Protein AF-A0A924GRE6-F1 (afdb_monomer)

Structure (mmCIF, N/CA/C/O backbone):
data_AF-A0A924GRE6-F1
#
_entry.id   AF-A0A924GRE6-F1
#
loop_
_atom_site.group_PDB
_atom_site.id
_atom_site.type_symbol
_atom_site.label_atom_id
_atom_site.label_alt_id
_atom_site.label_comp_id
_atom_site.label_asym_id
_atom_site.label_entity_id
_atom_site.label_seq_id
_atom_site.pdbx_PDB_ins_code
_atom_site.Cartn_x
_atom_site.Cartn_y
_atom_site.Cartn_z
_atom_site.occupancy
_atom_site.B_iso_or_equiv
_atom_site.auth_seq_id
_atom_site.auth_comp_id
_atom_site.auth_asym_id
_atom_site.auth_atom_id
_atom_site.pdbx_PDB_model_num
ATOM 1 N N . MET A 1 1 ? 19.134 34.852 34.988 1.00 23.84 1 MET A N 1
ATOM 2 C CA . MET A 1 1 ? 20.197 35.835 35.293 1.00 23.84 1 MET A CA 1
ATOM 3 C C . MET A 1 1 ? 21.516 35.309 34.727 1.00 23.84 1 MET A C 1
ATOM 5 O O . MET A 1 1 ? 21.942 34.266 35.189 1.00 23.84 1 MET A O 1
ATOM 9 N N . TYR A 1 2 ? 22.025 35.967 33.667 1.00 19.12 2 TYR A N 1
ATOM 10 C CA . TYR A 1 2 ? 23.426 36.341 33.333 1.00 19.12 2 TYR A CA 1
ATOM 11 C C . TYR A 1 2 ? 24.621 35.508 33.877 1.00 19.12 2 TYR A C 1
ATOM 13 O O . TYR A 1 2 ? 24.619 35.195 35.057 1.00 19.12 2 TYR A O 1
ATOM 21 N N . PHE A 1 3 ? 25.723 35.176 33.170 1.00 22.88 3 PHE A N 1
ATOM 22 C CA . PHE A 1 3 ? 26.447 35.636 31.946 1.00 22.88 3 PHE A CA 1
ATOM 23 C C . PHE A 1 3 ? 27.260 34.430 31.371 1.00 22.88 3 PHE A C 1
ATOM 25 O O . PHE A 1 3 ? 27.607 33.552 32.150 1.00 22.88 3 PHE A O 1
ATOM 32 N N . GLY A 1 4 ? 27.496 34.244 30.054 1.00 21.77 4 GLY A N 1
ATOM 33 C CA . GLY A 1 4 ? 28.599 34.817 29.227 1.00 21.77 4 GLY A CA 1
ATOM 34 C C . GLY A 1 4 ? 29.893 33.959 29.301 1.00 21.77 4 GLY A C 1
ATOM 35 O O . GLY A 1 4 ? 30.190 33.458 30.368 1.00 21.77 4 GLY A O 1
ATOM 36 N N . SER A 1 5 ? 30.766 33.721 28.306 1.00 23.45 5 SER A N 1
ATOM 37 C CA . SER A 1 5 ? 30.952 34.170 26.914 1.00 23.45 5 SER A CA 1
ATOM 38 C C . SER A 1 5 ? 32.280 33.590 26.328 1.00 23.45 5 SER A C 1
ATOM 40 O O . SER A 1 5 ? 33.252 33.524 27.068 1.00 23.45 5 SER A O 1
ATOM 42 N N . LYS A 1 6 ? 32.328 33.345 24.998 1.00 23.95 6 LYS A N 1
ATOM 43 C CA . LYS A 1 6 ? 33.442 33.537 24.005 1.00 23.95 6 LYS A CA 1
ATOM 44 C C . LYS A 1 6 ? 34.729 32.648 23.919 1.00 23.95 6 LYS A C 1
ATOM 46 O O . LYS A 1 6 ? 35.593 32.705 24.776 1.00 23.95 6 LYS A O 1
ATOM 51 N N . PHE A 1 7 ? 34.866 31.990 22.746 1.00 22.61 7 PHE A N 1
ATOM 52 C CA . PHE A 1 7 ? 35.921 32.027 21.680 1.00 22.61 7 PHE A CA 1
ATOM 53 C C . PHE A 1 7 ? 37.460 31.873 21.948 1.00 22.61 7 PHE A C 1
ATOM 55 O O . PHE A 1 7 ? 38.054 32.810 22.463 1.00 22.61 7 PHE A O 1
ATOM 62 N N . PHE A 1 8 ? 38.050 30.784 21.369 1.00 23.12 8 PHE A N 1
ATOM 63 C CA . PHE A 1 8 ? 39.340 30.554 20.607 1.00 23.12 8 PHE A CA 1
ATOM 64 C C . PHE A 1 8 ? 40.727 31.026 21.156 1.00 23.12 8 PHE A C 1
ATOM 66 O O . PHE A 1 8 ? 40.722 31.868 22.044 1.00 23.12 8 PHE A O 1
ATOM 73 N N . PRO A 1 9 ? 41.929 30.626 20.613 1.00 33.22 9 PRO A N 1
ATOM 74 C CA . PRO A 1 9 ? 42.317 29.680 19.525 1.00 33.22 9 PRO A CA 1
ATOM 75 C C . PRO A 1 9 ? 43.580 28.770 19.781 1.00 33.22 9 PRO A C 1
ATOM 77 O O . PRO A 1 9 ? 44.200 28.814 20.833 1.00 33.22 9 PRO A O 1
ATOM 80 N N . HIS A 1 10 ? 43.924 27.957 18.759 1.00 24.55 10 HIS A N 1
ATOM 81 C CA . HIS A 1 10 ? 45.211 27.347 18.324 1.00 24.55 10 HIS A CA 1
ATOM 82 C C . HIS A 1 10 ? 46.497 27.398 19.184 1.00 24.55 10 HIS A C 1
ATOM 84 O O . HIS A 1 10 ? 46.937 28.479 19.540 1.00 24.55 10 HIS A O 1
ATOM 90 N N . GLU A 1 11 ? 47.244 26.275 19.220 1.00 24.03 11 GLU A N 1
ATOM 91 C CA . GLU A 1 11 ? 48.653 26.221 18.758 1.00 24.03 11 GLU A CA 1
ATOM 92 C C . GLU A 1 11 ? 49.193 24.782 18.555 1.00 24.03 11 GLU A C 1
ATOM 94 O O . GLU A 1 11 ? 48.880 23.856 19.300 1.00 24.03 11 GLU A O 1
ATOM 99 N N . ARG A 1 12 ? 49.991 24.612 17.488 1.00 24.44 12 ARG A N 1
ATOM 100 C CA . ARG A 1 12 ? 50.790 23.425 17.123 1.00 24.44 12 ARG A CA 1
ATOM 101 C C . ARG A 1 12 ? 52.061 23.365 17.970 1.00 24.44 12 ARG A C 1
ATOM 103 O O . ARG A 1 12 ? 52.720 24.392 18.079 1.00 24.44 12 ARG A O 1
ATOM 110 N N . ILE A 1 13 ? 52.520 22.167 18.347 1.00 26.06 13 ILE A N 1
ATOM 111 C CA . ILE A 1 13 ? 53.954 21.898 18.563 1.00 26.06 13 ILE A CA 1
ATOM 112 C C . ILE A 1 13 ? 54.320 20.521 17.984 1.00 26.06 13 ILE A C 1
ATOM 114 O O . ILE A 1 13 ? 53.844 19.489 18.447 1.00 26.06 13 ILE A O 1
ATOM 118 N N . ASP A 1 14 ? 55.189 20.544 16.971 1.00 25.34 14 ASP A N 1
ATOM 119 C CA . ASP A 1 14 ? 56.030 19.432 16.516 1.00 25.34 14 ASP A CA 1
ATOM 120 C C . ASP A 1 14 ? 57.212 19.247 17.484 1.00 25.34 14 ASP A C 1
ATOM 122 O O . ASP A 1 14 ? 57.843 20.231 17.869 1.00 25.34 14 ASP A O 1
ATOM 126 N N . SER A 1 15 ? 57.621 18.007 17.773 1.00 26.22 15 SER A N 1
ATOM 127 C CA . SER A 1 15 ? 59.056 17.678 17.870 1.00 26.22 15 SER A CA 1
ATOM 128 C C . SER A 1 15 ? 59.345 16.171 17.772 1.00 26.22 15 SER A C 1
ATOM 130 O O . SER A 1 15 ? 58.763 15.333 18.453 1.00 26.22 15 SER A O 1
ATOM 132 N N . LYS A 1 16 ? 60.295 15.864 16.879 1.00 25.19 16 LYS A N 1
ATOM 133 C CA . LYS A 1 16 ? 61.091 14.628 16.735 1.00 25.19 16 LYS A CA 1
ATOM 134 C C . LYS A 1 16 ? 61.889 14.385 18.047 1.00 25.19 16 LYS A C 1
ATOM 136 O O . LYS A 1 16 ? 62.169 15.353 18.740 1.00 25.19 16 LYS A O 1
ATOM 141 N N . ALA A 1 17 ? 62.377 13.200 18.439 1.00 26.16 17 ALA A N 1
ATOM 142 C CA . ALA A 1 17 ? 63.275 12.336 17.675 1.00 26.16 17 ALA A CA 1
ATOM 143 C C . ALA A 1 17 ? 63.663 11.020 18.430 1.00 26.16 17 ALA A C 1
ATOM 145 O O . ALA A 1 17 ? 63.841 11.025 19.642 1.00 26.16 17 ALA A O 1
ATOM 146 N N . THR A 1 18 ? 63.899 9.959 17.641 1.00 24.69 18 THR A N 1
ATOM 147 C CA . THR A 1 18 ? 65.023 8.981 17.685 1.00 24.69 18 THR A CA 1
ATOM 148 C C . THR A 1 18 ? 65.117 7.809 18.698 1.00 24.69 18 THR A C 1
ATOM 150 O O . THR A 1 18 ? 65.623 7.950 19.801 1.00 24.69 18 THR A O 1
ATOM 153 N N . VAL A 1 19 ? 64.769 6.615 18.177 1.00 25.98 19 VAL A N 1
ATOM 154 C CA . VAL A 1 19 ? 65.511 5.319 18.064 1.00 25.98 19 VAL A CA 1
ATOM 155 C C . VAL A 1 19 ? 66.284 4.722 19.256 1.00 25.98 19 VAL A C 1
ATOM 157 O O . VAL A 1 19 ? 67.328 5.241 19.632 1.00 25.98 19 VAL A O 1
ATOM 160 N N . VAL A 1 20 ? 65.912 3.476 19.615 1.00 23.25 20 VAL A N 1
ATOM 161 C CA . VAL A 1 20 ? 66.828 2.334 19.865 1.00 23.25 20 VAL A CA 1
ATOM 162 C C . VAL A 1 20 ? 66.163 1.026 19.381 1.00 23.25 20 VAL A C 1
ATOM 164 O O . VAL A 1 20 ? 65.038 0.727 19.772 1.00 23.25 20 VAL A O 1
ATOM 167 N N . THR A 1 21 ? 66.859 0.244 18.547 1.00 28.95 21 THR A N 1
ATOM 168 C CA . THR A 1 21 ? 66.547 -1.156 18.157 1.00 28.95 21 THR A CA 1
ATOM 169 C C . THR A 1 21 ? 67.515 -2.123 18.855 1.00 28.95 21 THR A C 1
ATOM 171 O O . THR A 1 21 ? 68.616 -1.695 19.214 1.00 28.95 21 THR A O 1
ATOM 174 N N . PRO A 1 22 ? 67.160 -3.416 19.038 1.00 31.67 22 PRO A N 1
ATOM 175 C CA . PRO A 1 22 ? 67.767 -4.482 18.200 1.00 31.67 22 PRO A CA 1
ATOM 176 C C . PRO A 1 22 ? 66.815 -5.686 17.871 1.00 31.67 22 PRO A C 1
ATOM 178 O O . PRO A 1 22 ? 65.970 -6.022 18.690 1.00 31.67 22 PRO A O 1
ATOM 181 N N . VAL A 1 23 ? 66.790 -6.211 16.619 1.00 27.83 23 VAL A N 1
ATOM 182 C CA . VAL A 1 23 ? 67.357 -7.520 16.115 1.00 27.83 23 VAL A CA 1
ATOM 183 C C . VAL A 1 23 ? 66.471 -8.766 16.421 1.00 27.83 23 VAL A C 1
ATOM 185 O O . VAL A 1 23 ? 66.100 -8.910 17.575 1.00 27.83 23 VAL A O 1
ATOM 188 N N . THR A 1 24 ? 66.097 -9.751 15.568 1.00 28.25 24 THR A N 1
ATOM 189 C CA . THR A 1 24 ? 66.160 -10.134 14.118 1.00 28.25 24 THR A CA 1
ATOM 190 C C . THR A 1 24 ? 65.235 -11.364 13.844 1.00 28.25 24 THR A C 1
ATOM 192 O O . THR A 1 24 ? 64.833 -12.026 14.799 1.00 28.25 24 THR A O 1
ATOM 195 N N . HIS A 1 25 ? 65.048 -11.698 12.542 1.00 28.44 25 HIS A N 1
ATOM 196 C CA . HIS A 1 25 ? 64.596 -12.957 11.868 1.00 28.44 25 HIS A CA 1
ATOM 197 C C . HIS A 1 25 ? 63.095 -13.106 11.530 1.00 28.44 25 HIS A C 1
ATOM 199 O O . HIS A 1 25 ? 62.258 -12.894 12.394 1.00 28.44 25 HIS A O 1
ATOM 205 N N . ASP A 1 26 ? 62.626 -13.511 10.335 1.00 26.77 26 ASP A N 1
ATOM 206 C CA . ASP A 1 26 ? 63.185 -13.838 9.002 1.00 26.77 26 ASP A CA 1
ATOM 207 C C . ASP A 1 26 ? 62.005 -13.892 7.989 1.00 26.77 26 ASP A C 1
ATOM 209 O O . ASP A 1 26 ? 60.962 -14.452 8.323 1.00 26.77 26 ASP A O 1
ATOM 213 N N . ALA A 1 27 ? 62.166 -13.392 6.750 1.00 27.25 27 ALA A N 1
ATOM 214 C CA . ALA A 1 27 ? 61.444 -13.860 5.544 1.00 27.25 27 ALA A CA 1
ATOM 215 C C . ALA A 1 27 ? 62.134 -13.350 4.240 1.00 27.25 27 ALA A C 1
ATOM 217 O O . ALA A 1 27 ? 62.665 -12.238 4.248 1.00 27.25 27 ALA A O 1
ATOM 218 N N . PRO A 1 28 ? 62.161 -14.132 3.134 1.00 31.03 28 PRO A N 1
ATOM 219 C CA . PRO A 1 28 ? 63.048 -13.928 1.973 1.00 31.03 28 PRO A CA 1
ATOM 220 C C . PRO A 1 28 ? 62.463 -13.036 0.843 1.00 31.03 28 PRO A C 1
ATOM 222 O O . PRO A 1 28 ? 61.281 -12.694 0.884 1.00 31.03 28 PRO A O 1
ATOM 225 N N . PRO A 1 29 ? 63.277 -12.640 -0.169 1.00 29.38 29 PRO A N 1
ATOM 226 C CA . PRO A 1 29 ? 63.103 -11.392 -0.918 1.00 29.38 29 PRO A CA 1
ATOM 227 C C . PRO A 1 29 ? 62.473 -11.549 -2.313 1.00 29.38 29 PRO A C 1
ATOM 229 O O . PRO A 1 29 ? 62.728 -12.515 -3.031 1.00 29.38 29 PRO A O 1
ATOM 232 N N . THR A 1 30 ? 61.738 -10.525 -2.751 1.00 27.53 30 THR A N 1
ATOM 233 C CA . THR A 1 30 ? 61.324 -10.336 -4.149 1.00 27.53 30 THR A CA 1
ATOM 234 C C . THR A 1 30 ? 62.426 -9.614 -4.928 1.00 27.53 30 THR A C 1
ATOM 236 O O . THR A 1 30 ? 62.774 -8.471 -4.637 1.00 27.53 30 THR A O 1
ATOM 239 N N . THR A 1 31 ? 62.985 -10.288 -5.932 1.00 24.66 31 THR A N 1
ATOM 240 C CA . THR A 1 31 ? 63.965 -9.736 -6.873 1.00 24.66 31 THR A CA 1
ATOM 241 C C . THR A 1 31 ? 63.294 -8.755 -7.838 1.00 24.66 31 THR A C 1
ATOM 243 O O . THR A 1 31 ? 62.370 -9.120 -8.561 1.00 24.66 31 THR A O 1
ATOM 246 N N . VAL A 1 32 ? 63.788 -7.516 -7.880 1.00 24.33 32 VAL A N 1
ATOM 247 C CA . VAL A 1 32 ? 63.498 -6.535 -8.935 1.00 24.33 32 VAL A CA 1
ATOM 248 C C . VAL A 1 32 ? 64.514 -6.735 -10.056 1.00 24.33 32 VAL A C 1
ATOM 250 O O . VAL A 1 32 ? 65.716 -6.625 -9.826 1.00 24.33 32 VAL A O 1
ATOM 253 N N . VAL A 1 33 ? 64.037 -7.011 -11.271 1.00 22.70 33 VAL A N 1
ATOM 254 C CA . VAL A 1 33 ? 64.854 -7.020 -12.490 1.00 22.70 33 VAL A CA 1
ATOM 255 C C . VAL A 1 33 ? 64.359 -5.906 -13.410 1.00 22.70 33 VAL A C 1
ATOM 257 O O . VAL A 1 33 ? 63.248 -5.961 -13.931 1.00 22.70 33 VAL A O 1
ATOM 260 N N . HIS A 1 34 ? 65.206 -4.895 -13.603 1.00 23.52 34 HIS A N 1
ATOM 261 C CA . HIS A 1 34 ? 65.103 -3.917 -14.683 1.00 23.52 34 HIS A CA 1
ATOM 262 C C . HIS A 1 34 ? 65.710 -4.517 -15.957 1.00 23.52 34 HIS A C 1
ATOM 264 O O . HIS A 1 34 ? 66.893 -4.853 -15.966 1.00 23.52 34 HIS A O 1
ATOM 270 N N . ILE A 1 35 ? 64.934 -4.596 -17.040 1.00 23.02 35 ILE A N 1
ATOM 271 C CA . ILE A 1 35 ? 65.464 -4.756 -18.401 1.00 23.02 35 ILE A CA 1
ATOM 272 C C . ILE A 1 35 ? 64.812 -3.693 -19.285 1.00 23.02 35 ILE A C 1
ATOM 274 O O . ILE A 1 35 ? 63.597 -3.681 -19.473 1.00 23.02 35 ILE A O 1
ATOM 278 N N . SER A 1 36 ? 65.648 -2.800 -19.807 1.00 24.48 36 SER A N 1
ATOM 279 C CA . SER A 1 36 ? 65.324 -1.815 -20.841 1.00 24.48 36 SER A CA 1
ATOM 280 C C . SER A 1 36 ? 65.603 -2.410 -22.219 1.00 24.48 36 SER A C 1
ATOM 282 O O . SER A 1 36 ? 66.688 -2.952 -22.411 1.00 24.48 36 SER A O 1
ATOM 284 N N . LEU A 1 37 ? 64.693 -2.246 -23.185 1.00 22.73 37 LEU A N 1
ATOM 285 C CA . LEU A 1 37 ? 64.941 -2.479 -24.618 1.00 22.73 37 LEU A CA 1
ATOM 286 C C . LEU A 1 37 ? 64.090 -1.517 -25.500 1.00 22.73 37 LEU A C 1
ATOM 288 O O . LEU A 1 37 ? 63.159 -0.902 -24.981 1.00 22.73 37 LEU A O 1
ATOM 292 N N . PRO A 1 38 ? 64.467 -1.310 -26.784 1.00 23.28 38 PRO A N 1
ATOM 293 C CA . PRO A 1 38 ? 64.599 0.006 -27.430 1.00 23.28 38 PRO A CA 1
ATOM 294 C C . PRO A 1 38 ? 63.430 0.441 -28.342 1.00 23.28 38 PRO A C 1
ATOM 296 O O . PRO A 1 38 ? 62.549 -0.342 -28.684 1.00 23.28 38 PRO A O 1
ATOM 299 N N . GLN A 1 39 ? 63.469 1.716 -28.753 1.00 27.39 39 GLN A N 1
ATOM 300 C CA . GLN A 1 39 ? 62.608 2.344 -29.768 1.00 27.39 39 GLN A CA 1
ATOM 301 C C . GLN A 1 39 ? 62.945 1.885 -31.202 1.00 27.39 39 GLN A C 1
ATOM 303 O O . GLN A 1 39 ? 64.122 1.835 -31.541 1.00 27.39 39 GLN A O 1
ATOM 308 N N . GLU A 1 40 ? 61.911 1.617 -32.021 1.00 24.45 40 GLU A N 1
ATOM 309 C CA . GLU A 1 40 ? 61.604 2.199 -33.362 1.00 24.45 40 GLU A CA 1
ATOM 310 C C . GLU A 1 40 ? 60.608 1.290 -34.150 1.00 24.45 40 GLU A C 1
ATOM 312 O O . GLU A 1 40 ? 60.885 0.113 -34.341 1.00 24.45 40 GLU A O 1
ATOM 317 N N . THR A 1 41 ? 59.334 1.685 -34.372 1.00 24.36 41 THR A N 1
ATOM 318 C CA . THR A 1 41 ? 58.684 2.383 -35.536 1.00 24.36 41 THR A CA 1
ATOM 319 C C . THR A 1 41 ? 57.791 1.412 -36.380 1.00 24.36 41 THR A C 1
ATOM 321 O O . THR A 1 41 ? 57.832 0.210 -36.128 1.00 24.36 41 THR A O 1
ATOM 324 N N . PRO A 1 42 ? 56.800 1.862 -37.199 1.00 35.44 42 PRO A N 1
ATOM 325 C CA . PRO A 1 42 ? 55.371 1.694 -36.868 1.00 35.44 42 PRO A CA 1
ATOM 326 C C . PRO A 1 42 ? 54.546 0.979 -37.966 1.00 35.44 42 PRO A C 1
ATOM 328 O O . PRO A 1 42 ? 54.796 1.191 -39.142 1.00 35.44 42 PRO A O 1
ATOM 331 N N . ASN A 1 43 ? 53.529 0.178 -37.617 1.00 26.61 43 ASN A N 1
ATOM 332 C CA . ASN A 1 43 ? 52.315 -0.053 -38.435 1.00 26.61 43 ASN A CA 1
ATOM 333 C C . ASN A 1 43 ? 51.441 -1.163 -37.829 1.00 26.61 43 ASN A C 1
ATOM 335 O O . ASN A 1 43 ? 51.681 -2.342 -38.059 1.00 26.61 43 ASN A O 1
ATOM 339 N N . ALA A 1 44 ? 50.406 -0.774 -37.088 1.00 24.66 44 ALA A N 1
ATOM 340 C CA . ALA A 1 44 ? 49.126 -1.478 -36.978 1.00 24.66 44 ALA A CA 1
ATOM 341 C C . ALA A 1 44 ? 48.187 -0.603 -36.138 1.00 24.66 44 ALA A C 1
ATOM 343 O O . ALA A 1 44 ? 48.602 -0.035 -35.130 1.00 24.66 44 ALA A O 1
ATOM 344 N N . LEU A 1 45 ? 46.942 -0.459 -36.589 1.00 26.88 45 LEU A N 1
ATOM 345 C CA . LEU A 1 45 ? 45.885 0.334 -35.966 1.00 26.88 45 LEU A CA 1
ATOM 346 C C . LEU A 1 45 ? 45.772 0.083 -34.450 1.00 26.88 45 LEU A C 1
ATOM 348 O O . LEU A 1 45 ? 45.214 -0.919 -34.010 1.00 26.88 45 LEU A O 1
ATOM 352 N N . ASN A 1 46 ? 46.257 1.040 -33.657 1.00 21.83 46 ASN A N 1
ATOM 353 C CA . ASN A 1 46 ? 45.957 1.147 -32.236 1.00 21.83 46 ASN A CA 1
ATOM 354 C C . ASN A 1 46 ? 44.559 1.753 -32.081 1.00 21.83 46 ASN A C 1
ATOM 356 O O . ASN A 1 46 ? 44.379 2.967 -32.167 1.00 21.83 46 ASN A O 1
ATOM 360 N N . VAL A 1 47 ? 43.573 0.899 -31.806 1.00 27.92 47 VAL A N 1
ATOM 361 C CA . VAL A 1 47 ? 42.381 1.305 -31.058 1.00 27.92 47 VAL A CA 1
ATOM 362 C C . VAL A 1 47 ? 42.876 1.674 -29.663 1.00 27.92 47 VAL A C 1
ATOM 364 O O . VAL A 1 47 ? 43.223 0.807 -28.860 1.00 27.92 47 VAL A O 1
ATOM 367 N N . ALA A 1 48 ? 43.000 2.975 -29.408 1.00 23.42 48 ALA A N 1
ATOM 368 C CA . ALA A 1 48 ? 43.322 3.499 -28.094 1.00 23.42 48 ALA A CA 1
ATOM 369 C C . ALA A 1 48 ? 42.282 2.977 -27.095 1.00 23.42 48 ALA A C 1
ATOM 371 O O . ALA A 1 48 ? 41.103 3.302 -27.201 1.00 23.42 48 ALA A O 1
ATOM 372 N N . ARG A 1 49 ? 42.719 2.142 -26.147 1.00 25.34 49 ARG A N 1
ATOM 373 C CA . ARG A 1 49 ? 41.923 1.749 -24.981 1.00 25.34 49 ARG A CA 1
ATOM 374 C C . ARG A 1 49 ? 41.719 2.994 -24.111 1.00 25.34 49 ARG A C 1
ATOM 376 O O . ARG A 1 49 ? 42.710 3.477 -23.559 1.00 25.34 49 ARG A O 1
ATOM 383 N N . PRO A 1 50 ? 40.491 3.508 -23.929 1.00 25.36 50 PRO A N 1
ATOM 384 C CA . PRO A 1 50 ? 40.210 4.389 -22.811 1.00 25.36 50 PRO A CA 1
ATOM 385 C C . PRO A 1 50 ? 40.199 3.521 -21.552 1.00 25.36 50 PRO A C 1
ATOM 387 O O . PRO A 1 50 ? 39.715 2.390 -21.570 1.00 25.36 50 PRO A O 1
ATOM 390 N N . SER A 1 51 ? 40.775 4.037 -20.471 1.00 23.86 51 SER A N 1
ATOM 391 C CA . SER A 1 51 ? 40.801 3.419 -19.147 1.00 23.86 51 SER A CA 1
ATOM 392 C C . SER A 1 51 ? 39.420 2.887 -18.754 1.00 23.86 51 SER A C 1
ATOM 394 O O . SER A 1 51 ? 38.528 3.644 -18.375 1.00 23.86 51 SER A O 1
ATOM 396 N N . THR A 1 52 ? 39.263 1.572 -18.843 1.00 26.28 52 THR A N 1
ATOM 397 C CA . THR A 1 52 ? 38.152 0.819 -18.278 1.00 26.28 52 THR A CA 1
ATOM 398 C C . THR A 1 52 ? 38.098 1.081 -16.778 1.00 26.28 52 THR A C 1
ATOM 400 O O . THR A 1 52 ? 39.038 0.733 -16.059 1.00 26.28 52 THR A O 1
ATOM 403 N N . PHE A 1 53 ? 36.989 1.643 -16.298 1.00 31.75 53 PHE A N 1
ATOM 404 C CA . PHE A 1 53 ? 36.549 1.436 -14.923 1.00 31.75 53 PHE A CA 1
ATOM 405 C C . PHE A 1 53 ? 36.228 -0.060 -14.794 1.00 31.75 53 PHE A C 1
ATOM 407 O O . PHE A 1 53 ? 35.099 -0.498 -14.976 1.00 31.75 53 PHE A O 1
ATOM 414 N N . VAL A 1 54 ? 37.251 -0.884 -14.564 1.00 27.52 54 VAL A N 1
ATOM 415 C CA . VAL A 1 54 ? 37.039 -2.258 -14.111 1.00 27.52 54 VAL A CA 1
ATOM 416 C C . VAL A 1 54 ? 36.714 -2.140 -12.632 1.00 27.52 54 VAL A C 1
ATOM 418 O O . VAL A 1 54 ? 37.598 -2.238 -11.779 1.00 27.52 54 VAL A O 1
ATOM 421 N N . ALA A 1 55 ? 35.440 -1.904 -12.316 1.00 30.11 55 ALA A N 1
ATOM 422 C CA . ALA A 1 55 ? 34.921 -2.397 -11.054 1.00 30.11 55 ALA A CA 1
ATOM 423 C C . ALA A 1 55 ? 35.190 -3.906 -11.080 1.00 30.11 55 ALA A C 1
ATOM 425 O O . ALA A 1 55 ? 34.622 -4.639 -11.890 1.00 30.11 55 ALA A O 1
ATOM 426 N N . ARG A 1 56 ? 36.159 -4.371 -10.283 1.00 26.09 56 ARG A N 1
ATOM 427 C CA . ARG A 1 56 ? 36.325 -5.811 -10.071 1.00 26.09 56 ARG A CA 1
ATOM 428 C C . ARG A 1 56 ? 34.962 -6.340 -9.616 1.00 26.09 56 ARG A C 1
ATOM 430 O O . ARG A 1 56 ? 34.373 -5.706 -8.740 1.00 26.09 56 ARG A O 1
ATOM 437 N N . PRO A 1 57 ? 34.464 -7.461 -10.161 1.00 31.41 57 PRO A N 1
ATOM 438 C CA . PRO A 1 57 ? 33.216 -8.033 -9.697 1.00 31.41 57 PRO A CA 1
ATOM 439 C C . PRO A 1 57 ? 33.428 -8.449 -8.244 1.00 31.41 57 PRO A C 1
ATOM 441 O O . PRO A 1 57 ? 34.083 -9.451 -7.956 1.00 31.41 57 PRO A O 1
ATOM 444 N N . THR A 1 58 ? 32.915 -7.667 -7.300 1.00 34.09 58 THR A N 1
ATOM 445 C CA . THR A 1 58 ? 32.657 -8.185 -5.967 1.00 34.09 58 THR A CA 1
ATOM 446 C C . THR A 1 58 ? 31.509 -9.161 -6.154 1.00 34.09 58 THR A C 1
ATOM 448 O O . THR A 1 58 ? 30.348 -8.787 -6.281 1.00 34.09 58 THR A O 1
ATOM 451 N N . SER A 1 59 ? 31.846 -10.445 -6.268 1.00 32.53 59 SER A N 1
ATOM 452 C CA . SER A 1 59 ? 30.897 -11.553 -6.257 1.00 32.53 59 SER A CA 1
ATOM 453 C C . SER A 1 59 ? 30.231 -11.625 -4.877 1.00 32.53 59 SER A C 1
ATOM 455 O O . SER A 1 59 ? 30.549 -12.485 -4.057 1.00 32.53 59 SER A O 1
ATOM 457 N N . GLY A 1 60 ? 29.367 -10.659 -4.582 1.00 44.81 60 GLY A N 1
ATOM 458 C CA . GLY A 1 60 ? 28.543 -10.584 -3.387 1.00 44.81 60 GLY A CA 1
ATOM 459 C C . GLY A 1 60 ? 27.126 -11.057 -3.691 1.00 44.81 60 GLY A C 1
ATOM 460 O O . GLY A 1 60 ? 26.614 -10.880 -4.800 1.00 44.81 60 GLY A O 1
ATOM 461 N N . ARG A 1 61 ? 26.470 -11.671 -2.700 1.00 51.75 61 ARG A N 1
ATOM 462 C CA . ARG A 1 61 ? 25.016 -11.884 -2.749 1.00 51.75 61 ARG A CA 1
ATOM 463 C C . ARG A 1 61 ? 24.324 -10.524 -2.823 1.00 51.75 61 ARG A C 1
ATOM 465 O O . ARG A 1 61 ? 24.758 -9.599 -2.143 1.00 51.75 61 ARG A O 1
ATOM 472 N N . PHE A 1 62 ? 23.247 -10.412 -3.600 1.00 50.62 62 PHE A N 1
ATOM 473 C CA . PHE A 1 62 ? 22.488 -9.164 -3.742 1.00 50.62 62 PHE A CA 1
ATOM 474 C C . PHE A 1 62 ? 22.046 -8.564 -2.397 1.00 50.62 62 PHE A C 1
ATOM 476 O O . PHE A 1 62 ? 22.104 -7.353 -2.215 1.00 50.62 62 PHE A O 1
ATOM 483 N N . SER A 1 63 ? 21.708 -9.415 -1.424 1.00 48.66 63 SER A N 1
ATOM 484 C CA . SER A 1 63 ? 21.409 -9.004 -0.048 1.00 48.66 63 SER A CA 1
ATOM 485 C C . SER A 1 63 ? 22.547 -8.200 0.587 1.00 48.66 63 SER A C 1
ATOM 487 O O . SER A 1 63 ? 22.316 -7.139 1.145 1.00 48.66 63 SER A O 1
ATOM 489 N N . ASN A 1 64 ? 23.791 -8.649 0.412 1.00 52.97 64 ASN A N 1
ATOM 490 C CA . ASN A 1 64 ? 24.971 -7.991 0.973 1.00 52.97 64 ASN A CA 1
ATOM 491 C C . ASN A 1 64 ? 25.298 -6.680 0.241 1.00 52.97 64 ASN A C 1
ATOM 493 O O . ASN A 1 64 ? 26.057 -5.864 0.753 1.00 52.97 64 ASN A O 1
ATOM 497 N N . LEU A 1 65 ? 24.764 -6.507 -0.972 1.00 55.22 65 LEU A N 1
ATOM 498 C CA . LEU A 1 65 ? 24.934 -5.306 -1.775 1.00 55.22 65 LEU A CA 1
ATOM 499 C C . LEU A 1 65 ? 24.013 -4.179 -1.304 1.00 55.22 65 LEU A C 1
ATOM 501 O O . LEU A 1 65 ? 24.468 -3.052 -1.144 1.00 55.22 65 LEU A O 1
ATOM 505 N N . ILE A 1 66 ? 22.738 -4.498 -1.054 1.00 55.97 66 ILE A N 1
ATOM 506 C CA . ILE A 1 66 ? 21.768 -3.547 -0.489 1.00 55.97 66 ILE A CA 1
ATOM 507 C C . ILE A 1 66 ? 22.150 -3.185 0.955 1.00 55.97 66 ILE A C 1
ATOM 509 O O . ILE A 1 66 ? 21.857 -2.089 1.417 1.00 55.97 66 ILE A O 1
ATOM 513 N N . ASP A 1 67 ? 22.865 -4.074 1.648 1.00 52.66 67 ASP A N 1
ATOM 514 C CA . ASP A 1 67 ? 23.427 -3.815 2.976 1.00 52.66 67 ASP A CA 1
ATOM 515 C C . ASP A 1 67 ? 24.666 -2.891 2.960 1.00 52.66 67 ASP A C 1
ATOM 517 O O . ASP A 1 67 ? 25.155 -2.505 4.024 1.00 52.66 67 ASP A O 1
ATOM 521 N N . GLY A 1 68 ? 25.203 -2.552 1.782 1.00 59.03 68 GLY A N 1
ATOM 522 C CA . GLY A 1 68 ? 26.399 -1.727 1.640 1.00 59.03 68 GLY A CA 1
ATOM 523 C C . GLY A 1 68 ? 26.104 -0.231 1.763 1.00 59.03 68 GLY A C 1
ATOM 524 O O . GLY A 1 68 ? 25.349 0.318 0.965 1.00 59.03 68 GLY A O 1
ATOM 525 N N . VAL A 1 69 ? 26.787 0.448 2.692 1.00 58.31 69 VAL A N 1
ATOM 526 C CA . VAL A 1 69 ? 26.714 1.914 2.885 1.00 58.31 69 VAL A CA 1
ATOM 527 C C . VAL A 1 69 ? 26.928 2.671 1.565 1.00 58.31 69 VAL A C 1
ATOM 529 O O . VAL A 1 69 ? 26.197 3.606 1.263 1.00 58.31 69 VAL A O 1
ATOM 532 N N . GLU A 1 70 ? 27.854 2.204 0.721 1.00 65.31 70 GLU A N 1
ATOM 533 C CA . GLU A 1 70 ? 28.137 2.811 -0.588 1.00 65.31 70 GLU A CA 1
ATOM 534 C C . GLU A 1 70 ? 26.952 2.722 -1.570 1.00 65.31 70 GLU A C 1
ATOM 536 O O . GLU A 1 70 ? 26.722 3.655 -2.340 1.00 65.31 70 GLU A O 1
ATOM 541 N N . PHE A 1 71 ? 26.188 1.622 -1.559 1.00 68.25 71 PHE A N 1
ATOM 542 C CA . PHE A 1 71 ? 25.001 1.468 -2.407 1.00 68.25 71 PHE A CA 1
ATOM 543 C C . PHE A 1 71 ? 23.927 2.477 -2.004 1.00 68.25 71 PHE A C 1
ATOM 545 O O . PHE A 1 71 ? 23.382 3.182 -2.854 1.00 68.25 71 PHE A O 1
ATOM 552 N N . GLU A 1 72 ? 23.650 2.565 -0.702 1.00 65.44 72 GLU A N 1
ATOM 553 C CA . GLU A 1 72 ? 22.639 3.463 -0.158 1.00 65.44 72 GLU A CA 1
ATOM 554 C C . GLU A 1 72 ? 23.020 4.936 -0.366 1.00 65.44 72 GLU A C 1
ATOM 556 O O . GLU A 1 72 ? 22.192 5.716 -0.835 1.00 65.44 72 GLU A O 1
ATOM 561 N N . GLU A 1 73 ? 24.272 5.317 -0.095 1.00 66.75 73 GLU A N 1
ATOM 562 C CA . GLU A 1 73 ? 24.769 6.679 -0.326 1.00 66.75 73 GLU A CA 1
ATOM 563 C C . GLU A 1 73 ? 24.687 7.072 -1.801 1.00 66.75 73 GLU A C 1
ATOM 565 O O . GLU A 1 73 ? 24.140 8.127 -2.127 1.00 66.75 73 GLU A O 1
ATOM 570 N N . LYS A 1 74 ? 25.155 6.213 -2.716 1.00 67.50 74 LYS A N 1
ATOM 571 C CA . LYS A 1 74 ? 25.090 6.502 -4.155 1.00 67.50 74 LYS A CA 1
ATOM 572 C C . LYS A 1 74 ? 23.665 6.556 -4.672 1.00 67.50 74 LYS A C 1
ATOM 574 O O . LYS A 1 74 ? 23.374 7.403 -5.509 1.00 67.50 74 LYS A O 1
ATOM 579 N N . MET A 1 75 ? 22.775 5.702 -4.174 1.00 67.69 75 MET A N 1
ATOM 580 C CA . MET A 1 75 ? 21.364 5.752 -4.542 1.00 67.69 75 MET A CA 1
ATOM 581 C C . MET A 1 75 ? 20.702 7.038 -4.035 1.00 67.69 75 MET A C 1
ATOM 583 O O . MET A 1 75 ? 20.006 7.705 -4.797 1.00 67.69 75 MET A O 1
ATOM 587 N N . LYS A 1 76 ? 20.962 7.439 -2.783 1.00 65.38 76 LYS A N 1
ATOM 588 C CA . LYS A 1 76 ? 20.475 8.713 -2.228 1.00 65.38 76 LYS A CA 1
ATOM 589 C C . LYS A 1 76 ? 20.989 9.905 -3.032 1.00 65.38 76 LYS A C 1
ATOM 591 O O . LYS A 1 76 ? 20.194 10.757 -3.418 1.00 65.38 76 LYS A O 1
ATOM 596 N N . MET A 1 77 ? 22.286 9.936 -3.345 1.00 65.50 77 MET A N 1
ATOM 597 C CA . MET A 1 77 ? 22.889 10.979 -4.181 1.00 65.50 77 MET A CA 1
ATOM 598 C C . MET A 1 77 ? 22.282 11.007 -5.586 1.00 65.50 77 MET A C 1
ATOM 600 O O . MET A 1 77 ? 21.922 12.077 -6.071 1.00 65.50 77 MET A O 1
ATOM 604 N N . ALA A 1 78 ? 22.138 9.845 -6.227 1.00 64.19 78 ALA A N 1
ATOM 605 C CA . ALA A 1 78 ? 21.553 9.730 -7.556 1.00 64.19 78 ALA A CA 1
ATOM 606 C C . ALA A 1 78 ? 20.110 10.233 -7.571 1.00 64.19 78 ALA A C 1
ATOM 608 O O . ALA A 1 78 ? 19.750 11.018 -8.437 1.00 64.19 78 ALA A O 1
ATOM 609 N N . LEU A 1 79 ? 19.292 9.836 -6.596 1.00 61.91 79 LEU A N 1
ATOM 610 C CA . LEU A 1 79 ? 17.906 10.284 -6.501 1.00 61.91 79 LEU A CA 1
ATOM 611 C C . LEU A 1 79 ? 17.807 11.782 -6.203 1.00 61.91 79 LEU A C 1
ATOM 613 O O . LEU A 1 79 ? 17.003 12.454 -6.838 1.00 61.91 79 LEU A O 1
ATOM 617 N N . ALA A 1 80 ? 18.641 12.321 -5.309 1.00 60.56 80 ALA A N 1
ATOM 618 C CA . ALA A 1 80 ? 18.687 13.760 -5.040 1.00 60.56 80 ALA A CA 1
ATOM 619 C C . ALA A 1 80 ? 19.062 14.566 -6.301 1.00 60.56 80 ALA A C 1
ATOM 621 O O . ALA A 1 80 ? 18.434 15.574 -6.612 1.00 60.56 80 ALA A O 1
ATOM 622 N N . GLN A 1 81 ? 20.039 14.091 -7.080 1.00 57.88 81 GLN A N 1
ATOM 623 C CA . GLN A 1 81 ? 20.470 14.750 -8.318 1.00 57.88 81 GLN A CA 1
ATOM 624 C C . GLN A 1 81 ? 19.493 14.552 -9.487 1.00 57.88 81 GLN A C 1
ATOM 626 O O . GLN A 1 81 ? 19.309 15.471 -10.286 1.00 57.88 81 GLN A O 1
ATOM 631 N N . ALA A 1 82 ? 18.867 13.376 -9.605 1.00 52.84 82 ALA A N 1
ATOM 632 C CA . ALA A 1 82 ? 17.844 13.088 -10.613 1.00 52.84 82 ALA A CA 1
ATOM 633 C C . ALA A 1 82 ? 16.643 14.006 -10.461 1.00 52.84 82 ALA A C 1
ATOM 635 O O . ALA A 1 82 ? 16.139 14.494 -11.464 1.00 52.84 82 ALA A O 1
ATOM 636 N N . ARG A 1 83 ? 16.252 14.279 -9.213 1.00 49.25 83 ARG A N 1
ATOM 637 C CA . ARG A 1 83 ? 15.177 15.213 -8.873 1.00 49.25 83 ARG A CA 1
ATOM 638 C C . ARG A 1 83 ? 15.543 16.642 -9.291 1.00 49.25 83 ARG A C 1
ATOM 640 O O . ARG A 1 83 ? 14.891 17.203 -10.156 1.00 49.25 83 ARG A O 1
ATOM 647 N N . GLY A 1 84 ? 16.709 17.149 -8.881 1.00 42.72 84 GLY A N 1
ATOM 648 C CA . GLY A 1 84 ? 17.131 18.520 -9.217 1.00 42.72 84 GLY A CA 1
ATOM 649 C C . GLY A 1 84 ? 17.471 18.820 -10.693 1.00 42.72 84 GLY A C 1
ATOM 650 O O . GLY A 1 84 ? 17.785 19.969 -11.014 1.00 42.72 84 GLY A O 1
ATOM 651 N N . THR A 1 85 ? 17.461 17.831 -11.602 1.00 42.22 85 THR A N 1
ATOM 652 C CA . THR A 1 85 ? 17.893 17.988 -13.011 1.00 42.22 85 THR A CA 1
ATOM 653 C C . THR A 1 85 ? 16.776 17.880 -14.058 1.00 42.22 85 THR A C 1
ATOM 655 O O . THR A 1 85 ? 17.077 18.018 -15.250 1.00 42.22 85 THR A O 1
ATOM 658 N N . VAL A 1 86 ? 15.511 17.684 -13.667 1.00 44.25 86 VAL A N 1
ATOM 659 C CA . VAL A 1 86 ? 14.343 17.720 -14.575 1.00 44.25 86 VAL A CA 1
ATOM 660 C C . VAL A 1 86 ? 13.714 19.119 -14.534 1.00 44.25 86 VAL A C 1
ATOM 662 O O . VAL A 1 86 ? 12.682 19.338 -13.925 1.00 44.25 86 VAL A O 1
ATOM 665 N N . ARG A 1 87 ? 14.390 20.106 -15.136 1.00 42.00 87 ARG A N 1
ATOM 666 C CA . ARG A 1 87 ? 13.971 21.529 -15.149 1.00 42.00 87 ARG A CA 1
ATOM 667 C C . ARG A 1 87 ? 13.494 22.023 -16.517 1.00 42.00 87 ARG A C 1
ATOM 669 O O . ARG A 1 87 ? 13.727 23.175 -16.876 1.00 42.00 87 ARG A O 1
ATOM 676 N N . ARG A 1 88 ? 12.969 21.146 -17.366 1.00 45.47 88 ARG A N 1
ATOM 677 C CA . ARG A 1 88 ? 12.490 21.562 -18.688 1.00 45.47 88 ARG A CA 1
ATOM 678 C C . ARG A 1 88 ? 11.122 20.968 -18.921 1.00 45.47 88 ARG A C 1
ATOM 680 O O . ARG A 1 88 ? 11.011 19.754 -19.032 1.00 45.47 88 ARG A O 1
ATOM 687 N N . GLU A 1 89 ? 10.110 21.820 -19.043 1.00 42.75 89 GLU A N 1
ATOM 688 C CA . GLU A 1 89 ? 8.907 21.435 -19.767 1.00 42.75 89 GLU A CA 1
ATOM 689 C C . GLU A 1 89 ? 9.300 20.869 -21.137 1.00 42.75 89 GLU A C 1
ATOM 691 O O . GLU A 1 89 ? 10.252 21.338 -21.775 1.00 42.75 89 GLU A O 1
ATOM 696 N N . ALA A 1 90 ? 8.532 19.890 -21.615 1.00 49.03 90 ALA A N 1
ATOM 697 C CA . ALA A 1 90 ? 8.605 19.482 -23.008 1.00 49.03 90 ALA A CA 1
ATOM 698 C C . ALA A 1 90 ? 8.385 20.723 -23.884 1.00 49.03 90 ALA A C 1
ATOM 700 O O . ALA A 1 90 ? 7.299 21.317 -23.864 1.00 49.03 90 ALA A O 1
ATOM 701 N N . LEU A 1 91 ? 9.417 21.116 -24.637 1.00 57.78 91 LEU A N 1
ATOM 702 C CA . LEU A 1 91 ? 9.333 22.238 -25.568 1.00 57.78 91 LEU A CA 1
ATOM 703 C C . LEU A 1 91 ? 8.135 22.018 -26.516 1.00 57.78 91 LEU A C 1
ATOM 705 O O . LEU A 1 91 ? 7.782 20.869 -26.792 1.00 57.78 91 LEU A O 1
ATOM 709 N N . PRO A 1 92 ? 7.494 23.075 -27.047 1.00 55.97 92 PRO A N 1
ATOM 710 C CA . PRO A 1 92 ? 6.353 22.932 -27.960 1.00 55.97 92 PRO A CA 1
ATOM 711 C C . PRO A 1 92 ? 6.588 21.927 -29.104 1.00 55.97 92 PRO A C 1
ATOM 713 O O . PRO A 1 92 ? 5.681 21.179 -29.472 1.00 55.97 92 PRO A O 1
ATOM 716 N N . ASP A 1 93 ? 7.826 21.846 -29.596 1.00 66.00 93 ASP A N 1
ATOM 717 C CA . ASP A 1 93 ? 8.255 20.897 -30.627 1.00 66.00 93 ASP A CA 1
ATOM 718 C C . ASP A 1 93 ? 8.240 19.430 -30.154 1.00 66.00 93 ASP A C 1
ATOM 720 O O . ASP A 1 93 ? 7.883 18.536 -30.927 1.00 66.00 93 ASP A O 1
ATOM 724 N N . GLU A 1 94 ? 8.547 19.182 -28.878 1.00 66.81 94 GLU A N 1
ATOM 725 C CA . GLU A 1 94 ? 8.511 17.861 -28.234 1.00 66.81 94 GLU A CA 1
ATOM 726 C C . GLU A 1 94 ? 7.069 17.398 -28.014 1.00 66.81 94 GLU A C 1
ATOM 728 O O . GLU A 1 94 ? 6.711 16.281 -28.389 1.00 66.81 94 GLU A O 1
ATOM 733 N N . LYS A 1 95 ? 6.190 18.285 -27.520 1.00 65.00 95 LYS A N 1
ATOM 734 C CA . LYS A 1 95 ? 4.745 17.998 -27.419 1.00 65.00 95 LYS A CA 1
ATOM 735 C C . LYS A 1 95 ? 4.159 17.672 -28.796 1.00 65.00 95 LYS A C 1
ATOM 737 O O . LYS A 1 95 ? 3.403 16.712 -28.945 1.00 65.00 95 LYS A O 1
ATOM 742 N N . ALA A 1 96 ? 4.550 18.422 -29.828 1.00 70.25 96 ALA A N 1
ATOM 743 C CA . ALA A 1 96 ? 4.145 18.138 -31.199 1.00 70.25 96 ALA A CA 1
ATOM 744 C C . ALA A 1 96 ? 4.688 16.786 -31.702 1.00 70.25 96 ALA A C 1
ATOM 746 O O . ALA A 1 96 ? 3.978 16.071 -32.406 1.00 70.25 96 ALA A O 1
ATOM 747 N N . ALA A 1 97 ? 5.917 16.404 -31.342 1.00 70.00 97 ALA A N 1
ATOM 748 C CA . ALA A 1 97 ? 6.492 15.104 -31.691 1.00 70.00 97 ALA A CA 1
ATOM 749 C C . ALA A 1 97 ? 5.779 13.930 -31.001 1.00 70.00 97 ALA A C 1
ATOM 751 O O . ALA A 1 97 ? 5.466 12.935 -31.658 1.00 70.00 97 ALA A O 1
ATOM 752 N N . MET A 1 98 ? 5.454 14.060 -29.713 1.00 70.00 98 MET A N 1
ATOM 753 C CA . MET A 1 98 ? 4.651 13.078 -28.976 1.00 70.00 98 MET A CA 1
ATOM 754 C C . MET A 1 98 ? 3.253 12.906 -29.588 1.00 70.00 98 MET A C 1
ATOM 756 O O . MET A 1 98 ? 2.781 11.775 -29.754 1.00 70.00 98 MET A O 1
ATOM 760 N N . ASN A 1 99 ? 2.610 14.010 -29.980 1.00 70.44 99 ASN A N 1
ATOM 761 C CA . ASN A 1 99 ? 1.309 13.976 -30.650 1.00 70.44 99 ASN A CA 1
ATOM 762 C C . ASN A 1 99 ? 1.395 13.272 -32.008 1.00 70.44 99 ASN A C 1
ATOM 764 O O . ASN A 1 99 ? 0.598 12.375 -32.262 1.00 70.44 99 ASN A O 1
ATOM 768 N N . ARG A 1 100 ? 2.411 13.573 -32.831 1.00 78.31 100 ARG A N 1
ATOM 769 C CA . ARG A 1 100 ? 2.632 12.879 -34.115 1.00 78.31 100 ARG A CA 1
ATOM 770 C C . ARG A 1 100 ? 2.823 11.372 -33.940 1.00 78.31 100 ARG A C 1
ATOM 772 O O . ARG A 1 100 ? 2.253 10.598 -34.700 1.00 78.31 100 ARG A O 1
ATOM 779 N N . CYS A 1 101 ? 3.584 10.945 -32.931 1.00 78.06 101 CYS A N 1
ATOM 780 C CA . CYS A 1 101 ? 3.742 9.524 -32.605 1.00 78.06 101 CYS A CA 1
ATOM 781 C C . CYS A 1 101 ? 2.394 8.885 -32.221 1.00 78.06 101 CYS A C 1
ATOM 783 O O . CYS A 1 101 ? 2.046 7.799 -32.691 1.00 78.06 101 CYS A O 1
ATOM 785 N N . THR A 1 102 ? 1.599 9.581 -31.405 1.00 76.44 102 THR A N 1
ATOM 786 C CA . THR A 1 102 ? 0.271 9.118 -30.982 1.00 76.44 102 THR A CA 1
ATOM 787 C C . THR A 1 102 ? -0.691 8.994 -32.164 1.00 76.44 102 THR A C 1
ATOM 789 O O . THR A 1 102 ? -1.322 7.949 -32.324 1.00 76.44 102 THR A O 1
ATOM 792 N N . GLU A 1 103 ? -0.764 10.017 -33.013 1.00 81.19 103 GLU A N 1
ATOM 793 C CA . GLU A 1 103 ? -1.567 10.041 -34.239 1.00 81.19 103 GLU A CA 1
ATOM 794 C C . GLU A 1 103 ? -1.139 8.942 -35.211 1.00 81.19 103 GLU A C 1
ATOM 796 O O . GLU A 1 103 ? -1.986 8.229 -35.750 1.00 81.19 103 GLU A O 1
ATOM 801 N N . TYR A 1 104 ? 0.171 8.746 -35.386 1.00 88.69 104 TYR A N 1
ATOM 802 C CA . TYR A 1 104 ? 0.712 7.661 -36.193 1.00 88.69 104 TYR A CA 1
ATOM 803 C C . TYR A 1 104 ? 0.233 6.300 -35.679 1.00 88.69 104 TYR A C 1
ATOM 805 O O . TYR A 1 104 ? -0.270 5.489 -36.458 1.00 88.69 104 TYR A O 1
ATOM 813 N N . CYS A 1 105 ? 0.355 6.052 -34.373 1.00 84.94 105 CYS A N 1
ATOM 814 C CA . CYS A 1 105 ? -0.055 4.786 -33.777 1.00 84.94 105 CYS A CA 1
ATOM 815 C C . CYS A 1 105 ? -1.558 4.546 -33.964 1.00 84.94 105 CYS A C 1
ATOM 817 O O . CYS A 1 105 ? -1.953 3.465 -34.388 1.00 84.94 105 CYS A O 1
ATOM 819 N N . GLN A 1 106 ? -2.388 5.561 -33.712 1.00 83.88 106 GLN A N 1
ATOM 820 C CA . GLN A 1 106 ? -3.840 5.480 -33.892 1.00 83.88 106 GLN A CA 1
ATOM 821 C C . GLN A 1 106 ? -4.226 5.243 -35.359 1.00 83.88 106 GLN A C 1
ATOM 823 O O . GLN A 1 106 ? -5.050 4.379 -35.649 1.00 83.88 106 GLN A O 1
ATOM 828 N N . GLY A 1 107 ? -3.587 5.944 -36.299 1.00 88.69 107 GLY A N 1
ATOM 829 C CA . GLY A 1 107 ? -3.808 5.759 -37.735 1.00 88.69 107 GLY A CA 1
ATOM 830 C C . GLY A 1 107 ? -3.348 4.397 -38.269 1.00 88.69 107 GLY A C 1
ATOM 831 O O . GLY A 1 107 ? -3.796 3.977 -39.333 1.00 88.69 107 GLY A O 1
ATOM 832 N N . ASN A 1 108 ? -2.486 3.690 -37.531 1.00 93.06 108 ASN A N 1
ATOM 833 C CA . ASN A 1 108 ? -1.923 2.393 -37.909 1.00 93.06 108 ASN A CA 1
ATOM 834 C C . ASN A 1 108 ? -2.311 1.262 -36.942 1.00 93.06 108 ASN A C 1
ATOM 836 O O . ASN A 1 108 ? -1.658 0.218 -36.940 1.00 93.06 108 ASN A O 1
ATOM 840 N N . GLU A 1 109 ? -3.362 1.440 -36.135 1.00 91.81 109 GLU A N 1
ATOM 841 C CA . GLU A 1 109 ? -3.677 0.539 -35.020 1.00 91.81 109 GLU A CA 1
ATOM 842 C C . GLU A 1 109 ? -3.780 -0.932 -35.440 1.00 91.81 109 GLU A C 1
ATOM 844 O O . GLU A 1 109 ? -3.104 -1.780 -34.862 1.00 91.81 109 GLU A O 1
ATOM 849 N N . ALA A 1 110 ? -4.570 -1.238 -36.474 1.00 91.38 110 ALA A N 1
ATOM 850 C CA . ALA A 1 110 ? -4.763 -2.612 -36.942 1.00 91.38 110 ALA A CA 1
ATOM 851 C C . ALA A 1 110 ? -3.437 -3.284 -37.340 1.00 91.38 110 ALA A C 1
ATOM 853 O O . ALA A 1 110 ? -3.167 -4.413 -36.936 1.00 91.38 110 ALA A O 1
ATOM 854 N N . ARG A 1 111 ? -2.580 -2.556 -38.068 1.00 93.88 111 ARG A N 1
ATOM 855 C CA . ARG A 1 111 ? -1.269 -3.042 -38.515 1.00 93.88 111 ARG A CA 1
ATOM 856 C C . ARG A 1 111 ? -0.319 -3.275 -37.344 1.00 93.88 111 ARG A C 1
ATOM 858 O O . ARG A 1 111 ? 0.386 -4.276 -37.314 1.00 93.88 111 ARG A O 1
ATOM 865 N N . LEU A 1 112 ? -0.288 -2.354 -36.382 1.00 92.44 112 LEU A N 1
ATOM 866 C CA . LEU A 1 112 ? 0.566 -2.482 -35.202 1.00 92.44 112 LEU A CA 1
ATOM 867 C C . LEU A 1 112 ? 0.110 -3.640 -34.305 1.00 92.44 112 LEU A C 1
ATOM 869 O O . LEU A 1 112 ? 0.956 -4.359 -33.783 1.00 92.44 112 LEU A O 1
ATOM 873 N N . ARG A 1 113 ? -1.202 -3.879 -34.174 1.00 90.81 113 ARG A N 1
ATOM 874 C CA . ARG A 1 113 ? -1.733 -5.037 -33.435 1.00 90.81 113 ARG A CA 1
ATOM 875 C C . ARG A 1 113 ? -1.377 -6.366 -34.097 1.00 90.81 113 ARG A C 1
ATOM 877 O O . ARG A 1 113 ? -0.887 -7.256 -33.410 1.00 90.81 113 ARG A O 1
ATOM 884 N N . GLU A 1 114 ? -1.534 -6.474 -35.414 1.00 93.38 114 GLU A N 1
ATOM 885 C CA . GLU A 1 114 ? -1.069 -7.647 -36.168 1.00 93.38 114 GLU A CA 1
ATOM 886 C C . GLU A 1 114 ? 0.449 -7.845 -36.008 1.00 93.38 114 GLU A C 1
ATOM 888 O O . GLU A 1 114 ? 0.923 -8.960 -35.790 1.00 93.38 114 GLU A O 1
ATOM 893 N N . GLY A 1 115 ? 1.217 -6.751 -36.019 1.00 94.06 115 GLY A N 1
ATOM 894 C CA . GLY A 1 115 ? 2.648 -6.767 -35.725 1.00 94.06 115 GLY A CA 1
ATOM 895 C C . GLY A 1 115 ? 2.971 -7.307 -34.327 1.00 94.06 115 GLY A C 1
ATOM 896 O O . GLY A 1 115 ? 3.892 -8.108 -34.184 1.00 94.06 115 GLY A O 1
ATOM 897 N N . LEU A 1 116 ? 2.212 -6.925 -33.293 1.00 91.38 116 LEU A N 1
ATOM 898 C CA . LEU A 1 116 ? 2.386 -7.443 -31.927 1.00 91.38 116 LEU A CA 1
ATOM 899 C C . LEU A 1 116 ? 2.138 -8.954 -31.858 1.00 91.38 116 LEU A C 1
ATOM 901 O O . LEU A 1 116 ? 2.941 -9.673 -31.260 1.00 91.38 116 LEU A O 1
ATOM 905 N N . GLU A 1 117 ? 1.093 -9.452 -32.519 1.00 90.94 117 GLU A N 1
ATOM 906 C CA . GLU A 1 117 ? 0.813 -10.890 -32.608 1.00 90.94 117 GLU A CA 1
ATOM 907 C C . GLU A 1 117 ? 1.922 -11.641 -33.361 1.00 90.94 117 GLU A C 1
ATOM 909 O O . GLU A 1 117 ? 2.400 -12.684 -32.899 1.00 90.94 117 GLU A O 1
ATOM 914 N N . HIS A 1 118 ? 2.392 -11.088 -34.484 1.00 93.25 118 HIS A N 1
ATOM 915 C CA . HIS A 1 118 ? 3.501 -11.649 -35.254 1.00 93.25 118 HIS A CA 1
ATOM 916 C C . HIS A 1 118 ? 4.795 -11.691 -34.433 1.00 93.25 118 HIS A C 1
ATOM 918 O O . HIS A 1 118 ? 5.477 -12.718 -34.393 1.00 93.25 118 HIS A O 1
ATOM 924 N N . PHE A 1 119 ? 5.118 -10.606 -33.727 1.00 93.19 119 PHE A N 1
ATOM 925 C CA . PHE A 1 119 ? 6.303 -10.532 -32.881 1.00 93.19 119 PHE A CA 1
ATOM 926 C C . PHE A 1 119 ? 6.218 -11.496 -31.690 1.00 93.19 119 PHE A C 1
ATOM 928 O O . PHE A 1 119 ? 7.200 -12.176 -31.389 1.00 93.19 119 PHE A O 1
ATOM 935 N N . ALA A 1 120 ? 5.047 -11.643 -31.061 1.00 88.81 120 ALA A N 1
ATOM 936 C CA . ALA A 1 120 ? 4.822 -12.666 -30.038 1.00 88.81 120 ALA A CA 1
ATOM 937 C C . ALA A 1 120 ? 5.069 -14.081 -30.592 1.00 88.81 120 ALA A C 1
ATOM 939 O O . ALA A 1 120 ? 5.776 -14.880 -29.972 1.00 88.81 120 ALA A O 1
ATOM 940 N N . GLY A 1 121 ? 4.561 -14.375 -31.795 1.00 88.06 121 GLY A N 1
ATOM 941 C CA . GLY A 1 121 ? 4.807 -15.636 -32.497 1.00 88.06 121 GLY A CA 1
ATOM 942 C C . GLY A 1 121 ? 6.289 -15.875 -32.807 1.00 88.06 121 GLY A C 1
ATOM 943 O O . GLY A 1 121 ? 6.795 -16.979 -32.580 1.00 88.06 121 GLY A O 1
ATOM 944 N N . TYR A 1 122 ? 6.999 -14.837 -33.258 1.00 91.44 122 TYR A N 1
ATOM 945 C CA . TYR A 1 122 ? 8.440 -14.862 -33.517 1.00 91.44 122 TYR A CA 1
ATOM 946 C C . TYR A 1 122 ? 9.245 -15.167 -32.247 1.00 91.44 122 TYR A C 1
ATOM 948 O O . TYR A 1 122 ? 10.075 -16.078 -32.243 1.00 91.44 122 TYR A O 1
ATOM 956 N N . LEU A 1 123 ? 8.951 -14.478 -31.138 1.00 88.25 123 LEU A N 1
ATOM 957 C CA . LEU A 1 123 ? 9.568 -14.752 -29.838 1.00 88.25 123 LEU A CA 1
ATOM 958 C C . LEU A 1 123 ? 9.267 -16.181 -29.363 1.00 88.25 123 LEU A C 1
ATOM 960 O O . LEU A 1 123 ? 10.158 -16.862 -28.859 1.00 88.25 123 LEU A O 1
ATOM 964 N N . GLY A 1 124 ? 8.042 -16.671 -29.572 1.00 82.88 124 GLY A N 1
ATOM 965 C CA . GLY A 1 124 ? 7.676 -18.060 -29.295 1.00 82.88 124 GLY A CA 1
ATOM 966 C C . GLY A 1 124 ? 8.452 -19.077 -30.143 1.00 82.88 124 GLY A C 1
ATOM 967 O O . GLY A 1 124 ? 8.751 -20.170 -29.665 1.00 82.88 124 GLY A O 1
ATOM 968 N N . GLY A 1 125 ? 8.810 -18.730 -31.383 1.00 83.75 125 GLY A N 1
ATOM 969 C CA . GLY A 1 125 ? 9.692 -19.517 -32.251 1.00 83.75 125 GLY A CA 1
ATOM 970 C C . GLY A 1 125 ? 11.133 -19.554 -31.743 1.00 83.75 125 GLY A C 1
ATOM 971 O O . GLY A 1 125 ? 11.669 -20.637 -31.510 1.00 83.75 125 GLY A O 1
ATOM 972 N N . LEU A 1 126 ? 11.716 -18.386 -31.460 1.00 83.56 126 LEU A N 1
ATOM 973 C CA . LEU A 1 126 ? 13.053 -18.272 -30.860 1.00 83.56 126 LEU A CA 1
ATOM 974 C C . LEU A 1 126 ? 13.151 -19.029 -29.528 1.00 83.56 126 LEU A C 1
ATOM 976 O O . LEU A 1 126 ? 14.138 -19.712 -29.257 1.00 83.56 126 LEU A O 1
ATOM 980 N N . GLY A 1 127 ? 12.095 -18.950 -28.718 1.00 74.06 127 GLY A N 1
ATOM 981 C CA . GLY A 1 127 ? 11.949 -19.683 -27.465 1.00 74.06 127 GLY A CA 1
ATOM 982 C C . GLY A 1 127 ? 11.703 -21.187 -27.622 1.00 74.06 127 GLY A C 1
ATOM 983 O O . GLY A 1 127 ? 11.533 -21.851 -26.611 1.00 74.06 127 GLY A O 1
ATOM 984 N N . ARG A 1 128 ? 11.647 -21.746 -28.837 1.00 71.94 128 ARG A N 1
ATOM 985 C CA . ARG A 1 128 ? 11.681 -23.201 -29.091 1.00 71.94 128 ARG A CA 1
ATOM 986 C C . ARG A 1 128 ? 13.027 -23.668 -29.649 1.00 71.94 128 ARG A C 1
ATOM 988 O O . ARG A 1 128 ? 13.366 -24.835 -29.487 1.00 71.94 128 ARG A O 1
ATOM 995 N N . GLU A 1 129 ? 13.769 -22.776 -30.305 1.00 66.50 129 GLU A N 1
ATOM 996 C CA . GLU A 1 129 ? 15.048 -23.070 -30.964 1.00 66.50 129 GLU A CA 1
ATOM 997 C C . GLU A 1 129 ? 16.263 -22.972 -30.028 1.00 66.50 129 GLU A C 1
ATOM 999 O O . GLU A 1 129 ? 17.275 -23.633 -30.262 1.00 66.50 129 GLU A O 1
ATOM 1004 N N . ALA A 1 130 ? 16.188 -22.175 -28.959 1.00 58.72 130 ALA A N 1
ATOM 1005 C CA . ALA A 1 130 ? 17.248 -22.124 -27.954 1.00 58.72 130 ALA A CA 1
ATOM 1006 C C . ALA A 1 130 ? 17.223 -23.381 -27.044 1.00 58.72 130 ALA A C 1
ATOM 1008 O O . ALA A 1 130 ? 16.189 -23.994 -26.808 1.00 58.72 130 ALA A O 1
ATOM 1009 N N . SER A 1 131 ? 18.367 -23.812 -26.507 1.00 49.78 131 SER A N 1
ATOM 1010 C CA . SER A 1 131 ? 18.450 -24.943 -25.562 1.00 49.78 131 SER A CA 1
ATOM 1011 C C . SER A 1 131 ? 19.092 -24.488 -24.246 1.00 49.78 131 SER A C 1
ATOM 1013 O O . SER A 1 131 ? 20.185 -23.930 -24.290 1.00 49.78 131 SER A O 1
ATOM 1015 N N . GLY A 1 132 ? 18.470 -24.754 -23.086 1.00 54.50 132 GLY A N 1
ATOM 1016 C CA . GLY A 1 132 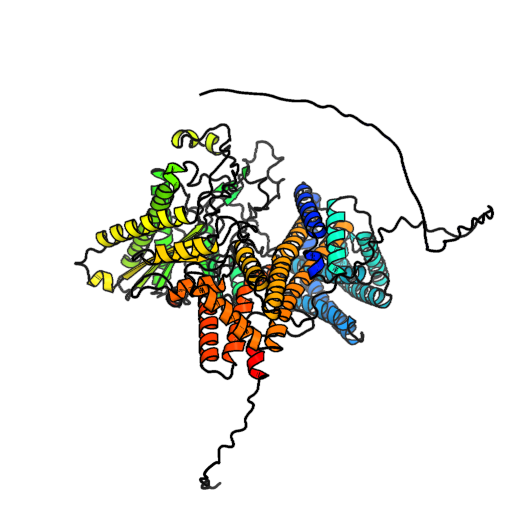? 19.034 -24.470 -21.746 1.00 54.50 132 GLY A CA 1
ATOM 1017 C C . GLY A 1 132 ? 18.440 -23.250 -21.013 1.00 54.50 132 GLY A C 1
ATOM 1018 O O . GLY A 1 132 ? 17.378 -22.757 -21.385 1.00 54.50 132 GLY A O 1
ATOM 1019 N N . ASP A 1 133 ? 19.124 -22.757 -19.966 1.00 49.66 133 ASP A N 1
ATOM 1020 C CA . ASP A 1 133 ? 18.695 -21.640 -19.084 1.00 49.66 133 ASP A CA 1
ATOM 1021 C C . ASP A 1 133 ? 18.425 -20.301 -19.814 1.00 49.66 133 ASP A C 1
ATOM 1023 O O . ASP A 1 133 ? 17.761 -19.407 -19.271 1.00 49.66 133 ASP A O 1
ATOM 1027 N N . ASP A 1 134 ? 18.877 -20.175 -21.065 1.00 50.03 134 ASP A N 1
ATOM 1028 C CA . ASP A 1 134 ? 18.666 -19.023 -21.951 1.00 50.03 134 ASP A CA 1
ATOM 1029 C C . ASP A 1 134 ? 17.210 -18.892 -22.446 1.00 50.03 134 ASP A C 1
ATOM 1031 O O . ASP A 1 134 ? 16.733 -17.781 -22.693 1.00 50.03 134 ASP A O 1
ATOM 1035 N N . MET A 1 135 ? 16.470 -20.006 -22.484 1.00 53.66 135 MET A N 1
ATOM 1036 C CA . MET A 1 135 ? 15.088 -20.142 -22.986 1.00 53.66 135 MET A CA 1
ATOM 1037 C C . MET A 1 135 ? 14.022 -19.461 -22.134 1.00 53.66 135 MET A C 1
ATOM 1039 O O . MET A 1 135 ? 12.993 -18.982 -22.624 1.00 53.66 135 MET A O 1
ATOM 1043 N N . ASN A 1 136 ? 14.265 -19.403 -20.829 1.00 59.72 136 ASN A N 1
ATOM 1044 C CA . ASN A 1 136 ? 13.276 -18.921 -19.879 1.00 59.72 136 ASN A CA 1
ATOM 1045 C C . ASN A 1 136 ? 12.956 -17.430 -20.057 1.00 59.72 136 ASN A C 1
ATOM 1047 O O . ASN A 1 136 ? 11.899 -16.975 -19.631 1.00 59.72 136 ASN A O 1
ATOM 1051 N N . TYR A 1 137 ? 13.852 -16.659 -20.676 1.00 65.56 137 TYR A N 1
ATOM 1052 C CA . TYR A 1 137 ? 13.701 -15.211 -20.773 1.00 65.56 137 TYR A CA 1
ATOM 1053 C C . TYR A 1 137 ? 12.997 -14.749 -22.050 1.00 65.56 137 TYR A C 1
ATOM 1055 O O . TYR A 1 137 ? 12.144 -13.871 -21.963 1.00 65.56 137 TYR A O 1
ATOM 1063 N N . VAL A 1 138 ? 13.266 -15.375 -23.202 1.00 72.38 138 VAL A N 1
ATOM 1064 C CA . VAL A 1 138 ? 12.509 -15.114 -24.444 1.00 72.38 138 VAL A CA 1
ATOM 1065 C C . VAL A 1 138 ? 11.034 -15.445 -24.231 1.00 72.38 138 VAL A C 1
ATOM 1067 O O . VAL A 1 138 ? 10.155 -14.668 -24.586 1.00 72.38 138 VAL A O 1
ATOM 1070 N N . THR A 1 139 ? 10.772 -16.551 -23.530 1.00 70.38 139 THR A N 1
ATOM 1071 C CA . THR A 1 139 ? 9.424 -16.962 -23.124 1.00 70.38 139 THR A CA 1
ATOM 1072 C C . THR A 1 139 ? 8.738 -15.921 -22.232 1.00 70.38 139 THR A C 1
ATOM 1074 O O . THR A 1 139 ? 7.530 -15.735 -22.326 1.00 70.38 139 THR A O 1
ATOM 1077 N N . ARG A 1 140 ? 9.477 -15.221 -21.358 1.00 71.06 140 ARG A N 1
ATOM 1078 C CA . ARG A 1 140 ? 8.909 -14.144 -20.527 1.00 71.06 140 ARG A CA 1
ATOM 1079 C C . ARG A 1 140 ? 8.574 -12.913 -21.355 1.00 71.06 140 ARG A C 1
ATOM 1081 O O . ARG A 1 140 ? 7.459 -12.424 -21.239 1.00 71.06 140 ARG A O 1
ATOM 1088 N N . LEU A 1 141 ? 9.497 -12.459 -22.205 1.00 76.50 141 LEU A N 1
ATOM 1089 C CA . LEU A 1 141 ? 9.237 -11.333 -23.102 1.00 76.50 141 LEU A CA 1
ATOM 1090 C C . LEU A 1 141 ? 8.017 -11.624 -23.989 1.00 76.50 141 LEU A C 1
ATOM 1092 O O . LEU A 1 141 ? 7.117 -10.796 -24.067 1.00 76.50 141 LEU A O 1
ATOM 1096 N N . ALA A 1 142 ? 7.924 -12.835 -24.550 1.00 78.69 142 ALA A N 1
ATOM 1097 C CA . ALA A 1 142 ? 6.764 -13.275 -25.325 1.00 78.69 142 ALA A CA 1
ATOM 1098 C C . ALA A 1 142 ? 5.453 -13.149 -24.534 1.00 78.69 142 ALA A C 1
ATOM 1100 O O . ALA A 1 142 ? 4.476 -12.638 -25.065 1.00 78.69 142 ALA A O 1
ATOM 1101 N N . ARG A 1 143 ? 5.431 -13.522 -23.246 1.00 73.00 143 ARG A N 1
ATOM 1102 C CA . ARG A 1 143 ? 4.238 -13.367 -22.391 1.00 73.00 143 ARG A CA 1
ATOM 1103 C C . ARG A 1 143 ? 3.824 -11.910 -22.192 1.00 73.00 143 ARG A C 1
ATOM 1105 O O . ARG A 1 143 ? 2.625 -11.656 -22.128 1.00 73.00 143 ARG A O 1
ATOM 1112 N N . HIS A 1 144 ? 4.771 -10.977 -22.082 1.00 71.94 144 HIS A N 1
ATOM 1113 C CA . HIS A 1 144 ? 4.448 -9.548 -21.981 1.00 71.94 144 HIS A CA 1
ATOM 1114 C C . HIS A 1 144 ? 3.800 -9.040 -23.276 1.00 71.94 144 HIS A C 1
ATOM 1116 O O . HIS A 1 144 ? 2.769 -8.373 -23.222 1.00 71.94 144 HIS A O 1
ATOM 1122 N N . VAL A 1 145 ? 4.324 -9.445 -24.439 1.00 80.31 145 VAL A N 1
ATOM 1123 C CA . VAL A 1 145 ? 3.724 -9.109 -25.743 1.00 80.31 145 VAL A CA 1
ATOM 1124 C C . VAL A 1 145 ? 2.351 -9.777 -25.916 1.00 80.31 145 VAL A C 1
ATOM 1126 O O . VAL A 1 145 ? 1.388 -9.125 -26.310 1.00 80.31 145 VAL A O 1
ATOM 1129 N N . GLU A 1 146 ? 2.212 -11.054 -25.551 1.00 78.56 146 GLU A N 1
ATOM 1130 C CA . GLU A 1 146 ? 0.930 -11.772 -25.581 1.00 78.56 146 GLU A CA 1
ATOM 1131 C C . GLU A 1 146 ? -0.117 -11.136 -24.658 1.00 78.56 146 GLU A C 1
ATOM 1133 O O . GLU A 1 146 ? -1.304 -11.131 -24.985 1.00 78.56 146 GLU A O 1
ATOM 1138 N N . ALA A 1 147 ? 0.294 -10.609 -23.502 1.00 68.44 147 ALA A N 1
ATOM 1139 C CA . ALA A 1 147 ? -0.606 -9.908 -22.594 1.00 68.44 147 ALA A CA 1
ATOM 1140 C C . ALA A 1 147 ? -1.159 -8.630 -23.241 1.00 68.44 147 ALA A C 1
ATOM 1142 O O . ALA A 1 147 ? -2.374 -8.430 -23.206 1.00 68.44 147 ALA A O 1
ATOM 1143 N N . ALA A 1 148 ? -0.304 -7.843 -23.904 1.00 71.25 148 ALA A N 1
ATOM 1144 C CA . ALA A 1 148 ? -0.728 -6.675 -24.679 1.00 71.25 148 ALA A CA 1
ATOM 1145 C C . ALA A 1 148 ? -1.698 -7.048 -25.821 1.00 71.25 148 ALA A C 1
ATOM 1147 O O . ALA A 1 148 ? -2.614 -6.291 -26.127 1.00 71.25 148 ALA A O 1
ATOM 1148 N N . CYS A 1 149 ? -1.563 -8.246 -26.404 1.00 76.25 149 CYS A N 1
ATOM 1149 C CA . CYS A 1 149 ? -2.495 -8.744 -27.422 1.00 76.25 149 CYS A CA 1
ATOM 1150 C C . CYS A 1 149 ? -3.855 -9.169 -26.831 1.00 76.25 149 CYS A C 1
ATOM 1152 O O . CYS A 1 149 ? -4.903 -8.886 -27.405 1.00 76.25 149 CYS A O 1
ATOM 1154 N N . ARG A 1 150 ? -3.862 -9.864 -25.683 1.00 70.12 150 ARG A N 1
ATOM 1155 C CA . ARG A 1 150 ? -5.088 -10.436 -25.082 1.00 70.12 150 ARG A CA 1
ATOM 1156 C C . ARG A 1 150 ? -5.930 -9.424 -24.308 1.00 70.12 150 ARG A C 1
ATOM 1158 O O . ARG A 1 150 ? -7.135 -9.621 -24.169 1.00 70.12 150 ARG A O 1
ATOM 1165 N N . SER A 1 151 ? -5.305 -8.385 -23.767 1.00 62.72 151 SER A N 1
ATOM 1166 C CA . SER A 1 151 ? -5.965 -7.350 -22.965 1.00 62.72 151 SER A CA 1
ATOM 1167 C C . SER A 1 151 ? -5.536 -5.964 -23.459 1.00 62.72 151 SER A C 1
ATOM 1169 O O . SER A 1 151 ? -4.781 -5.280 -22.771 1.00 62.72 151 SER A O 1
ATOM 1171 N N . PRO A 1 152 ? -5.981 -5.562 -24.665 1.00 59.34 152 PRO A N 1
ATOM 1172 C CA . PRO A 1 152 ? -5.426 -4.410 -25.367 1.00 59.34 152 PRO A CA 1
ATOM 1173 C C . PRO A 1 152 ? -5.706 -3.077 -24.661 1.00 59.34 152 PRO A C 1
ATOM 1175 O O . PRO A 1 152 ? -6.848 -2.750 -24.314 1.00 59.34 152 PRO A O 1
ATOM 1178 N N . GLY A 1 153 ? -4.652 -2.276 -24.491 1.00 63.28 153 GLY A N 1
ATOM 1179 C CA . GLY A 1 153 ? -4.737 -0.857 -24.173 1.00 63.28 153 GLY A CA 1
ATOM 1180 C C . GLY A 1 153 ? -4.968 -0.017 -25.433 1.00 63.28 153 GLY A C 1
ATOM 1181 O O . GLY A 1 153 ? -5.460 -0.504 -26.454 1.00 63.28 153 GLY A O 1
ATOM 1182 N N . THR A 1 154 ? -4.624 1.274 -25.384 1.00 70.38 154 THR A N 1
ATOM 1183 C CA . THR A 1 154 ? -4.445 2.027 -26.636 1.00 70.38 154 THR A CA 1
ATOM 1184 C C . THR A 1 154 ? -3.170 1.539 -27.315 1.00 70.38 154 THR A C 1
ATOM 1186 O O . THR A 1 154 ? -2.188 1.219 -26.652 1.00 70.38 154 THR A O 1
ATOM 1189 N N . ILE A 1 155 ? -3.149 1.506 -28.644 1.00 76.94 155 ILE A N 1
ATOM 1190 C CA . ILE A 1 155 ? -2.008 0.928 -29.360 1.00 76.94 155 ILE A CA 1
ATOM 1191 C C . ILE A 1 155 ? -0.687 1.682 -29.131 1.00 76.94 155 ILE A C 1
ATOM 1193 O O . ILE A 1 155 ? 0.353 1.051 -28.990 1.00 76.94 155 ILE A O 1
ATOM 1197 N N . THR A 1 156 ? -0.718 3.014 -29.001 1.00 72.81 156 THR A N 1
ATOM 1198 C CA . THR A 1 156 ? 0.462 3.830 -28.641 1.00 72.81 156 THR A CA 1
ATOM 1199 C C . THR A 1 156 ? 1.104 3.345 -27.345 1.00 72.81 156 THR A C 1
ATOM 1201 O O . THR A 1 156 ? 2.320 3.261 -27.216 1.00 72.81 156 THR A O 1
ATOM 1204 N N . HIS A 1 157 ? 0.244 3.026 -26.389 1.00 71.69 157 HIS A N 1
ATOM 1205 C CA . HIS A 1 157 ? 0.601 2.624 -25.047 1.00 71.69 157 HIS A CA 1
ATOM 1206 C C . HIS A 1 157 ? 1.104 1.168 -25.009 1.00 71.69 157 HIS A C 1
ATOM 1208 O O . HIS A 1 157 ? 2.128 0.881 -24.390 1.00 71.69 157 HIS A O 1
ATOM 1214 N N . ASP A 1 158 ? 0.442 0.262 -25.735 1.00 75.06 158 ASP A N 1
ATOM 1215 C CA . ASP A 1 158 ? 0.875 -1.136 -25.867 1.00 75.06 158 ASP A CA 1
ATOM 1216 C C . ASP A 1 158 ? 2.275 -1.221 -26.517 1.00 75.06 158 ASP A C 1
ATOM 1218 O O . ASP A 1 158 ? 3.147 -1.948 -26.034 1.00 75.06 158 ASP A O 1
ATOM 1222 N N . MET A 1 159 ? 2.524 -0.422 -27.564 1.00 83.25 159 MET A N 1
ATOM 1223 C CA . MET A 1 159 ? 3.820 -0.347 -28.255 1.00 83.25 159 MET A CA 1
ATOM 1224 C C . MET A 1 159 ? 4.946 0.185 -27.367 1.00 83.25 159 MET A C 1
ATOM 1226 O O . MET A 1 159 ? 6.042 -0.382 -27.340 1.00 83.25 159 MET A O 1
ATOM 1230 N N . ASP A 1 160 ? 4.683 1.263 -26.632 1.00 78.31 160 ASP A N 1
ATOM 1231 C CA . ASP A 1 160 ? 5.656 1.863 -25.724 1.00 78.31 160 ASP A CA 1
ATOM 1232 C C . ASP A 1 160 ? 6.128 0.850 -24.670 1.00 78.31 160 ASP A C 1
ATOM 1234 O O . ASP A 1 160 ? 7.321 0.711 -24.397 1.00 78.31 160 ASP A O 1
ATOM 1238 N N . ILE A 1 161 ? 5.214 0.041 -24.140 1.00 74.75 161 ILE A N 1
ATOM 1239 C CA . ILE A 1 161 ? 5.589 -0.893 -23.082 1.00 74.75 161 ILE A CA 1
ATOM 1240 C C . ILE A 1 161 ? 6.253 -2.143 -23.629 1.00 74.75 161 ILE A C 1
ATOM 1242 O O . ILE A 1 161 ? 7.256 -2.568 -23.061 1.00 74.75 161 ILE A O 1
ATOM 1246 N N . VAL A 1 162 ? 5.786 -2.695 -24.750 1.00 82.38 162 VAL A N 1
ATOM 1247 C CA . VAL A 1 162 ? 6.502 -3.799 -25.405 1.00 82.38 162 VAL A CA 1
ATOM 1248 C C . VAL A 1 162 ? 7.940 -3.389 -25.740 1.00 82.38 162 VAL A C 1
ATOM 1250 O O . VAL A 1 162 ? 8.869 -4.160 -25.486 1.00 82.38 162 VAL A O 1
ATOM 1253 N N . THR A 1 163 ? 8.145 -2.156 -26.218 1.00 86.38 163 THR A N 1
ATOM 1254 C CA . THR A 1 163 ? 9.490 -1.620 -26.471 1.00 86.38 163 THR A CA 1
ATOM 1255 C C . THR A 1 163 ? 10.302 -1.518 -25.179 1.00 86.38 163 THR A C 1
ATOM 1257 O O . THR A 1 163 ? 11.436 -1.994 -25.125 1.00 86.38 163 THR A O 1
ATOM 1260 N N . SER A 1 164 ? 9.733 -0.928 -24.124 1.00 82.81 164 SER A N 1
ATOM 1261 C CA . SER A 1 164 ? 10.409 -0.743 -22.835 1.00 82.81 164 SER A CA 1
ATOM 1262 C C . SER A 1 164 ? 10.805 -2.067 -22.171 1.00 82.81 164 SER A C 1
ATOM 1264 O O . SER A 1 164 ? 11.936 -2.204 -21.705 1.00 82.81 164 SER A O 1
ATOM 1266 N N . GLU A 1 165 ? 9.911 -3.057 -22.155 1.00 81.69 165 GLU A N 1
ATOM 1267 C CA . GLU A 1 165 ? 10.156 -4.397 -21.599 1.00 81.69 165 GLU A CA 1
ATOM 1268 C C . GLU A 1 165 ? 11.236 -5.144 -22.395 1.00 81.69 165 GLU A C 1
ATOM 1270 O O . GLU A 1 165 ? 12.165 -5.725 -21.824 1.00 81.69 165 GLU A O 1
ATOM 1275 N N . MET A 1 166 ? 11.188 -5.066 -23.730 1.00 89.06 166 MET A N 1
ATOM 1276 C CA . MET A 1 166 ? 12.238 -5.625 -24.584 1.00 89.06 166 MET A CA 1
ATOM 1277 C C . MET A 1 166 ? 13.598 -4.977 -24.294 1.00 89.06 166 MET A C 1
ATOM 1279 O O . MET A 1 166 ? 14.599 -5.682 -24.143 1.00 89.06 166 MET A O 1
ATOM 1283 N N . LEU A 1 167 ? 13.652 -3.645 -24.197 1.00 89.94 167 LEU A N 1
ATOM 1284 C CA . LEU A 1 167 ? 14.882 -2.918 -23.885 1.00 89.94 167 LEU A CA 1
ATOM 1285 C C . LEU A 1 167 ? 15.420 -3.282 -22.501 1.00 89.94 167 LEU A C 1
ATOM 1287 O O . LEU A 1 167 ? 16.622 -3.505 -22.357 1.00 89.94 167 LEU A O 1
ATOM 1291 N N . SER A 1 168 ? 14.545 -3.394 -21.500 1.00 88.38 168 SER A N 1
ATOM 1292 C CA . SER A 1 168 ? 14.910 -3.813 -20.147 1.00 88.38 168 SER A CA 1
ATOM 1293 C C . SER A 1 168 ? 15.560 -5.200 -20.139 1.00 88.38 168 SER A C 1
ATOM 1295 O O . SER A 1 168 ? 16.637 -5.400 -19.561 1.00 88.38 168 SER A O 1
ATOM 1297 N N . PHE A 1 169 ? 14.972 -6.143 -20.880 1.00 86.31 169 PHE A N 1
ATOM 1298 C CA . PHE A 1 169 ? 15.541 -7.469 -21.086 1.00 86.31 169 PHE A CA 1
ATOM 1299 C C . PHE A 1 169 ? 16.927 -7.415 -21.748 1.00 86.31 169 PHE A C 1
ATOM 1301 O O . PHE A 1 169 ? 17.870 -8.043 -21.251 1.00 86.31 169 PHE A O 1
ATOM 1308 N N . ILE A 1 170 ? 17.064 -6.673 -22.851 1.00 89.56 170 ILE A N 1
ATOM 1309 C CA . ILE A 1 170 ? 18.323 -6.580 -23.599 1.00 89.56 170 ILE A CA 1
ATOM 1310 C C . ILE A 1 170 ? 19.416 -5.970 -22.724 1.00 89.56 170 ILE A C 1
ATOM 1312 O O . ILE A 1 170 ? 20.484 -6.567 -22.586 1.00 89.56 170 ILE A O 1
ATOM 1316 N N . VAL A 1 171 ? 19.141 -4.835 -22.077 1.00 90.38 171 VAL A N 1
ATOM 1317 C CA . VAL A 1 171 ? 20.090 -4.160 -21.182 1.00 90.38 171 VAL A CA 1
ATOM 1318 C C . VAL A 1 171 ? 20.543 -5.102 -20.073 1.00 90.38 171 VAL A C 1
ATOM 1320 O O . VAL A 1 171 ? 21.741 -5.266 -19.856 1.00 90.38 171 VAL A O 1
ATOM 1323 N N . ARG A 1 172 ? 19.619 -5.824 -19.432 1.00 87.56 172 ARG A N 1
ATOM 1324 C CA . ARG A 1 172 ? 19.967 -6.820 -18.410 1.00 87.56 172 ARG A CA 1
ATOM 1325 C C . ARG A 1 172 ? 20.915 -7.904 -18.923 1.00 87.56 172 ARG A C 1
ATOM 1327 O O . ARG A 1 172 ? 21.760 -8.377 -18.159 1.00 87.56 172 ARG A O 1
ATOM 1334 N N . LYS A 1 173 ? 20.753 -8.352 -20.170 1.00 85.88 173 LYS A N 1
ATOM 1335 C CA . LYS A 1 173 ? 21.629 -9.364 -20.777 1.00 85.88 173 LYS A CA 1
ATOM 1336 C C . LYS A 1 173 ? 22.998 -8.795 -21.118 1.00 85.88 173 LYS A C 1
ATOM 1338 O O . LYS A 1 173 ? 23.987 -9.416 -20.740 1.00 85.88 173 LYS A O 1
ATOM 1343 N N . LEU A 1 174 ? 23.044 -7.621 -21.740 1.00 87.25 174 LEU A N 1
ATOM 1344 C CA . LEU A 1 174 ? 24.291 -6.931 -22.066 1.00 87.25 174 LEU A CA 1
ATOM 1345 C C . LEU A 1 174 ? 25.102 -6.591 -20.807 1.00 87.25 174 LEU A C 1
ATOM 1347 O O . LEU A 1 174 ? 26.314 -6.746 -20.808 1.00 87.25 174 LEU A O 1
ATOM 1351 N N . GLU A 1 175 ? 24.449 -6.218 -19.708 1.00 86.69 175 GLU A N 1
ATOM 1352 C CA . GLU A 1 175 ? 25.118 -5.921 -18.434 1.00 86.69 175 GLU A CA 1
ATOM 1353 C C . GLU A 1 175 ? 25.702 -7.163 -17.748 1.00 86.69 175 GLU A C 1
ATOM 1355 O O . GLU A 1 175 ? 26.810 -7.137 -17.215 1.00 86.69 175 GLU A O 1
ATOM 1360 N N . ARG A 1 176 ? 24.964 -8.280 -17.745 1.00 82.12 176 ARG A N 1
ATOM 1361 C CA . ARG A 1 176 ? 25.406 -9.511 -17.064 1.00 82.12 176 ARG A CA 1
ATOM 1362 C C . ARG A 1 176 ? 26.390 -10.335 -17.885 1.00 82.12 176 ARG A C 1
ATOM 1364 O O . ARG A 1 176 ? 27.172 -11.086 -17.307 1.00 82.12 176 ARG A O 1
ATOM 1371 N N . HIS A 1 177 ? 26.307 -10.232 -19.206 1.00 84.50 177 HIS A N 1
ATOM 1372 C CA . HIS A 1 177 ? 27.056 -11.054 -20.148 1.00 84.50 177 HIS A CA 1
ATOM 1373 C C . HIS A 1 177 ? 27.573 -10.209 -21.329 1.00 84.50 177 HIS A C 1
ATOM 1375 O O . HIS A 1 177 ? 27.236 -10.500 -22.478 1.00 84.50 177 HIS A O 1
ATOM 1381 N N . PRO A 1 178 ? 28.382 -9.162 -21.070 1.00 78.81 178 PRO A N 1
ATOM 1382 C CA . PRO A 1 178 ? 28.741 -8.152 -22.072 1.00 78.81 178 PRO A CA 1
ATOM 1383 C C . PRO A 1 178 ? 29.514 -8.700 -23.272 1.00 78.81 178 PRO A C 1
ATOM 1385 O O . PRO A 1 178 ? 29.414 -8.142 -24.362 1.00 78.81 178 PRO A O 1
ATOM 1388 N N . ASP A 1 179 ? 30.256 -9.790 -23.073 1.00 80.19 179 ASP A N 1
ATOM 1389 C CA . ASP A 1 179 ? 31.145 -10.370 -24.081 1.00 80.19 179 ASP A CA 1
ATOM 1390 C C . ASP A 1 179 ? 30.788 -11.832 -24.414 1.00 80.19 179 ASP A C 1
ATOM 1392 O O . ASP A 1 179 ? 31.582 -12.529 -25.043 1.00 80.19 179 ASP A O 1
ATOM 1396 N N . ASP A 1 180 ? 29.615 -12.326 -23.991 1.00 83.44 180 ASP A N 1
ATOM 1397 C CA . ASP A 1 180 ? 29.186 -13.696 -24.297 1.00 83.44 180 ASP A CA 1
ATOM 1398 C C . ASP A 1 180 ? 28.571 -13.767 -25.709 1.00 83.44 180 ASP A C 1
ATOM 1400 O O . ASP A 1 180 ? 27.492 -13.203 -25.939 1.00 83.44 180 ASP A O 1
ATOM 1404 N N . PRO A 1 181 ? 29.197 -14.486 -26.665 1.00 85.62 181 PRO A N 1
ATOM 1405 C CA . PRO A 1 181 ? 28.717 -14.535 -28.042 1.00 85.62 181 PRO A CA 1
ATOM 1406 C C . PRO A 1 181 ? 27.304 -15.109 -28.184 1.00 85.62 181 PRO A C 1
ATOM 1408 O O . PRO A 1 181 ? 26.578 -14.700 -29.087 1.00 85.62 181 PRO A O 1
ATOM 1411 N N . LYS A 1 182 ? 26.887 -16.031 -27.303 1.00 83.19 182 LYS A N 1
ATOM 1412 C CA . LYS A 1 182 ? 25.542 -16.627 -27.356 1.00 83.19 182 LYS A CA 1
ATOM 1413 C C . LYS A 1 182 ? 24.478 -15.619 -26.947 1.00 83.19 182 LYS A C 1
ATOM 1415 O O . LYS A 1 182 ? 23.422 -15.540 -27.570 1.00 83.19 182 LYS A O 1
ATOM 1420 N N . HIS A 1 183 ? 24.755 -14.834 -25.908 1.00 82.94 183 HIS A N 1
ATOM 1421 C CA . HIS A 1 183 ? 23.836 -13.794 -25.461 1.00 82.94 183 HIS A CA 1
ATOM 1422 C C . HIS A 1 183 ? 23.762 -12.632 -26.455 1.00 82.94 183 HIS A C 1
ATOM 1424 O O . HIS A 1 183 ? 22.666 -12.128 -26.701 1.00 82.94 183 HIS A O 1
ATOM 1430 N N . LEU A 1 184 ? 24.886 -12.252 -27.068 1.00 85.19 184 LEU A N 1
ATOM 1431 C CA . LEU A 1 184 ? 24.920 -11.236 -28.123 1.00 85.19 184 LEU A CA 1
ATOM 1432 C C . LEU A 1 184 ? 24.153 -11.678 -29.379 1.00 85.19 184 LEU A C 1
ATOM 1434 O O . LEU A 1 184 ? 23.388 -10.884 -29.926 1.00 85.19 184 LEU A O 1
ATOM 1438 N N . ASP A 1 185 ? 24.289 -12.939 -29.800 1.00 86.69 185 ASP A N 1
ATOM 1439 C CA . ASP A 1 185 ? 23.508 -13.513 -30.908 1.00 86.69 185 ASP A CA 1
ATOM 1440 C C . ASP A 1 185 ? 22.001 -13.487 -30.606 1.00 86.69 185 ASP A C 1
ATOM 1442 O O . ASP A 1 185 ? 21.206 -13.008 -31.415 1.00 86.69 185 ASP A O 1
ATOM 1446 N N . LEU A 1 186 ? 21.600 -13.914 -29.403 1.00 85.88 186 LEU A N 1
ATOM 1447 C CA . LEU A 1 186 ? 20.195 -13.902 -28.991 1.00 85.88 186 LEU A CA 1
ATOM 1448 C C . LEU A 1 186 ? 19.601 -12.485 -28.963 1.00 85.88 186 LEU A C 1
ATOM 1450 O O . LEU A 1 186 ? 18.494 -12.272 -29.456 1.00 85.88 186 LEU A O 1
ATOM 1454 N N . VAL A 1 187 ? 20.326 -11.517 -28.394 1.00 89.00 187 VAL A N 1
ATOM 1455 C CA . VAL A 1 187 ? 19.912 -10.105 -28.383 1.00 89.00 187 VAL A CA 1
ATOM 1456 C C . VAL A 1 187 ? 19.753 -9.587 -29.810 1.00 89.00 187 VAL A C 1
ATOM 1458 O O . VAL A 1 187 ? 18.756 -8.933 -30.112 1.00 89.00 187 VAL A O 1
ATOM 1461 N N . THR A 1 188 ? 20.697 -9.918 -30.692 1.00 90.00 188 THR A N 1
ATOM 1462 C CA . THR A 1 188 ? 20.653 -9.506 -32.099 1.00 90.00 188 THR A CA 1
ATOM 1463 C C . THR A 1 188 ? 19.409 -10.062 -32.787 1.00 90.00 188 THR A C 1
ATOM 1465 O O . THR A 1 188 ? 18.661 -9.290 -33.375 1.00 90.00 188 THR A O 1
ATOM 1468 N N . LYS A 1 189 ? 19.099 -11.354 -32.625 1.00 90.44 189 LYS A N 1
ATOM 1469 C CA . LYS A 1 189 ? 17.889 -11.979 -33.196 1.00 90.44 189 LYS A CA 1
ATOM 1470 C C . LYS A 1 189 ? 16.588 -11.340 -32.712 1.00 90.44 189 LYS A C 1
ATOM 1472 O O . LYS A 1 189 ? 15.645 -11.201 -33.490 1.00 90.44 189 LYS A O 1
ATOM 1477 N N . ILE A 1 190 ? 16.512 -10.959 -31.438 1.00 91.44 190 ILE A N 1
ATOM 1478 C CA . ILE A 1 190 ? 15.333 -10.271 -30.890 1.00 91.44 190 ILE A CA 1
ATOM 1479 C C . ILE A 1 190 ? 15.194 -8.881 -31.518 1.00 91.44 190 ILE A C 1
ATOM 1481 O O . ILE A 1 190 ? 14.110 -8.537 -31.989 1.00 91.44 190 ILE A O 1
ATOM 1485 N N . LEU A 1 191 ? 16.290 -8.117 -31.587 1.00 92.75 191 LEU A N 1
ATOM 1486 C CA . LEU A 1 191 ? 16.315 -6.802 -32.230 1.00 92.75 191 LEU A CA 1
ATOM 1487 C C . LEU A 1 191 ? 15.972 -6.882 -33.721 1.00 92.75 191 LEU A C 1
ATOM 1489 O O . LEU A 1 191 ? 15.234 -6.033 -34.207 1.00 92.75 191 LEU A O 1
ATOM 1493 N N . GLU A 1 192 ? 16.459 -7.895 -34.439 1.00 92.06 192 GLU A N 1
ATOM 1494 C CA . GLU A 1 192 ? 16.150 -8.125 -35.856 1.00 92.06 192 GLU A CA 1
ATOM 1495 C C . GLU A 1 192 ? 14.659 -8.373 -36.078 1.00 92.06 192 GLU A C 1
ATOM 1497 O O . GLU A 1 192 ? 14.055 -7.725 -36.934 1.00 92.06 192 GLU A O 1
ATOM 1502 N N . GLY A 1 193 ? 14.047 -9.250 -35.276 1.00 91.75 193 GLY A N 1
ATOM 1503 C CA . GLY A 1 193 ? 12.607 -9.501 -35.341 1.00 91.75 193 GLY A CA 1
ATOM 1504 C C . GLY A 1 193 ? 11.782 -8.259 -35.008 1.00 91.75 193 GLY A C 1
ATOM 1505 O O . GLY A 1 193 ? 10.794 -7.974 -35.686 1.00 91.75 193 GLY A O 1
ATOM 1506 N N . TYR A 1 194 ? 12.212 -7.484 -34.009 1.00 92.88 194 TYR A N 1
ATOM 1507 C CA . TYR A 1 194 ? 11.520 -6.263 -33.604 1.00 92.88 194 TYR A CA 1
ATOM 1508 C C . TYR A 1 194 ? 11.631 -5.155 -34.656 1.00 92.88 194 TYR A C 1
ATOM 1510 O O . TYR A 1 194 ? 10.616 -4.637 -35.118 1.00 92.88 194 TYR A O 1
ATOM 1518 N N . CYS A 1 195 ? 12.849 -4.840 -35.107 1.00 91.06 195 CYS A N 1
ATOM 1519 C CA . CYS A 1 195 ? 13.093 -3.827 -36.137 1.00 91.06 195 CYS A CA 1
ATOM 1520 C C . CYS A 1 195 ? 12.447 -4.211 -37.472 1.00 91.06 195 CYS A C 1
ATOM 1522 O O . CYS A 1 195 ? 11.971 -3.338 -38.190 1.00 91.06 195 CYS A O 1
ATOM 1524 N N . GLY A 1 196 ? 12.412 -5.505 -37.806 1.00 89.44 196 GLY A N 1
ATOM 1525 C CA . GLY A 1 196 ? 11.741 -6.002 -39.006 1.00 89.44 196 GLY A CA 1
ATOM 1526 C C . GLY A 1 196 ? 10.217 -5.897 -38.949 1.00 89.44 196 GLY A C 1
ATOM 1527 O O . GLY A 1 196 ? 9.592 -5.735 -39.991 1.00 89.44 196 GLY A O 1
ATOM 1528 N N . THR A 1 197 ? 9.624 -5.958 -37.753 1.00 91.75 197 THR A N 1
ATOM 1529 C CA . THR A 1 197 ? 8.166 -5.875 -37.568 1.00 91.75 197 THR A CA 1
ATOM 1530 C C . THR A 1 197 ? 7.683 -4.429 -37.402 1.00 91.75 197 THR A C 1
ATOM 1532 O O . THR A 1 197 ? 6.602 -4.087 -37.874 1.00 91.75 197 THR A O 1
ATOM 1535 N N . PHE A 1 198 ? 8.479 -3.565 -36.761 1.00 92.12 198 PHE A N 1
ATOM 1536 C CA . PHE A 1 198 ? 8.049 -2.232 -36.314 1.00 92.12 198 PHE A CA 1
ATOM 1537 C C . PHE A 1 198 ? 8.926 -1.074 -36.817 1.00 92.12 198 PHE A C 1
ATOM 1539 O O . PHE A 1 198 ? 8.984 -0.032 -36.163 1.00 92.12 198 PHE A O 1
ATOM 1546 N N . SER A 1 199 ? 9.595 -1.219 -37.967 1.00 87.12 199 SER A N 1
ATOM 1547 C CA . SER A 1 199 ? 10.477 -0.184 -38.540 1.00 87.12 199 SER A CA 1
ATOM 1548 C C . SER A 1 199 ? 9.825 1.199 -38.581 1.00 87.12 199 SER A C 1
ATOM 1550 O O . SER A 1 199 ? 10.378 2.166 -38.066 1.00 87.12 199 SER A O 1
ATOM 1552 N N . ASP A 1 200 ? 8.608 1.277 -39.115 1.00 86.69 200 ASP A N 1
ATOM 1553 C CA . ASP A 1 200 ? 7.912 2.546 -39.306 1.00 86.69 200 ASP A CA 1
ATOM 1554 C C . ASP A 1 200 ? 7.510 3.187 -37.966 1.00 86.69 200 ASP A C 1
ATOM 1556 O O . ASP A 1 200 ? 7.521 4.408 -37.836 1.00 86.69 200 ASP A O 1
ATOM 1560 N N . TYR A 1 201 ? 7.163 2.381 -36.955 1.00 89.25 201 TYR A N 1
ATOM 1561 C CA . TYR A 1 201 ? 6.879 2.891 -35.611 1.00 89.25 201 TYR A CA 1
ATOM 1562 C C . TYR A 1 201 ? 8.140 3.478 -34.976 1.00 89.25 201 TYR A C 1
ATOM 1564 O O . TYR A 1 201 ? 8.088 4.572 -34.424 1.00 89.25 201 TYR A O 1
ATOM 1572 N N . LEU A 1 202 ? 9.274 2.782 -35.087 1.00 88.88 202 LEU A N 1
ATOM 1573 C CA . LEU A 1 202 ? 10.547 3.215 -34.512 1.00 88.88 202 LEU A CA 1
ATOM 1574 C C . LEU A 1 202 ? 11.044 4.528 -35.130 1.00 88.88 202 LEU A C 1
ATOM 1576 O O . LEU A 1 202 ? 11.516 5.397 -34.401 1.00 88.88 202 LEU A O 1
ATOM 1580 N N . GLU A 1 203 ? 10.868 4.707 -36.441 1.00 84.62 203 GLU A N 1
ATOM 1581 C CA . GLU A 1 203 ? 11.194 5.959 -37.139 1.00 84.62 203 GLU A CA 1
ATOM 1582 C C . GLU A 1 203 ? 10.298 7.132 -36.715 1.00 84.62 203 GLU A C 1
ATOM 1584 O O . GLU A 1 203 ? 10.765 8.266 -36.617 1.00 84.62 203 GLU A O 1
ATOM 1589 N N . ASN A 1 204 ? 9.017 6.867 -36.444 1.00 84.81 204 ASN A N 1
ATOM 1590 C CA . ASN A 1 204 ? 8.046 7.884 -36.026 1.00 84.81 204 ASN A CA 1
ATOM 1591 C C . ASN A 1 204 ? 7.963 8.050 -34.499 1.00 84.81 204 ASN A C 1
ATOM 1593 O O . ASN A 1 204 ? 7.207 8.890 -34.001 1.00 84.81 204 ASN A O 1
ATOM 1597 N N . SER A 1 205 ? 8.728 7.263 -33.742 1.00 84.19 205 SER A N 1
ATOM 1598 C CA . SER A 1 205 ? 8.700 7.290 -32.289 1.00 84.19 205 SER A CA 1
ATOM 1599 C C . SER A 1 205 ? 9.453 8.504 -31.760 1.00 84.19 205 SER A C 1
ATOM 1601 O O . SER A 1 205 ? 10.670 8.598 -31.890 1.00 84.19 205 SER A O 1
ATOM 1603 N N . HIS A 1 206 ? 8.760 9.341 -30.990 1.00 81.62 206 HIS A N 1
ATOM 1604 C CA . HIS A 1 206 ? 9.391 10.390 -30.181 1.00 81.62 206 HIS A CA 1
ATOM 1605 C C . HIS A 1 206 ? 10.437 9.827 -29.204 1.00 81.62 206 HIS A C 1
ATOM 1607 O O . HIS A 1 206 ? 11.546 10.344 -29.112 1.00 81.62 206 HIS A O 1
ATOM 1613 N N . THR A 1 207 ? 10.107 8.733 -28.513 1.00 81.38 207 THR A N 1
ATOM 1614 C CA . THR A 1 207 ? 10.952 8.182 -27.447 1.00 81.38 207 THR A CA 1
ATOM 1615 C C . THR A 1 207 ? 12.123 7.350 -27.963 1.00 81.38 207 THR A C 1
ATOM 1617 O O . THR A 1 207 ? 13.243 7.543 -27.518 1.00 81.38 207 THR A O 1
ATOM 1620 N N . TYR A 1 208 ? 11.901 6.415 -28.889 1.00 87.38 208 TYR A N 1
ATOM 1621 C CA . TYR A 1 208 ? 12.865 5.352 -29.185 1.00 87.38 208 TYR A CA 1
ATOM 1622 C C . TYR A 1 208 ? 13.745 5.567 -30.425 1.00 87.38 208 TYR A C 1
ATOM 1624 O O . TYR A 1 208 ? 14.707 4.818 -30.602 1.00 87.38 208 TYR A O 1
ATOM 1632 N N . ALA A 1 209 ? 13.494 6.587 -31.252 1.00 84.12 209 ALA A N 1
ATOM 1633 C CA . ALA A 1 209 ? 14.215 6.787 -32.517 1.00 84.12 209 ALA A CA 1
ATOM 1634 C C . ALA A 1 209 ? 15.750 6.875 -32.359 1.00 84.12 209 ALA A C 1
ATOM 1636 O O . ALA A 1 209 ? 16.494 6.374 -33.200 1.00 84.12 209 ALA A O 1
ATOM 1637 N N . ASN A 1 210 ? 16.245 7.439 -31.251 1.00 81.19 210 ASN A N 1
ATOM 1638 C CA . ASN A 1 210 ? 17.686 7.557 -30.983 1.00 81.19 210 ASN A CA 1
ATOM 1639 C C . ASN A 1 210 ? 18.358 6.233 -30.582 1.00 81.19 210 ASN A C 1
ATOM 1641 O O . ASN A 1 210 ? 19.576 6.102 -30.695 1.00 81.19 210 ASN A O 1
ATOM 1645 N N . VAL A 1 211 ? 17.583 5.257 -30.103 1.00 84.44 211 VAL A N 1
ATOM 1646 C CA . VAL A 1 211 ? 18.068 3.900 -29.804 1.00 84.44 211 VAL A CA 1
ATOM 1647 C C . VAL A 1 211 ? 17.926 2.991 -31.020 1.00 84.44 211 VAL A C 1
ATOM 1649 O O . VAL A 1 211 ? 18.744 2.096 -31.203 1.00 84.44 211 VAL A O 1
ATOM 1652 N N . PHE A 1 212 ? 16.935 3.244 -31.875 1.00 86.06 212 PHE A N 1
ATOM 1653 C CA . PHE A 1 212 ? 16.676 2.486 -33.097 1.00 86.06 212 PHE A CA 1
ATOM 1654 C C . PHE A 1 212 ? 16.858 3.369 -34.338 1.00 86.06 212 PHE A C 1
ATOM 1656 O O . PHE A 1 212 ? 15.881 3.699 -35.011 1.00 86.06 212 PHE A O 1
ATOM 1663 N N . PRO A 1 213 ? 18.098 3.773 -34.664 1.00 73.50 213 PRO A N 1
ATOM 1664 C CA . PRO A 1 213 ? 18.339 4.604 -35.833 1.00 73.50 213 PRO A CA 1
ATOM 1665 C C . PRO A 1 213 ? 17.986 3.845 -37.118 1.00 73.50 213 PRO A C 1
ATOM 1667 O O . PRO A 1 213 ? 18.242 2.641 -37.238 1.00 73.50 213 PRO A O 1
ATOM 1670 N N . ALA A 1 214 ? 17.451 4.572 -38.101 1.00 70.81 214 ALA A N 1
ATOM 1671 C CA . ALA A 1 214 ? 17.023 4.006 -39.376 1.00 70.81 214 ALA A CA 1
ATOM 1672 C C . ALA A 1 214 ? 18.140 3.180 -40.044 1.00 70.81 214 ALA A C 1
ATOM 1674 O O . ALA A 1 214 ? 19.304 3.589 -40.132 1.00 70.81 214 ALA A O 1
ATOM 1675 N N . GLY A 1 215 ? 17.774 1.997 -40.535 1.00 65.88 215 GLY A N 1
ATOM 1676 C CA . GLY A 1 215 ? 18.667 1.076 -41.230 1.00 65.88 215 GLY A CA 1
ATOM 1677 C C . GLY A 1 215 ? 18.114 0.714 -42.603 1.00 65.88 215 GLY A C 1
ATOM 1678 O O . GLY A 1 215 ? 16.911 0.600 -42.788 1.00 65.88 215 GLY A O 1
ATOM 1679 N N . ARG A 1 216 ? 18.996 0.471 -43.581 1.00 69.19 216 ARG A N 1
ATOM 1680 C CA . ARG A 1 216 ? 18.583 0.044 -44.936 1.00 69.19 216 ARG A CA 1
ATOM 1681 C C . ARG A 1 216 ? 17.954 -1.358 -44.974 1.00 69.19 216 ARG A C 1
ATOM 1683 O O . ARG A 1 216 ? 17.394 -1.740 -45.994 1.00 69.19 216 ARG A O 1
ATOM 1690 N N . SER A 1 217 ? 18.114 -2.139 -43.906 1.00 81.81 217 SER A N 1
ATOM 1691 C CA . SER A 1 217 ? 17.538 -3.475 -43.725 1.00 81.81 217 SER A CA 1
ATOM 1692 C C . SER A 1 217 ? 17.298 -3.750 -42.231 1.00 81.81 217 SER A C 1
ATOM 1694 O O . SER A 1 217 ? 17.986 -3.131 -41.408 1.00 81.81 217 SER A O 1
ATOM 1696 N N . PRO A 1 218 ? 16.413 -4.700 -41.862 1.00 80.88 218 PRO A N 1
ATOM 1697 C CA . PRO A 1 218 ? 16.184 -5.088 -40.464 1.00 80.88 218 PRO A CA 1
ATOM 1698 C C . PRO A 1 218 ? 17.461 -5.505 -39.724 1.00 80.88 218 PRO A C 1
ATOM 1700 O O . PRO A 1 218 ? 17.674 -5.104 -38.584 1.00 80.88 218 PRO A O 1
ATOM 1703 N N . VAL A 1 219 ? 18.357 -6.230 -40.403 1.00 85.50 219 VAL A N 1
ATOM 1704 C CA . VAL A 1 219 ? 19.656 -6.664 -39.860 1.00 85.50 219 VAL A CA 1
ATOM 1705 C C . VAL A 1 219 ? 20.547 -5.465 -39.544 1.00 85.50 219 VAL A C 1
ATOM 1707 O O . VAL A 1 219 ? 21.109 -5.357 -38.457 1.00 85.50 219 VAL A O 1
ATOM 1710 N N . THR A 1 220 ? 20.657 -4.516 -40.477 1.00 85.12 220 THR A N 1
ATOM 1711 C CA . THR A 1 220 ? 21.455 -3.300 -40.262 1.00 85.12 220 THR A CA 1
ATOM 1712 C C . THR A 1 220 ? 20.863 -2.428 -39.152 1.00 85.12 220 THR A C 1
ATOM 1714 O O . THR A 1 220 ? 21.616 -1.883 -38.348 1.00 85.12 220 THR A O 1
ATOM 1717 N N . ALA A 1 221 ? 19.533 -2.310 -39.084 1.00 84.62 221 ALA A N 1
ATOM 1718 C CA . ALA A 1 221 ? 18.845 -1.573 -38.024 1.00 84.62 221 ALA A CA 1
ATOM 1719 C C . ALA A 1 221 ? 19.106 -2.201 -36.645 1.00 84.62 221 ALA A C 1
ATOM 1721 O O . ALA A 1 221 ? 19.507 -1.500 -35.718 1.00 84.62 221 ALA A O 1
ATOM 1722 N N . ALA A 1 222 ? 18.998 -3.527 -36.531 1.00 87.75 222 ALA A N 1
ATOM 1723 C CA . ALA A 1 222 ? 19.286 -4.258 -35.300 1.00 87.75 222 ALA A CA 1
ATOM 1724 C C . ALA A 1 222 ? 20.746 -4.115 -34.849 1.00 87.75 222 ALA A C 1
ATOM 1726 O O . ALA A 1 222 ? 21.009 -3.891 -33.669 1.00 87.75 222 ALA A O 1
ATOM 1727 N N . GLN A 1 223 ? 21.705 -4.180 -35.778 1.00 88.19 223 GLN A N 1
ATOM 1728 C CA . GLN A 1 223 ? 23.124 -3.960 -35.476 1.00 88.19 223 GLN A CA 1
ATOM 1729 C C . GLN A 1 223 ? 23.401 -2.534 -34.990 1.00 88.19 223 GLN A C 1
ATOM 1731 O O . GLN A 1 223 ? 24.185 -2.340 -34.058 1.00 88.19 223 GLN A O 1
ATOM 1736 N N . ASN A 1 224 ? 22.761 -1.535 -35.601 1.00 88.00 224 ASN A N 1
ATOM 1737 C CA . ASN A 1 224 ? 22.886 -0.152 -35.155 1.00 88.00 224 ASN A CA 1
ATOM 1738 C C . ASN A 1 224 ? 22.253 0.047 -33.774 1.00 88.00 224 ASN A C 1
ATOM 1740 O O . ASN A 1 224 ? 22.861 0.705 -32.934 1.00 88.00 224 ASN A O 1
ATOM 1744 N N . ALA A 1 225 ? 21.089 -0.557 -33.520 1.00 89.31 225 ALA A N 1
ATOM 1745 C CA . ALA A 1 225 ? 20.437 -0.513 -32.216 1.00 89.31 225 ALA A CA 1
ATOM 1746 C C . ALA A 1 225 ? 21.293 -1.184 -31.135 1.00 89.31 225 ALA A C 1
ATOM 1748 O O . ALA A 1 225 ? 21.533 -0.599 -30.083 1.00 89.31 225 ALA A O 1
ATOM 1749 N N . LEU A 1 226 ? 21.851 -2.367 -31.411 1.00 90.31 226 LEU A N 1
ATOM 1750 C CA . LEU A 1 226 ? 22.780 -3.043 -30.504 1.00 90.31 226 LEU A CA 1
ATOM 1751 C C . LEU A 1 226 ? 23.995 -2.164 -30.183 1.00 90.31 226 LEU A C 1
ATOM 1753 O O . LEU A 1 226 ? 24.385 -2.058 -29.021 1.00 90.31 226 LEU A O 1
ATOM 1757 N N . ARG A 1 227 ? 24.574 -1.503 -31.194 1.00 88.44 227 ARG A N 1
ATOM 1758 C CA . ARG A 1 227 ? 25.676 -0.557 -30.986 1.00 88.44 227 ARG A CA 1
ATOM 1759 C C . ARG A 1 227 ? 25.239 0.619 -30.114 1.00 88.44 227 ARG A C 1
ATOM 1761 O O . ARG A 1 227 ? 25.924 0.903 -29.143 1.00 88.44 227 ARG A O 1
ATOM 1768 N N . ALA A 1 228 ? 24.097 1.244 -30.403 1.00 87.62 228 ALA A N 1
ATOM 1769 C CA . ALA A 1 228 ? 23.571 2.359 -29.617 1.00 87.62 228 ALA A CA 1
ATOM 1770 C C . ALA A 1 228 ? 23.317 1.971 -28.150 1.00 87.62 228 ALA A C 1
ATOM 1772 O O . ALA A 1 228 ? 23.612 2.751 -27.248 1.00 87.62 228 ALA A O 1
ATOM 1773 N N . LEU A 1 229 ? 22.830 0.751 -27.898 1.00 88.12 229 LEU A N 1
ATOM 1774 C CA . LEU A 1 229 ? 22.643 0.221 -26.547 1.00 88.12 229 LEU A CA 1
ATOM 1775 C C . LEU A 1 229 ? 23.981 0.008 -25.830 1.00 88.12 229 LEU A C 1
ATOM 1777 O O . LEU A 1 229 ? 24.141 0.462 -24.701 1.00 88.12 229 LEU A O 1
ATOM 1781 N N . ILE A 1 230 ? 24.952 -0.642 -26.479 1.00 85.88 230 ILE A N 1
ATOM 1782 C CA . ILE A 1 230 ? 26.289 -0.871 -25.908 1.00 85.88 230 ILE A CA 1
ATOM 1783 C C . ILE A 1 230 ? 27.003 0.457 -25.634 1.00 85.88 230 ILE A C 1
ATOM 1785 O O . ILE A 1 230 ? 27.568 0.633 -24.554 1.00 85.88 230 ILE A O 1
ATOM 1789 N N . ASP A 1 231 ? 26.969 1.385 -26.588 1.00 84.19 231 ASP A N 1
ATOM 1790 C CA . ASP A 1 231 ? 27.562 2.715 -26.454 1.00 84.19 231 ASP A CA 1
ATOM 1791 C C . ASP A 1 231 ? 26.863 3.495 -25.343 1.00 84.19 231 ASP A C 1
ATOM 1793 O O . ASP A 1 231 ? 27.534 4.101 -24.513 1.00 84.19 231 ASP A O 1
ATOM 1797 N N . GLY A 1 232 ? 25.532 3.399 -25.262 1.00 80.94 232 GLY A N 1
ATOM 1798 C CA . GLY A 1 232 ? 24.742 3.924 -24.159 1.00 80.94 232 GLY A CA 1
ATOM 1799 C C . GLY A 1 232 ? 25.276 3.430 -22.821 1.00 80.94 232 GLY A C 1
ATOM 1800 O O . GLY A 1 232 ? 25.678 4.256 -22.012 1.00 80.94 232 GLY A O 1
ATOM 1801 N N . LEU A 1 233 ? 25.370 2.116 -22.607 1.00 79.44 233 LEU A N 1
ATOM 1802 C CA . LEU A 1 233 ? 25.839 1.522 -21.345 1.00 79.44 233 LEU A CA 1
ATOM 1803 C C . LEU A 1 233 ? 27.303 1.856 -21.007 1.00 79.44 233 LEU A C 1
ATOM 1805 O O . LEU A 1 233 ? 27.653 1.971 -19.834 1.00 79.44 233 LEU A O 1
ATOM 1809 N N . ARG A 1 234 ? 28.165 2.012 -22.020 1.00 75.81 234 ARG A N 1
ATOM 1810 C CA . ARG A 1 234 ? 29.616 2.224 -21.853 1.00 75.81 234 ARG A CA 1
ATOM 1811 C C . ARG A 1 234 ? 30.041 3.692 -21.870 1.00 75.81 234 ARG A C 1
ATOM 1813 O O . ARG A 1 234 ? 31.186 3.986 -21.520 1.00 75.81 234 ARG A O 1
ATOM 1820 N N . ALA A 1 235 ? 29.172 4.604 -22.294 1.00 70.19 235 ALA A N 1
ATOM 1821 C CA . ALA A 1 235 ? 29.462 6.029 -22.295 1.00 70.19 235 ALA A CA 1
ATOM 1822 C C . ALA A 1 235 ? 29.723 6.508 -20.864 1.00 70.19 235 ALA A C 1
ATOM 1824 O O . ALA A 1 235 ? 28.941 6.229 -19.953 1.00 70.19 235 ALA A O 1
ATOM 1825 N N . LYS A 1 236 ? 30.812 7.265 -20.677 1.00 63.72 236 LYS A N 1
ATOM 1826 C CA . LYS A 1 236 ? 30.976 8.085 -19.475 1.00 63.72 236 LYS A CA 1
ATOM 1827 C C . LYS A 1 236 ? 29.827 9.087 -19.482 1.00 63.72 236 LYS A C 1
ATOM 1829 O O . LYS A 1 236 ? 29.751 9.858 -20.443 1.00 63.72 236 LYS A O 1
ATOM 1834 N N . ALA A 1 237 ? 28.947 9.051 -18.482 1.00 61.31 237 ALA A N 1
ATOM 1835 C CA . ALA A 1 237 ? 27.804 9.942 -18.497 1.00 61.31 237 ALA A CA 1
ATOM 1836 C C . ALA A 1 237 ? 28.288 11.387 -18.499 1.00 61.31 237 ALA A C 1
ATOM 1838 O O . ALA A 1 237 ? 29.242 11.765 -17.811 1.00 61.31 237 ALA A O 1
ATOM 1839 N N . VAL A 1 238 ? 27.603 12.219 -19.275 1.00 60.62 238 VAL A N 1
ATOM 1840 C CA . VAL A 1 238 ? 27.813 13.668 -19.204 1.00 60.62 238 VAL A CA 1
ATOM 1841 C C . VAL A 1 238 ? 27.254 14.206 -17.881 1.00 60.62 238 VAL A C 1
ATOM 1843 O O . VAL A 1 238 ? 27.738 15.210 -17.357 1.00 60.62 238 VAL A O 1
ATOM 1846 N N . LEU A 1 239 ? 26.260 13.511 -17.316 1.00 64.00 239 LEU A N 1
ATOM 1847 C CA . LEU A 1 239 ? 25.563 13.892 -16.097 1.00 64.00 239 LEU A CA 1
ATOM 1848 C C . LEU A 1 239 ? 25.921 12.959 -14.922 1.00 64.00 239 LEU A C 1
ATOM 1850 O O . LEU A 1 239 ? 25.666 11.755 -15.009 1.00 64.00 239 LEU A O 1
ATOM 1854 N N . PRO A 1 240 ? 26.396 13.496 -13.779 1.00 68.62 240 PRO A N 1
ATOM 1855 C CA . PRO A 1 240 ? 26.730 12.704 -12.586 1.00 68.62 240 PRO A CA 1
ATOM 1856 C C . PRO A 1 240 ? 25.592 11.812 -12.062 1.00 68.62 240 PRO A C 1
ATOM 1858 O O . PRO A 1 240 ? 25.841 10.739 -11.504 1.00 68.62 240 PRO A O 1
ATOM 1861 N N . VAL A 1 241 ? 24.340 12.230 -12.274 1.00 71.44 241 VAL A N 1
ATOM 1862 C CA . VAL A 1 241 ? 23.157 11.443 -11.912 1.00 71.44 241 VAL A CA 1
ATOM 1863 C C . VAL A 1 241 ? 23.063 10.147 -12.714 1.00 71.44 241 VAL A C 1
ATOM 1865 O O . VAL A 1 241 ? 22.831 9.088 -12.131 1.00 71.44 241 VAL A O 1
ATOM 1868 N N . ILE A 1 242 ? 23.259 10.210 -14.033 1.00 76.56 242 ILE A N 1
ATOM 1869 C CA . ILE A 1 242 ? 23.146 9.040 -14.905 1.00 76.56 242 ILE A CA 1
ATOM 1870 C C . ILE A 1 242 ? 24.282 8.059 -14.604 1.00 76.56 242 ILE A C 1
ATOM 1872 O O . ILE A 1 242 ? 24.028 6.863 -14.479 1.00 76.56 242 ILE A O 1
ATOM 1876 N N . ASP A 1 243 ? 25.498 8.558 -14.363 1.00 78.50 243 ASP A N 1
ATOM 1877 C CA . ASP A 1 243 ? 26.627 7.740 -13.899 1.00 78.50 243 ASP A CA 1
ATOM 1878 C C . ASP A 1 243 ? 26.299 7.006 -12.588 1.00 78.50 243 ASP A C 1
ATOM 1880 O O . ASP A 1 243 ? 26.558 5.808 -12.452 1.00 78.50 243 ASP A O 1
ATOM 1884 N N . SER A 1 244 ? 25.695 7.704 -11.622 1.00 77.75 244 SER A N 1
ATOM 1885 C CA . SER A 1 244 ? 25.348 7.120 -10.322 1.00 77.75 244 SER A CA 1
ATOM 1886 C C . SER A 1 244 ? 24.252 6.057 -10.450 1.00 77.75 244 SER A C 1
ATOM 1888 O O . SER A 1 244 ? 24.398 4.960 -9.908 1.00 77.75 244 SER A O 1
ATOM 1890 N N . LEU A 1 245 ? 23.194 6.327 -11.225 1.00 82.56 245 LEU A N 1
ATOM 1891 C CA . LEU A 1 245 ? 22.134 5.351 -11.503 1.00 82.56 245 LEU A CA 1
ATOM 1892 C C . LEU A 1 245 ? 22.677 4.121 -12.234 1.00 82.56 245 LEU A C 1
ATOM 1894 O O . LEU A 1 245 ? 22.336 2.996 -11.872 1.00 82.56 245 LEU A O 1
ATOM 1898 N N . ARG A 1 246 ? 23.573 4.307 -13.206 1.00 84.50 246 ARG A N 1
ATOM 1899 C CA . ARG A 1 246 ? 24.230 3.205 -13.920 1.00 84.50 246 ARG A CA 1
ATOM 1900 C C . ARG A 1 246 ? 25.115 2.374 -13.021 1.00 84.50 246 ARG A C 1
ATOM 1902 O O . ARG A 1 246 ? 25.051 1.155 -13.094 1.00 84.50 246 ARG A O 1
ATOM 1909 N N . TYR A 1 247 ? 25.902 2.998 -12.148 1.00 82.56 247 TYR A N 1
ATOM 1910 C CA . TYR A 1 247 ? 26.713 2.263 -11.182 1.00 82.56 247 TYR A CA 1
ATOM 1911 C C . TYR A 1 247 ? 25.830 1.371 -10.304 1.00 82.56 247 TYR A C 1
ATOM 1913 O O . TYR A 1 247 ? 26.074 0.168 -10.171 1.00 82.56 247 TYR A O 1
ATOM 1921 N N . VAL A 1 248 ? 24.776 1.949 -9.726 1.00 81.69 248 VAL A N 1
ATOM 1922 C CA . VAL A 1 248 ? 23.879 1.231 -8.819 1.00 81.69 248 VAL A CA 1
ATOM 1923 C C . VAL A 1 248 ? 23.092 0.148 -9.570 1.00 81.69 248 VAL A C 1
ATOM 1925 O O . VAL A 1 248 ? 22.929 -0.968 -9.065 1.00 81.69 248 VAL A O 1
ATOM 1928 N N . GLY A 1 249 ? 22.674 0.433 -10.805 1.00 87.25 249 GLY A N 1
ATOM 1929 C CA . GLY A 1 249 ? 21.999 -0.509 -11.689 1.00 87.25 249 GLY A CA 1
ATOM 1930 C C . GLY A 1 249 ? 22.892 -1.667 -12.131 1.00 87.25 249 GLY A C 1
ATOM 1931 O O . GLY A 1 249 ? 22.521 -2.821 -11.939 1.00 87.25 249 GLY A O 1
ATOM 1932 N N . HIS A 1 250 ? 24.104 -1.394 -12.613 1.00 86.38 250 HIS A N 1
ATOM 1933 C CA . HIS A 1 250 ? 25.110 -2.402 -12.962 1.00 86.38 250 HIS A CA 1
ATOM 1934 C C . HIS A 1 250 ? 25.376 -3.346 -11.788 1.00 86.38 250 HIS A C 1
ATOM 1936 O O . HIS A 1 250 ? 25.257 -4.570 -11.904 1.00 86.38 250 HIS A O 1
ATOM 1942 N N . THR A 1 251 ? 25.678 -2.773 -10.623 1.00 82.69 251 THR A N 1
ATOM 1943 C CA . THR A 1 251 ? 25.980 -3.538 -9.410 1.00 82.69 251 THR A CA 1
ATOM 1944 C C . THR A 1 251 ? 24.774 -4.389 -8.988 1.00 82.69 251 THR A C 1
ATOM 1946 O O . THR A 1 251 ? 24.901 -5.564 -8.627 1.00 82.69 251 THR A O 1
ATOM 1949 N N . THR A 1 252 ? 23.568 -3.835 -9.131 1.00 85.88 252 THR A N 1
ATOM 1950 C CA . THR A 1 252 ? 22.323 -4.569 -8.906 1.00 85.88 252 THR A CA 1
ATOM 1951 C C . THR A 1 252 ? 22.162 -5.707 -9.884 1.00 85.88 252 THR A C 1
ATOM 1953 O O . THR A 1 252 ? 21.939 -6.818 -9.431 1.00 85.88 252 THR A O 1
ATOM 1956 N N . LEU A 1 253 ? 22.285 -5.505 -11.194 1.00 87.12 253 LEU A N 1
ATOM 1957 C CA . LEU A 1 253 ? 22.001 -6.526 -12.205 1.00 87.12 253 LEU A CA 1
ATOM 1958 C C . LEU A 1 253 ? 23.025 -7.665 -12.212 1.00 87.12 253 LEU A C 1
ATOM 1960 O O . LEU A 1 253 ? 22.624 -8.821 -12.392 1.00 87.12 253 LEU A O 1
ATOM 1964 N N . THR A 1 254 ? 24.293 -7.371 -11.926 1.00 84.62 254 THR A N 1
ATOM 1965 C CA . THR A 1 254 ? 25.397 -8.347 -11.898 1.00 84.62 254 THR A CA 1
ATOM 1966 C C . THR A 1 254 ? 25.435 -9.217 -10.640 1.00 84.62 254 THR A C 1
ATOM 1968 O O . THR A 1 254 ? 25.926 -10.345 -10.699 1.00 84.62 254 THR A O 1
ATOM 1971 N N . SER A 1 255 ? 24.854 -8.765 -9.525 1.00 83.06 255 SER A N 1
ATOM 1972 C CA . SER A 1 255 ? 24.773 -9.559 -8.287 1.00 83.06 255 SER A CA 1
ATOM 1973 C C . SER A 1 255 ? 23.979 -10.873 -8.444 1.00 83.06 255 SER A C 1
ATOM 1975 O O . SER A 1 255 ? 23.173 -11.049 -9.364 1.00 83.06 255 SER A O 1
ATOM 1977 N N . SER A 1 256 ? 24.143 -11.828 -7.528 1.00 82.69 256 SER A N 1
ATOM 1978 C CA . SER A 1 256 ? 23.311 -13.040 -7.508 1.00 82.69 256 SER A CA 1
ATOM 1979 C C . SER A 1 256 ? 22.006 -12.810 -6.740 1.00 82.69 256 SER A C 1
ATOM 1981 O O . SER A 1 256 ? 22.015 -12.287 -5.626 1.00 82.69 256 SER A O 1
ATOM 1983 N N . LYS A 1 257 ? 20.872 -13.219 -7.329 1.00 82.75 257 LYS A N 1
ATOM 1984 C CA . LYS A 1 257 ? 19.584 -13.275 -6.614 1.00 82.75 257 LYS A CA 1
ATOM 1985 C C . LYS A 1 257 ? 19.621 -14.366 -5.530 1.00 82.75 257 LYS A C 1
ATOM 1987 O O . LYS A 1 257 ? 20.392 -15.319 -5.692 1.00 82.75 257 LYS A O 1
ATOM 1992 N N . PRO A 1 258 ? 18.768 -14.295 -4.491 1.00 85.25 258 PRO A N 1
ATOM 1993 C CA . PRO A 1 258 ? 18.576 -15.420 -3.583 1.00 85.25 258 PRO A CA 1
ATOM 1994 C C . PRO A 1 258 ? 18.203 -16.694 -4.361 1.00 85.25 258 PRO A C 1
ATOM 1996 O O . PRO A 1 258 ? 17.474 -16.650 -5.356 1.00 85.25 258 PRO A O 1
ATOM 1999 N N . ALA A 1 259 ? 18.749 -17.833 -3.934 1.00 86.12 259 ALA A N 1
ATOM 2000 C CA . ALA A 1 259 ? 18.639 -19.108 -4.648 1.00 86.12 259 ALA A CA 1
ATOM 2001 C C . ALA A 1 259 ? 17.413 -19.944 -4.235 1.00 86.12 259 ALA A C 1
ATOM 2003 O O . ALA A 1 259 ? 17.352 -21.130 -4.564 1.00 86.12 259 ALA A O 1
ATOM 2004 N N . HIS A 1 260 ? 16.463 -19.330 -3.532 1.00 89.25 260 HIS A N 1
ATOM 2005 C CA . HIS A 1 260 ? 15.248 -19.961 -3.025 1.00 89.25 260 HIS A CA 1
ATOM 2006 C C . HIS A 1 260 ? 14.086 -19.809 -4.009 1.00 89.25 260 HIS A C 1
ATOM 2008 O O . HIS A 1 260 ? 14.091 -18.927 -4.884 1.00 89.25 260 HIS A O 1
ATOM 2014 N N . ASP A 1 261 ? 13.100 -20.683 -3.853 1.00 90.06 261 ASP A N 1
ATOM 2015 C CA . ASP A 1 261 ? 11.826 -20.576 -4.555 1.00 90.06 261 ASP A CA 1
ATOM 2016 C C . ASP A 1 261 ? 11.045 -19.395 -3.971 1.00 90.06 261 ASP A C 1
ATOM 2018 O O . ASP A 1 261 ? 11.107 -19.172 -2.765 1.00 90.06 261 ASP A O 1
ATOM 2022 N N . PRO A 1 262 ? 10.371 -18.574 -4.790 1.00 91.31 262 PRO A N 1
ATOM 2023 C CA . PRO A 1 262 ? 9.666 -17.413 -4.270 1.00 91.31 262 PRO A CA 1
ATOM 2024 C C . PRO A 1 262 ? 8.491 -17.855 -3.392 1.00 91.31 262 PRO A C 1
ATOM 2026 O O . PRO A 1 262 ? 7.712 -18.708 -3.801 1.00 91.31 262 PRO A O 1
ATOM 2029 N N . PHE A 1 263 ? 8.335 -17.266 -2.210 1.00 92.75 263 PHE A N 1
ATOM 2030 C CA . PHE A 1 263 ? 7.136 -17.457 -1.395 1.00 92.75 263 PHE A CA 1
ATOM 2031 C C . PHE A 1 263 ? 6.090 -16.413 -1.771 1.00 92.75 263 PHE A C 1
ATOM 2033 O O . PHE A 1 263 ? 6.425 -15.236 -1.816 1.00 92.75 263 PHE A O 1
ATOM 2040 N N . GLU A 1 264 ? 4.844 -16.815 -2.014 1.00 89.75 264 GLU A N 1
ATOM 2041 C CA . GLU A 1 264 ? 3.749 -15.888 -2.319 1.00 89.75 264 GLU A CA 1
ATOM 2042 C C . GLU A 1 264 ? 2.696 -15.917 -1.199 1.00 89.75 264 GLU A C 1
ATOM 2044 O O . GLU A 1 264 ? 2.010 -16.936 -1.061 1.00 89.75 264 GLU A O 1
ATOM 2049 N N . PRO A 1 265 ? 2.543 -14.829 -0.416 1.00 89.50 265 PRO A N 1
ATOM 2050 C CA . PRO A 1 265 ? 1.545 -14.754 0.651 1.00 89.50 265 PRO A CA 1
ATOM 2051 C C . PRO A 1 265 ? 0.126 -14.963 0.117 1.00 89.50 265 PRO A C 1
ATOM 2053 O O . PRO A 1 265 ? -0.197 -14.503 -0.981 1.00 89.50 265 PRO A O 1
ATOM 2056 N N . GLN A 1 266 ? -0.716 -15.652 0.888 1.00 88.50 266 GLN A N 1
ATOM 2057 C CA . GLN A 1 266 ? -2.098 -15.973 0.510 1.00 88.50 266 GLN A CA 1
ATOM 2058 C C . GLN A 1 266 ? -3.093 -15.431 1.535 1.00 88.50 266 GLN A C 1
ATOM 2060 O O . GLN A 1 266 ? -2.799 -15.418 2.730 1.00 88.50 266 GLN A O 1
ATOM 2065 N N . GLY A 1 267 ? -4.300 -15.065 1.104 1.00 88.38 267 GLY A N 1
ATOM 2066 C CA . GLY A 1 267 ? -5.393 -14.684 2.004 1.00 88.38 267 GLY A CA 1
ATOM 2067 C C . GLY A 1 267 ? -6.265 -13.570 1.441 1.00 88.38 267 GLY A C 1
ATOM 2068 O O . GLY A 1 267 ? -6.172 -13.234 0.272 1.00 88.38 267 GLY A O 1
ATOM 2069 N N . GLU A 1 268 ? -7.123 -12.998 2.276 1.00 91.81 268 GLU A N 1
ATOM 2070 C CA . GLU A 1 268 ? -7.882 -11.793 1.931 1.00 91.81 268 GLU A CA 1
ATOM 2071 C C . GLU A 1 268 ? -7.305 -10.598 2.688 1.00 91.81 268 GLU A C 1
ATOM 2073 O O . GLU A 1 268 ? -6.894 -10.733 3.844 1.00 91.81 268 GLU A O 1
ATOM 2078 N N . TRP A 1 269 ? -7.308 -9.432 2.045 1.00 92.81 269 TRP A N 1
ATOM 2079 C CA . TRP A 1 269 ? -6.930 -8.156 2.649 1.00 92.81 269 TRP A CA 1
ATOM 2080 C C . TRP A 1 269 ? -8.053 -7.132 2.496 1.00 92.81 269 TRP A C 1
ATOM 2082 O O . TRP A 1 269 ? -8.746 -7.088 1.479 1.00 92.81 269 TRP A O 1
ATOM 2092 N N . VAL A 1 270 ? -8.188 -6.257 3.489 1.00 93.38 270 VAL A N 1
ATOM 2093 C CA . VAL A 1 270 ? -9.003 -5.043 3.410 1.00 93.38 270 VAL A CA 1
ATOM 2094 C C . VAL A 1 270 ? -8.076 -3.853 3.588 1.00 93.38 270 VAL A C 1
ATOM 2096 O O . VAL A 1 270 ? -7.505 -3.671 4.661 1.00 93.38 270 VAL A O 1
ATOM 2099 N N . ASN A 1 271 ? -7.928 -3.043 2.542 1.00 91.31 271 ASN A N 1
ATOM 2100 C CA . ASN A 1 271 ? -7.109 -1.843 2.591 1.00 91.31 271 ASN A CA 1
ATOM 2101 C C . ASN A 1 271 ? -7.837 -0.745 3.379 1.00 91.31 271 ASN A C 1
ATOM 2103 O O . ASN A 1 271 ? -8.739 -0.092 2.855 1.00 91.31 271 ASN A O 1
ATOM 2107 N N . HIS A 1 272 ? -7.441 -0.522 4.631 1.00 90.56 272 HIS A N 1
ATOM 2108 C CA . HIS A 1 272 ? -8.019 0.533 5.468 1.00 90.56 272 HIS A CA 1
ATOM 2109 C C . HIS A 1 272 ? -7.453 1.930 5.172 1.00 90.56 272 HIS A C 1
ATOM 2111 O O . HIS A 1 272 ? -7.831 2.883 5.851 1.00 90.56 272 HIS A O 1
ATOM 2117 N N . HIS A 1 273 ? -6.554 2.056 4.188 1.00 86.12 273 HIS A N 1
ATOM 2118 C CA . HIS A 1 273 ? -5.852 3.295 3.861 1.00 86.12 273 HIS A CA 1
ATOM 2119 C C . HIS A 1 273 ? -5.304 3.252 2.423 1.00 86.12 273 HIS A C 1
ATOM 2121 O O . HIS A 1 273 ? -4.216 2.723 2.179 1.00 86.12 273 HIS A O 1
ATOM 2127 N N . GLY A 1 274 ? -6.066 3.767 1.451 1.00 83.19 274 GLY A N 1
ATOM 2128 C CA . GLY A 1 274 ? -5.688 3.740 0.033 1.00 83.19 274 GLY A CA 1
ATOM 2129 C C . GLY A 1 274 ? -5.859 5.070 -0.703 1.00 83.19 274 GLY A C 1
ATOM 2130 O O . GLY A 1 274 ? -6.880 5.743 -0.579 1.00 83.19 274 GLY A O 1
ATOM 2131 N N . HIS A 1 275 ? -4.886 5.393 -1.554 1.00 80.12 275 HIS A N 1
ATOM 2132 C CA . HIS A 1 275 ? -4.799 6.631 -2.335 1.00 80.12 275 HIS A CA 1
ATOM 2133 C C . HIS A 1 275 ? -5.154 6.454 -3.825 1.00 80.12 275 HIS A C 1
ATOM 2135 O O . HIS A 1 275 ? -4.431 6.882 -4.723 1.00 80.12 275 HIS A O 1
ATOM 2141 N N . GLY A 1 276 ? -6.287 5.804 -4.111 1.00 74.81 276 GLY A N 1
ATOM 2142 C CA . GLY A 1 276 ? -6.663 5.436 -5.486 1.00 74.81 276 GLY A CA 1
ATOM 2143 C C . GLY A 1 276 ? -7.090 6.598 -6.402 1.00 74.81 276 GLY A C 1
ATOM 2144 O O . GLY A 1 276 ? -7.037 6.456 -7.623 1.00 74.81 276 GLY A O 1
ATOM 2145 N N . LEU A 1 277 ? -7.532 7.741 -5.855 1.00 76.44 277 LEU A N 1
ATOM 2146 C CA . LEU A 1 277 ? -7.998 8.888 -6.658 1.00 76.44 277 LEU A CA 1
ATOM 2147 C C . LEU A 1 277 ? -6.856 9.824 -7.063 1.00 76.44 277 LEU A C 1
ATOM 2149 O O . LEU A 1 277 ? -6.736 10.209 -8.225 1.00 76.44 277 LEU A O 1
ATOM 2153 N N . ASN A 1 278 ? -6.043 10.213 -6.089 1.00 65.12 278 ASN A N 1
ATOM 2154 C CA . ASN A 1 278 ? -4.885 11.065 -6.265 1.00 65.12 278 ASN A CA 1
ATOM 2155 C C . ASN A 1 278 ? -3.735 10.507 -5.422 1.00 65.12 278 ASN A C 1
ATOM 2157 O O . ASN A 1 278 ? -3.932 9.868 -4.394 1.00 65.12 278 ASN A O 1
ATOM 2161 N N . ASN A 1 279 ? -2.519 10.741 -5.889 1.00 61.00 279 ASN A N 1
ATOM 2162 C CA . ASN A 1 279 ? -1.303 10.472 -5.135 1.00 61.00 279 ASN A CA 1
ATOM 2163 C C . ASN A 1 279 ? -0.579 11.807 -4.904 1.00 61.00 279 ASN A C 1
ATOM 2165 O O . ASN A 1 279 ? -1.039 12.848 -5.368 1.00 61.00 279 ASN A O 1
ATOM 2169 N N . TYR A 1 280 ? 0.558 11.794 -4.206 1.00 50.41 280 TYR A N 1
ATOM 2170 C CA . TYR A 1 280 ? 1.313 13.011 -3.873 1.00 50.41 280 TYR A CA 1
ATOM 2171 C C . TYR A 1 280 ? 1.868 13.802 -5.087 1.00 50.41 280 TYR A C 1
ATOM 2173 O O . TYR A 1 280 ? 2.635 14.738 -4.879 1.00 50.41 280 TYR A O 1
ATOM 2181 N N . HIS A 1 281 ? 1.518 13.479 -6.342 1.00 44.97 281 HIS A N 1
ATOM 2182 C CA . HIS A 1 281 ? 1.752 14.394 -7.461 1.00 44.97 281 HIS A CA 1
ATOM 2183 C C . HIS A 1 281 ? 0.663 15.460 -7.519 1.00 44.97 281 HIS A C 1
ATOM 2185 O O . HIS A 1 281 ? -0.482 15.210 -7.901 1.00 44.97 281 HIS A O 1
ATOM 2191 N N . ALA A 1 282 ? 1.059 16.679 -7.174 1.00 36.56 282 ALA A N 1
ATOM 2192 C CA . ALA A 1 282 ? 0.189 17.829 -7.228 1.00 36.56 282 ALA A CA 1
ATOM 2193 C C . ALA A 1 282 ? -0.194 18.167 -8.678 1.00 36.56 282 ALA A C 1
ATOM 2195 O O . ALA A 1 282 ? 0.655 18.314 -9.556 1.00 36.56 282 ALA A O 1
ATOM 2196 N N . GLY A 1 283 ? -1.499 18.309 -8.913 1.00 38.69 283 GLY A N 1
ATOM 2197 C CA . GLY A 1 283 ? -2.031 18.991 -10.092 1.00 38.69 283 GLY A CA 1
ATOM 2198 C C . GLY A 1 283 ? -2.771 18.135 -11.117 1.00 38.69 283 GLY A C 1
ATOM 2199 O O . GLY A 1 283 ? -3.207 18.694 -12.119 1.00 38.69 283 GLY A O 1
ATOM 2200 N N . ARG A 1 284 ? -2.941 16.816 -10.927 1.00 47.34 284 ARG A N 1
ATOM 2201 C CA . ARG A 1 284 ? -3.680 15.988 -11.902 1.00 47.34 284 ARG A CA 1
ATOM 2202 C C . ARG A 1 284 ? -4.583 14.963 -11.220 1.00 47.34 284 ARG A C 1
ATOM 2204 O O . ARG A 1 284 ? -4.134 13.891 -10.832 1.00 47.34 284 ARG A O 1
ATOM 2211 N N . LEU A 1 285 ? -5.877 15.273 -11.137 1.00 51.34 285 LEU A N 1
ATOM 2212 C CA . LEU A 1 285 ?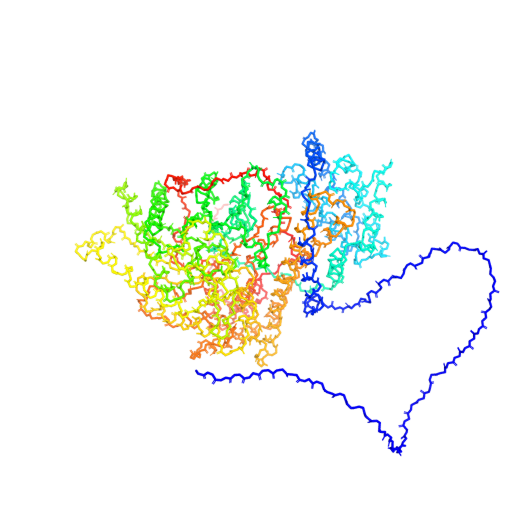 -6.911 14.241 -11.068 1.00 51.34 285 LEU A CA 1
ATOM 2213 C C . LEU A 1 285 ? -6.904 13.518 -12.407 1.00 51.34 285 LEU A C 1
ATOM 2215 O O . LEU A 1 285 ? -7.078 14.152 -13.452 1.00 51.34 285 LEU A O 1
ATOM 2219 N N . VAL A 1 286 ? -6.647 12.215 -12.387 1.00 52.06 286 VAL A N 1
ATOM 2220 C CA . VAL A 1 286 ? -6.537 11.440 -13.617 1.00 52.06 286 VAL A CA 1
ATOM 2221 C C . VAL A 1 286 ? -7.690 10.457 -13.721 1.00 52.06 286 VAL A C 1
ATOM 2223 O O . VAL A 1 286 ? -7.937 9.648 -12.825 1.00 52.06 286 VAL A O 1
ATOM 2226 N N . GLU A 1 287 ? -8.386 10.530 -14.850 1.00 57.41 287 GLU A N 1
ATOM 2227 C CA . GLU A 1 287 ? -9.520 9.676 -15.179 1.00 57.41 287 GLU A CA 1
ATOM 2228 C C . GLU A 1 287 ? -9.138 8.185 -15.084 1.00 57.41 287 GLU A C 1
ATOM 2230 O O . GLU A 1 287 ? -8.223 7.706 -15.760 1.00 57.41 287 GLU A O 1
ATOM 2235 N N . GLY A 1 288 ? -9.854 7.435 -14.239 1.00 68.44 288 GLY A N 1
ATOM 2236 C CA . GLY A 1 288 ? -9.695 5.983 -14.102 1.00 68.44 288 GLY A CA 1
ATOM 2237 C C . GLY A 1 288 ? -8.817 5.483 -12.948 1.00 68.44 288 GLY A C 1
ATOM 2238 O O . GLY A 1 288 ? -8.763 4.265 -12.768 1.00 68.44 288 GLY A O 1
ATOM 2239 N N . GLY A 1 289 ? -8.201 6.353 -12.135 1.00 75.19 289 GLY A N 1
ATOM 2240 C CA . GLY A 1 289 ? -7.420 5.934 -10.953 1.00 75.19 289 GLY A CA 1
ATOM 2241 C C . GLY A 1 289 ? -8.229 5.075 -9.970 1.00 75.19 289 GLY A C 1
ATOM 2242 O O . GLY A 1 289 ? -7.823 3.972 -9.608 1.00 75.19 289 GLY A O 1
ATOM 2243 N N . VAL A 1 290 ? -9.457 5.504 -9.667 1.00 81.81 290 VAL A N 1
ATOM 2244 C CA . VAL A 1 290 ? -10.399 4.771 -8.802 1.00 81.81 290 VAL A CA 1
ATOM 2245 C C . VAL A 1 290 ? -10.728 3.379 -9.366 1.00 81.81 290 VAL A C 1
ATOM 2247 O O . VAL A 1 290 ? -10.765 2.390 -8.637 1.00 81.81 290 VAL A O 1
ATOM 2250 N N . SER A 1 291 ? -10.941 3.271 -10.683 1.00 81.88 291 SER A N 1
ATOM 2251 C CA . SER A 1 291 ? -11.205 1.976 -11.324 1.00 81.88 291 SER A CA 1
ATOM 2252 C C . SER A 1 291 ? -9.973 1.074 -11.328 1.00 81.88 291 SER A C 1
ATOM 2254 O O . SER A 1 291 ? -10.116 -0.149 -11.280 1.00 81.88 291 SER A O 1
ATOM 2256 N N . TRP A 1 292 ? -8.780 1.658 -11.436 1.00 79.62 292 TRP A N 1
ATOM 2257 C CA . TRP A 1 292 ? -7.526 0.920 -11.392 1.00 79.62 292 TRP A CA 1
ATOM 2258 C C . TRP A 1 292 ? -7.291 0.322 -10.003 1.00 79.62 292 TRP A C 1
ATOM 2260 O O . TRP A 1 292 ? -7.014 -0.871 -9.931 1.00 79.62 292 TRP A O 1
ATOM 2270 N N . GLU A 1 293 ? -7.515 1.086 -8.927 1.00 83.75 293 GLU A N 1
ATOM 2271 C CA . GLU A 1 293 ? -7.408 0.598 -7.541 1.00 83.75 293 GLU A CA 1
ATOM 2272 C C . GLU A 1 293 ? -8.318 -0.618 -7.307 1.00 83.75 293 GLU A C 1
ATOM 2274 O O . GLU A 1 293 ? -7.861 -1.648 -6.819 1.00 83.75 293 GLU A O 1
ATOM 2279 N N . ALA A 1 294 ? -9.583 -0.551 -7.744 1.00 87.00 294 ALA A N 1
ATOM 2280 C CA . ALA A 1 294 ? -10.502 -1.688 -7.642 1.00 87.00 294 ALA A CA 1
ATOM 2281 C C . ALA A 1 294 ? -10.011 -2.917 -8.422 1.00 87.00 294 ALA A C 1
ATOM 2283 O O . ALA A 1 294 ? -10.045 -4.032 -7.907 1.00 87.00 294 ALA A O 1
ATOM 2284 N N . THR A 1 295 ? -9.540 -2.711 -9.656 1.00 84.06 295 THR A N 1
ATOM 2285 C CA . THR A 1 295 ? -9.057 -3.805 -10.514 1.00 84.06 295 THR A CA 1
ATOM 2286 C C . THR A 1 295 ? -7.841 -4.479 -9.882 1.00 84.06 295 THR A C 1
ATOM 2288 O O . THR A 1 295 ? -7.817 -5.694 -9.717 1.00 84.06 295 THR A O 1
ATOM 2291 N N . GLN A 1 296 ? -6.846 -3.683 -9.477 1.00 82.81 296 GLN A N 1
ATOM 2292 C CA . GLN A 1 296 ? -5.626 -4.203 -8.868 1.00 82.81 296 GLN A CA 1
ATOM 2293 C C . GLN A 1 296 ? -5.887 -4.851 -7.516 1.00 82.81 296 GLN A C 1
ATOM 2295 O O . GLN A 1 296 ? -5.271 -5.873 -7.213 1.00 82.81 296 GLN A O 1
ATOM 2300 N N . GLY A 1 297 ? -6.812 -4.301 -6.729 1.00 87.75 297 GLY A N 1
ATOM 2301 C CA . GLY A 1 297 ? -7.225 -4.902 -5.475 1.00 87.75 297 GLY A CA 1
ATOM 2302 C C . GLY A 1 297 ? -7.778 -6.309 -5.683 1.00 87.75 297 GLY A C 1
ATOM 2303 O O . GLY A 1 297 ? -7.240 -7.265 -5.125 1.00 87.75 297 GLY A O 1
ATOM 2304 N N . LEU A 1 298 ? -8.769 -6.458 -6.567 1.00 86.75 298 LEU A N 1
ATOM 2305 C CA . LEU A 1 298 ? -9.381 -7.753 -6.879 1.00 86.75 298 LEU A CA 1
ATOM 2306 C C . LEU A 1 298 ? -8.367 -8.757 -7.454 1.00 86.75 298 LEU A C 1
ATOM 2308 O O . LEU A 1 298 ? -8.331 -9.906 -7.011 1.00 86.75 298 LEU A O 1
ATOM 2312 N N . ASP A 1 299 ? -7.493 -8.317 -8.364 1.00 84.19 299 ASP A N 1
ATOM 2313 C CA . ASP A 1 299 ? -6.434 -9.154 -8.949 1.00 84.19 299 ASP A CA 1
ATOM 2314 C C . ASP A 1 299 ? -5.411 -9.642 -7.905 1.00 84.19 299 ASP A C 1
ATOM 2316 O O . ASP A 1 299 ? -4.774 -10.683 -8.087 1.00 84.19 299 ASP A O 1
ATOM 2320 N N . ASN A 1 300 ? -5.253 -8.911 -6.796 1.00 84.44 300 ASN A N 1
ATOM 2321 C CA . ASN A 1 300 ? -4.288 -9.198 -5.736 1.00 84.44 300 ASN A CA 1
ATOM 2322 C C . ASN A 1 300 ? -4.952 -9.544 -4.389 1.00 84.44 300 ASN A C 1
ATOM 2324 O O . ASN A 1 300 ? -4.308 -9.400 -3.351 1.00 84.44 300 ASN A O 1
ATOM 2328 N N . GLN A 1 301 ? -6.190 -10.051 -4.385 1.00 89.94 301 GLN A N 1
ATOM 2329 C CA . GLN A 1 301 ? -6.901 -10.522 -3.179 1.00 89.94 301 GLN A CA 1
ATOM 2330 C C . GLN A 1 301 ? -7.160 -9.438 -2.105 1.00 89.94 301 GLN A C 1
ATOM 2332 O O . GLN A 1 301 ? -7.440 -9.750 -0.946 1.00 89.94 301 GLN A O 1
ATOM 2337 N N . VAL A 1 302 ? -7.110 -8.157 -2.479 1.00 91.50 302 VAL A N 1
ATOM 2338 C CA . VAL A 1 302 ? -7.631 -7.053 -1.664 1.00 91.50 302 VAL A CA 1
ATOM 2339 C C . VAL A 1 302 ? -9.120 -6.924 -1.974 1.00 91.50 302 VAL A C 1
ATOM 2341 O O . VAL A 1 302 ? -9.519 -6.404 -3.015 1.00 91.50 302 VAL A O 1
ATOM 2344 N N . THR A 1 303 ? -9.956 -7.449 -1.084 1.00 92.50 303 THR A N 1
ATOM 2345 C CA . THR A 1 303 ? -11.402 -7.584 -1.308 1.00 92.50 303 THR A CA 1
ATOM 2346 C C . THR A 1 303 ? -12.164 -6.282 -1.090 1.00 92.50 303 THR A C 1
ATOM 2348 O O . THR A 1 303 ? -13.294 -6.147 -1.556 1.00 92.50 303 THR A O 1
ATOM 2351 N N . HIS A 1 304 ? -11.577 -5.337 -0.352 1.00 93.75 304 HIS A N 1
ATOM 2352 C CA . HIS A 1 304 ? -12.175 -4.032 -0.097 1.00 93.75 304 HIS A CA 1
ATOM 2353 C C . HIS A 1 304 ? -11.101 -2.966 0.167 1.00 93.75 304 HIS A C 1
ATOM 2355 O O . HIS A 1 304 ? -10.075 -3.284 0.767 1.00 93.75 304 HIS A O 1
ATOM 2361 N N . ALA A 1 305 ? -11.335 -1.713 -0.232 1.00 92.00 305 ALA A N 1
ATOM 2362 C CA . ALA A 1 305 ? -10.431 -0.593 0.031 1.00 92.00 305 ALA A CA 1
ATOM 2363 C C . ALA A 1 305 ? -11.162 0.709 0.399 1.00 92.00 305 ALA A C 1
ATOM 2365 O O . ALA A 1 305 ? -12.176 1.069 -0.202 1.00 92.00 305 ALA A O 1
ATOM 2366 N N . MET A 1 306 ? -10.616 1.440 1.372 1.00 92.38 306 MET A N 1
ATOM 2367 C CA . MET A 1 306 ? -11.023 2.800 1.730 1.00 92.38 306 MET A CA 1
ATOM 2368 C C . MET A 1 306 ? -10.251 3.808 0.874 1.00 92.38 306 MET A C 1
ATOM 2370 O O . MET A 1 306 ? -9.025 3.868 0.944 1.00 92.38 306 MET A O 1
ATOM 2374 N N . LEU A 1 307 ? -10.966 4.586 0.062 1.00 88.56 307 LEU A N 1
ATOM 2375 C CA . LEU A 1 307 ? -10.395 5.571 -0.853 1.00 88.56 307 LEU A CA 1
ATOM 2376 C C . LEU A 1 307 ? -10.280 6.925 -0.166 1.00 88.56 307 LEU A C 1
ATOM 2378 O O . LEU A 1 307 ? -11.252 7.678 -0.110 1.00 88.56 307 LEU A O 1
ATOM 2382 N N . MET A 1 308 ? -9.087 7.231 0.324 1.00 86.00 308 MET A N 1
ATOM 2383 C CA . MET A 1 308 ? -8.772 8.466 1.027 1.00 86.00 308 MET A CA 1
ATOM 2384 C C . MET A 1 308 ? -7.930 9.366 0.117 1.00 86.00 308 MET A C 1
ATOM 2386 O O . MET A 1 308 ? -6.713 9.210 0.064 1.00 86.00 308 MET A O 1
ATOM 2390 N N . PRO A 1 309 ? -8.526 10.273 -0.673 1.00 79.25 309 PRO A N 1
ATOM 2391 C CA . PRO A 1 309 ? -7.730 11.214 -1.445 1.00 79.25 309 PRO A CA 1
ATOM 2392 C C . PRO A 1 309 ? -6.907 12.143 -0.548 1.00 79.25 309 PRO A C 1
ATOM 2394 O O . PRO A 1 309 ? -7.389 12.640 0.465 1.00 79.25 309 PRO A O 1
ATOM 2397 N N . ILE A 1 310 ? -5.675 12.429 -0.951 1.00 77.50 310 ILE A N 1
ATOM 2398 C CA . ILE A 1 310 ? -4.773 13.342 -0.243 1.00 77.50 310 ILE A CA 1
ATOM 2399 C C . ILE A 1 310 ? -5.329 14.770 -0.376 1.00 77.50 310 ILE A C 1
ATOM 2401 O O . ILE A 1 310 ? -5.445 15.236 -1.511 1.00 77.50 310 ILE A O 1
ATOM 2405 N N . PRO A 1 311 ? -5.661 15.484 0.719 1.00 74.31 311 PRO A N 1
ATOM 2406 C CA . PRO A 1 311 ? -6.403 16.751 0.685 1.00 74.31 311 PRO A CA 1
ATOM 2407 C C . PRO A 1 311 ? -5.490 17.967 0.446 1.00 74.31 311 PRO A C 1
ATOM 2409 O O . PRO A 1 311 ? -5.539 18.980 1.150 1.00 74.31 311 PRO A O 1
ATOM 2412 N N . HIS A 1 312 ? -4.578 17.846 -0.517 1.00 67.69 312 HIS A N 1
ATOM 2413 C CA . HIS A 1 312 ? -3.554 18.843 -0.808 1.00 67.69 312 HIS A CA 1
ATOM 2414 C C . HIS A 1 312 ? -3.453 19.101 -2.316 1.00 67.69 312 HIS A C 1
ATOM 2416 O O . HIS A 1 312 ? -3.534 18.173 -3.126 1.00 67.69 312 HIS A O 1
ATOM 2422 N N . GLY A 1 313 ? -3.227 20.355 -2.702 1.00 55.31 313 GLY A N 1
ATOM 2423 C CA . GLY A 1 313 ? -2.929 20.739 -4.081 1.00 55.31 313 GLY A CA 1
ATOM 2424 C C . GLY A 1 313 ? -1.953 21.907 -4.149 1.00 55.31 313 GLY A C 1
ATOM 2425 O O . GLY A 1 313 ? -1.710 22.601 -3.162 1.00 55.31 313 GLY A O 1
ATOM 2426 N N . ASN A 1 314 ? -1.324 22.110 -5.305 1.00 51.94 314 ASN A N 1
ATOM 2427 C CA . ASN A 1 314 ? -0.343 23.180 -5.467 1.00 51.94 314 ASN A CA 1
ATOM 2428 C C . ASN A 1 314 ? -0.979 24.487 -5.910 1.00 51.94 314 ASN A C 1
ATOM 2430 O O . ASN A 1 314 ? -1.842 24.523 -6.785 1.00 51.94 314 ASN A O 1
ATOM 2434 N N . VAL A 1 315 ? -0.505 25.583 -5.321 1.00 47.16 315 VAL A N 1
ATOM 2435 C CA . VAL A 1 315 ? -0.920 26.932 -5.699 1.00 47.16 315 VAL A CA 1
ATOM 2436 C C . VAL A 1 315 ? -0.124 27.361 -6.925 1.00 47.16 315 VAL A C 1
ATOM 2438 O O . VAL A 1 315 ? 0.980 27.888 -6.808 1.00 47.16 315 VAL A O 1
ATOM 2441 N N . MET A 1 316 ? -0.707 27.140 -8.097 1.00 40.41 316 MET A N 1
ATOM 2442 C CA . MET A 1 316 ? -0.305 27.802 -9.337 1.00 40.41 316 MET A CA 1
ATOM 2443 C C . MET A 1 316 ? -0.678 29.286 -9.207 1.00 40.41 316 MET A C 1
ATOM 2445 O O . MET A 1 316 ? -1.842 29.598 -8.954 1.00 40.41 316 MET A O 1
ATOM 2449 N N . LYS A 1 317 ? 0.284 30.213 -9.305 1.00 34.56 317 LYS A N 1
ATOM 2450 C CA . LYS A 1 317 ? -0.046 31.650 -9.350 1.00 34.56 317 LYS A CA 1
ATOM 2451 C C . LYS A 1 317 ? -0.807 31.968 -10.642 1.00 34.56 317 LYS A C 1
ATOM 2453 O O . LYS A 1 317 ? -0.530 31.382 -11.684 1.00 34.56 317 LYS A O 1
ATOM 2458 N N . GLU A 1 318 ? -1.774 32.879 -10.542 1.00 33.12 318 GLU A N 1
ATOM 2459 C CA . GLU A 1 318 ? -2.680 33.269 -11.625 1.00 33.12 318 GLU A CA 1
ATOM 2460 C C . GLU A 1 318 ? -1.948 33.674 -12.915 1.00 33.12 318 GLU A C 1
ATOM 2462 O O . GLU A 1 318 ? -0.885 34.300 -12.906 1.00 33.12 318 GLU A O 1
ATOM 2467 N N . ALA A 1 319 ? -2.565 33.323 -14.044 1.00 32.47 319 ALA A N 1
ATOM 2468 C CA . ALA A 1 319 ? -2.079 33.603 -15.384 1.00 32.47 319 ALA A CA 1
ATOM 2469 C C . ALA A 1 319 ? -1.964 35.118 -15.633 1.00 32.47 319 ALA A C 1
ATOM 2471 O O . ALA A 1 319 ? -2.949 35.790 -15.930 1.00 32.47 319 ALA A O 1
ATOM 2472 N N . GLY A 1 320 ? -0.749 35.657 -15.543 1.00 33.56 320 GLY A N 1
ATOM 2473 C CA . GLY A 1 320 ? -0.471 37.046 -15.920 1.00 33.56 320 GLY A CA 1
ATOM 2474 C C . GLY A 1 320 ? 0.792 37.636 -15.307 1.00 33.56 320 GLY A C 1
ATOM 2475 O O . GLY A 1 320 ? 1.429 38.479 -15.934 1.00 33.56 320 GLY A O 1
ATOM 2476 N N . GLU A 1 321 ? 1.218 37.153 -14.140 1.00 32.12 321 GLU A N 1
ATOM 2477 C CA . GLU A 1 321 ? 2.437 37.622 -13.477 1.00 32.12 321 GLU A CA 1
ATOM 2478 C C . GLU A 1 321 ? 3.473 36.493 -13.424 1.00 32.12 321 GLU A C 1
ATOM 2480 O O . GLU A 1 321 ? 3.392 35.568 -12.625 1.00 32.12 321 GLU A O 1
ATOM 2485 N N . HIS A 1 322 ? 4.457 36.582 -14.324 1.00 29.27 322 HIS A N 1
ATOM 2486 C CA . HIS A 1 322 ? 5.580 35.653 -14.493 1.00 29.27 322 HIS A CA 1
ATOM 2487 C C . HIS A 1 322 ? 5.190 34.225 -14.913 1.00 29.27 322 HIS A C 1
ATOM 2489 O O . HIS A 1 322 ? 5.302 33.264 -14.157 1.00 29.27 322 HIS A O 1
ATOM 2495 N N . THR A 1 323 ? 4.850 34.083 -16.197 1.00 28.86 323 THR A N 1
ATOM 2496 C CA . THR A 1 323 ? 4.725 32.822 -16.955 1.00 28.86 323 THR A CA 1
ATOM 2497 C C . THR A 1 323 ? 6.069 32.100 -17.129 1.00 28.86 323 THR A C 1
ATOM 2499 O O . THR A 1 323 ? 6.493 31.825 -18.250 1.00 28.86 323 THR A O 1
ATOM 2502 N N . GLY A 1 324 ? 6.795 31.874 -16.038 1.00 29.14 324 GLY A N 1
ATOM 2503 C CA . GLY A 1 324 ? 8.141 31.329 -16.106 1.00 29.14 324 GLY A CA 1
ATOM 2504 C C . GLY A 1 324 ? 8.489 30.266 -15.085 1.00 29.14 324 GLY A C 1
ATOM 2505 O O . GLY A 1 324 ? 9.437 29.571 -15.370 1.00 29.14 324 GLY A O 1
ATOM 2506 N N . HIS A 1 325 ? 7.818 30.125 -13.932 1.00 29.00 325 HIS A N 1
ATOM 2507 C CA . HIS A 1 325 ? 8.423 29.356 -12.824 1.00 29.00 325 HIS A CA 1
ATOM 2508 C C . HIS A 1 325 ? 7.453 28.584 -11.907 1.00 29.00 325 HIS A C 1
ATOM 2510 O O . HIS A 1 325 ? 7.769 28.371 -10.741 1.00 29.00 325 HIS A O 1
ATOM 2516 N N . CYS A 1 326 ? 6.272 28.161 -12.370 1.00 28.39 326 CYS A N 1
ATOM 2517 C CA . CYS A 1 326 ? 5.357 27.369 -11.516 1.00 28.39 326 CYS A CA 1
ATOM 2518 C C . CYS A 1 326 ? 4.822 26.080 -12.159 1.00 28.39 326 CYS A C 1
ATOM 2520 O O . CYS A 1 326 ? 4.494 25.159 -11.420 1.00 28.39 326 CYS A O 1
ATOM 2522 N N . ASP A 1 327 ? 4.850 25.962 -13.490 1.00 29.69 327 ASP A N 1
ATOM 2523 C CA . ASP A 1 327 ? 4.784 24.665 -14.190 1.00 29.69 327 ASP A CA 1
ATOM 2524 C C . ASP A 1 327 ? 6.167 23.973 -14.279 1.00 29.69 327 ASP A C 1
ATOM 2526 O O . ASP A 1 327 ? 6.276 22.802 -14.630 1.00 29.69 327 ASP A O 1
ATOM 2530 N N . ASP A 1 328 ? 7.227 24.691 -13.890 1.00 29.81 328 ASP A N 1
ATOM 2531 C CA . ASP A 1 328 ? 8.643 24.303 -13.999 1.00 29.81 328 ASP A CA 1
ATOM 2532 C C . ASP A 1 328 ? 9.160 23.405 -12.860 1.00 29.81 328 ASP A C 1
ATOM 2534 O O . ASP A 1 328 ? 10.331 23.013 -12.859 1.00 29.81 328 ASP A O 1
ATOM 2538 N N . HIS A 1 329 ? 8.311 23.076 -11.887 1.00 32.19 329 HIS A N 1
ATOM 2539 C CA . HIS A 1 329 ? 8.686 22.290 -10.715 1.00 32.19 329 HIS A CA 1
ATOM 2540 C C . HIS A 1 329 ? 7.828 21.024 -10.639 1.00 32.19 329 HIS A C 1
ATOM 2542 O O . HIS A 1 329 ? 6.830 20.942 -9.927 1.00 32.19 329 HIS A O 1
ATOM 2548 N N . GLU A 1 330 ? 8.235 20.007 -11.405 1.00 37.44 330 GLU A N 1
ATOM 2549 C CA . GLU A 1 330 ? 7.731 18.625 -11.321 1.00 37.44 330 GLU A CA 1
ATOM 2550 C C . GLU A 1 330 ? 8.331 17.844 -10.120 1.00 37.44 330 GLU A C 1
ATOM 2552 O O . GLU A 1 330 ? 8.260 16.609 -10.055 1.00 37.44 330 GLU A O 1
ATOM 2557 N N . ASP A 1 331 ? 8.912 18.572 -9.160 1.00 35.44 331 ASP A N 1
ATOM 2558 C CA . ASP A 1 331 ? 9.542 18.116 -7.920 1.00 35.44 331 ASP A CA 1
ATOM 2559 C C . ASP A 1 331 ? 8.491 17.649 -6.894 1.00 35.44 331 ASP A C 1
ATOM 2561 O O . ASP A 1 331 ? 8.181 18.315 -5.911 1.00 35.44 331 ASP A O 1
ATOM 2565 N N . TYR A 1 332 ? 7.919 16.458 -7.090 1.00 35.69 332 TYR A N 1
ATOM 2566 C CA . TYR A 1 332 ? 6.984 15.876 -6.116 1.00 35.69 332 TYR A CA 1
ATOM 2567 C C . TYR A 1 332 ? 7.567 14.637 -5.442 1.00 35.69 332 TYR A C 1
ATOM 2569 O O . TYR A 1 332 ? 7.264 13.488 -5.775 1.00 35.69 332 TYR A O 1
ATOM 2577 N N . SER A 1 333 ? 8.424 14.877 -4.445 1.00 34.06 333 SER A N 1
ATOM 2578 C CA . SER A 1 333 ? 8.744 13.887 -3.419 1.00 34.06 333 SER A CA 1
ATOM 2579 C C . SER A 1 333 ? 8.376 14.417 -2.039 1.00 34.06 333 SER A C 1
ATOM 2581 O O . SER A 1 333 ? 9.078 15.259 -1.501 1.00 34.06 333 SER A O 1
ATOM 2583 N N . TYR A 1 334 ? 7.340 13.845 -1.429 1.00 32.56 334 TYR A N 1
ATOM 2584 C CA . TYR A 1 334 ? 6.953 14.133 -0.044 1.00 32.56 334 TYR A CA 1
ATOM 2585 C C . TYR A 1 334 ? 8.032 13.737 0.997 1.00 32.56 334 TYR A C 1
ATOM 2587 O O . TYR A 1 334 ? 7.970 14.142 2.148 1.00 32.56 334 TYR A O 1
ATOM 2595 N N . TYR A 1 335 ? 9.053 12.963 0.601 1.00 34.91 335 TYR A N 1
ATOM 2596 C CA . TYR A 1 335 ? 10.166 12.564 1.480 1.00 34.91 335 TYR A CA 1
ATOM 2597 C C . TYR A 1 335 ? 11.395 13.475 1.419 1.00 34.91 335 TYR A C 1
ATOM 2599 O O . TYR A 1 335 ? 12.375 13.200 2.110 1.00 34.91 335 TYR A O 1
ATOM 2607 N N . ALA A 1 336 ? 11.389 14.503 0.570 1.00 36.25 336 ALA A N 1
ATOM 2608 C CA . ALA A 1 336 ? 12.409 15.543 0.600 1.00 36.25 336 ALA A CA 1
ATOM 2609 C C . ALA A 1 336 ? 11.699 16.884 0.783 1.00 36.25 336 ALA A C 1
ATOM 2611 O O . ALA A 1 336 ? 10.961 17.320 -0.095 1.00 36.25 336 ALA A O 1
ATOM 2612 N N . ASP A 1 337 ? 11.913 17.484 1.949 1.00 35.25 337 ASP A N 1
ATOM 2613 C CA . ASP A 1 337 ? 11.175 18.606 2.537 1.00 35.25 337 ASP A CA 1
ATOM 2614 C C . ASP A 1 337 ? 11.259 19.955 1.775 1.00 35.25 337 ASP A C 1
ATOM 2616 O O . ASP A 1 337 ? 11.022 21.012 2.358 1.00 35.25 337 ASP A O 1
ATOM 2620 N N . GLU A 1 338 ? 11.631 19.971 0.493 1.00 35.16 338 GLU A N 1
ATOM 2621 C CA . GLU A 1 338 ? 12.109 21.189 -0.178 1.00 35.16 338 GLU A CA 1
ATOM 2622 C C . GLU A 1 338 ? 11.001 22.019 -0.871 1.00 35.16 338 GLU A C 1
ATOM 2624 O O . GLU A 1 338 ? 11.124 23.240 -0.898 1.00 35.16 338 GLU A O 1
ATOM 2629 N N . ASP A 1 339 ? 9.882 21.420 -1.317 1.00 36.12 339 ASP A N 1
ATOM 2630 C CA . ASP A 1 339 ? 8.818 22.130 -2.082 1.00 36.12 339 ASP A CA 1
ATOM 2631 C C . ASP A 1 339 ? 7.447 22.219 -1.406 1.00 36.12 339 ASP A C 1
ATOM 2633 O O . ASP A 1 339 ? 6.457 22.715 -1.956 1.00 36.12 339 ASP A O 1
ATOM 2637 N N . ILE A 1 340 ? 7.409 21.837 -0.136 1.00 44.06 340 ILE A N 1
ATOM 2638 C CA . ILE A 1 340 ? 6.253 21.962 0.750 1.00 44.06 340 ILE A CA 1
ATOM 2639 C C . ILE A 1 340 ? 5.731 23.399 0.742 1.00 44.06 340 ILE A C 1
ATOM 2641 O O . ILE A 1 340 ? 4.559 23.620 0.926 1.00 44.06 340 ILE A O 1
ATOM 2645 N N . HIS A 1 341 ? 6.540 24.408 0.447 1.00 40.53 341 HIS A N 1
ATOM 2646 C CA . HIS A 1 341 ? 6.165 25.823 0.501 1.00 40.53 341 HIS A CA 1
ATOM 2647 C C . HIS A 1 341 ? 5.056 26.247 -0.492 1.00 40.53 341 HIS A C 1
ATOM 2649 O O . HIS A 1 341 ? 4.439 27.304 -0.316 1.00 40.53 341 HIS A O 1
ATOM 2655 N N . HIS A 1 342 ? 4.758 25.431 -1.513 1.00 47.09 342 HIS A N 1
ATOM 2656 C CA . HIS A 1 342 ? 3.814 25.769 -2.587 1.00 47.09 342 HIS A CA 1
ATOM 2657 C C . HIS A 1 342 ? 2.453 25.058 -2.516 1.00 47.09 342 HIS A C 1
ATOM 2659 O O . HIS A 1 342 ? 1.551 25.412 -3.281 1.00 47.09 342 HIS A O 1
ATOM 2665 N N . THR A 1 343 ? 2.233 24.183 -1.539 1.00 51.19 343 THR A N 1
ATOM 2666 C CA . THR A 1 343 ? 0.977 23.431 -1.370 1.00 51.19 343 THR A CA 1
ATOM 2667 C C . THR A 1 343 ? -0.079 24.230 -0.575 1.00 51.19 343 THR A C 1
ATOM 2669 O O . THR A 1 343 ? 0.258 25.155 0.166 1.00 51.19 343 THR A O 1
ATOM 2672 N N . LYS A 1 344 ? -1.368 23.942 -0.776 1.00 59.84 344 LYS A N 1
ATOM 2673 C CA . LYS A 1 344 ? -2.516 24.396 0.027 1.00 59.84 344 LYS A CA 1
ATOM 2674 C C . LYS A 1 344 ? -3.456 23.219 0.285 1.00 59.84 344 LYS A C 1
ATOM 2676 O O . LYS A 1 344 ? -3.389 22.204 -0.410 1.00 59.84 344 LYS A O 1
ATOM 2681 N N . PHE A 1 345 ? -4.329 23.377 1.268 1.00 70.19 345 PHE A N 1
ATOM 2682 C CA . PHE A 1 345 ? -5.454 22.476 1.458 1.00 70.19 345 PHE A CA 1
ATOM 2683 C C . PHE A 1 345 ? -6.390 22.522 0.241 1.00 70.19 345 PHE A C 1
ATOM 2685 O O . PHE A 1 345 ? -6.756 23.612 -0.199 1.00 70.19 345 PHE A O 1
ATOM 2692 N N . ASP A 1 346 ? -6.769 21.353 -0.279 1.00 72.81 346 ASP A N 1
ATOM 2693 C CA . ASP A 1 346 ? -7.718 21.201 -1.385 1.00 72.81 346 ASP A CA 1
ATOM 2694 C C . ASP A 1 346 ? -8.607 19.971 -1.158 1.00 72.81 346 ASP A C 1
ATOM 2696 O O . ASP A 1 346 ? -8.115 18.889 -0.838 1.00 72.81 346 ASP A O 1
ATOM 2700 N N . SER A 1 347 ? -9.921 20.131 -1.342 1.00 78.38 347 SER A N 1
ATOM 2701 C CA . SER A 1 347 ? -10.886 19.035 -1.196 1.00 78.38 347 SER A CA 1
ATOM 2702 C C . SER A 1 347 ? -11.127 18.335 -2.530 1.00 78.38 347 SER A C 1
ATOM 2704 O O . SER A 1 347 ? -11.401 18.984 -3.540 1.00 78.38 347 SER A O 1
ATOM 2706 N N . TYR A 1 348 ? -11.096 17.001 -2.503 1.00 81.00 348 TYR A N 1
ATOM 2707 C CA . TYR A 1 348 ? -11.376 16.138 -3.653 1.00 81.00 348 TYR A CA 1
ATOM 2708 C C . TYR A 1 348 ? -12.677 15.335 -3.497 1.00 81.00 348 TYR A C 1
ATOM 2710 O O . TYR A 1 348 ? -12.969 14.476 -4.330 1.00 81.00 348 TYR A O 1
ATOM 2718 N N . ASP A 1 349 ? -13.472 15.605 -2.457 1.00 86.75 349 ASP A N 1
ATOM 2719 C CA . ASP A 1 349 ? -14.612 14.769 -2.055 1.00 86.75 349 ASP A CA 1
ATOM 2720 C C . ASP A 1 349 ? -15.681 14.677 -3.150 1.00 86.75 349 ASP A C 1
ATOM 2722 O O . ASP A 1 349 ? -16.165 13.588 -3.475 1.00 86.75 349 ASP A O 1
ATOM 2726 N N . LYS A 1 350 ? -16.009 15.811 -3.784 1.00 87.44 350 LYS A N 1
ATOM 2727 C CA . LYS A 1 350 ? -16.945 15.846 -4.914 1.00 87.44 350 LYS A CA 1
ATOM 2728 C C . LYS A 1 350 ? -16.443 15.017 -6.094 1.00 87.44 350 LYS A C 1
ATOM 2730 O O . LYS A 1 350 ? -17.178 14.176 -6.613 1.00 87.44 350 LYS A O 1
ATOM 2735 N N . THR A 1 351 ? -15.182 15.205 -6.487 1.00 83.94 351 THR A N 1
ATOM 2736 C CA . THR A 1 351 ? -14.585 14.440 -7.591 1.00 83.94 351 THR A CA 1
ATOM 2737 C C . THR A 1 351 ? -14.561 12.946 -7.272 1.00 83.94 351 THR A C 1
ATOM 2739 O O . THR A 1 351 ? -14.917 12.131 -8.122 1.00 83.94 351 THR A O 1
ATOM 2742 N N . LEU A 1 352 ? -14.197 12.570 -6.041 1.00 87.12 352 LEU A N 1
ATOM 2743 C CA . LEU A 1 352 ? -14.188 11.178 -5.599 1.00 87.12 352 LEU A CA 1
ATOM 2744 C C . LEU A 1 352 ? -15.563 10.532 -5.773 1.00 87.12 352 LEU A C 1
ATOM 2746 O O . LEU A 1 352 ? -15.664 9.441 -6.332 1.00 87.12 352 LEU A O 1
ATOM 2750 N N . VAL A 1 353 ? -16.618 11.209 -5.313 1.00 91.31 353 VAL A N 1
ATOM 2751 C CA . VAL A 1 353 ? -18.001 10.732 -5.432 1.00 91.31 353 VAL A CA 1
ATOM 2752 C C . VAL A 1 353 ? -18.403 10.578 -6.898 1.00 91.31 353 VAL A C 1
ATOM 2754 O O . VAL A 1 353 ? -18.984 9.557 -7.274 1.00 91.31 353 VAL A O 1
ATOM 2757 N N . GLN A 1 354 ? -18.053 11.542 -7.749 1.00 89.00 354 GLN A N 1
ATOM 2758 C CA . GLN A 1 354 ? -18.347 11.480 -9.179 1.00 89.00 354 GLN A CA 1
ATOM 2759 C C . GLN A 1 354 ? -17.629 10.310 -9.867 1.00 89.00 354 GLN A C 1
ATOM 2761 O O . GLN A 1 354 ? -18.269 9.551 -10.597 1.00 89.00 354 GLN A O 1
ATOM 2766 N N . GLU A 1 355 ? -16.335 10.109 -9.609 1.00 85.94 355 GLU A N 1
ATOM 2767 C CA . GLU A 1 355 ? -15.571 8.975 -10.146 1.00 85.94 355 GLU A CA 1
ATOM 2768 C C . GLU A 1 355 ? -16.092 7.633 -9.614 1.00 85.94 355 GLU A C 1
ATOM 2770 O O . GLU A 1 355 ? -16.279 6.687 -10.382 1.00 85.94 355 GLU A O 1
ATOM 2775 N N . TYR A 1 356 ? -16.425 7.555 -8.324 1.00 91.31 356 TYR A N 1
ATOM 2776 C CA . TYR A 1 356 ? -17.023 6.368 -7.714 1.00 91.31 356 TYR A CA 1
ATOM 2777 C C . TYR A 1 356 ? -18.376 6.007 -8.349 1.00 91.31 356 TYR A C 1
ATOM 2779 O O . TYR A 1 356 ? -18.652 4.839 -8.642 1.00 91.31 356 TYR A O 1
ATOM 2787 N N . ASN A 1 357 ? -19.225 6.999 -8.631 1.00 93.50 357 ASN A N 1
ATOM 2788 C CA . ASN A 1 357 ? -20.519 6.791 -9.284 1.00 93.50 357 ASN A CA 1
ATOM 2789 C C . ASN A 1 357 ? -20.382 6.321 -10.748 1.00 93.50 357 ASN A C 1
ATOM 2791 O O . ASN A 1 357 ? -21.285 5.649 -11.262 1.00 93.50 357 ASN A O 1
ATOM 2795 N N . LYS A 1 358 ? -19.263 6.611 -11.431 1.00 90.44 358 LYS A N 1
ATOM 2796 C CA . LYS A 1 358 ? -18.987 6.121 -12.799 1.00 90.44 358 LYS A CA 1
ATOM 2797 C C . LYS A 1 358 ? -18.671 4.624 -12.840 1.00 90.44 358 LYS A C 1
ATOM 2799 O O . LYS A 1 358 ? -18.943 3.978 -13.852 1.00 90.44 358 LYS A O 1
ATOM 2804 N N . LEU A 1 359 ? -18.164 4.052 -11.748 1.00 89.00 359 LEU A N 1
ATOM 2805 C CA . LEU A 1 359 ? -17.792 2.639 -11.674 1.00 89.00 359 LEU A CA 1
ATOM 2806 C C . LEU A 1 359 ? -18.980 1.694 -11.897 1.00 89.00 359 LEU A C 1
ATOM 2808 O O . LEU A 1 359 ? -20.144 2.024 -11.656 1.00 89.00 359 LEU A O 1
ATOM 2812 N N . HIS A 1 360 ? -18.690 0.473 -12.335 1.00 90.31 360 HIS A N 1
ATOM 2813 C CA . HIS A 1 360 ? -19.674 -0.604 -12.312 1.00 90.31 360 HIS A CA 1
ATOM 2814 C C . HIS A 1 360 ? -19.809 -1.184 -10.893 1.00 90.31 360 HIS A C 1
ATOM 2816 O O . HIS A 1 360 ? -18.963 -0.963 -10.027 1.00 90.31 360 HIS A O 1
ATOM 2822 N N . LYS A 1 361 ? -20.892 -1.933 -10.651 1.00 91.81 361 LYS A N 1
ATOM 2823 C CA . LYS A 1 361 ? -21.282 -2.403 -9.312 1.00 91.81 361 LYS A CA 1
ATOM 2824 C C . LYS A 1 361 ? -20.190 -3.217 -8.602 1.00 91.81 361 LYS A C 1
ATOM 2826 O O . LYS A 1 361 ? -19.996 -3.037 -7.407 1.00 91.81 361 LYS A O 1
ATOM 2831 N N . GLU A 1 362 ? -19.493 -4.104 -9.311 1.00 90.56 362 GLU A N 1
ATOM 2832 C CA . GLU A 1 362 ? -18.445 -4.953 -8.717 1.00 90.56 362 GLU A CA 1
ATOM 2833 C C . GLU A 1 362 ? -17.287 -4.112 -8.163 1.00 90.56 362 GLU A C 1
ATOM 2835 O O . GLU A 1 362 ? -16.937 -4.267 -6.997 1.00 90.56 362 GLU A O 1
ATOM 2840 N N . HIS A 1 363 ? -16.783 -3.140 -8.931 1.00 91.00 363 HIS A N 1
ATOM 2841 C CA . HIS A 1 363 ? -15.780 -2.191 -8.438 1.00 91.00 363 HIS A CA 1
ATOM 2842 C C . HIS A 1 363 ? -16.306 -1.298 -7.304 1.00 91.00 363 HIS A C 1
ATOM 2844 O O . HIS A 1 363 ? -15.572 -1.039 -6.358 1.00 91.00 363 HIS A O 1
ATOM 2850 N N . GLN A 1 364 ? -17.571 -0.859 -7.341 1.00 93.06 364 GLN A N 1
ATOM 2851 C CA . GLN A 1 364 ? -18.156 -0.108 -6.219 1.00 93.06 364 GLN A CA 1
ATOM 2852 C C . GLN A 1 364 ? -18.208 -0.933 -4.928 1.00 93.06 364 GLN A C 1
ATOM 2854 O O . GLN A 1 364 ? -17.956 -0.397 -3.856 1.00 93.06 364 GLN A O 1
ATOM 2859 N N . ASN A 1 365 ? -18.512 -2.230 -5.016 1.00 91.94 365 ASN A N 1
ATOM 2860 C CA . ASN A 1 365 ? -18.548 -3.120 -3.854 1.00 91.94 365 ASN A CA 1
ATOM 2861 C C . ASN A 1 365 ? -17.158 -3.335 -3.231 1.00 91.94 365 ASN A C 1
ATOM 2863 O O . ASN A 1 365 ? -17.056 -3.590 -2.032 1.00 91.94 365 ASN A O 1
ATOM 2867 N N . ALA A 1 366 ? -16.097 -3.214 -4.030 1.00 92.31 366 ALA A N 1
ATOM 2868 C CA . ALA A 1 366 ? -14.718 -3.313 -3.565 1.00 92.31 366 ALA A CA 1
ATOM 2869 C C . ALA A 1 366 ? -14.197 -2.010 -2.928 1.00 92.31 366 ALA A C 1
ATOM 2871 O O . ALA A 1 366 ? -13.065 -1.986 -2.457 1.00 92.31 366 ALA A O 1
ATOM 2872 N N . LEU A 1 367 ? -14.976 -0.923 -2.914 1.00 93.44 367 LEU A N 1
ATOM 2873 C CA . LEU A 1 367 ? -14.483 0.409 -2.564 1.00 93.44 367 LEU A CA 1
ATOM 2874 C C . LEU A 1 367 ? -15.435 1.163 -1.624 1.00 93.44 367 LEU A C 1
ATOM 2876 O O . LEU A 1 367 ? -16.653 1.160 -1.810 1.00 93.44 367 LEU A O 1
ATOM 2880 N N . THR A 1 368 ? -14.872 1.898 -0.667 1.00 93.38 368 THR A N 1
ATOM 2881 C CA . THR A 1 368 ? -15.587 2.893 0.146 1.00 93.38 368 THR A CA 1
ATOM 2882 C C . THR A 1 368 ? -14.977 4.277 -0.094 1.00 93.38 368 THR A C 1
ATOM 2884 O O . THR A 1 368 ? -13.800 4.456 0.217 1.00 93.38 368 THR A O 1
ATOM 2887 N N . PRO A 1 369 ? -15.727 5.263 -0.626 1.00 92.69 369 PRO A N 1
ATOM 2888 C CA . PRO A 1 369 ? -15.234 6.634 -0.725 1.00 92.69 369 PRO A CA 1
ATOM 2889 C C . PRO A 1 369 ? -15.138 7.270 0.669 1.00 92.69 369 PRO A C 1
ATOM 2891 O O . PRO A 1 369 ? -16.055 7.120 1.482 1.00 92.69 369 PRO A O 1
ATOM 2894 N N . CYS A 1 370 ? -14.047 7.986 0.935 1.00 92.50 370 CYS A N 1
ATOM 2895 C CA . CYS A 1 370 ? -13.826 8.717 2.180 1.00 92.50 370 CYS A CA 1
ATOM 2896 C C . CYS A 1 370 ? -13.890 10.229 1.941 1.00 92.50 370 CYS A C 1
ATOM 2898 O O . CYS A 1 370 ? -13.417 10.702 0.912 1.00 92.50 370 CYS A O 1
ATOM 2900 N N . ALA A 1 371 ? -14.419 10.979 2.907 1.00 90.75 371 ALA A N 1
ATOM 2901 C CA . ALA A 1 371 ? -14.288 12.435 2.918 1.00 90.75 371 ALA A CA 1
ATOM 2902 C C . ALA A 1 371 ? -12.949 12.836 3.540 1.00 90.75 371 ALA A C 1
ATOM 2904 O O . ALA A 1 371 ? -12.628 12.397 4.646 1.00 90.75 371 ALA A O 1
ATOM 2905 N N . THR A 1 372 ? -12.172 13.655 2.844 1.00 81.38 372 THR A N 1
ATOM 2906 C CA . THR A 1 372 ? -10.863 14.146 3.310 1.00 81.38 372 THR A CA 1
ATOM 2907 C C . THR A 1 372 ? -10.784 15.669 3.281 1.00 81.38 372 THR A C 1
ATOM 2909 O O . THR A 1 372 ? -9.898 16.260 3.895 1.00 81.38 372 THR A O 1
ATOM 2912 N N . GLY A 1 373 ? -11.755 16.314 2.630 1.00 69.81 373 GLY A N 1
ATOM 2913 C CA . GLY A 1 373 ? -11.864 17.750 2.445 1.00 69.81 373 GLY A CA 1
ATOM 2914 C C . GLY A 1 373 ? -12.297 18.551 3.665 1.00 69.81 373 GLY A C 1
ATOM 2915 O O . GLY A 1 373 ? -12.901 19.600 3.464 1.00 69.81 373 GLY A O 1
ATOM 2916 N N . ILE A 1 374 ? -11.917 18.136 4.879 1.00 76.69 374 ILE A N 1
ATOM 2917 C CA . ILE A 1 374 ? -12.151 18.892 6.117 1.00 76.69 374 ILE A CA 1
ATOM 2918 C C . ILE A 1 374 ? -10.889 19.661 6.513 1.00 76.69 374 ILE A C 1
ATOM 2920 O O . ILE A 1 374 ? -9.834 19.080 6.775 1.00 76.69 374 ILE A O 1
ATOM 2924 N N . GLU A 1 375 ? -11.012 20.982 6.584 1.00 71.50 375 GLU A N 1
ATOM 2925 C CA . GLU A 1 375 ? -9.933 21.864 7.016 1.00 71.50 375 GLU A CA 1
ATOM 2926 C C . GLU A 1 375 ? -9.729 21.743 8.533 1.00 71.50 375 GLU A C 1
ATOM 2928 O O . GLU A 1 375 ? -10.620 22.026 9.333 1.00 71.50 375 GLU A O 1
ATOM 2933 N N . MET A 1 376 ? -8.544 21.288 8.941 1.00 71.06 376 MET A N 1
ATOM 2934 C CA . MET A 1 376 ? -8.253 20.911 10.326 1.00 71.06 376 MET A CA 1
ATOM 2935 C C . MET A 1 376 ? -7.876 22.132 11.171 1.00 71.06 376 MET A C 1
ATOM 2937 O O . MET A 1 376 ? -6.762 22.213 11.689 1.00 71.06 376 MET A O 1
ATOM 2941 N N . LEU A 1 377 ? -8.809 23.075 11.316 1.00 70.00 377 LEU A N 1
ATOM 2942 C CA . LEU A 1 377 ? -8.660 24.314 12.081 1.00 70.00 377 LEU A CA 1
ATOM 2943 C C . LEU A 1 377 ? -9.748 24.460 13.134 1.00 70.00 377 LEU A C 1
ATOM 2945 O O . LEU A 1 377 ? -10.894 24.072 12.927 1.00 70.00 377 LEU A O 1
ATOM 2949 N N . ASN A 1 378 ? -9.370 24.997 14.298 1.00 69.94 378 ASN A N 1
ATOM 2950 C CA . ASN A 1 378 ? -10.279 25.153 15.435 1.00 69.94 378 ASN A CA 1
ATOM 2951 C C . ASN A 1 378 ? -10.641 26.626 15.673 1.00 69.94 378 ASN A C 1
ATOM 2953 O O . ASN A 1 378 ? -10.475 27.151 16.775 1.00 69.94 378 ASN A O 1
ATOM 2957 N N . THR A 1 379 ? -11.116 27.302 14.627 1.00 70.19 379 THR A N 1
ATOM 2958 C CA . THR A 1 379 ? -11.753 28.624 14.735 1.00 70.19 379 THR A CA 1
ATOM 2959 C C . THR A 1 379 ? -13.279 28.466 14.676 1.00 70.19 379 THR A C 1
ATOM 2961 O O . THR A 1 379 ? -13.774 27.480 14.127 1.00 70.19 379 THR A O 1
ATOM 2964 N N . PRO A 1 380 ? -14.080 29.407 15.212 1.00 73.06 380 PRO A N 1
ATOM 2965 C CA . PRO A 1 380 ? -15.540 29.276 15.179 1.00 73.06 380 PRO A CA 1
ATOM 2966 C C . PRO A 1 380 ? -16.126 29.088 13.768 1.00 73.06 380 PRO A C 1
ATOM 2968 O O . PRO A 1 380 ? -17.085 28.337 13.602 1.00 73.06 380 PRO A O 1
ATOM 2971 N N . SER A 1 381 ? -15.554 29.745 12.753 1.00 72.19 381 SER A N 1
ATOM 2972 C CA . SER A 1 381 ? -15.986 29.634 11.354 1.00 72.19 381 SER A CA 1
ATOM 2973 C C . SER A 1 381 ? -15.608 28.289 10.727 1.00 72.19 381 SER A C 1
ATOM 2975 O O . SER A 1 381 ? -16.447 27.662 10.083 1.00 72.19 381 SER A O 1
ATOM 2977 N N . THR A 1 382 ? -14.380 27.818 10.949 1.00 75.69 382 THR A N 1
ATOM 2978 C CA . THR A 1 382 ? -13.886 26.536 10.409 1.00 75.69 382 THR A CA 1
ATOM 2979 C C . THR A 1 382 ? -14.562 25.339 11.071 1.00 75.69 382 THR A C 1
ATOM 2981 O O . THR A 1 382 ? -14.907 24.373 10.391 1.00 75.69 382 THR A O 1
ATOM 2984 N N . LEU A 1 383 ? -14.873 25.425 12.368 1.00 83.25 383 LEU A N 1
ATOM 2985 C CA . LEU A 1 383 ? -15.633 24.394 13.073 1.00 83.25 383 LEU A CA 1
ATOM 2986 C C . LEU A 1 383 ? -17.082 24.297 12.568 1.00 83.25 383 LEU A C 1
ATOM 2988 O O . LEU A 1 383 ? -17.620 23.197 12.462 1.00 83.25 383 LEU A O 1
ATOM 2992 N N . ALA A 1 384 ? -17.718 25.427 12.236 1.00 85.81 384 ALA A N 1
ATOM 2993 C CA . ALA A 1 384 ? -19.047 25.427 11.624 1.00 85.81 384 ALA A CA 1
ATOM 2994 C C . ALA A 1 384 ? -19.021 24.776 10.230 1.00 85.81 384 ALA A C 1
ATOM 2996 O O . ALA A 1 384 ? -19.810 23.867 9.977 1.00 85.81 384 ALA A O 1
ATOM 2997 N N . ALA A 1 385 ? -18.058 25.157 9.383 1.00 84.31 385 ALA A N 1
ATOM 2998 C CA . ALA A 1 385 ? -17.866 24.551 8.065 1.00 84.31 385 ALA A CA 1
ATOM 2999 C C . ALA A 1 385 ? -17.598 23.037 8.156 1.00 84.31 385 ALA A C 1
ATOM 3001 O O . ALA A 1 385 ? -18.252 22.256 7.473 1.00 84.31 385 ALA A O 1
ATOM 3002 N N . THR A 1 386 ? -16.729 22.613 9.082 1.00 87.69 386 THR A N 1
ATOM 3003 C CA . THR A 1 386 ? -16.438 21.195 9.364 1.00 87.69 386 THR A CA 1
ATOM 3004 C C . THR A 1 386 ? -17.709 20.403 9.664 1.00 87.69 386 THR A C 1
ATOM 3006 O O . THR A 1 386 ? -17.884 19.284 9.179 1.00 87.69 386 THR A O 1
ATOM 3009 N N . ARG A 1 387 ? -18.615 20.965 10.476 1.00 92.56 387 ARG A N 1
ATOM 3010 C CA . ARG A 1 387 ? -19.889 20.310 10.795 1.00 92.56 387 ARG A CA 1
ATOM 3011 C C . ARG A 1 387 ? -20.777 20.195 9.562 1.00 92.56 387 ARG A C 1
ATOM 3013 O O . ARG A 1 387 ? -21.333 19.124 9.333 1.00 92.56 387 ARG A O 1
ATOM 3020 N N . ASP A 1 388 ? -20.911 21.264 8.785 1.00 91.62 388 ASP A N 1
ATOM 3021 C CA . ASP A 1 388 ? -21.755 21.271 7.589 1.00 91.62 388 ASP A CA 1
ATOM 3022 C C . ASP A 1 388 ? -21.261 20.251 6.549 1.00 91.62 388 ASP A C 1
ATOM 3024 O O . ASP A 1 388 ? -22.050 19.437 6.061 1.00 91.62 388 ASP A O 1
ATOM 3028 N N . GLU A 1 389 ? -19.951 20.213 6.290 1.00 90.12 389 GLU A N 1
ATOM 3029 C CA . GLU A 1 389 ? -19.304 19.266 5.371 1.00 90.12 389 GLU A CA 1
ATOM 3030 C C . GLU A 1 389 ? -19.460 17.812 5.849 1.00 90.12 389 GLU A C 1
ATOM 3032 O O . GLU A 1 389 ? -19.920 16.945 5.094 1.00 90.12 389 GLU A O 1
ATOM 3037 N N . ALA A 1 390 ? -19.157 17.535 7.125 1.00 94.50 390 ALA A N 1
ATOM 3038 C CA . ALA A 1 390 ? -19.286 16.194 7.693 1.00 94.50 390 ALA A CA 1
ATOM 3039 C C . ALA A 1 390 ? -20.737 15.693 7.670 1.00 94.50 390 ALA A C 1
ATOM 3041 O O . ALA A 1 390 ? -21.000 14.525 7.358 1.00 94.50 390 ALA A O 1
ATOM 3042 N N . LYS A 1 391 ? -21.691 16.583 7.960 1.00 95.50 391 LYS A N 1
ATOM 3043 C CA . LYS A 1 391 ? -23.119 16.282 7.906 1.00 95.50 391 LYS A CA 1
ATOM 3044 C C . LYS A 1 391 ? -23.574 15.969 6.480 1.00 95.50 391 LYS A C 1
ATOM 3046 O O . LYS A 1 391 ? -24.250 14.957 6.280 1.00 95.50 391 LYS A O 1
ATOM 3051 N N . ALA A 1 392 ? -23.209 16.804 5.505 1.00 95.19 392 ALA A N 1
ATOM 3052 C CA . ALA A 1 392 ? -23.597 16.634 4.106 1.00 95.19 392 ALA A CA 1
ATOM 3053 C C . ALA A 1 392 ? -23.073 15.309 3.535 1.00 95.19 392 ALA A C 1
ATOM 3055 O O . ALA A 1 392 ? -23.851 14.504 3.014 1.00 95.19 392 ALA A O 1
ATOM 3056 N N . PHE A 1 393 ? -21.781 15.022 3.721 1.00 96.06 393 PHE A N 1
ATOM 3057 C CA . PHE A 1 393 ? -21.182 13.778 3.244 1.00 96.06 393 PHE A CA 1
ATOM 3058 C C . PHE A 1 393 ? -21.841 12.542 3.871 1.00 96.06 393 PHE A C 1
ATOM 3060 O O . PHE A 1 393 ? -22.253 11.616 3.162 1.00 96.06 393 PHE A O 1
ATOM 3067 N N . ALA A 1 394 ? -22.022 12.540 5.197 1.00 96.50 394 ALA A N 1
ATOM 3068 C CA . ALA A 1 394 ? -22.646 11.424 5.900 1.00 96.50 394 ALA A CA 1
ATOM 3069 C C . ALA A 1 394 ? -24.105 11.201 5.479 1.00 96.50 394 ALA A C 1
ATOM 3071 O O . ALA A 1 394 ? -24.516 10.049 5.295 1.00 96.50 394 ALA A O 1
ATOM 3072 N N . LYS A 1 395 ? -24.874 12.281 5.271 1.00 95.69 395 LYS A N 1
ATOM 3073 C CA . LYS A 1 395 ? -26.243 12.216 4.743 1.00 95.69 395 LYS A CA 1
ATOM 3074 C C . LYS A 1 395 ? -26.261 11.564 3.360 1.00 95.69 395 LYS A C 1
ATOM 3076 O O . LYS A 1 395 ? -27.000 10.599 3.151 1.00 95.69 395 LYS A O 1
ATOM 3081 N N . ASN A 1 396 ? -25.421 12.036 2.439 1.00 96.44 396 ASN A N 1
ATOM 3082 C CA . ASN A 1 396 ? -25.403 11.581 1.047 1.00 96.44 396 ASN A CA 1
ATOM 3083 C C . ASN A 1 396 ? -25.033 10.095 0.923 1.00 96.44 396 ASN A C 1
ATOM 3085 O O . ASN A 1 396 ? -25.723 9.339 0.231 1.00 96.44 396 ASN A O 1
ATOM 3089 N N . VAL A 1 397 ? -23.986 9.653 1.631 1.00 95.69 397 VAL A N 1
ATOM 3090 C CA . VAL A 1 397 ? -23.560 8.241 1.651 1.00 95.69 397 VAL A CA 1
ATOM 3091 C C . VAL A 1 397 ? -24.641 7.352 2.268 1.00 95.69 397 VAL A C 1
ATOM 3093 O O . VAL A 1 397 ? -24.973 6.296 1.719 1.00 95.69 397 VAL A O 1
ATOM 3096 N N . THR A 1 398 ? -25.225 7.779 3.390 1.00 94.12 398 THR A N 1
ATOM 3097 C CA . THR A 1 398 ? -26.249 7.005 4.107 1.00 94.12 398 THR A CA 1
ATOM 3098 C C . THR A 1 398 ? -27.515 6.857 3.277 1.00 94.12 398 THR A C 1
ATOM 3100 O O . THR A 1 398 ? -28.008 5.742 3.121 1.00 94.12 398 THR A O 1
ATOM 3103 N N . ALA A 1 399 ? -28.005 7.940 2.671 1.00 93.31 399 ALA A N 1
ATOM 3104 C CA . ALA A 1 399 ? -29.183 7.903 1.810 1.00 93.31 399 ALA A CA 1
ATOM 3105 C C . ALA A 1 399 ? -28.989 6.954 0.615 1.00 93.31 399 ALA A C 1
ATOM 3107 O O . ALA A 1 399 ? -29.891 6.183 0.284 1.00 93.31 399 ALA A O 1
ATOM 3108 N N . ALA A 1 400 ? -27.810 6.965 -0.016 1.00 93.75 400 ALA A N 1
ATOM 3109 C CA . ALA A 1 400 ? -27.495 6.051 -1.114 1.00 93.75 400 ALA A CA 1
ATOM 3110 C C . ALA A 1 400 ? -27.472 4.580 -0.659 1.00 93.75 400 ALA A C 1
ATOM 3112 O O . ALA A 1 400 ? -28.058 3.721 -1.322 1.00 93.75 400 ALA A O 1
ATOM 3113 N N . LYS A 1 401 ? -26.846 4.288 0.490 1.00 92.62 401 LYS A N 1
ATOM 3114 C CA . LYS A 1 401 ? -26.779 2.932 1.061 1.00 92.62 401 LYS A CA 1
ATOM 3115 C C . LYS A 1 401 ? -28.158 2.414 1.495 1.00 92.62 401 LYS A C 1
ATOM 3117 O O . LYS A 1 401 ? -28.496 1.273 1.175 1.00 92.62 401 LYS A O 1
ATOM 3122 N N . LEU A 1 402 ? -28.986 3.246 2.130 1.00 90.19 402 LEU A N 1
ATOM 3123 C CA . LEU A 1 402 ? -30.362 2.891 2.504 1.00 90.19 402 LEU A CA 1
ATOM 3124 C C . LEU A 1 402 ? -31.227 2.585 1.274 1.00 90.19 402 LEU A C 1
ATOM 3126 O O . LEU A 1 402 ? -31.896 1.553 1.244 1.00 90.19 402 LEU A O 1
ATOM 3130 N N . LYS A 1 403 ? -31.152 3.410 0.217 1.00 90.12 403 LYS A N 1
ATOM 3131 C CA . LYS A 1 403 ? -31.849 3.161 -1.063 1.00 90.12 403 LYS A CA 1
ATOM 3132 C C . LYS A 1 403 ? -31.441 1.834 -1.709 1.00 90.12 403 LYS A C 1
ATOM 3134 O O . LYS A 1 403 ? -32.264 1.195 -2.358 1.00 90.12 403 LYS A O 1
ATOM 3139 N N . ALA A 1 404 ? -30.198 1.399 -1.505 1.00 89.31 404 ALA A N 1
ATOM 3140 C CA . ALA A 1 404 ? -29.695 0.109 -1.974 1.00 89.31 404 ALA A CA 1
ATOM 3141 C C . ALA A 1 404 ? -30.000 -1.073 -1.028 1.00 89.31 404 ALA A C 1
ATOM 3143 O O . ALA A 1 404 ? -29.573 -2.200 -1.302 1.00 89.31 404 ALA A O 1
ATOM 3144 N N . GLY A 1 405 ? -30.735 -0.842 0.066 1.00 88.38 405 GLY A N 1
ATOM 3145 C CA . GLY A 1 405 ? -31.135 -1.864 1.037 1.00 88.38 405 GLY A CA 1
ATOM 3146 C C . GLY A 1 405 ? -30.027 -2.295 2.001 1.00 88.38 405 GLY A C 1
ATOM 3147 O O . GLY A 1 405 ? -30.086 -3.399 2.540 1.00 88.38 405 GLY A O 1
ATOM 3148 N N . VAL A 1 406 ? -28.999 -1.467 2.203 1.00 90.06 406 VAL A N 1
ATOM 3149 C CA . VAL A 1 406 ? -27.887 -1.755 3.121 1.00 90.06 406 VAL A CA 1
ATOM 3150 C C . VAL A 1 406 ? -28.259 -1.331 4.544 1.00 90.06 406 VAL A C 1
ATOM 3152 O O . VAL A 1 406 ? -28.663 -0.196 4.773 1.00 90.06 406 VAL A O 1
ATOM 3155 N N . THR A 1 407 ? -28.086 -2.234 5.513 1.00 89.00 407 THR A N 1
ATOM 3156 C CA . THR A 1 407 ? -28.429 -2.000 6.931 1.00 89.00 407 THR A CA 1
ATOM 3157 C C . THR A 1 407 ? -27.221 -1.776 7.837 1.00 89.00 407 THR A C 1
ATOM 3159 O O . THR A 1 407 ? -27.392 -1.359 8.977 1.00 89.00 407 THR A O 1
ATOM 3162 N N . HIS A 1 408 ? -26.006 -2.044 7.358 1.00 93.88 408 HIS A N 1
ATOM 3163 C CA . HIS A 1 408 ? -24.756 -1.757 8.064 1.00 93.88 408 HIS A CA 1
ATOM 3164 C C . HIS A 1 408 ? -24.020 -0.669 7.283 1.00 93.88 408 HIS A C 1
ATOM 3166 O O . HIS A 1 408 ? -23.464 -0.915 6.215 1.00 93.88 408 HIS A O 1
ATOM 3172 N N . ILE A 1 409 ? -24.085 0.562 7.777 1.00 94.25 409 ILE A N 1
ATOM 3173 C CA . ILE A 1 409 ? -23.659 1.759 7.055 1.00 94.25 409 ILE A CA 1
ATOM 3174 C C . ILE A 1 409 ? -22.458 2.360 7.772 1.00 94.25 409 ILE A C 1
ATOM 3176 O O . ILE A 1 409 ? -22.591 2.928 8.852 1.00 94.25 409 ILE A O 1
ATOM 3180 N N . ALA A 1 410 ? -21.289 2.239 7.149 1.00 95.38 410 ALA A N 1
ATOM 3181 C CA . ALA A 1 410 ? -20.095 2.974 7.539 1.00 95.38 410 ALA A CA 1
ATOM 3182 C C . ALA A 1 410 ? -19.932 4.220 6.660 1.00 95.38 410 ALA A C 1
ATOM 3184 O O . ALA A 1 410 ? -20.056 4.124 5.430 1.00 95.38 410 ALA A O 1
ATOM 3185 N N . VAL A 1 411 ? -19.641 5.349 7.309 1.00 96.94 411 VAL A N 1
ATOM 3186 C CA . VAL A 1 411 ? -19.171 6.604 6.708 1.00 96.94 411 VAL A CA 1
ATOM 3187 C C . VAL A 1 411 ? -17.752 6.845 7.212 1.00 96.94 411 VAL A C 1
ATOM 3189 O O . VAL A 1 411 ? -17.497 6.751 8.415 1.00 96.94 411 VAL A O 1
ATOM 3192 N N . VAL A 1 412 ? -16.827 7.118 6.296 1.00 96.06 412 VAL A N 1
ATOM 3193 C CA . VAL A 1 412 ? -15.400 7.232 6.605 1.00 96.06 412 VAL A CA 1
ATOM 3194 C C . VAL A 1 412 ? -14.908 8.633 6.263 1.00 96.06 412 VAL A C 1
ATOM 3196 O O . VAL A 1 412 ? -15.141 9.126 5.161 1.00 96.06 412 VAL A O 1
ATOM 3199 N N . PHE A 1 413 ? -14.203 9.235 7.209 1.00 94.44 413 PHE A N 1
ATOM 3200 C CA . PHE A 1 413 ? -13.438 10.463 7.057 1.00 94.44 413 PHE A CA 1
ATOM 3201 C C . PHE A 1 413 ? -11.955 10.095 7.137 1.00 94.44 413 PHE A C 1
ATOM 3203 O O . PHE A 1 413 ? -11.577 9.360 8.048 1.00 94.44 413 PHE A O 1
ATOM 3210 N N . GLY A 1 414 ? -11.133 10.518 6.180 1.00 88.25 414 GLY A N 1
ATOM 3211 C CA . GLY A 1 414 ? -9.750 10.050 6.029 1.00 88.25 414 GLY A CA 1
ATOM 3212 C C . GLY A 1 414 ? -8.762 11.156 5.682 1.00 88.25 414 GLY A C 1
ATOM 3213 O O . GLY A 1 414 ? -9.174 12.285 5.446 1.00 88.25 414 GLY A O 1
ATOM 3214 N N . GLU A 1 415 ? -7.463 10.838 5.696 1.00 79.56 415 GLU A N 1
ATOM 3215 C CA . GLU A 1 415 ? -6.339 11.795 5.565 1.00 79.56 415 GLU A CA 1
ATOM 3216 C C . GLU A 1 415 ? -6.411 13.035 6.471 1.00 79.56 415 GLU A C 1
ATOM 3218 O O . GLU A 1 415 ? -5.697 14.024 6.264 1.00 79.56 415 GLU A O 1
ATOM 3223 N N . LEU A 1 416 ? -7.238 12.990 7.519 1.00 83.38 416 LEU A N 1
ATOM 3224 C CA . LEU A 1 416 ? -7.361 14.095 8.452 1.00 83.38 416 LEU A CA 1
ATOM 3225 C C . LEU A 1 416 ? -6.072 14.175 9.246 1.00 83.38 416 LEU A C 1
ATOM 3227 O O . LEU A 1 416 ? -5.729 13.263 9.990 1.00 83.38 416 LEU A O 1
ATOM 3231 N N . THR A 1 417 ? -5.342 15.262 9.067 1.00 76.38 417 THR A N 1
ATOM 3232 C CA . THR A 1 417 ? -3.969 15.364 9.540 1.00 76.38 417 THR A CA 1
ATOM 3233 C C . THR A 1 417 ? -3.860 16.459 10.585 1.00 76.38 417 THR A C 1
ATOM 3235 O O . THR A 1 417 ? -4.367 17.564 10.391 1.00 76.38 417 THR A O 1
ATOM 3238 N N . ALA A 1 418 ? -3.130 16.190 11.664 1.00 70.19 418 ALA A N 1
ATOM 3239 C CA . ALA A 1 418 ? -2.640 17.241 12.541 1.00 70.19 418 ALA A CA 1
ATOM 3240 C C . ALA A 1 418 ? -1.120 17.206 12.628 1.00 70.19 418 ALA A C 1
ATOM 3242 O O . ALA A 1 418 ? -0.512 16.140 12.664 1.00 70.19 418 ALA A O 1
ATOM 3243 N N . ASN A 1 419 ? -0.525 18.396 12.702 1.00 62.62 419 ASN A N 1
ATOM 3244 C CA . ASN A 1 419 ? 0.888 18.581 12.999 1.00 62.62 419 ASN A CA 1
ATOM 3245 C C . ASN A 1 419 ? 1.852 17.753 12.129 1.00 62.62 419 ASN A C 1
ATOM 3247 O O . ASN A 1 419 ? 2.767 17.107 12.633 1.00 62.62 419 ASN A O 1
ATOM 3251 N N . LYS A 1 420 ? 1.655 17.794 10.812 1.00 62.91 420 LYS A N 1
ATOM 3252 C CA . LYS A 1 420 ? 2.545 17.186 9.823 1.00 62.91 420 LYS A CA 1
ATOM 3253 C C . LYS A 1 420 ? 3.502 18.273 9.325 1.00 62.91 420 LYS A C 1
ATOM 3255 O O . LYS A 1 420 ? 3.160 18.987 8.391 1.00 62.91 420 LYS A O 1
ATOM 3260 N N . PRO A 1 421 ? 4.676 18.468 9.955 1.00 51.22 421 PRO A N 1
ATOM 3261 C CA . PRO A 1 421 ? 5.523 19.658 9.765 1.00 51.22 421 PRO A CA 1
ATOM 3262 C C . PRO A 1 421 ? 5.989 19.832 8.314 1.00 51.22 421 PRO A C 1
ATOM 3264 O O . PRO A 1 421 ? 6.402 20.919 7.914 1.00 51.22 421 PRO A O 1
ATOM 3267 N N . HIS A 1 422 ? 5.869 18.750 7.548 1.00 49.72 422 HIS A N 1
ATOM 3268 C CA . HIS A 1 422 ? 6.198 18.639 6.146 1.00 49.72 422 HIS A CA 1
ATOM 3269 C C . HIS A 1 422 ? 5.027 18.974 5.200 1.00 49.72 422 HIS A C 1
ATOM 3271 O O . HIS A 1 422 ? 5.087 18.681 4.015 1.00 49.72 422 HIS A O 1
ATOM 3277 N N . VAL A 1 423 ? 3.931 19.560 5.687 1.00 51.66 423 VAL A N 1
ATOM 3278 C CA . VAL A 1 423 ? 2.829 20.095 4.864 1.00 51.66 423 VAL A CA 1
ATOM 3279 C C . VAL A 1 423 ? 2.664 21.576 5.220 1.00 51.66 423 VAL A C 1
ATOM 3281 O O . VAL A 1 423 ? 2.548 21.890 6.402 1.00 51.66 423 VAL A O 1
ATOM 3284 N N . PRO A 1 424 ? 2.627 22.521 4.261 1.00 47.50 424 PRO A N 1
ATOM 3285 C CA . PRO A 1 424 ? 2.544 23.962 4.549 1.00 47.50 424 PRO A CA 1
ATOM 3286 C C . PRO A 1 424 ? 1.108 24.403 4.872 1.00 47.50 424 PRO A C 1
ATOM 3288 O O . PRO A 1 424 ? 0.702 25.507 4.511 1.00 47.50 424 PRO A O 1
ATOM 3291 N N . GLN A 1 425 ? 0.275 23.506 5.385 1.00 48.09 425 GLN A N 1
ATOM 3292 C CA . GLN A 1 425 ? -1.110 23.836 5.674 1.00 48.09 425 GLN A CA 1
ATOM 3293 C C . GLN A 1 425 ? -1.201 24.318 7.116 1.00 48.09 425 GLN A C 1
ATOM 3295 O O . GLN A 1 425 ? -0.422 23.909 7.983 1.00 48.09 425 GLN A O 1
ATOM 3300 N N . GLU A 1 426 ? -2.160 25.193 7.374 1.00 52.06 426 GLU A N 1
ATOM 3301 C CA . GLU A 1 426 ? -2.524 25.529 8.735 1.00 52.06 426 GLU A CA 1
ATOM 3302 C C . GLU A 1 426 ? -3.031 24.250 9.423 1.00 52.06 426 GLU A C 1
ATOM 3304 O O . GLU A 1 426 ? -3.921 23.569 8.916 1.00 52.06 426 GLU A O 1
ATOM 3309 N N . MET A 1 427 ? -2.396 23.848 10.524 1.00 60.28 427 MET A N 1
ATOM 3310 C CA . MET A 1 427 ? -2.716 22.598 11.216 1.00 60.28 427 MET A CA 1
ATOM 3311 C C . MET A 1 427 ? -2.873 22.822 12.708 1.00 60.28 427 MET A C 1
ATOM 3313 O O . MET A 1 427 ? -2.161 23.618 13.327 1.00 60.28 427 MET A O 1
ATOM 3317 N N . LEU A 1 428 ? -3.729 22.000 13.312 1.00 55.38 428 LEU A N 1
ATOM 3318 C CA . LEU A 1 428 ? -3.769 21.789 14.757 1.00 55.38 428 LEU A CA 1
ATOM 3319 C C . LEU A 1 428 ? -2.355 21.432 15.235 1.00 55.38 428 LEU A C 1
ATOM 3321 O O . LEU A 1 428 ? -1.824 20.383 14.873 1.00 55.38 428 LEU A O 1
ATOM 3325 N N . GLY A 1 429 ? -1.727 22.317 16.011 1.00 50.41 429 GLY A N 1
ATOM 3326 C CA . GLY A 1 429 ? -0.359 22.123 16.511 1.00 50.41 429 GLY A CA 1
ATOM 3327 C C . GLY A 1 429 ? 0.541 23.356 16.477 1.00 50.41 429 GLY A C 1
ATOM 3328 O O . GLY A 1 429 ? 1.560 23.348 17.164 1.00 50.41 429 GLY A O 1
ATOM 3329 N N . VAL A 1 430 ? 0.160 24.426 15.762 1.00 52.84 430 VAL A N 1
ATOM 3330 C CA . VAL A 1 430 ? 0.887 25.712 15.827 1.00 52.84 430 VAL A CA 1
ATOM 3331 C C . VAL A 1 430 ? 0.857 26.279 17.252 1.00 52.84 430 VAL A C 1
ATOM 3333 O O . VAL A 1 430 ? 1.896 26.663 17.790 1.00 52.84 430 VAL A O 1
ATOM 3336 N N . ASP A 1 431 ? -0.307 26.222 17.908 1.00 63.34 431 ASP A N 1
ATOM 3337 C CA . ASP A 1 431 ? -0.426 26.407 19.354 1.00 63.34 431 ASP A CA 1
ATOM 3338 C C . ASP A 1 431 ? -0.346 25.056 20.077 1.00 63.34 431 ASP A C 1
ATOM 3340 O O . ASP A 1 431 ? -1.344 24.370 20.328 1.00 63.34 431 ASP A O 1
ATOM 3344 N N . TRP A 1 432 ? 0.884 24.674 20.416 1.00 68.44 432 TRP A N 1
ATOM 3345 C CA . TRP A 1 432 ? 1.177 23.423 21.107 1.00 68.44 432 TRP A CA 1
ATOM 3346 C C . TRP A 1 432 ? 0.426 23.262 22.435 1.00 68.44 432 TRP A C 1
ATOM 3348 O O . TRP A 1 432 ? 0.074 22.142 22.807 1.00 68.44 432 TRP A O 1
ATOM 3358 N N . ALA A 1 433 ? 0.171 24.359 23.157 1.00 72.62 433 ALA A N 1
ATOM 3359 C CA . ALA A 1 433 ? -0.470 24.298 24.469 1.00 72.62 433 ALA A CA 1
ATOM 3360 C C . ALA A 1 433 ? -1.922 23.805 24.378 1.00 72.62 433 ALA A C 1
ATOM 3362 O O . ALA A 1 433 ? -2.413 23.167 25.308 1.00 72.62 433 ALA A O 1
ATOM 3363 N N . ASN A 1 434 ? -2.576 24.052 23.241 1.00 76.50 434 ASN A N 1
ATOM 3364 C CA . ASN A 1 434 ? -3.971 23.702 22.996 1.00 76.50 434 ASN A CA 1
ATOM 3365 C C . ASN A 1 434 ? -4.149 22.529 22.017 1.00 76.50 434 ASN A C 1
ATOM 3367 O O . ASN A 1 434 ? -5.284 22.187 21.691 1.00 76.50 434 ASN A O 1
ATOM 3371 N N . PHE A 1 435 ? -3.065 21.877 21.575 1.00 79.56 435 PHE A N 1
ATOM 3372 C CA . PHE A 1 435 ? -3.104 20.794 20.580 1.00 79.56 435 PHE A CA 1
ATOM 3373 C C . PHE A 1 435 ? -4.143 19.708 20.905 1.00 79.56 435 PHE A C 1
ATOM 3375 O O . PHE A 1 435 ? -5.015 19.426 20.086 1.00 79.56 435 PHE A O 1
ATOM 3382 N N . VAL A 1 436 ? -4.081 19.140 22.115 1.00 86.06 436 VAL A N 1
ATOM 3383 C CA . VAL A 1 436 ? -4.984 18.065 22.570 1.00 86.06 436 VAL A CA 1
ATOM 3384 C C . VAL A 1 436 ? -6.446 18.514 22.504 1.00 86.06 436 VAL A C 1
ATOM 3386 O O . VAL A 1 436 ? -7.274 17.825 21.913 1.00 86.06 436 VAL A O 1
ATOM 3389 N N . THR A 1 437 ? -6.748 19.692 23.053 1.00 87.31 437 THR A N 1
ATOM 3390 C CA . THR A 1 437 ? -8.102 20.262 23.090 1.00 87.31 437 THR A CA 1
ATOM 3391 C C . THR A 1 437 ? -8.637 20.561 21.689 1.00 87.31 437 THR A C 1
ATOM 3393 O O . THR A 1 437 ? -9.809 20.325 21.407 1.00 87.31 437 THR A O 1
ATOM 3396 N N . ASN A 1 438 ? -7.782 21.058 20.794 1.00 84.06 438 ASN A N 1
ATOM 3397 C CA . ASN A 1 438 ? -8.160 21.412 19.429 1.00 84.06 438 ASN A CA 1
ATOM 3398 C C . ASN A 1 438 ? -8.474 20.169 18.583 1.00 84.06 438 ASN A C 1
ATOM 3400 O O . ASN A 1 438 ? -9.491 20.137 17.891 1.00 84.06 438 ASN A O 1
ATOM 3404 N N . VAL A 1 439 ? -7.640 19.128 18.682 1.00 87.81 439 VAL A N 1
ATOM 3405 C CA . VAL A 1 439 ? -7.886 17.835 18.021 1.00 87.81 439 VAL A CA 1
ATOM 3406 C C . VAL A 1 439 ? -9.157 17.184 18.556 1.00 87.81 439 VAL A C 1
ATOM 3408 O O . VAL A 1 439 ? -9.986 16.726 17.769 1.00 87.81 439 VAL A O 1
ATOM 3411 N N . GLU A 1 440 ? -9.351 17.194 19.878 1.00 91.75 440 GLU A N 1
ATOM 3412 C CA . GLU A 1 440 ? -10.574 16.690 20.503 1.00 91.75 440 GLU A CA 1
ATOM 3413 C C . GLU A 1 440 ? -11.825 17.391 19.945 1.00 91.75 440 GLU A C 1
ATOM 3415 O O . GLU A 1 440 ? -12.787 16.724 19.556 1.00 91.75 440 GLU A O 1
ATOM 3420 N N . ALA A 1 441 ? -11.821 18.728 19.903 1.00 90.00 441 ALA A N 1
ATOM 3421 C CA . ALA A 1 441 ? -12.974 19.523 19.489 1.00 90.00 441 ALA A CA 1
ATOM 3422 C C . ALA A 1 441 ? -13.412 19.218 18.049 1.00 90.00 441 ALA A C 1
ATOM 3424 O O . ALA A 1 441 ? -14.601 19.003 17.801 1.00 90.00 441 ALA A O 1
ATOM 3425 N N . ILE A 1 442 ? -12.460 19.139 17.118 1.00 90.31 442 ILE A N 1
ATOM 3426 C CA . ILE A 1 442 ? -12.751 18.870 15.704 1.00 90.31 442 ILE A CA 1
ATOM 3427 C C . ILE A 1 442 ? -13.224 17.434 15.497 1.00 90.31 442 ILE A C 1
ATOM 3429 O O . ILE A 1 442 ? -14.244 17.223 14.845 1.00 90.31 442 ILE A O 1
ATOM 3433 N N . GLN A 1 443 ? -12.557 16.442 16.095 1.00 93.62 443 GLN A N 1
ATOM 3434 C CA . GLN A 1 443 ? -12.989 15.045 15.963 1.00 93.62 443 GLN A CA 1
ATOM 3435 C C . GLN A 1 443 ? -14.411 14.845 16.504 1.00 93.62 443 GLN A C 1
ATOM 3437 O O . GLN A 1 443 ? -15.225 14.177 15.864 1.00 93.62 443 GLN A O 1
ATOM 3442 N N . LYS A 1 444 ? -14.750 15.474 17.638 1.00 94.56 444 LYS A N 1
ATOM 3443 C CA . LYS A 1 444 ? -16.125 15.475 18.163 1.00 94.56 444 LYS A CA 1
ATOM 3444 C C . LYS A 1 444 ? -17.103 16.127 17.193 1.00 94.56 444 LYS A C 1
ATOM 3446 O O . LYS A 1 444 ? -18.143 15.540 16.915 1.00 94.56 444 LYS A O 1
ATOM 3451 N N . ALA A 1 445 ? -16.771 17.298 16.649 1.00 93.88 445 ALA A N 1
ATOM 3452 C CA . ALA A 1 445 ? -17.636 17.990 15.699 1.00 93.88 445 ALA A CA 1
ATOM 3453 C C . ALA A 1 445 ? -17.951 17.128 14.467 1.00 93.88 445 ALA A C 1
ATOM 3455 O O . ALA A 1 445 ? -19.112 17.057 14.065 1.00 93.88 445 ALA A O 1
ATOM 3456 N N . ILE A 1 446 ? -16.954 16.417 13.932 1.00 95.69 446 ILE A N 1
ATOM 3457 C CA . ILE A 1 446 ? -17.129 15.484 12.811 1.00 95.69 446 ILE A CA 1
ATOM 3458 C C . ILE A 1 446 ? -18.044 14.323 13.210 1.00 95.69 446 ILE A C 1
ATOM 3460 O O . ILE A 1 446 ? -19.027 14.064 12.517 1.00 95.69 446 ILE A O 1
ATOM 3464 N N . PHE A 1 447 ? -17.774 13.640 14.330 1.00 96.94 447 PHE A N 1
ATOM 3465 C CA . PHE A 1 447 ? -18.604 12.515 14.777 1.00 96.94 447 PHE A CA 1
ATOM 3466 C C . PHE A 1 447 ? -20.066 12.917 15.009 1.00 96.94 447 PHE A C 1
ATOM 3468 O O . PHE A 1 447 ? -20.976 12.217 14.560 1.00 96.94 447 PHE A O 1
ATOM 3475 N N . GLU A 1 448 ? -20.301 14.035 15.698 1.00 95.44 448 GLU A N 1
ATOM 3476 C CA . GLU A 1 448 ? -21.644 14.533 15.998 1.00 95.44 448 GLU A CA 1
ATOM 3477 C C . GLU A 1 448 ? -22.408 14.921 14.731 1.00 95.44 448 GLU A C 1
ATOM 3479 O O . GLU A 1 448 ? -23.560 14.517 14.559 1.00 95.44 448 GLU A O 1
ATOM 3484 N N . ALA A 1 449 ? -21.780 15.701 13.848 1.00 95.88 449 ALA A N 1
ATOM 3485 C CA . ALA A 1 449 ? -22.424 16.206 12.644 1.00 95.88 449 ALA A CA 1
ATOM 3486 C C . ALA A 1 449 ? -22.668 15.092 11.617 1.00 95.88 449 ALA A C 1
ATOM 3488 O O . ALA A 1 449 ? -23.743 15.028 11.018 1.00 95.88 449 ALA A O 1
ATOM 3489 N N . ALA A 1 450 ? -21.723 14.157 11.477 1.00 96.75 450 ALA A N 1
ATOM 3490 C CA . ALA A 1 450 ? -21.913 12.974 10.651 1.00 96.75 450 ALA A CA 1
ATOM 3491 C C . ALA A 1 450 ? -23.104 12.146 11.152 1.00 96.75 450 ALA A C 1
ATOM 3493 O O . ALA A 1 450 ? -23.994 11.822 10.369 1.00 96.75 450 ALA A O 1
ATOM 3494 N N . HIS A 1 451 ? -23.183 11.869 12.459 1.00 94.88 451 HIS A N 1
ATOM 3495 C CA . HIS A 1 451 ? -24.319 11.155 13.042 1.00 94.88 451 HIS A CA 1
ATOM 3496 C C . HIS A 1 451 ? -25.655 11.880 12.795 1.00 94.88 451 HIS A C 1
ATOM 3498 O O . HIS A 1 451 ? -26.635 11.240 12.418 1.00 94.88 451 HIS A O 1
ATOM 3504 N N . GLU A 1 452 ? -25.695 13.211 12.919 1.00 94.00 452 GLU A N 1
ATOM 3505 C CA . GLU A 1 452 ? -26.876 14.015 12.569 1.00 94.00 452 GLU A CA 1
ATOM 3506 C C . GLU A 1 452 ? -27.285 13.850 11.097 1.00 94.00 452 GLU A C 1
ATOM 3508 O O . GLU A 1 452 ? -28.468 13.661 10.814 1.00 94.00 452 GLU A O 1
ATOM 3513 N N . GLY A 1 453 ? -26.326 13.863 10.166 1.00 94.25 453 GLY A N 1
ATOM 3514 C CA . GLY A 1 453 ? -26.581 13.637 8.739 1.00 94.25 453 GLY A CA 1
ATOM 3515 C C . GLY A 1 453 ? -27.107 12.231 8.439 1.00 94.25 453 GLY A C 1
ATOM 3516 O O . GLY A 1 453 ? -28.035 12.069 7.643 1.00 94.25 453 GLY A O 1
ATOM 3517 N N . MET A 1 454 ? -26.577 11.208 9.119 1.00 93.00 454 MET A N 1
ATOM 3518 C CA . MET A 1 454 ? -27.066 9.829 8.991 1.00 93.00 454 MET A CA 1
ATOM 3519 C C . MET A 1 454 ? -28.514 9.695 9.484 1.00 93.00 454 MET A C 1
ATOM 3521 O O . MET A 1 454 ? -29.337 9.076 8.809 1.00 93.00 454 MET A O 1
ATOM 3525 N N . LEU A 1 455 ? -28.848 10.299 10.631 1.00 89.50 455 LEU A N 1
ATOM 3526 C CA . LEU A 1 455 ? -30.212 10.288 11.170 1.00 89.50 455 LEU A CA 1
ATOM 3527 C C . LEU A 1 455 ? -31.201 11.033 10.263 1.00 89.50 455 LEU A C 1
ATOM 3529 O O . LEU A 1 455 ? -32.337 10.587 10.105 1.00 89.50 455 LEU A O 1
ATOM 3533 N N . GLU A 1 456 ? -30.773 12.132 9.638 1.00 90.00 456 GLU A N 1
ATOM 3534 C CA . GLU A 1 456 ? -31.581 12.866 8.659 1.00 90.00 456 GLU A CA 1
ATOM 3535 C C . GLU A 1 456 ? -31.915 11.990 7.441 1.00 90.00 456 GLU A C 1
ATOM 3537 O O . GLU A 1 456 ? -33.081 11.873 7.069 1.00 90.00 456 GLU A O 1
ATOM 3542 N N . ALA A 1 457 ? -30.925 11.283 6.885 1.00 90.50 457 ALA A N 1
ATOM 3543 C CA . ALA A 1 457 ? -31.147 10.335 5.790 1.00 90.50 457 ALA A CA 1
ATOM 3544 C C . ALA A 1 457 ? -32.091 9.180 6.180 1.00 90.50 457 ALA A C 1
ATOM 3546 O O . ALA A 1 457 ? -32.900 8.734 5.367 1.00 90.50 457 ALA A O 1
ATOM 3547 N N . MET A 1 458 ? -32.017 8.697 7.424 1.00 86.25 458 MET A N 1
ATOM 3548 C CA . MET A 1 458 ? -32.921 7.656 7.928 1.00 86.25 458 MET A CA 1
ATOM 3549 C C . MET A 1 458 ? -34.364 8.148 8.075 1.00 86.25 458 MET A C 1
ATOM 3551 O O . MET A 1 458 ? -35.296 7.394 7.792 1.00 86.25 458 MET A O 1
ATOM 3555 N N . ALA A 1 459 ? -34.567 9.399 8.494 1.00 83.62 459 ALA A N 1
ATOM 3556 C CA . ALA A 1 459 ? -35.901 9.985 8.626 1.00 83.62 459 ALA A CA 1
ATOM 3557 C C . ALA A 1 459 ? -36.631 10.086 7.274 1.00 83.62 459 ALA A C 1
ATOM 3559 O O . ALA A 1 459 ? -37.855 9.963 7.223 1.00 83.62 459 ALA A O 1
ATOM 3560 N N . GLU A 1 460 ? -35.885 10.240 6.178 1.00 82.44 460 GLU A N 1
ATOM 3561 C CA . GLU A 1 460 ? -36.412 10.246 4.808 1.00 82.44 460 GLU A CA 1
ATOM 3562 C C . GLU A 1 460 ? -36.829 8.839 4.309 1.00 82.44 460 GLU A C 1
ATOM 3564 O O . GLU A 1 460 ? -37.487 8.729 3.273 1.00 82.44 460 GLU A O 1
ATOM 3569 N N . MET A 1 461 ? -36.496 7.757 5.035 1.00 73.38 461 MET A N 1
ATOM 3570 C CA . MET A 1 461 ? -36.795 6.361 4.660 1.00 73.38 461 MET A CA 1
ATOM 3571 C C . MET A 1 461 ? -37.401 5.542 5.829 1.00 73.38 461 MET A C 1
ATOM 3573 O O . MET A 1 461 ? -36.769 4.618 6.349 1.00 73.38 461 MET A O 1
ATOM 3577 N N . PRO A 1 462 ? -38.652 5.829 6.245 1.00 60.38 462 PRO A N 1
ATOM 3578 C CA . PRO A 1 462 ? -39.247 5.328 7.494 1.00 60.38 462 PRO A CA 1
ATOM 3579 C C . PRO A 1 462 ? -39.509 3.809 7.566 1.00 60.38 462 PRO A C 1
ATOM 3581 O O . PRO A 1 462 ? -39.742 3.291 8.663 1.00 60.38 462 PRO A O 1
ATOM 3584 N N . GLU A 1 463 ? -39.448 3.089 6.439 1.00 61.78 463 GLU A N 1
ATOM 3585 C CA . GLU A 1 463 ? -39.625 1.626 6.371 1.00 61.78 463 GLU A CA 1
ATOM 3586 C C . GLU A 1 463 ? -38.349 0.823 6.700 1.00 61.78 463 GLU A C 1
ATOM 3588 O O . GLU A 1 463 ? -38.365 -0.408 6.665 1.00 61.78 463 GLU A O 1
ATOM 3593 N N . ALA A 1 464 ? -37.236 1.484 7.039 1.00 56.28 464 ALA A N 1
ATOM 3594 C CA . ALA A 1 464 ? -35.979 0.800 7.319 1.00 56.28 464 ALA A CA 1
ATOM 3595 C C . ALA A 1 464 ? -36.064 -0.112 8.566 1.00 56.28 464 ALA A C 1
ATOM 3597 O O . ALA A 1 464 ? -36.404 0.317 9.676 1.00 56.28 464 ALA A O 1
ATOM 3598 N N . THR A 1 465 ? -35.703 -1.385 8.365 1.00 66.38 465 THR A N 1
ATOM 3599 C CA . THR A 1 465 ? -35.285 -2.343 9.404 1.00 66.38 465 THR A CA 1
ATOM 3600 C C . THR A 1 465 ? -34.164 -1.765 10.266 1.00 66.38 465 THR A C 1
ATOM 3602 O O . THR A 1 465 ? -33.474 -0.856 9.821 1.00 66.38 465 THR A O 1
ATOM 3605 N N . ALA A 1 466 ? -33.941 -2.317 11.463 1.00 81.44 466 ALA A N 1
ATOM 3606 C CA . ALA A 1 466 ? -32.866 -1.879 12.357 1.00 81.44 466 ALA A CA 1
ATOM 3607 C C . ALA A 1 466 ? -31.530 -1.668 11.610 1.00 81.44 466 ALA A C 1
ATOM 3609 O O . ALA A 1 466 ? -31.027 -2.587 10.956 1.00 81.44 466 ALA A O 1
ATOM 3610 N N . VAL A 1 467 ? -30.983 -0.453 11.703 1.00 87.44 467 VAL A N 1
ATOM 3611 C CA . VAL A 1 467 ? -29.763 -0.031 10.999 1.00 87.44 467 VAL A CA 1
ATOM 3612 C C . VAL A 1 467 ? -28.610 0.073 11.995 1.00 87.44 467 VAL A C 1
ATOM 3614 O O . VAL A 1 467 ? -28.776 0.558 13.114 1.00 87.44 467 VAL A O 1
ATOM 3617 N N . LYS A 1 468 ? -27.419 -0.367 11.596 1.00 92.00 468 LYS A N 1
ATOM 3618 C CA . LYS A 1 468 ? -26.179 -0.118 12.332 1.00 92.00 468 LYS A CA 1
ATOM 3619 C C . LYS A 1 468 ? -25.368 0.940 11.606 1.00 92.00 468 LYS A C 1
ATOM 3621 O O . LYS A 1 468 ? -25.050 0.776 10.431 1.00 92.00 468 LYS A O 1
ATOM 3626 N N . LEU A 1 469 ? -25.031 2.002 12.318 1.00 93.12 469 LEU A N 1
ATOM 3627 C CA . LEU A 1 469 ? -24.259 3.131 11.833 1.00 93.12 469 LEU A CA 1
ATOM 3628 C C . LEU A 1 469 ? -22.856 3.082 12.438 1.00 93.12 469 LEU A C 1
ATOM 3630 O O . LEU A 1 469 ? -22.700 2.883 13.644 1.00 93.12 469 LEU A O 1
ATOM 3634 N N . GLN A 1 470 ? -21.845 3.302 11.608 1.00 96.19 470 GLN A N 1
ATOM 3635 C CA . GLN A 1 470 ? -20.469 3.513 12.040 1.00 96.19 470 GLN A CA 1
ATOM 3636 C C . GLN A 1 470 ? -19.959 4.801 11.395 1.00 96.19 470 GLN A C 1
ATOM 3638 O O . GLN A 1 470 ? -20.096 4.989 10.185 1.00 96.19 470 GLN A O 1
ATOM 3643 N N . VAL A 1 471 ? -19.349 5.674 12.193 1.00 97.56 471 VAL A N 1
ATOM 3644 C CA . VAL A 1 471 ? -18.517 6.759 11.663 1.00 97.56 471 VAL A CA 1
ATOM 3645 C C . VAL A 1 471 ? -17.082 6.438 12.020 1.00 97.56 471 VAL A C 1
ATOM 3647 O O . VAL A 1 471 ? -16.771 6.177 13.182 1.00 97.56 471 VAL A O 1
ATOM 3650 N N . ARG A 1 472 ? -16.215 6.444 11.013 1.00 96.62 472 ARG A N 1
ATOM 3651 C CA . ARG A 1 472 ? -14.782 6.228 11.176 1.00 96.62 472 ARG A CA 1
ATOM 3652 C C . ARG A 1 472 ? -14.028 7.490 10.808 1.00 96.62 472 ARG A C 1
ATOM 3654 O O . ARG A 1 472 ? -14.240 8.022 9.727 1.00 96.62 472 ARG A 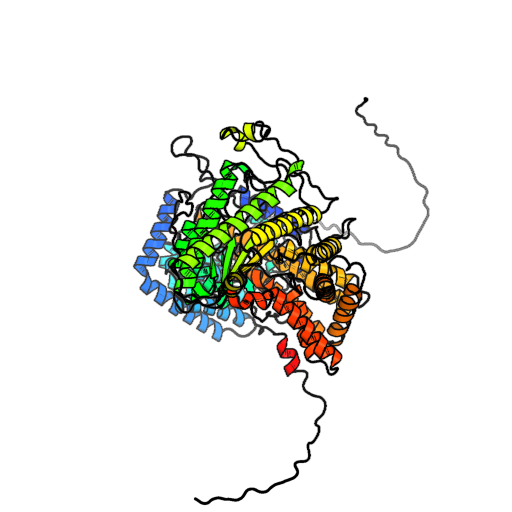O 1
ATOM 3661 N N . ILE A 1 473 ? -13.125 7.912 11.679 1.00 95.31 473 ILE A N 1
ATOM 3662 C CA . ILE A 1 473 ? -12.126 8.936 11.393 1.00 95.31 473 ILE A CA 1
ATOM 3663 C C . ILE A 1 473 ? -10.766 8.242 11.306 1.00 95.31 473 ILE A C 1
ATOM 3665 O O . ILE A 1 473 ? -10.322 7.667 12.297 1.00 95.31 473 ILE A O 1
ATOM 3669 N N . CYS A 1 474 ? -10.121 8.285 10.141 1.00 91.88 474 CYS A N 1
ATOM 3670 C CA . CYS A 1 474 ? -8.700 7.998 9.990 1.00 91.88 474 CYS A CA 1
ATOM 3671 C C . CYS A 1 474 ? -7.925 9.301 10.181 1.00 91.88 474 CYS A C 1
ATOM 3673 O O . CYS A 1 474 ? -8.031 10.223 9.370 1.00 91.88 474 CYS A O 1
ATOM 3675 N N . PHE A 1 475 ? -7.215 9.387 11.303 1.00 87.88 475 PHE A N 1
ATOM 3676 C CA . PHE A 1 475 ? -6.513 10.580 11.741 1.00 87.88 475 PHE A CA 1
ATOM 3677 C C . PHE A 1 475 ? -5.009 10.344 11.747 1.00 87.88 475 PHE A C 1
ATOM 3679 O O . PHE A 1 475 ? -4.498 9.525 12.513 1.00 87.88 475 PHE A O 1
ATOM 3686 N N . HIS A 1 476 ? -4.309 11.079 10.898 1.00 80.88 476 HIS A N 1
ATOM 3687 C CA . HIS A 1 476 ? -2.873 10.993 10.713 1.00 80.88 476 HIS A CA 1
ATOM 3688 C C . HIS A 1 476 ? -2.170 11.889 11.711 1.00 80.88 476 HIS A C 1
ATOM 3690 O O . HIS A 1 476 ? -2.424 13.097 11.784 1.00 80.88 476 HIS A O 1
ATOM 3696 N N . ASN A 1 477 ? -1.278 11.280 12.487 1.00 75.19 477 ASN A N 1
ATOM 3697 C CA . ASN A 1 477 ? -0.527 12.005 13.485 1.00 75.19 477 ASN A CA 1
ATOM 3698 C C . ASN A 1 477 ? 0.898 11.466 13.595 1.00 75.19 477 ASN A C 1
ATOM 3700 O O . ASN A 1 477 ? 1.110 10.336 14.047 1.00 75.19 477 ASN A O 1
ATOM 3704 N N . ASP A 1 478 ? 1.872 12.289 13.210 1.00 72.00 478 ASP A N 1
ATOM 3705 C CA . ASP A 1 478 ? 3.269 11.878 13.106 1.00 72.00 478 ASP A CA 1
ATOM 3706 C C . ASP A 1 478 ? 3.915 11.779 14.493 1.00 72.00 478 ASP A C 1
ATOM 3708 O O . ASP A 1 478 ? 4.660 12.644 14.948 1.00 72.00 478 ASP A O 1
ATOM 3712 N N . THR A 1 479 ? 3.597 10.708 15.219 1.00 71.94 479 THR A N 1
ATOM 3713 C CA . THR A 1 479 ? 4.063 10.569 16.597 1.00 71.94 479 THR A CA 1
ATOM 3714 C C . THR A 1 479 ? 5.563 10.276 16.657 1.00 71.94 479 THR A C 1
ATOM 3716 O O . THR A 1 479 ? 6.049 9.342 16.010 1.00 71.94 479 THR A O 1
ATOM 3719 N N . GLN A 1 480 ? 6.301 11.021 17.481 1.00 66.56 480 GLN A N 1
ATOM 3720 C CA . GLN A 1 480 ? 7.720 10.788 17.782 1.00 66.56 480 GLN A CA 1
ATOM 3721 C C . GLN A 1 480 ? 7.921 10.353 19.238 1.00 66.56 480 GLN A C 1
ATOM 3723 O O . GLN A 1 480 ? 7.017 10.436 20.076 1.00 66.56 480 GLN A O 1
ATOM 3728 N N . ALA A 1 481 ? 9.104 9.816 19.527 1.00 59.53 481 ALA A N 1
ATOM 3729 C CA . ALA A 1 481 ? 9.480 9.443 20.880 1.00 59.53 481 ALA A CA 1
ATOM 3730 C C . ALA A 1 481 ? 9.864 10.695 21.694 1.00 59.53 481 ALA A C 1
ATOM 3732 O O . ALA A 1 481 ? 10.384 11.653 21.131 1.00 59.53 481 ALA A O 1
ATOM 3733 N N . GLU A 1 482 ? 9.641 10.698 23.014 1.00 53.66 482 GLU A N 1
ATOM 3734 C CA . GLU A 1 482 ? 9.837 11.892 23.868 1.00 53.66 482 GLU A CA 1
ATOM 3735 C C . GLU A 1 482 ? 11.239 12.515 23.789 1.00 53.66 482 GLU A C 1
ATOM 3737 O O . GLU A 1 482 ? 11.397 13.717 23.994 1.00 53.66 482 GLU A O 1
ATOM 3742 N N . ASN A 1 483 ? 12.250 11.701 23.480 1.00 47.03 483 ASN A N 1
ATOM 3743 C CA . ASN A 1 483 ? 13.650 12.119 23.426 1.00 47.03 483 ASN A CA 1
ATOM 3744 C C . ASN A 1 483 ? 14.109 12.546 22.019 1.00 47.03 483 ASN A C 1
ATOM 3746 O O . ASN A 1 483 ? 15.163 13.164 21.903 1.00 47.03 483 ASN A O 1
ATOM 3750 N N . ASP A 1 484 ? 13.304 12.265 20.989 1.00 48.38 484 ASP A N 1
ATOM 3751 C CA . ASP A 1 484 ? 13.517 12.637 19.583 1.00 48.38 484 ASP A CA 1
ATOM 3752 C C . ASP A 1 484 ? 12.518 13.723 19.173 1.00 48.38 484 ASP A C 1
ATOM 3754 O O . ASP A 1 484 ? 11.907 13.653 18.114 1.00 48.38 484 ASP A O 1
ATOM 3758 N N . LEU A 1 485 ? 12.321 14.742 20.017 1.00 49.41 485 LEU A N 1
ATOM 3759 C CA . LEU A 1 485 ? 11.615 15.965 19.627 1.00 49.41 485 LEU A CA 1
ATOM 3760 C C . LEU A 1 485 ? 12.481 16.733 18.616 1.00 49.41 485 LEU A C 1
ATOM 3762 O O . LEU A 1 485 ? 13.059 17.778 18.928 1.00 49.41 485 LEU A O 1
ATOM 3766 N N . GLU A 1 486 ? 12.620 16.189 17.408 1.00 45.00 486 GLU A N 1
ATOM 3767 C CA . GLU A 1 486 ? 13.285 16.863 16.310 1.00 45.00 486 GLU A CA 1
ATOM 3768 C C . GLU A 1 486 ? 12.503 18.132 15.993 1.00 45.00 486 GLU A C 1
ATOM 3770 O O . GLU A 1 486 ? 11.324 18.121 15.636 1.00 45.00 486 GLU A O 1
ATOM 3775 N N . LEU A 1 487 ? 13.184 19.261 16.148 1.00 44.94 487 LEU A N 1
ATOM 3776 C CA . LEU A 1 487 ? 12.656 20.572 15.829 1.00 44.94 487 LEU A CA 1
ATOM 3777 C C . LEU A 1 487 ? 12.542 20.681 14.304 1.00 44.94 487 LEU A C 1
ATOM 3779 O O . LEU A 1 487 ? 13.517 21.008 13.628 1.00 44.94 487 LEU A O 1
ATOM 3783 N N . ARG A 1 488 ? 11.364 20.397 13.747 1.00 45.28 488 ARG A N 1
ATOM 3784 C CA . ARG A 1 488 ? 11.127 20.538 12.304 1.00 45.28 488 ARG A CA 1
ATOM 3785 C C . ARG A 1 488 ? 10.673 21.963 11.979 1.00 45.28 488 ARG A C 1
ATOM 3787 O O . ARG A 1 488 ? 9.985 22.615 12.770 1.00 45.28 488 ARG A O 1
ATOM 3794 N N . THR A 1 489 ? 11.157 22.489 10.854 1.00 41.00 489 THR A N 1
ATOM 3795 C CA . THR A 1 489 ? 10.870 23.860 10.406 1.00 41.00 489 THR A CA 1
ATOM 3796 C C . THR A 1 489 ? 9.633 23.821 9.523 1.00 41.00 489 THR A C 1
ATOM 3798 O O . THR A 1 489 ? 9.695 23.239 8.448 1.00 41.00 489 THR A O 1
ATOM 3801 N N . ALA A 1 490 ? 8.536 24.446 9.949 1.00 42.31 490 ALA A N 1
ATOM 3802 C CA . ALA A 1 490 ? 7.400 24.683 9.063 1.00 42.31 490 ALA A CA 1
ATOM 3803 C C . ALA A 1 490 ? 7.580 26.020 8.343 1.00 42.31 490 ALA A C 1
ATOM 3805 O O . ALA A 1 490 ? 8.010 27.009 8.945 1.00 42.31 490 ALA A O 1
ATOM 3806 N N . ASN A 1 491 ? 7.234 26.064 7.058 1.00 43.56 491 ASN A N 1
ATOM 3807 C CA . ASN A 1 491 ? 7.167 27.319 6.324 1.00 43.56 491 ASN A CA 1
ATOM 3808 C C . ASN A 1 491 ? 5.750 27.886 6.410 1.00 43.56 491 ASN A C 1
ATOM 3810 O O . ASN A 1 491 ? 4.811 27.306 5.875 1.00 43.56 491 ASN A O 1
ATOM 3814 N N . THR A 1 492 ? 5.613 29.019 7.096 1.00 42.84 492 THR A N 1
ATOM 3815 C CA . THR A 1 492 ? 4.332 29.688 7.364 1.00 42.84 492 THR A CA 1
ATOM 3816 C C . THR A 1 492 ? 4.097 30.922 6.489 1.00 42.84 492 THR A C 1
ATOM 3818 O O . THR A 1 492 ? 3.155 31.669 6.739 1.00 42.84 492 THR A O 1
ATOM 3821 N N . ALA A 1 493 ? 4.916 31.150 5.454 1.00 39.91 493 ALA A N 1
ATOM 3822 C CA . ALA A 1 493 ? 4.896 32.381 4.654 1.00 39.91 493 ALA A CA 1
ATOM 3823 C C . ALA A 1 493 ? 3.565 32.670 3.927 1.00 39.91 493 ALA A C 1
ATOM 3825 O O . ALA A 1 493 ? 3.321 33.810 3.564 1.00 39.91 493 ALA A O 1
ATOM 3826 N N . LYS A 1 494 ? 2.686 31.678 3.723 1.00 42.75 494 LYS A N 1
ATOM 3827 C CA . LYS A 1 494 ? 1.351 31.902 3.132 1.00 42.75 494 LYS A CA 1
ATOM 3828 C C . LYS A 1 494 ? 0.277 32.323 4.142 1.00 42.75 494 LYS A C 1
ATOM 3830 O O . LYS A 1 494 ? -0.709 32.931 3.740 1.00 42.75 494 LYS A O 1
ATOM 3835 N N . LEU A 1 495 ? 0.454 32.031 5.434 1.00 43.31 495 LEU A N 1
ATOM 3836 C CA . LEU A 1 495 ? -0.541 32.337 6.475 1.00 43.31 495 LEU A CA 1
ATOM 3837 C C . LEU A 1 495 ? -0.592 33.837 6.804 1.00 43.31 495 LEU A C 1
ATOM 3839 O O . LEU A 1 495 ? -1.630 34.350 7.222 1.00 43.31 495 LEU A O 1
ATOM 3843 N N . SER A 1 496 ? 0.510 34.556 6.567 1.00 42.72 496 SER A N 1
ATOM 3844 C CA . SER A 1 496 ? 0.572 36.019 6.660 1.00 42.72 496 SER A CA 1
ATOM 3845 C C . SER A 1 496 ? -0.221 36.718 5.557 1.00 42.72 496 SER A C 1
ATOM 3847 O O . SER A 1 496 ? -0.818 37.761 5.806 1.00 42.72 496 SER A O 1
ATOM 3849 N N . ASP A 1 497 ? -0.271 36.133 4.358 1.00 43.38 497 ASP A N 1
ATOM 3850 C CA . ASP A 1 497 ? -0.874 36.764 3.178 1.00 43.38 497 ASP A CA 1
ATOM 3851 C C . ASP A 1 497 ? -2.413 36.676 3.182 1.00 43.38 497 ASP A C 1
ATOM 3853 O O . ASP A 1 497 ? -3.080 37.440 2.487 1.00 43.38 497 ASP A O 1
ATOM 3857 N N . GLN A 1 498 ? -2.990 35.774 3.988 1.00 44.03 498 GLN A N 1
ATOM 3858 C CA . GLN A 1 498 ? -4.440 35.562 4.119 1.00 44.03 498 GLN A CA 1
ATOM 3859 C C . GLN A 1 498 ? -5.064 36.250 5.350 1.00 44.03 498 GLN A C 1
ATOM 3861 O O . GLN A 1 498 ? -6.258 36.098 5.591 1.00 44.03 498 GLN A O 1
ATOM 3866 N N . GLY A 1 499 ? -4.283 36.995 6.145 1.00 42.91 499 GLY A N 1
ATOM 3867 C CA . GLY A 1 499 ? -4.760 37.687 7.356 1.00 42.91 499 GLY A CA 1
ATOM 3868 C C . GLY A 1 499 ? -5.022 36.781 8.569 1.00 42.91 499 GLY A C 1
ATOM 3869 O O . GLY A 1 499 ? -5.258 37.279 9.664 1.00 42.91 499 GLY A O 1
ATOM 3870 N N . ILE A 1 500 ? -4.908 35.460 8.411 1.00 43.59 500 ILE A N 1
ATOM 3871 C CA . ILE A 1 500 ? -5.166 34.464 9.463 1.00 43.59 500 ILE A CA 1
ATOM 3872 C C . ILE A 1 500 ? -4.067 34.477 10.545 1.00 43.59 500 ILE A C 1
ATOM 3874 O O . ILE A 1 500 ? -4.299 34.130 11.704 1.00 43.59 500 ILE A O 1
ATOM 3878 N N . ALA A 1 501 ? -2.865 34.949 10.198 1.00 45.22 501 ALA A N 1
ATOM 3879 C CA . ALA A 1 501 ? -1.752 35.056 11.137 1.00 45.22 501 ALA A CA 1
ATOM 3880 C C . ALA A 1 501 ? -2.048 35.957 12.354 1.00 45.22 501 ALA A C 1
ATOM 3882 O O . ALA A 1 501 ? -1.558 35.674 13.448 1.00 45.22 501 ALA A O 1
ATOM 3883 N N . GLU A 1 502 ? -2.866 37.004 12.195 1.00 45.12 502 GLU A N 1
ATOM 3884 C CA . GLU A 1 502 ? -3.256 37.886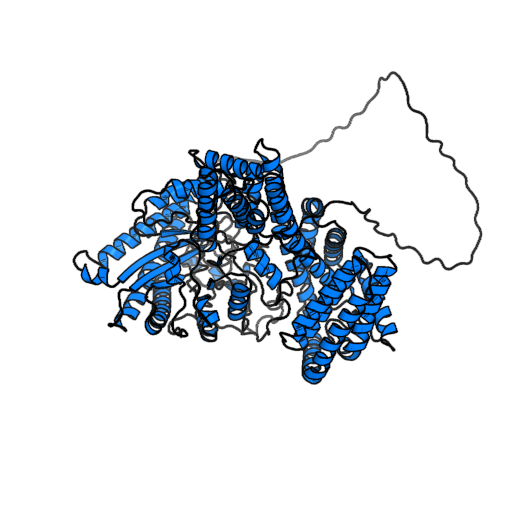 13.305 1.00 45.12 502 GLU A CA 1
ATOM 3885 C C . GLU A 1 502 ? -4.239 37.202 14.269 1.00 45.12 502 GLU A C 1
ATOM 3887 O O . GLU A 1 502 ? -4.071 37.317 15.485 1.00 45.12 502 GLU A O 1
ATOM 3892 N N . ASP A 1 503 ? -5.195 36.424 13.749 1.00 42.53 503 ASP A N 1
ATOM 3893 C CA . ASP A 1 503 ? -6.202 35.705 14.547 1.00 42.53 503 ASP A CA 1
ATOM 3894 C C . ASP A 1 503 ? -5.590 34.583 15.403 1.00 42.53 503 ASP A C 1
ATOM 3896 O O . ASP A 1 503 ? -6.095 34.259 16.481 1.00 42.53 503 ASP A O 1
ATOM 3900 N N . LEU A 1 504 ? -4.471 34.013 14.949 1.00 40.31 504 LEU A N 1
ATOM 3901 C CA . LEU A 1 504 ? -3.784 32.891 15.598 1.00 40.31 504 LEU A CA 1
ATOM 3902 C C . LEU A 1 504 ? -2.461 33.272 16.266 1.00 40.31 504 LEU A C 1
ATOM 3904 O O . LEU A 1 504 ? -1.773 32.400 16.796 1.00 40.31 504 LEU A O 1
ATOM 3908 N N . GLN A 1 505 ? -2.102 34.560 16.259 1.00 46.81 505 GLN A N 1
ATOM 3909 C CA . GLN A 1 505 ? -0.835 35.076 16.800 1.00 46.81 505 GLN A CA 1
ATOM 3910 C C . GLN A 1 505 ? 0.413 34.404 16.186 1.00 46.81 505 GLN A C 1
ATOM 3912 O O . GLN A 1 505 ? 1.424 34.194 16.860 1.00 46.81 505 GLN A O 1
ATOM 3917 N N . ILE A 1 506 ? 0.342 34.054 14.903 1.00 44.50 506 ILE A N 1
ATOM 3918 C CA . ILE A 1 506 ? 1.417 33.409 14.140 1.00 44.50 506 ILE A CA 1
ATOM 3919 C C . ILE A 1 506 ? 2.391 34.495 13.670 1.00 44.50 506 ILE A C 1
ATOM 3921 O O . ILE A 1 506 ? 1.965 35.520 13.143 1.00 44.50 506 ILE A O 1
ATOM 3925 N N . ASP A 1 507 ? 3.701 34.290 13.851 1.00 42.75 507 ASP A N 1
ATOM 3926 C CA . ASP A 1 507 ? 4.719 35.258 13.416 1.00 42.75 507 ASP A CA 1
ATOM 3927 C C . ASP A 1 507 ? 4.711 35.361 11.873 1.00 42.75 507 ASP A C 1
ATOM 3929 O O . ASP A 1 507 ? 5.063 34.385 11.192 1.00 42.75 507 ASP A O 1
ATOM 3933 N N . PRO A 1 508 ? 4.347 36.523 11.295 1.00 37.34 508 PRO A N 1
ATOM 3934 C CA . PRO A 1 508 ? 4.231 36.700 9.849 1.00 37.34 508 PRO A CA 1
ATOM 3935 C C . PRO A 1 508 ? 5.583 36.637 9.119 1.00 37.34 508 PRO A C 1
ATOM 3937 O O . PRO A 1 508 ? 5.623 36.603 7.894 1.00 37.34 508 PRO A O 1
ATOM 3940 N N . VAL A 1 509 ? 6.712 36.587 9.838 1.00 40.25 509 VAL A N 1
ATOM 3941 C CA . VAL A 1 509 ? 8.069 36.553 9.259 1.00 40.25 509 VAL A CA 1
ATOM 3942 C C . VAL A 1 509 ? 8.514 35.124 8.871 1.00 40.25 509 VAL A C 1
ATOM 3944 O O . VAL A 1 509 ? 9.693 34.876 8.600 1.00 40.25 509 VAL A O 1
ATOM 3947 N N . GLY A 1 510 ? 7.589 34.158 8.806 1.00 42.69 510 GLY A N 1
ATOM 3948 C CA . GLY A 1 510 ? 7.849 32.838 8.216 1.00 42.69 510 GLY A CA 1
ATOM 3949 C C . GLY A 1 510 ? 8.802 31.958 9.031 1.00 42.69 510 GLY A C 1
ATOM 3950 O O . GLY A 1 510 ? 9.597 31.207 8.464 1.00 42.69 510 GLY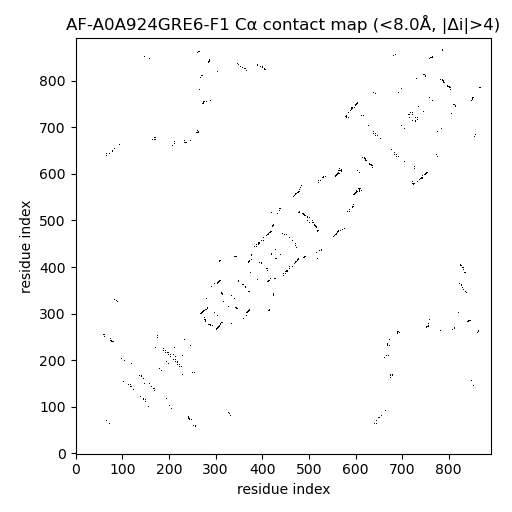 A O 1
ATOM 3951 N N . LYS A 1 511 ? 8.801 32.080 10.364 1.00 40.69 511 LYS A N 1
ATOM 3952 C CA . LYS A 1 511 ? 9.726 31.337 11.236 1.00 40.69 511 LYS A CA 1
ATOM 3953 C C . LYS A 1 511 ? 9.040 30.731 12.457 1.00 40.69 511 LYS A C 1
ATOM 3955 O O . LYS A 1 511 ? 9.529 30.894 13.572 1.00 40.69 511 LYS A O 1
ATOM 3960 N N . HIS A 1 512 ? 8.029 29.887 12.254 1.00 43.41 512 HIS A N 1
ATOM 3961 C CA . HIS A 1 512 ? 7.803 28.794 13.208 1.00 43.41 512 HIS A CA 1
ATOM 3962 C C . HIS A 1 512 ? 8.877 27.721 12.992 1.00 43.41 512 HIS A C 1
ATOM 3964 O O . HIS A 1 512 ? 8.662 26.631 12.466 1.00 43.41 512 HIS A O 1
ATOM 3970 N N . LYS A 1 513 ? 10.099 28.076 13.397 1.00 43.00 513 LYS A N 1
ATOM 3971 C CA . LYS A 1 513 ? 11.127 27.092 13.711 1.00 43.00 513 LYS A CA 1
ATOM 3972 C C . LYS A 1 513 ? 10.629 26.355 14.948 1.00 43.00 513 LYS A C 1
ATOM 3974 O O . LYS A 1 513 ? 10.251 27.031 15.903 1.00 43.00 513 LYS A O 1
ATOM 3979 N N . ASN A 1 514 ? 10.695 25.022 14.951 1.00 49.00 514 ASN A N 1
ATOM 3980 C CA . ASN A 1 514 ? 10.479 24.176 16.131 1.00 49.00 514 ASN A CA 1
ATOM 3981 C C . ASN A 1 514 ? 9.016 23.769 16.416 1.00 49.00 514 ASN A C 1
ATOM 3983 O O . ASN A 1 514 ? 8.574 23.872 17.564 1.00 49.00 514 ASN A O 1
ATOM 3987 N N . LEU A 1 515 ? 8.269 23.265 15.422 1.00 53.53 515 LEU A N 1
ATOM 3988 C CA . LEU A 1 515 ? 7.001 22.582 15.724 1.00 53.53 515 LEU A CA 1
ATOM 3989 C C . LEU A 1 515 ? 7.291 21.286 16.492 1.00 53.53 515 LEU A C 1
ATOM 3991 O O . LEU A 1 515 ? 8.012 20.412 16.010 1.00 53.53 515 LEU A O 1
ATOM 3995 N N . ARG A 1 516 ? 6.749 21.174 17.707 1.00 61.25 516 ARG A N 1
ATOM 3996 C CA . ARG A 1 516 ? 6.859 19.958 18.525 1.00 61.25 516 ARG A CA 1
ATOM 3997 C C . ARG A 1 516 ? 6.014 18.863 17.901 1.00 61.25 516 ARG A C 1
ATOM 3999 O O . ARG A 1 516 ? 4.878 19.141 17.552 1.00 61.25 516 ARG A O 1
ATOM 4006 N N . GLN A 1 517 ? 6.532 17.644 17.797 1.00 69.50 517 GLN A N 1
ATOM 4007 C CA . GLN A 1 517 ? 5.749 16.485 17.363 1.00 69.50 517 GLN A CA 1
ATOM 4008 C C . GLN A 1 517 ? 4.959 15.883 18.538 1.00 69.50 517 GLN A C 1
ATOM 4010 O O . GLN A 1 517 ? 5.430 15.923 19.680 1.00 69.50 517 GLN A O 1
ATOM 4015 N N . PRO A 1 518 ? 3.756 15.331 18.302 1.00 75.75 518 PRO A N 1
ATOM 4016 C CA . PRO A 1 518 ? 2.985 14.636 19.322 1.00 75.75 518 PRO A CA 1
ATOM 4017 C C . PRO A 1 518 ? 3.621 13.316 19.695 1.00 75.75 518 PRO A C 1
ATOM 4019 O O . PRO A 1 518 ? 4.338 12.677 18.934 1.00 75.75 518 PRO A O 1
ATOM 4022 N N . THR A 1 519 ? 3.332 12.906 20.918 1.00 79.69 519 THR A N 1
ATOM 4023 C CA . THR A 1 519 ? 3.698 11.593 21.434 1.00 79.69 519 THR A CA 1
ATOM 4024 C C . THR A 1 519 ? 2.444 10.733 21.497 1.00 79.69 519 THR A C 1
ATOM 4026 O O . THR A 1 519 ? 1.319 11.236 21.444 1.00 79.69 519 THR A O 1
ATOM 4029 N N . ILE A 1 520 ? 2.627 9.427 21.668 1.00 85.88 520 ILE A N 1
ATOM 4030 C CA . ILE A 1 520 ? 1.525 8.482 21.896 1.00 85.88 520 ILE A CA 1
ATOM 4031 C C . ILE A 1 520 ? 0.681 8.903 23.125 1.00 85.88 520 ILE A C 1
ATOM 4033 O O . ILE A 1 520 ? -0.533 8.713 23.139 1.00 85.88 520 ILE A O 1
ATOM 4037 N N . GLU A 1 521 ? 1.270 9.565 24.125 1.00 87.12 521 GLU A N 1
ATOM 4038 C CA . GLU A 1 521 ? 0.520 10.078 25.282 1.00 87.12 521 GLU A CA 1
ATOM 4039 C C . GLU A 1 521 ? -0.444 11.213 24.917 1.00 87.12 521 GLU A C 1
ATOM 4041 O O . GLU A 1 521 ? -1.575 11.240 25.399 1.00 87.12 521 GLU A O 1
ATOM 4046 N N . HIS A 1 522 ? -0.045 12.115 24.014 1.00 87.69 522 HIS A N 1
ATOM 4047 C CA . HIS A 1 522 ? -0.947 13.149 23.499 1.00 87.69 522 HIS A CA 1
ATOM 4048 C C . HIS A 1 522 ? -2.122 12.521 22.738 1.00 87.69 522 HIS A C 1
ATOM 4050 O O . HIS A 1 522 ? -3.252 12.991 22.872 1.00 87.69 522 HIS A O 1
ATOM 4056 N N . VAL A 1 523 ? -1.864 11.438 21.991 1.00 90.69 523 VAL A N 1
ATOM 4057 C CA . VAL A 1 523 ? -2.903 10.640 21.318 1.00 90.69 523 VAL A CA 1
ATOM 4058 C C . VAL A 1 523 ? -3.890 10.059 22.322 1.00 90.69 523 VAL A C 1
ATOM 4060 O O . VAL A 1 523 ? -5.098 10.223 22.163 1.00 90.69 523 VAL A O 1
ATOM 4063 N N . LEU A 1 524 ? -3.387 9.437 23.389 1.00 93.19 524 LEU A N 1
ATOM 4064 C CA . LEU A 1 524 ? -4.229 8.895 24.452 1.00 93.19 524 LEU A CA 1
ATOM 4065 C C . LEU A 1 524 ? -5.077 9.988 25.123 1.00 93.19 524 LEU A C 1
ATOM 4067 O O . LEU A 1 524 ? -6.252 9.767 25.416 1.00 93.19 524 LEU A O 1
ATOM 4071 N N . ALA A 1 525 ? -4.498 11.170 25.344 1.00 93.25 525 ALA A N 1
ATOM 4072 C CA . ALA A 1 525 ? -5.178 12.285 25.990 1.00 93.25 525 ALA A CA 1
ATOM 4073 C C . ALA A 1 525 ? -6.380 12.787 25.174 1.00 93.25 525 ALA A C 1
ATOM 4075 O O . ALA A 1 525 ? -7.491 12.833 25.710 1.00 93.25 525 ALA A O 1
ATOM 4076 N N . TYR A 1 526 ? -6.198 13.111 23.884 1.00 93.12 526 TYR A N 1
ATOM 4077 C CA . TYR A 1 526 ? -7.324 13.605 23.082 1.00 93.12 526 TYR A CA 1
ATOM 4078 C C . TYR A 1 526 ? -8.349 12.496 22.813 1.00 93.12 526 TYR A C 1
ATOM 4080 O O . TYR A 1 526 ? -9.546 12.767 22.843 1.00 93.12 526 TYR A O 1
ATOM 4088 N N . ALA A 1 527 ? -7.928 11.235 22.635 1.00 95.31 527 ALA A N 1
ATOM 4089 C CA . ALA A 1 527 ? -8.857 10.118 22.445 1.00 95.31 527 ALA A CA 1
ATOM 4090 C C . ALA A 1 527 ? -9.763 9.917 23.676 1.00 95.31 527 ALA A C 1
ATOM 4092 O O . ALA A 1 527 ? -10.957 9.641 23.538 1.00 95.31 527 ALA A O 1
ATOM 4093 N N . GLY A 1 528 ? -9.225 10.131 24.882 1.00 96.38 528 GLY A N 1
ATOM 4094 C CA . GLY A 1 528 ? -9.996 10.115 26.126 1.00 96.38 528 GLY A CA 1
ATOM 4095 C C . GLY A 1 528 ? -11.033 11.236 26.194 1.00 96.38 528 GLY A C 1
ATOM 4096 O O . GLY A 1 528 ? -12.179 10.991 26.587 1.00 96.38 528 GLY A O 1
ATOM 4097 N N . GLY A 1 529 ? -10.654 12.439 25.757 1.00 96.12 529 GLY A N 1
ATOM 4098 C CA . GLY A 1 529 ? -11.557 13.582 25.617 1.00 96.12 529 GLY A CA 1
ATOM 4099 C C . GLY A 1 529 ? -12.696 13.315 24.629 1.00 96.12 529 GLY A C 1
ATOM 4100 O O . GLY A 1 529 ? -13.870 13.478 24.970 1.00 96.12 529 GLY A O 1
ATOM 4101 N N . VAL A 1 530 ? -12.372 12.780 23.447 1.00 96.38 530 VAL A N 1
ATOM 4102 C CA . VAL A 1 530 ? -13.358 12.406 22.419 1.00 96.38 530 VAL A CA 1
ATOM 4103 C C . VAL A 1 530 ? -14.304 11.323 22.937 1.00 96.38 530 VAL A C 1
ATOM 4105 O O . VAL A 1 530 ? -15.519 11.466 22.806 1.00 96.38 530 VAL A O 1
ATOM 4108 N N . ASN A 1 531 ? -13.790 10.273 23.589 1.00 96.44 531 ASN A N 1
ATOM 4109 C CA . ASN A 1 531 ? -14.621 9.224 24.186 1.00 96.44 531 ASN A CA 1
ATOM 4110 C C . ASN A 1 531 ? -15.644 9.796 25.180 1.00 96.44 531 ASN A C 1
ATOM 4112 O O . ASN A 1 531 ? -16.823 9.440 25.120 1.00 96.44 531 ASN A O 1
ATOM 4116 N N . LYS A 1 532 ? -15.205 10.690 26.076 1.00 95.88 532 LYS A N 1
ATOM 4117 C CA . LYS A 1 532 ? -16.096 11.349 27.037 1.00 95.88 532 LYS A CA 1
ATOM 4118 C C . LYS A 1 532 ? -17.124 12.230 26.325 1.00 95.88 532 LYS A C 1
ATOM 4120 O O . LYS A 1 532 ? -18.314 12.108 26.588 1.00 95.88 532 LYS A O 1
ATOM 4125 N N . GLY A 1 533 ? -16.673 13.063 25.389 1.00 94.88 533 GLY A N 1
ATOM 4126 C CA . GLY A 1 533 ? -17.538 13.955 24.624 1.00 94.88 533 GLY A CA 1
ATOM 4127 C C . GLY A 1 533 ? -18.635 13.218 23.857 1.00 94.88 533 GLY A C 1
ATOM 4128 O O . GLY A 1 533 ? -19.793 13.625 23.901 1.00 94.88 533 GLY A O 1
ATOM 4129 N N . MET A 1 534 ? -18.297 12.094 23.223 1.00 94.06 534 MET A N 1
ATOM 4130 C CA . MET A 1 534 ? -19.279 11.269 22.521 1.00 94.06 534 MET A CA 1
ATOM 4131 C C . MET A 1 534 ? -20.243 10.559 23.474 1.00 94.06 534 MET A C 1
ATOM 4133 O O . MET A 1 534 ? -21.413 10.398 23.135 1.00 94.06 534 MET A O 1
ATOM 4137 N N . ALA A 1 535 ? -19.794 10.153 24.667 1.00 92.06 535 ALA A N 1
ATOM 4138 C CA . ALA A 1 535 ? -20.688 9.595 25.682 1.00 92.06 535 ALA A CA 1
ATOM 4139 C C . ALA A 1 535 ? -21.740 10.629 26.120 1.00 92.06 535 ALA A C 1
ATOM 4141 O O . ALA A 1 535 ? -22.936 10.327 26.138 1.00 92.06 535 ALA A O 1
ATOM 4142 N N . ASP A 1 536 ? -21.297 11.861 26.394 1.00 92.44 536 ASP A N 1
ATOM 4143 C CA . ASP A 1 536 ? -22.168 12.973 26.774 1.00 92.44 536 ASP A CA 1
ATOM 4144 C C . ASP A 1 536 ? -23.177 13.281 25.652 1.00 92.44 536 ASP A C 1
ATOM 4146 O O . ASP A 1 536 ? -24.384 13.319 25.901 1.00 92.44 536 ASP A O 1
ATOM 4150 N N . TYR A 1 537 ? -22.717 13.398 24.403 1.00 91.44 537 TYR A N 1
ATOM 4151 C CA . TYR A 1 537 ? -23.575 13.636 23.236 1.00 91.44 537 TYR A CA 1
ATOM 4152 C C . TYR A 1 537 ? -24.642 12.545 23.044 1.00 91.44 537 TYR A C 1
ATOM 4154 O O . TYR A 1 537 ? -25.829 12.850 22.891 1.00 91.44 537 TYR A O 1
ATOM 4162 N N . LEU A 1 538 ? -24.253 11.265 23.092 1.00 86.38 538 LEU A N 1
ATOM 4163 C CA . LEU A 1 538 ? -25.191 10.156 22.890 1.00 86.38 538 LEU A CA 1
ATOM 4164 C C . LEU A 1 538 ? -26.225 10.065 24.017 1.00 86.38 538 LEU A C 1
ATOM 4166 O O . LEU A 1 538 ? -27.384 9.754 23.743 1.00 86.38 538 LEU A O 1
ATOM 4170 N N . SER A 1 539 ? -25.846 10.395 25.256 1.00 83.50 539 SER A N 1
ATOM 4171 C CA . SER A 1 539 ? -26.789 10.457 26.380 1.00 83.50 539 SER A CA 1
ATOM 4172 C C . SER A 1 539 ? -27.853 11.551 26.203 1.00 83.50 539 SER A C 1
ATOM 4174 O O . SER A 1 539 ? -29.011 11.351 26.569 1.00 83.50 539 SER A O 1
ATOM 4176 N N . GLN A 1 540 ? -27.489 12.681 25.584 1.00 83.25 540 GLN A N 1
ATOM 4177 C CA . GLN A 1 540 ? -28.400 13.797 25.316 1.00 83.25 540 GLN A CA 1
ATOM 4178 C C . GLN A 1 540 ? -29.315 13.536 24.113 1.00 83.25 540 GLN A C 1
ATOM 4180 O O . GLN A 1 540 ? -30.492 13.891 24.152 1.00 83.25 540 GLN A O 1
ATOM 4185 N N . LYS A 1 541 ? -28.793 12.923 23.042 1.00 74.94 541 LYS A N 1
ATOM 4186 C CA . LYS A 1 541 ? -29.565 12.609 21.824 1.00 74.94 541 LYS A CA 1
ATOM 4187 C C . LYS A 1 541 ? -30.472 11.387 21.985 1.00 74.94 541 LYS A C 1
ATOM 4189 O O . LYS A 1 541 ? -31.534 11.344 21.370 1.00 74.94 541 LYS A O 1
ATOM 4194 N N . PHE A 1 542 ? -30.081 10.420 22.815 1.00 64.31 542 PHE A N 1
ATOM 4195 C CA . PHE A 1 542 ? -30.861 9.217 23.114 1.00 64.31 542 PHE A CA 1
ATOM 4196 C C . PHE A 1 542 ? -31.078 9.072 24.624 1.00 64.31 542 PHE A C 1
ATOM 4198 O O . PHE A 1 542 ? -30.500 8.163 25.232 1.00 64.31 542 PHE A O 1
ATOM 4205 N N . PRO A 1 543 ? -31.889 9.935 25.258 1.00 53.66 543 PRO A N 1
ATOM 4206 C CA . PRO A 1 543 ? -32.170 9.790 26.678 1.00 53.66 543 PRO A CA 1
ATOM 4207 C C . PRO A 1 543 ? -32.831 8.429 26.960 1.00 53.66 543 PRO A C 1
ATOM 4209 O O . PRO A 1 543 ? -33.589 7.907 26.141 1.00 53.66 543 PRO A O 1
ATOM 4212 N N . ASP A 1 544 ? -32.542 7.848 28.128 1.00 49.84 544 ASP A N 1
ATOM 4213 C CA . ASP A 1 544 ? -32.836 6.444 28.478 1.00 49.84 544 ASP A CA 1
ATOM 4214 C C . ASP A 1 544 ? -34.326 6.036 28.421 1.00 49.84 544 ASP A C 1
ATOM 4216 O O . ASP A 1 544 ? -34.644 4.855 28.507 1.00 49.84 544 ASP A O 1
ATOM 4220 N N . HIS A 1 545 ? -35.251 6.980 28.223 1.00 43.75 545 HIS A N 1
ATOM 4221 C CA . HIS A 1 545 ? -36.686 6.723 28.056 1.00 43.75 545 HIS A CA 1
ATOM 4222 C C . HIS A 1 545 ? -37.120 6.454 26.597 1.00 43.75 545 HIS A C 1
ATOM 4224 O O . HIS A 1 545 ? -38.303 6.233 26.351 1.00 43.75 545 HIS A O 1
ATOM 4230 N N . LEU A 1 546 ? -36.191 6.456 25.629 1.00 46.88 546 LEU A N 1
ATOM 4231 C CA . LEU A 1 546 ? -36.432 6.139 24.209 1.00 46.88 546 LEU A CA 1
ATOM 4232 C C . LEU A 1 546 ? -35.819 4.781 23.804 1.00 46.88 546 LEU A C 1
ATOM 4234 O O . LEU A 1 546 ? -35.142 4.654 22.781 1.00 46.88 546 LEU A O 1
ATOM 4238 N N . GLU A 1 547 ? -36.055 3.749 24.613 1.00 50.31 547 GLU A N 1
ATOM 4239 C CA . GLU A 1 547 ? -35.570 2.371 24.410 1.00 50.31 547 GLU A CA 1
ATOM 4240 C C . GLU A 1 547 ? -35.963 1.799 23.025 1.00 50.31 547 GLU A C 1
ATOM 4242 O O . GLU A 1 547 ? -35.185 1.098 22.375 1.00 50.31 547 GLU A O 1
ATOM 4247 N N . GLU A 1 548 ? -37.127 2.202 22.506 1.00 50.53 548 GLU A N 1
ATOM 4248 C CA . GLU A 1 548 ? -37.629 1.817 21.183 1.00 50.53 548 GLU A CA 1
ATOM 4249 C C . GLU A 1 548 ? -36.821 2.453 20.030 1.00 50.53 548 GLU A C 1
ATOM 4251 O O . GLU A 1 548 ? -36.587 1.802 19.014 1.00 50.53 548 GLU A O 1
ATOM 4256 N N . ALA A 1 549 ? -36.288 3.673 20.192 1.00 48.84 549 ALA A N 1
ATOM 4257 C CA . ALA A 1 549 ? -35.419 4.314 19.195 1.00 48.84 549 ALA A CA 1
ATOM 4258 C C . ALA A 1 549 ? -34.019 3.673 19.147 1.00 48.84 549 ALA A C 1
ATOM 4260 O O . ALA A 1 549 ? -33.484 3.450 18.059 1.00 48.84 549 ALA A O 1
ATOM 4261 N N . ARG A 1 550 ? -33.468 3.279 20.309 1.00 53.25 550 ARG A N 1
ATOM 4262 C CA . ARG A 1 550 ? -32.215 2.497 20.393 1.00 53.25 550 ARG A CA 1
ATOM 4263 C C . ARG A 1 550 ? -32.347 1.113 19.745 1.00 53.25 550 ARG A C 1
ATOM 4265 O O . ARG A 1 550 ? -31.368 0.584 19.231 1.00 53.25 550 ARG A O 1
ATOM 4272 N N . SER A 1 551 ? -33.553 0.539 19.718 1.00 57.78 551 SER A N 1
ATOM 4273 C CA . SER A 1 551 ? -33.810 -0.743 19.043 1.00 57.78 551 SER A CA 1
ATOM 4274 C C . SER A 1 551 ? -33.776 -0.653 17.507 1.00 57.78 551 SER A C 1
ATOM 4276 O O . SER A 1 551 ? -33.564 -1.662 16.834 1.00 57.78 551 SER A O 1
ATOM 4278 N N . ARG A 1 552 ? -33.953 0.553 16.943 1.00 66.75 552 ARG A N 1
ATOM 4279 C CA . ARG A 1 552 ? -34.000 0.797 15.490 1.00 66.75 552 ARG A CA 1
ATOM 4280 C C . ARG A 1 552 ? -32.674 1.293 14.908 1.00 66.75 552 ARG A C 1
ATOM 4282 O O . ARG A 1 552 ? -32.492 1.206 13.695 1.00 66.75 552 ARG A O 1
ATOM 4289 N N . CYS A 1 553 ? -31.759 1.792 15.741 1.00 76.94 553 CYS A N 1
ATOM 4290 C CA . CYS A 1 553 ? -30.485 2.349 15.296 1.00 76.94 553 CYS A CA 1
ATOM 4291 C C . CYS A 1 553 ? -29.389 2.211 16.364 1.00 76.94 553 CYS A C 1
ATOM 4293 O O . CYS A 1 553 ? -29.561 2.685 17.485 1.00 76.94 553 CYS A O 1
ATOM 4295 N N . SER A 1 554 ? -28.239 1.629 16.008 1.00 86.25 554 SER A N 1
ATOM 4296 C CA . SER A 1 554 ? -27.022 1.664 16.838 1.00 86.25 554 SER A CA 1
ATOM 4297 C C . SER A 1 554 ? -25.949 2.523 16.177 1.00 86.25 554 SER A C 1
ATOM 4299 O O . SER A 1 554 ? -25.757 2.393 14.971 1.00 86.25 554 SER A O 1
ATOM 4301 N N . PHE A 1 555 ? -25.211 3.322 16.948 1.00 90.31 555 PHE A N 1
ATOM 4302 C CA . PHE A 1 555 ? -24.128 4.169 16.443 1.00 90.31 555 PHE A CA 1
ATOM 4303 C C . PHE A 1 555 ? -22.792 3.828 17.111 1.00 90.31 555 PHE A C 1
ATOM 4305 O O . PHE A 1 555 ? -22.719 3.747 18.337 1.00 90.31 555 PHE A O 1
ATOM 4312 N N . GLU A 1 556 ? -21.743 3.648 16.309 1.00 93.25 556 GLU A N 1
ATOM 4313 C CA . GLU A 1 556 ? -20.380 3.372 16.771 1.00 93.25 556 GLU A CA 1
ATOM 4314 C C . GLU A 1 556 ? -19.390 4.412 16.203 1.00 93.25 556 GLU A C 1
ATOM 4316 O O . GLU A 1 556 ? -19.159 4.435 14.989 1.00 93.25 556 GLU A O 1
ATOM 4321 N N . PRO A 1 557 ? -18.783 5.266 17.048 1.00 96.31 557 PRO A N 1
ATOM 4322 C CA . PRO A 1 557 ? -17.668 6.113 16.647 1.00 96.31 557 PRO A CA 1
ATOM 4323 C C . PRO A 1 557 ? -16.343 5.339 16.710 1.00 96.31 557 PRO A C 1
ATOM 4325 O O . PRO A 1 557 ? -16.024 4.688 17.711 1.00 96.31 557 PRO A O 1
ATOM 4328 N N . VAL A 1 558 ? -15.554 5.435 15.640 1.00 96.62 558 VAL A N 1
ATOM 4329 C CA . VAL A 1 558 ? -14.277 4.731 15.475 1.00 96.62 558 VAL A CA 1
ATOM 4330 C C . VAL A 1 558 ? -13.172 5.719 15.126 1.00 96.62 558 VAL A C 1
ATOM 4332 O O . VAL A 1 558 ? -13.256 6.419 14.120 1.00 96.62 558 VAL A O 1
ATOM 4335 N N . LEU A 1 559 ? -12.111 5.737 15.925 1.00 96.19 559 LEU A N 1
ATOM 4336 C CA . LEU A 1 559 ? -10.878 6.461 15.647 1.00 96.19 559 LEU A CA 1
ATOM 4337 C C . LEU A 1 559 ? -9.803 5.472 15.181 1.00 96.19 559 LEU A C 1
ATOM 4339 O O . LEU A 1 559 ? -9.351 4.619 15.944 1.00 96.19 559 LEU A O 1
ATOM 4343 N N . GLN A 1 560 ? -9.399 5.586 13.922 1.00 94.00 560 GLN A N 1
ATOM 4344 C CA . GLN A 1 560 ? -8.211 4.941 13.375 1.00 94.00 560 GLN A CA 1
ATOM 4345 C C . GLN A 1 560 ? -7.059 5.942 13.438 1.00 94.00 560 GLN A C 1
ATOM 4347 O O . GLN A 1 560 ? -7.115 6.990 12.802 1.00 94.00 560 GLN A O 1
ATOM 4352 N N . VAL A 1 561 ? -6.046 5.652 14.250 1.00 89.81 561 VAL A N 1
ATOM 4353 C CA . VAL A 1 561 ? -4.864 6.506 14.394 1.00 89.81 561 VAL A CA 1
ATOM 4354 C C . VAL A 1 561 ? -3.809 6.041 13.398 1.00 89.81 561 VAL A C 1
ATOM 4356 O O . VAL A 1 561 ? -3.190 4.998 13.604 1.00 89.81 561 VAL A O 1
ATOM 4359 N N . GLY A 1 562 ? -3.607 6.817 12.337 1.00 82.81 562 GLY A N 1
ATOM 4360 C CA . GLY A 1 562 ? -2.551 6.573 11.361 1.00 82.81 562 GLY A CA 1
ATOM 4361 C C . GLY A 1 562 ? -1.167 6.840 11.958 1.00 82.81 562 GLY A C 1
ATOM 4362 O O . GLY A 1 562 ? -0.988 7.747 12.777 1.00 82.81 562 GLY A O 1
ATOM 4363 N N . HIS A 1 563 ? -0.180 6.042 11.548 1.00 76.38 563 HIS A N 1
ATOM 4364 C CA . HIS A 1 563 ? 1.257 6.195 11.852 1.00 76.38 563 HIS A CA 1
ATOM 4365 C C . HIS A 1 563 ? 1.644 6.063 13.335 1.00 76.38 563 HIS A C 1
ATOM 4367 O O . HIS A 1 563 ? 2.770 6.392 13.733 1.00 76.38 563 HIS A O 1
ATOM 4373 N N . LEU A 1 564 ? 0.760 5.517 14.175 1.00 82.69 564 LEU A N 1
ATOM 4374 C CA . LEU A 1 564 ? 1.069 5.260 15.583 1.00 82.69 564 LEU A CA 1
ATOM 4375 C C . LEU A 1 564 ? 2.256 4.293 15.742 1.00 82.69 564 LEU A C 1
ATOM 4377 O O . LEU A 1 564 ? 3.040 4.421 16.686 1.00 82.69 564 LEU A O 1
ATOM 4381 N N . LEU A 1 565 ? 2.445 3.366 14.797 1.00 77.00 565 LEU A N 1
ATOM 4382 C CA . LEU A 1 565 ? 3.574 2.430 14.787 1.00 77.00 565 LEU A CA 1
ATOM 4383 C C . LEU A 1 565 ? 4.914 3.104 14.475 1.00 77.00 565 LEU A C 1
ATOM 4385 O O . LEU A 1 565 ? 5.941 2.693 15.011 1.00 77.00 565 LEU A O 1
ATOM 4389 N N . GLY A 1 566 ? 4.928 4.169 13.674 1.00 69.25 566 GLY A N 1
ATOM 4390 C CA . GLY A 1 566 ? 6.161 4.882 13.383 1.00 69.25 566 GLY A CA 1
ATOM 4391 C C . GLY A 1 566 ? 6.141 5.708 12.108 1.00 69.25 566 GLY A C 1
ATOM 4392 O O . GLY A 1 566 ? 5.602 5.297 11.083 1.00 69.25 566 GLY A O 1
ATOM 4393 N N . VAL A 1 567 ? 6.840 6.841 12.191 1.00 61.00 567 VAL A N 1
ATOM 4394 C CA . VAL A 1 567 ? 7.025 7.820 11.113 1.00 61.00 567 VAL A CA 1
ATOM 4395 C C . VAL A 1 567 ? 8.453 7.911 10.562 1.00 61.00 567 VAL A C 1
ATOM 4397 O O . VAL A 1 567 ? 8.713 8.595 9.578 1.00 61.00 567 VAL A O 1
ATOM 4400 N N . ASN A 1 568 ? 9.407 7.227 11.195 1.00 59.72 568 ASN A N 1
ATOM 4401 C CA . ASN A 1 568 ? 10.797 7.183 10.761 1.00 59.72 568 ASN A CA 1
ATOM 4402 C C . ASN A 1 568 ? 11.339 5.751 10.846 1.00 59.72 568 ASN A C 1
ATOM 4404 O O . ASN A 1 568 ? 10.918 4.945 11.678 1.00 59.72 568 ASN A O 1
ATOM 4408 N N . ILE A 1 569 ? 12.314 5.475 9.990 1.00 54.62 569 ILE A N 1
ATOM 4409 C CA . ILE A 1 569 ? 13.073 4.238 9.879 1.00 54.62 569 ILE A CA 1
ATOM 4410 C C . ILE A 1 569 ? 13.886 3.925 11.131 1.00 54.62 569 ILE A C 1
ATOM 4412 O O . ILE A 1 569 ? 14.336 2.798 11.244 1.00 54.62 569 ILE A O 1
ATOM 4416 N N . ASP A 1 570 ? 14.060 4.888 12.038 1.00 54.78 570 ASP A N 1
ATOM 4417 C CA . ASP A 1 570 ? 14.838 4.765 13.274 1.00 54.78 570 ASP A CA 1
ATOM 4418 C C . ASP A 1 570 ? 13.969 4.431 14.498 1.00 54.78 570 ASP A C 1
ATOM 4420 O O . ASP A 1 570 ? 14.488 4.131 15.571 1.00 54.78 570 ASP A O 1
ATOM 4424 N N . ASN A 1 571 ? 12.639 4.399 14.342 1.00 60.53 571 ASN A N 1
ATOM 4425 C CA . ASN A 1 571 ? 11.697 4.174 15.447 1.00 60.53 571 ASN A CA 1
ATOM 4426 C C . ASN A 1 571 ? 11.771 2.770 16.078 1.00 60.53 571 ASN A C 1
ATOM 4428 O O . ASN A 1 571 ? 11.092 2.521 17.072 1.00 60.53 571 ASN A O 1
ATOM 4432 N N . TRP A 1 572 ? 12.567 1.853 15.517 1.00 58.50 572 TRP A N 1
ATOM 4433 C CA . TRP A 1 572 ? 12.842 0.527 16.089 1.00 58.50 572 TRP A CA 1
ATOM 4434 C C . TRP A 1 572 ? 14.122 0.487 16.940 1.00 58.50 572 TRP A C 1
ATOM 4436 O O . TRP A 1 572 ? 14.419 -0.554 17.531 1.00 58.50 572 TRP A O 1
ATOM 4446 N N . HIS A 1 573 ? 14.918 1.564 16.992 1.00 58.50 573 HIS A N 1
ATOM 4447 C CA . HIS A 1 573 ? 16.169 1.546 17.743 1.00 58.50 573 HIS A CA 1
ATOM 4448 C C . HIS A 1 573 ? 15.916 1.410 19.256 1.00 58.50 573 HIS A C 1
ATOM 4450 O O . HIS A 1 573 ? 15.060 2.106 19.804 1.00 58.50 573 HIS A O 1
ATOM 4456 N N . PRO A 1 574 ? 16.681 0.551 19.964 1.00 48.44 574 PRO A N 1
ATOM 4457 C CA . PRO A 1 574 ? 16.588 0.394 21.412 1.00 48.44 574 PRO A CA 1
ATOM 4458 C C . PRO A 1 574 ? 17.211 1.613 22.116 1.00 48.44 574 PRO A C 1
ATOM 4460 O O . PRO A 1 574 ? 18.329 1.562 22.624 1.00 48.44 574 PRO A O 1
ATOM 4463 N N . GLY A 1 575 ? 16.502 2.740 22.080 1.00 51.88 575 GLY A N 1
ATOM 4464 C CA . GLY A 1 575 ? 16.793 3.957 22.831 1.00 51.88 575 GLY A CA 1
ATOM 4465 C C . GLY A 1 575 ? 15.924 4.086 24.094 1.00 51.88 575 GLY A C 1
ATOM 4466 O O . GLY A 1 575 ? 15.105 3.213 24.379 1.00 51.88 575 GLY A O 1
ATOM 4467 N N . PRO A 1 576 ? 16.068 5.182 24.863 1.00 40.66 576 PRO A N 1
ATOM 4468 C CA . PRO A 1 576 ? 15.395 5.400 26.155 1.00 40.66 576 PRO A CA 1
ATOM 4469 C C . PRO A 1 576 ? 13.852 5.496 26.118 1.00 40.66 576 PRO A C 1
ATOM 4471 O O . PRO A 1 576 ? 13.227 5.676 27.159 1.00 40.66 576 PRO A O 1
ATOM 4474 N N . SER A 1 577 ? 13.223 5.342 24.954 1.00 54.44 577 SER A N 1
ATOM 4475 C CA . SER A 1 577 ? 11.772 5.397 24.738 1.00 54.44 577 SER A CA 1
ATOM 4476 C C . SER A 1 577 ? 11.334 4.248 23.822 1.00 54.44 577 SER A C 1
ATOM 4478 O O . SER A 1 577 ? 11.264 4.404 22.604 1.00 54.44 577 SER A O 1
ATOM 4480 N N . ALA A 1 578 ? 11.079 3.080 24.414 1.00 75.25 578 ALA A N 1
ATOM 4481 C CA . ALA A 1 578 ? 10.665 1.866 23.710 1.00 75.25 578 ALA A CA 1
ATOM 4482 C C . ALA A 1 578 ? 9.247 2.017 23.114 1.00 75.25 578 ALA A C 1
ATOM 4484 O O . ALA A 1 578 ? 8.247 1.934 23.836 1.00 75.25 578 ALA A O 1
ATOM 4485 N N . ARG A 1 579 ? 9.160 2.242 21.795 1.00 81.94 579 ARG A N 1
ATOM 4486 C CA . ARG A 1 579 ? 7.913 2.415 21.025 1.00 81.94 579 ARG A CA 1
ATOM 4487 C C . ARG A 1 579 ? 6.925 1.270 21.261 1.00 81.94 579 ARG A C 1
ATOM 4489 O O . ARG A 1 579 ? 5.744 1.534 21.481 1.00 81.94 579 ARG A O 1
ATOM 4496 N N . THR A 1 580 ? 7.406 0.024 21.294 1.00 86.81 580 THR A N 1
ATOM 4497 C CA . THR A 1 580 ? 6.571 -1.173 21.513 1.00 86.81 580 THR A CA 1
ATOM 4498 C C . THR A 1 580 ? 5.839 -1.080 22.848 1.00 86.81 580 THR A C 1
ATOM 4500 O O . THR A 1 580 ? 4.633 -1.309 22.929 1.00 86.81 580 THR A O 1
ATOM 4503 N N . THR A 1 581 ? 6.558 -0.676 23.900 1.00 84.69 581 THR A N 1
ATOM 4504 C CA . THR A 1 581 ? 5.988 -0.503 25.241 1.00 84.69 581 THR A CA 1
ATOM 4505 C C . THR A 1 581 ? 4.979 0.645 25.278 1.00 84.69 581 THR A C 1
ATOM 4507 O O . THR A 1 581 ? 3.931 0.519 25.909 1.00 84.69 581 THR A O 1
ATOM 4510 N N . SER A 1 582 ? 5.250 1.759 24.594 1.00 86.69 582 SER A N 1
ATOM 4511 C CA . SER A 1 582 ? 4.311 2.885 24.530 1.00 86.69 582 SER A CA 1
ATOM 4512 C C . SER A 1 582 ? 3.014 2.527 23.800 1.00 86.69 582 SER A C 1
ATOM 4514 O O . SER A 1 582 ? 1.941 2.919 24.253 1.00 86.69 582 SER A O 1
ATOM 4516 N N . ILE A 1 583 ? 3.085 1.742 22.721 1.00 90.38 583 ILE A N 1
ATOM 4517 C CA . ILE A 1 583 ? 1.896 1.257 22.002 1.00 90.38 583 ILE A CA 1
ATOM 4518 C C . ILE A 1 583 ? 1.107 0.264 22.864 1.00 90.38 583 ILE A C 1
ATOM 4520 O O . ILE A 1 583 ? -0.119 0.342 22.918 1.00 90.38 583 ILE A O 1
ATOM 4524 N N . GLN A 1 584 ? 1.791 -0.632 23.585 1.00 90.88 584 GLN A N 1
ATOM 4525 C CA . GLN A 1 584 ? 1.134 -1.529 24.539 1.00 90.88 584 GLN A CA 1
ATOM 4526 C C . GLN A 1 584 ? 0.336 -0.724 25.578 1.00 90.88 584 GLN A C 1
ATOM 4528 O O . GLN A 1 584 ? -0.867 -0.927 25.720 1.00 90.88 584 GLN A O 1
ATOM 4533 N N . ARG A 1 585 ? 0.977 0.253 26.236 1.00 89.12 585 ARG A N 1
ATOM 4534 C CA . ARG A 1 585 ? 0.332 1.123 27.238 1.00 89.12 585 ARG A CA 1
ATOM 4535 C C . ARG A 1 585 ? -0.815 1.946 26.665 1.00 89.12 585 ARG A C 1
ATOM 4537 O O . ARG A 1 585 ? -1.813 2.164 27.345 1.00 89.12 585 ARG A O 1
ATOM 4544 N N . PHE A 1 586 ? -0.686 2.406 25.423 1.00 92.12 586 PHE A N 1
ATOM 4545 C CA . PHE A 1 586 ? -1.766 3.092 24.726 1.00 92.12 586 PHE A CA 1
ATOM 4546 C C . PHE A 1 586 ? -3.006 2.205 24.624 1.00 92.12 586 PHE A C 1
ATOM 4548 O O . PHE A 1 586 ? -4.088 2.622 25.038 1.00 92.12 586 PHE A O 1
ATOM 4555 N N . PHE A 1 587 ? -2.850 0.965 24.149 1.00 92.62 587 PHE A N 1
ATOM 4556 C CA . PHE A 1 587 ? -3.981 0.049 24.011 1.00 92.62 587 PHE A CA 1
ATOM 4557 C C . PHE A 1 587 ? -4.534 -0.447 25.354 1.00 92.62 587 PHE A C 1
ATOM 4559 O O . PHE A 1 587 ? -5.745 -0.632 25.487 1.00 92.62 587 PHE A O 1
ATOM 4566 N N . GLU A 1 588 ? -3.693 -0.570 26.382 1.00 89.25 588 GLU A N 1
ATOM 4567 C CA . GLU A 1 588 ? -4.141 -0.770 27.766 1.00 89.25 588 GLU A CA 1
ATOM 4568 C C . GLU A 1 588 ? -4.985 0.423 28.253 1.00 89.25 588 GLU A C 1
ATOM 4570 O O . GLU A 1 588 ? -6.047 0.229 28.842 1.00 89.25 588 GLU A O 1
ATOM 4575 N N . GLY A 1 589 ? -4.582 1.659 27.945 1.00 90.19 589 GLY A N 1
ATOM 4576 C CA . GLY A 1 589 ? -5.319 2.874 28.300 1.00 90.19 589 GLY A CA 1
ATOM 4577 C C . GLY A 1 589 ? -6.682 2.988 27.610 1.00 90.19 589 GLY A C 1
ATOM 4578 O O . GLY A 1 589 ? -7.695 3.220 28.273 1.00 90.19 589 GLY A O 1
ATOM 4579 N N . VAL A 1 590 ? -6.743 2.778 26.290 1.00 92.19 590 VAL A N 1
ATOM 4580 C CA . VAL A 1 590 ? -8.012 2.853 25.534 1.00 92.19 590 VAL A CA 1
ATOM 4581 C C . VAL A 1 590 ? -8.942 1.667 25.812 1.00 92.19 590 VAL A C 1
ATOM 4583 O O . VAL A 1 590 ? -10.142 1.764 25.555 1.00 92.19 590 VAL A O 1
ATOM 4586 N N . SER A 1 591 ? -8.443 0.562 26.387 1.00 89.25 591 SER A N 1
ATOM 4587 C CA . SER A 1 591 ? -9.267 -0.603 26.768 1.00 89.25 591 SER A CA 1
ATOM 4588 C C . SER A 1 591 ? -10.426 -0.245 27.713 1.00 89.25 591 SER A C 1
ATOM 4590 O O . SER A 1 591 ? -11.475 -0.903 27.694 1.00 89.25 591 SER A O 1
ATOM 4592 N N . GLN A 1 592 ? -10.252 0.841 28.474 1.00 87.00 592 GLN A N 1
ATOM 4593 C CA . GLN A 1 592 ? -11.203 1.392 29.438 1.00 87.00 592 GLN A CA 1
ATOM 4594 C C . GLN A 1 592 ? -12.356 2.167 28.776 1.00 87.00 592 GLN A C 1
ATOM 4596 O O . GLN A 1 592 ? -13.382 2.422 29.411 1.00 87.00 592 GLN A O 1
ATOM 4601 N N . TYR A 1 593 ? -12.223 2.548 27.503 1.00 91.06 593 TYR A N 1
ATOM 4602 C CA . TYR A 1 593 ? -13.247 3.309 26.791 1.00 91.06 593 TYR A CA 1
ATOM 4603 C C . TYR A 1 593 ? -14.484 2.449 26.519 1.00 91.06 593 TYR A C 1
ATOM 4605 O O . TYR A 1 593 ? -14.391 1.251 26.246 1.00 91.06 593 TYR A O 1
ATOM 4613 N N . LYS A 1 594 ? -15.660 3.080 26.610 1.00 88.19 594 LYS A N 1
ATOM 4614 C CA . LYS A 1 594 ? -16.971 2.435 26.422 1.00 88.19 594 LYS A CA 1
ATOM 4615 C C . LYS A 1 594 ? -17.761 2.998 25.244 1.00 88.19 594 LYS A C 1
ATOM 4617 O O . LYS A 1 594 ? -18.758 2.393 24.870 1.00 88.19 594 LYS A O 1
ATOM 4622 N N . THR A 1 595 ? -17.322 4.116 24.668 1.00 91.19 595 THR A N 1
ATOM 4623 C CA . THR A 1 595 ? -18.035 4.792 23.578 1.00 91.19 595 THR A CA 1
ATOM 4624 C C . THR A 1 595 ? -17.194 4.832 22.312 1.00 91.19 595 THR A C 1
ATOM 4626 O O . THR A 1 595 ? -17.659 4.394 21.267 1.00 91.19 595 THR A O 1
ATOM 4629 N N . LEU A 1 596 ? -15.950 5.311 22.400 1.00 95.12 596 LEU A N 1
ATOM 4630 C CA . LEU A 1 596 ? -15.038 5.393 21.259 1.00 95.12 596 LEU A CA 1
ATOM 4631 C C . LEU A 1 596 ? -14.283 4.079 21.071 1.00 95.12 596 LEU A C 1
ATOM 4633 O O . LEU A 1 596 ? -13.610 3.618 21.994 1.00 95.12 596 LEU A O 1
ATOM 4637 N N . ARG A 1 597 ? -14.348 3.504 19.870 1.00 94.88 597 ARG A N 1
ATOM 4638 C CA . ARG A 1 597 ? -13.451 2.423 19.449 1.00 94.88 597 ARG A CA 1
ATOM 4639 C C . ARG A 1 597 ? -12.169 3.010 18.872 1.00 94.88 597 ARG A C 1
ATOM 4641 O O . ARG A 1 597 ? -12.242 3.948 18.084 1.00 94.88 597 ARG A O 1
ATOM 4648 N N . VAL A 1 598 ? -11.019 2.453 19.236 1.00 94.75 598 VAL A N 1
ATOM 4649 C CA . VAL A 1 598 ? -9.709 2.927 18.781 1.00 94.75 598 VAL A CA 1
ATOM 4650 C C . VAL A 1 598 ? -8.915 1.784 18.155 1.00 94.75 598 VAL A C 1
ATOM 4652 O O . VAL A 1 598 ? -8.822 0.699 18.726 1.00 94.75 598 VAL A O 1
ATOM 4655 N N . GLN A 1 599 ? -8.320 2.041 16.995 1.00 93.56 599 GLN A N 1
ATOM 4656 C CA . GLN A 1 599 ? -7.399 1.129 16.310 1.00 93.56 599 GLN A CA 1
ATOM 4657 C C . GLN A 1 599 ? -6.254 1.919 15.664 1.00 93.56 599 GLN A C 1
ATOM 4659 O O . GLN A 1 599 ? -6.336 3.140 15.536 1.00 93.56 599 GLN A O 1
ATOM 4664 N N . THR A 1 600 ? -5.204 1.227 15.237 1.00 90.62 600 THR A N 1
ATOM 4665 C CA . THR A 1 600 ? -4.130 1.777 14.400 1.00 90.62 600 THR A CA 1
ATOM 4666 C C . THR A 1 600 ? -4.016 0.959 13.131 1.00 90.62 600 THR A C 1
ATOM 4668 O O . THR A 1 600 ? -4.279 -0.244 13.139 1.00 90.62 600 THR A O 1
ATOM 4671 N N . ASP A 1 601 ? -3.590 1.592 12.050 1.00 86.19 601 ASP A N 1
ATOM 4672 C CA . ASP A 1 601 ? -3.182 0.867 10.859 1.00 86.19 601 ASP A CA 1
ATOM 4673 C C . ASP A 1 601 ? -1.683 0.530 10.872 1.00 86.19 601 ASP A C 1
ATOM 4675 O O . ASP A 1 601 ? -0.899 1.027 11.690 1.00 86.19 601 ASP A O 1
ATOM 4679 N N . THR A 1 602 ? -1.301 -0.385 9.983 1.00 81.12 602 THR A N 1
ATOM 4680 C CA . THR A 1 602 ? 0.092 -0.670 9.627 1.00 81.12 602 THR A CA 1
ATOM 4681 C C . THR A 1 602 ? 0.542 0.103 8.378 1.00 81.12 602 THR A C 1
ATOM 4683 O O . THR A 1 602 ? 1.669 -0.109 7.916 1.00 81.12 602 THR A O 1
ATOM 4686 N N . SER A 1 603 ? -0.319 0.964 7.815 1.00 69.62 603 SER A N 1
ATOM 4687 C CA . SER A 1 603 ? -0.039 1.809 6.650 1.00 69.62 603 SER A CA 1
ATOM 4688 C C . SER A 1 603 ? 0.683 3.067 7.073 1.00 69.62 603 SER A C 1
ATOM 4690 O O . SER A 1 603 ? 0.135 3.866 7.811 1.00 69.62 603 SER A O 1
ATOM 4692 N N . TRP A 1 604 ? 1.889 3.275 6.551 1.00 56.88 604 TRP A N 1
ATOM 4693 C CA . TRP A 1 604 ? 2.327 4.631 6.228 1.00 56.88 604 TRP A CA 1
ATOM 4694 C C . TRP A 1 604 ? 3.621 4.635 5.419 1.00 56.88 604 TRP A C 1
ATOM 4696 O O . TRP A 1 604 ? 4.666 5.064 5.896 1.00 56.88 604 TRP A O 1
ATOM 4706 N N . LEU A 1 605 ? 3.609 4.054 4.221 1.00 54.69 605 LEU A N 1
ATOM 4707 C CA . LEU A 1 605 ? 4.749 4.117 3.299 1.00 54.69 605 LEU A CA 1
ATOM 4708 C C . LEU A 1 605 ? 6.117 3.803 3.910 1.00 54.69 605 LEU A C 1
ATOM 4710 O O . LEU A 1 605 ? 6.894 4.679 4.292 1.00 54.69 605 LEU A O 1
ATOM 4714 N N . THR A 1 606 ? 6.477 2.529 3.915 1.00 57.06 606 THR A N 1
ATOM 4715 C CA . THR A 1 606 ? 7.803 2.049 4.320 1.00 57.06 606 THR A CA 1
ATOM 4716 C C . THR A 1 606 ? 8.145 2.243 5.806 1.00 57.06 606 THR A C 1
ATOM 4718 O O . THR A 1 606 ? 8.715 1.329 6.373 1.00 57.06 606 THR A O 1
ATOM 4721 N N . ALA A 1 607 ? 7.773 3.317 6.514 1.00 62.25 607 ALA A N 1
ATOM 4722 C CA . ALA A 1 607 ? 8.242 3.567 7.886 1.00 62.25 607 ALA A CA 1
ATOM 4723 C C . ALA A 1 607 ? 7.614 2.630 8.938 1.00 62.25 607 ALA A C 1
ATOM 4725 O O . ALA A 1 607 ? 8.344 1.977 9.685 1.00 62.25 607 ALA A O 1
ATOM 4726 N N . SER A 1 608 ? 6.281 2.500 8.967 1.00 71.81 608 SER A N 1
ATOM 4727 C CA . SER A 1 608 ? 5.590 1.577 9.889 1.00 71.81 608 SER A CA 1
ATOM 4728 C C . SER A 1 608 ? 5.884 0.107 9.560 1.00 71.81 608 SER A C 1
ATOM 4730 O O . SER A 1 608 ? 6.175 -0.685 10.456 1.00 71.81 608 SER A O 1
ATOM 4732 N N . ALA A 1 609 ? 5.929 -0.253 8.272 1.00 74.81 609 ALA A N 1
ATOM 4733 C CA . ALA A 1 609 ? 6.348 -1.588 7.843 1.00 74.81 609 ALA A CA 1
ATOM 4734 C C . ALA A 1 609 ? 7.812 -1.883 8.217 1.00 74.81 609 ALA A C 1
ATOM 4736 O O . ALA A 1 609 ? 8.106 -2.977 8.690 1.00 74.81 609 ALA A O 1
ATOM 4737 N N . ARG A 1 610 ? 8.724 -0.907 8.090 1.00 74.31 610 ARG A N 1
ATOM 4738 C CA . ARG A 1 610 ? 10.125 -1.036 8.523 1.00 74.31 610 ARG A CA 1
ATOM 4739 C C . ARG A 1 610 ? 10.246 -1.181 10.027 1.00 74.31 610 ARG A C 1
ATOM 4741 O O . ARG A 1 610 ? 11.029 -2.012 10.472 1.00 74.31 610 ARG A O 1
ATOM 4748 N N . TYR A 1 611 ? 9.471 -0.427 10.804 1.00 79.38 611 TYR A N 1
ATOM 4749 C CA . TYR A 1 611 ? 9.403 -0.612 12.250 1.00 79.38 611 TYR A CA 1
ATOM 4750 C C . TYR A 1 611 ? 9.046 -2.063 12.597 1.00 79.38 611 TYR A C 1
ATOM 4752 O O . TYR A 1 611 ? 9.779 -2.718 13.338 1.00 79.38 611 TYR A O 1
ATOM 4760 N N . VAL A 1 612 ? 7.981 -2.595 11.992 1.00 86.38 612 VAL A N 1
ATOM 4761 C CA . VAL A 1 612 ? 7.522 -3.967 12.240 1.00 86.38 612 VAL A CA 1
ATOM 4762 C C . VAL A 1 612 ? 8.536 -5.007 11.748 1.00 86.38 612 VAL A C 1
ATOM 4764 O O . VAL A 1 612 ? 8.934 -5.887 12.509 1.00 86.38 612 VAL A O 1
ATOM 4767 N N . ASN A 1 613 ? 9.004 -4.906 10.503 1.00 88.06 613 ASN A N 1
ATOM 4768 C CA . ASN A 1 613 ? 9.912 -5.882 9.900 1.00 88.06 613 ASN A CA 1
ATOM 4769 C C . ASN A 1 613 ? 11.315 -5.850 10.522 1.00 88.06 613 ASN A C 1
ATOM 4771 O O . ASN A 1 613 ? 11.844 -6.898 10.900 1.00 88.06 613 ASN A O 1
ATOM 4775 N N . GLN A 1 614 ? 11.936 -4.667 10.621 1.00 84.00 614 GLN A N 1
ATOM 4776 C CA . GLN A 1 614 ? 13.275 -4.529 11.198 1.00 84.00 614 GLN A CA 1
ATOM 4777 C C . GLN A 1 614 ? 13.244 -4.789 12.700 1.00 84.00 614 GLN A C 1
ATOM 4779 O O . GLN A 1 614 ? 14.115 -5.502 13.192 1.00 84.00 614 GLN A O 1
ATOM 4784 N N . GLY A 1 615 ? 12.224 -4.291 13.406 1.00 86.38 615 GLY A N 1
ATOM 4785 C CA . GLY A 1 615 ? 12.012 -4.566 14.824 1.00 86.38 615 GLY A CA 1
ATOM 4786 C C . GLY A 1 615 ? 11.902 -6.065 15.099 1.00 86.38 615 GLY A C 1
ATOM 4787 O O . GLY A 1 615 ? 12.675 -6.595 15.899 1.00 86.38 615 GLY A O 1
ATOM 4788 N N . MET A 1 616 ? 11.032 -6.774 14.372 1.00 92.00 616 MET A N 1
ATOM 4789 C CA . MET A 1 616 ? 10.855 -8.217 14.555 1.00 92.00 616 MET A CA 1
ATOM 4790 C C . MET A 1 616 ? 12.125 -8.983 14.175 1.00 92.00 616 MET A C 1
ATOM 4792 O O . MET A 1 616 ? 12.561 -9.883 14.894 1.00 92.00 616 MET A O 1
ATOM 4796 N N . GLY A 1 617 ? 12.767 -8.598 13.070 1.00 92.31 617 GLY A N 1
ATOM 4797 C CA . GLY A 1 617 ? 14.023 -9.199 12.637 1.00 92.31 617 GLY A CA 1
ATOM 4798 C C . GLY A 1 617 ? 15.141 -9.042 13.672 1.00 92.31 617 GLY A C 1
ATOM 4799 O O . GLY A 1 617 ? 15.853 -10.002 13.966 1.00 92.31 617 GLY A O 1
ATOM 4800 N N . LYS A 1 618 ? 15.260 -7.862 14.288 1.00 88.69 618 LYS A N 1
ATOM 4801 C CA . LYS A 1 618 ? 16.233 -7.579 15.353 1.00 88.69 618 LYS A CA 1
ATOM 4802 C C . LYS A 1 618 ? 15.909 -8.332 16.634 1.00 88.69 618 LYS A C 1
ATOM 4804 O O . LYS A 1 618 ? 16.804 -8.957 17.197 1.00 88.69 618 LYS A O 1
ATOM 4809 N N . PHE A 1 619 ? 14.645 -8.346 17.051 1.00 91.38 619 PHE A N 1
ATOM 4810 C CA . PHE A 1 619 ? 14.192 -9.140 18.190 1.00 91.38 619 PHE A CA 1
ATOM 4811 C C . PHE A 1 619 ? 14.595 -10.617 18.046 1.00 91.38 619 PHE A C 1
ATOM 4813 O O . PHE A 1 619 ? 15.120 -11.202 18.994 1.00 91.38 619 PHE A O 1
ATOM 4820 N N . LEU A 1 620 ? 14.427 -11.201 16.854 1.00 94.06 620 LEU A N 1
ATOM 4821 C CA . LEU A 1 620 ? 14.828 -12.582 16.570 1.00 94.06 620 LEU A CA 1
ATOM 4822 C C . LEU A 1 620 ? 16.355 -12.776 16.513 1.00 94.06 620 LEU A C 1
ATOM 4824 O O . LEU A 1 620 ? 16.857 -13.786 17.002 1.00 94.06 620 LEU A O 1
ATOM 4828 N N . GLN A 1 621 ? 17.107 -11.801 15.989 1.00 92.12 621 GLN A N 1
ATOM 4829 C CA . GLN A 1 621 ? 18.581 -11.809 15.999 1.00 92.12 621 GLN A CA 1
ATOM 4830 C C . GLN A 1 621 ? 19.177 -11.812 17.41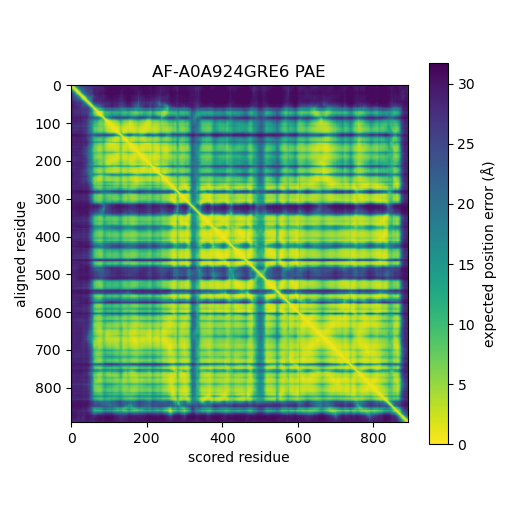2 1.00 92.12 621 GLN A C 1
ATOM 4832 O O . GLN A 1 621 ? 20.264 -12.348 17.611 1.00 92.12 621 GLN A O 1
ATOM 4837 N N . PHE A 1 622 ? 18.480 -11.238 18.396 1.00 89.25 622 PHE A N 1
ATOM 4838 C CA . PHE A 1 622 ? 18.925 -11.235 19.792 1.00 89.25 622 PHE A CA 1
ATOM 4839 C C . PHE A 1 622 ? 18.597 -12.524 20.556 1.00 89.25 622 PHE A C 1
ATOM 4841 O O . PHE A 1 622 ? 19.035 -12.684 21.696 1.00 89.25 622 PHE A O 1
ATOM 4848 N N . GLN A 1 623 ? 17.857 -13.460 19.956 1.00 90.81 623 GLN A N 1
ATOM 4849 C CA . GLN A 1 623 ? 17.584 -14.752 20.582 1.00 90.81 623 GLN A CA 1
ATOM 4850 C C . GLN A 1 623 ? 18.821 -15.645 20.542 1.00 90.81 623 GLN A C 1
ATOM 4852 O O . GLN A 1 623 ? 19.643 -15.550 19.636 1.00 90.81 623 GLN A O 1
ATOM 4857 N N . SER A 1 624 ? 18.951 -16.563 21.499 1.00 88.31 624 SER A N 1
ATOM 4858 C CA . SER A 1 624 ? 20.074 -17.511 21.542 1.00 88.31 624 SER A CA 1
ATOM 4859 C C . SER A 1 624 ? 19.978 -18.625 20.493 1.00 88.31 624 SER A C 1
ATOM 4861 O O . SER A 1 624 ? 20.967 -19.308 20.234 1.00 88.31 624 SER A O 1
ATOM 4863 N N . HIS A 1 625 ? 18.800 -18.827 19.899 1.00 88.75 625 HIS A N 1
ATOM 4864 C CA . HIS A 1 625 ? 18.531 -19.920 18.974 1.00 88.75 625 HIS A CA 1
ATOM 4865 C C . HIS A 1 625 ? 19.024 -19.590 17.547 1.00 88.75 625 HIS A C 1
ATOM 4867 O O . HIS A 1 625 ? 18.446 -18.706 16.907 1.00 88.75 625 HIS A O 1
ATOM 4873 N N . PRO A 1 626 ? 20.006 -20.322 16.979 1.00 88.25 626 PRO A N 1
ATOM 4874 C CA . PRO A 1 626 ? 20.608 -19.978 15.683 1.00 88.25 626 PRO A CA 1
ATOM 4875 C C . PRO A 1 626 ? 19.609 -19.916 14.519 1.00 88.25 626 PRO A C 1
ATOM 4877 O O . PRO A 1 626 ? 19.703 -19.035 13.670 1.00 88.25 626 PRO A O 1
ATOM 4880 N N . GLY A 1 627 ? 18.613 -20.810 14.494 1.00 89.38 627 GLY A N 1
ATOM 4881 C CA . GLY A 1 627 ? 17.544 -20.777 13.485 1.00 89.38 627 GLY A CA 1
ATOM 4882 C C . GLY A 1 627 ? 16.697 -19.499 13.542 1.00 89.38 627 GLY A C 1
ATOM 4883 O O . GLY A 1 627 ? 16.378 -18.924 12.504 1.00 89.38 627 GLY A O 1
ATOM 4884 N N . LEU A 1 628 ? 16.410 -18.985 14.746 1.00 93.81 628 LEU A N 1
ATOM 4885 C CA . LEU A 1 628 ? 15.652 -17.742 14.911 1.00 93.81 628 LEU A CA 1
ATOM 4886 C C . LEU A 1 628 ? 16.487 -16.537 14.479 1.00 93.81 628 LEU A C 1
ATOM 4888 O O . LEU A 1 628 ? 15.969 -15.655 13.800 1.00 93.81 628 LEU A O 1
ATOM 4892 N N . GLN A 1 629 ? 17.788 -16.537 14.786 1.00 94.50 629 GLN A N 1
ATOM 4893 C CA . GLN A 1 629 ? 18.704 -15.497 14.318 1.00 94.50 629 GLN A CA 1
ATOM 4894 C C . GLN A 1 629 ? 18.725 -15.415 12.787 1.00 94.50 629 GLN A C 1
ATOM 4896 O O . GLN A 1 629 ? 18.609 -14.324 12.229 1.00 94.50 629 GLN A O 1
ATOM 4901 N N . GLN A 1 630 ? 18.786 -16.565 12.105 1.00 93.38 630 GLN A N 1
ATOM 4902 C CA . GLN A 1 630 ? 18.747 -16.623 10.642 1.00 93.38 630 GLN A CA 1
ATOM 4903 C C . GLN A 1 630 ? 17.421 -16.111 10.072 1.00 93.38 630 GLN A C 1
ATOM 4905 O O . GLN A 1 630 ? 17.437 -15.323 9.127 1.00 93.38 630 GLN A O 1
ATOM 4910 N N . ILE A 1 631 ? 16.277 -16.498 10.649 1.00 95.06 631 ILE A N 1
ATOM 4911 C CA . ILE A 1 631 ? 14.970 -15.939 10.260 1.00 95.06 631 ILE A CA 1
ATOM 4912 C C . ILE A 1 631 ? 14.980 -14.412 10.432 1.00 95.06 631 ILE A C 1
ATOM 4914 O O . ILE A 1 631 ? 14.583 -13.683 9.521 1.00 95.06 631 ILE A O 1
ATOM 4918 N N . GLY A 1 632 ? 15.506 -13.921 11.558 1.00 94.19 632 GLY A N 1
ATOM 4919 C CA . GLY A 1 632 ? 15.631 -12.494 11.838 1.00 94.19 632 GLY A CA 1
ATOM 4920 C C . GLY A 1 632 ? 16.482 -11.739 10.811 1.00 94.19 632 GLY A C 1
ATOM 4921 O O . GLY A 1 632 ? 16.080 -10.682 10.330 1.00 94.19 632 GLY A O 1
ATOM 4922 N N . GLU A 1 633 ? 17.633 -12.287 10.407 1.00 92.69 633 GLU A N 1
ATOM 4923 C CA . GLU A 1 633 ? 18.451 -11.752 9.305 1.00 92.69 633 GLU A CA 1
ATOM 4924 C C . GLU A 1 633 ? 17.698 -11.646 7.983 1.00 92.69 633 GLU A C 1
ATOM 4926 O O . GLU A 1 633 ? 17.819 -10.634 7.291 1.00 92.69 633 GLU A O 1
ATOM 4931 N N . ARG A 1 634 ? 16.918 -12.667 7.627 1.00 92.88 634 ARG A N 1
ATOM 4932 C CA . ARG A 1 634 ? 16.172 -12.677 6.366 1.00 92.88 634 ARG A CA 1
ATOM 4933 C C . ARG A 1 634 ? 15.028 -11.670 6.356 1.00 92.88 634 ARG A C 1
ATOM 4935 O O . ARG A 1 634 ? 14.835 -11.016 5.337 1.00 92.88 634 ARG A O 1
ATOM 4942 N N . LEU A 1 635 ? 14.333 -11.472 7.479 1.00 92.31 635 LEU A N 1
ATOM 4943 C CA . LEU A 1 635 ? 13.311 -10.422 7.605 1.00 92.31 635 LEU A CA 1
ATOM 4944 C C . LEU A 1 635 ? 13.903 -9.029 7.376 1.00 92.31 635 LEU A C 1
ATOM 4946 O O . LEU A 1 635 ? 13.364 -8.256 6.587 1.00 92.31 635 LEU A O 1
ATOM 4950 N N . VAL A 1 636 ? 15.050 -8.732 8.001 1.00 87.50 636 VAL A N 1
ATOM 4951 C CA . VAL A 1 636 ? 15.755 -7.455 7.795 1.00 87.50 636 VAL A CA 1
ATOM 4952 C C . VAL A 1 636 ? 16.188 -7.293 6.334 1.00 87.50 636 VAL A C 1
ATOM 4954 O O . VAL A 1 636 ? 16.071 -6.205 5.775 1.00 87.50 636 VAL A O 1
ATOM 4957 N N . ARG A 1 637 ? 16.663 -8.361 5.682 1.00 87.88 637 ARG A N 1
ATOM 4958 C CA . ARG A 1 637 ? 17.035 -8.319 4.257 1.00 87.88 637 ARG A CA 1
ATOM 4959 C C . ARG A 1 637 ? 15.829 -8.102 3.346 1.00 87.88 637 ARG A C 1
ATOM 4961 O O . ARG A 1 637 ? 15.919 -7.278 2.442 1.00 87.88 637 ARG A O 1
ATOM 4968 N N . ALA A 1 638 ? 14.721 -8.807 3.574 1.00 89.25 638 ALA A N 1
ATOM 4969 C CA . ALA A 1 638 ? 13.493 -8.650 2.795 1.00 89.25 638 ALA A CA 1
ATOM 4970 C C . ALA A 1 638 ? 12.990 -7.201 2.864 1.00 89.25 638 ALA A C 1
ATOM 4972 O O . ALA A 1 638 ? 12.733 -6.587 1.831 1.00 89.25 638 ALA A O 1
ATOM 4973 N N . ASP A 1 639 ? 12.975 -6.629 4.068 1.00 86.00 639 ASP A N 1
ATOM 4974 C CA . ASP A 1 639 ? 12.629 -5.230 4.300 1.00 86.00 639 ASP A CA 1
ATOM 4975 C C . ASP A 1 639 ? 13.536 -4.245 3.544 1.00 86.00 639 ASP A C 1
ATOM 4977 O O . ASP A 1 639 ? 13.059 -3.292 2.928 1.00 86.00 639 ASP A O 1
ATOM 4981 N N . ARG A 1 640 ? 14.851 -4.479 3.538 1.00 80.38 640 ARG A N 1
ATOM 4982 C CA . ARG A 1 640 ? 15.798 -3.647 2.783 1.00 80.38 640 ARG A CA 1
ATOM 4983 C C . ARG A 1 640 ? 15.596 -3.774 1.272 1.00 80.38 640 ARG A C 1
ATOM 4985 O O . ARG A 1 640 ? 15.653 -2.768 0.565 1.00 80.38 640 ARG A O 1
ATOM 4992 N N . ILE A 1 641 ? 15.324 -4.977 0.764 1.00 84.12 641 ILE A N 1
ATOM 4993 C CA . ILE A 1 641 ? 15.047 -5.199 -0.664 1.00 84.12 641 ILE A CA 1
ATOM 4994 C C . ILE A 1 641 ? 13.813 -4.403 -1.111 1.00 84.12 641 ILE A C 1
ATOM 4996 O O . ILE A 1 641 ? 13.879 -3.738 -2.148 1.00 84.12 641 ILE A O 1
ATOM 5000 N N . SER A 1 642 ? 12.716 -4.436 -0.348 1.00 81.06 642 SER A N 1
ATOM 5001 C CA . SER A 1 642 ? 11.491 -3.705 -0.694 1.00 81.06 642 SER A CA 1
ATOM 5002 C C . SER A 1 642 ? 11.646 -2.192 -0.501 1.00 81.06 642 SER A C 1
ATOM 5004 O O . SER A 1 642 ? 11.371 -1.419 -1.416 1.00 81.06 642 SER A O 1
ATOM 5006 N N . ASN A 1 643 ? 12.138 -1.747 0.657 1.00 74.88 643 ASN A N 1
ATOM 5007 C CA . ASN A 1 643 ? 12.101 -0.329 1.025 1.00 74.88 643 ASN A CA 1
ATOM 5008 C C . ASN A 1 643 ? 13.292 0.489 0.509 1.00 74.88 643 ASN A C 1
ATOM 5010 O O . ASN A 1 643 ? 13.127 1.668 0.215 1.00 74.88 643 ASN A O 1
ATOM 5014 N N . ILE A 1 644 ? 14.485 -0.105 0.398 1.00 75.00 644 ILE A N 1
ATOM 5015 C CA . ILE A 1 644 ? 15.676 0.582 -0.133 1.00 75.00 644 ILE A CA 1
ATOM 5016 C C . ILE A 1 644 ? 15.832 0.274 -1.620 1.00 75.00 644 ILE A C 1
ATOM 5018 O O . ILE A 1 644 ? 16.042 1.182 -2.413 1.00 75.00 644 ILE A O 1
ATOM 5022 N N . GLY A 1 645 ? 15.715 -0.995 -2.015 1.00 76.81 645 GLY A N 1
ATOM 5023 C CA . GLY A 1 645 ? 15.890 -1.411 -3.406 1.00 76.81 645 GLY A CA 1
ATOM 5024 C C . GLY A 1 645 ? 14.730 -0.983 -4.305 1.00 76.81 645 GLY A C 1
ATOM 5025 O O . GLY A 1 645 ? 14.887 -0.114 -5.161 1.00 76.81 645 GLY A O 1
ATOM 5026 N N . PHE A 1 646 ? 13.564 -1.609 -4.130 1.00 80.00 646 PHE A N 1
ATOM 5027 C CA . PHE A 1 646 ? 12.416 -1.427 -5.026 1.00 80.00 646 PHE A CA 1
ATOM 5028 C C . PHE A 1 646 ? 11.950 0.024 -5.098 1.00 80.00 646 PHE A C 1
ATOM 5030 O O . PHE A 1 646 ? 11.867 0.582 -6.192 1.00 80.00 646 PHE A O 1
ATOM 5037 N N . MET A 1 647 ? 11.726 0.663 -3.951 1.00 75.75 647 MET A N 1
ATOM 5038 C CA . MET A 1 647 ? 11.253 2.049 -3.911 1.00 75.75 647 MET A CA 1
ATOM 5039 C C . MET A 1 647 ? 12.226 3.033 -4.573 1.00 75.75 647 MET A C 1
ATOM 5041 O O . MET A 1 647 ? 11.791 3.972 -5.247 1.00 75.75 647 MET A O 1
ATOM 5045 N N . ALA A 1 648 ? 13.536 2.808 -4.442 1.00 75.19 648 ALA A N 1
ATOM 5046 C CA . ALA A 1 648 ? 14.536 3.648 -5.087 1.00 75.19 648 ALA A CA 1
ATOM 5047 C C . ALA A 1 648 ? 14.567 3.455 -6.606 1.00 75.19 648 ALA A C 1
ATOM 5049 O O . ALA A 1 648 ? 14.560 4.441 -7.341 1.00 75.19 648 ALA A O 1
ATOM 5050 N N . PHE A 1 649 ? 14.548 2.210 -7.091 1.00 82.00 649 PHE A N 1
ATOM 5051 C CA . PHE A 1 649 ? 14.544 1.947 -8.532 1.00 82.00 649 PHE A CA 1
ATOM 5052 C C . PHE A 1 649 ? 13.248 2.394 -9.209 1.00 82.00 649 PHE A C 1
ATOM 5054 O O . PHE A 1 649 ? 13.320 2.963 -10.293 1.00 82.00 649 PHE A O 1
ATOM 5061 N N . ALA A 1 650 ? 12.092 2.223 -8.562 1.00 77.75 650 ALA A N 1
ATOM 5062 C CA . ALA A 1 650 ? 10.821 2.751 -9.059 1.00 77.75 650 ALA A CA 1
ATOM 5063 C C . ALA A 1 650 ? 10.844 4.291 -9.129 1.00 77.75 650 ALA A C 1
ATOM 5065 O O . ALA A 1 650 ? 10.414 4.888 -10.114 1.00 77.75 650 ALA A O 1
ATOM 5066 N N . SER A 1 651 ? 11.434 4.951 -8.123 1.00 75.00 651 SER A N 1
ATOM 5067 C CA . SER A 1 651 ? 11.620 6.409 -8.139 1.00 75.00 651 SER A CA 1
ATOM 5068 C C . SER A 1 651 ? 12.569 6.868 -9.255 1.00 75.00 651 SER A C 1
ATOM 5070 O O . SER A 1 651 ? 12.311 7.883 -9.899 1.00 75.00 651 SER A O 1
ATOM 5072 N N . ALA A 1 652 ? 13.660 6.134 -9.493 1.00 77.19 652 ALA A N 1
ATOM 5073 C CA . ALA A 1 652 ? 14.619 6.434 -10.555 1.00 77.19 652 ALA A CA 1
ATOM 5074 C C . ALA A 1 652 ? 14.027 6.203 -11.955 1.00 77.19 652 ALA A C 1
ATOM 5076 O O . ALA A 1 652 ? 14.241 7.016 -12.851 1.00 77.19 652 ALA A O 1
ATOM 5077 N N . GLU A 1 653 ? 13.258 5.125 -12.134 1.00 80.25 653 GLU A N 1
ATOM 5078 C CA . GLU A 1 653 ? 12.489 4.852 -13.351 1.00 80.25 653 GLU A CA 1
ATOM 5079 C C . GLU A 1 653 ? 11.560 6.026 -13.669 1.00 80.25 653 GLU A C 1
ATOM 5081 O O . GLU A 1 653 ? 11.626 6.585 -14.763 1.00 80.25 653 GLU A O 1
ATOM 5086 N N . ARG A 1 654 ? 10.773 6.473 -12.684 1.00 74.94 654 ARG A N 1
ATOM 5087 C CA . ARG A 1 654 ? 9.883 7.625 -12.843 1.00 74.94 654 ARG A CA 1
ATOM 5088 C C . ARG A 1 654 ? 10.639 8.900 -13.221 1.00 74.94 654 ARG A C 1
ATOM 5090 O O . ARG A 1 654 ? 10.242 9.571 -14.169 1.00 74.94 654 ARG A O 1
ATOM 5097 N N . ALA A 1 655 ? 11.740 9.208 -12.535 1.00 73.75 655 ALA A N 1
ATOM 5098 C CA . ALA A 1 655 ? 12.540 10.400 -12.825 1.00 73.75 655 ALA A CA 1
ATOM 5099 C C . ALA A 1 655 ? 13.092 10.392 -14.263 1.00 73.75 655 ALA A C 1
ATOM 5101 O O . ALA A 1 655 ? 13.065 11.403 -14.961 1.00 73.75 655 ALA A O 1
ATOM 5102 N N . LEU A 1 656 ? 13.558 9.237 -14.745 1.00 78.38 656 LEU A N 1
ATOM 5103 C CA . LEU A 1 656 ? 14.032 9.090 -16.123 1.00 78.38 656 LEU A CA 1
ATOM 5104 C C . LEU A 1 656 ? 12.884 9.163 -17.138 1.00 78.38 656 LEU A C 1
ATOM 5106 O O . LEU A 1 656 ? 13.050 9.765 -18.196 1.00 78.38 656 LEU A O 1
ATOM 5110 N N . GLN A 1 657 ? 11.710 8.617 -16.815 1.00 77.25 657 GLN A N 1
ATOM 5111 C CA . GLN A 1 657 ? 10.518 8.743 -17.655 1.00 77.25 657 GLN A CA 1
ATOM 5112 C C . GLN A 1 657 ? 10.077 10.209 -17.797 1.00 77.25 657 GLN A C 1
ATOM 5114 O O . GLN A 1 657 ? 9.700 10.620 -18.894 1.00 77.25 657 GLN A O 1
ATOM 5119 N N . GLN A 1 658 ? 10.170 11.014 -16.734 1.00 72.25 658 GLN A N 1
ATOM 5120 C CA . GLN A 1 658 ? 9.903 12.456 -16.798 1.00 72.25 658 GLN A CA 1
ATOM 5121 C C . GLN A 1 658 ? 10.890 13.171 -17.732 1.00 72.25 658 GLN A C 1
ATOM 5123 O O . GLN A 1 658 ? 10.470 13.936 -18.597 1.00 72.25 658 GLN A O 1
ATOM 5128 N N . ARG A 1 659 ? 12.191 12.846 -17.658 1.00 75.75 659 ARG A N 1
ATOM 5129 C CA . ARG A 1 659 ? 13.201 13.375 -18.599 1.00 75.75 659 ARG A CA 1
ATOM 5130 C C . ARG A 1 659 ? 12.879 13.044 -20.056 1.00 75.75 659 ARG A C 1
ATOM 5132 O O . ARG A 1 659 ? 12.997 13.911 -20.917 1.00 75.75 659 ARG A O 1
ATOM 5139 N N . ILE A 1 660 ? 12.453 11.809 -20.322 1.00 76.75 660 ILE A N 1
ATOM 5140 C CA . ILE A 1 660 ? 12.063 11.366 -21.666 1.00 76.75 660 ILE A CA 1
ATOM 5141 C C . ILE A 1 660 ? 10.880 12.190 -22.179 1.00 76.75 660 ILE A C 1
ATOM 5143 O O . ILE A 1 660 ? 10.921 12.674 -23.307 1.00 76.75 660 ILE A O 1
ATOM 5147 N N . VAL A 1 661 ? 9.845 12.381 -21.355 1.00 71.62 661 VAL A N 1
ATOM 5148 C CA . VAL A 1 661 ? 8.671 13.198 -21.711 1.00 71.62 661 VAL A CA 1
ATOM 5149 C C . VAL A 1 661 ? 9.063 14.658 -21.955 1.00 71.62 661 VAL A C 1
ATOM 5151 O O . VAL A 1 661 ? 8.541 15.276 -22.875 1.00 71.62 661 VAL A O 1
ATOM 5154 N N . ALA A 1 662 ? 10.033 15.181 -21.203 1.00 67.56 662 ALA A N 1
ATOM 5155 C CA . ALA A 1 662 ? 10.613 16.511 -21.396 1.00 67.56 662 ALA A CA 1
ATOM 5156 C C . ALA A 1 662 ? 11.486 16.657 -22.664 1.00 67.56 662 ALA A C 1
ATOM 5158 O O . ALA A 1 662 ? 11.961 17.756 -22.956 1.00 67.56 662 ALA A O 1
ATOM 5159 N N . GLY A 1 663 ? 11.707 15.577 -23.422 1.00 71.06 663 GLY A N 1
ATOM 5160 C CA . GLY A 1 663 ? 12.476 15.579 -24.672 1.00 71.06 663 GLY A CA 1
ATOM 5161 C C . GLY A 1 663 ? 13.931 15.118 -24.541 1.00 71.06 663 GLY A C 1
ATOM 5162 O O . GLY A 1 663 ? 14.652 15.091 -25.534 1.00 71.06 663 GLY A O 1
ATOM 5163 N N . ASP A 1 664 ? 14.394 14.707 -23.355 1.00 78.56 664 ASP A N 1
ATOM 5164 C CA . ASP A 1 664 ? 15.699 14.047 -23.202 1.00 78.56 664 ASP A CA 1
ATOM 5165 C C . ASP A 1 664 ? 15.578 12.555 -23.547 1.00 78.56 664 ASP A C 1
ATOM 5167 O O . ASP A 1 664 ? 15.534 11.670 -22.691 1.00 78.56 664 ASP A O 1
ATOM 5171 N N . ASN A 1 665 ? 15.489 12.287 -24.847 1.00 79.94 665 ASN A N 1
ATOM 5172 C CA . ASN A 1 665 ? 15.384 10.958 -25.446 1.00 79.94 665 ASN A CA 1
ATOM 5173 C C . ASN A 1 665 ? 16.746 10.441 -25.942 1.00 79.94 665 ASN A C 1
ATOM 5175 O O . ASN A 1 665 ? 16.831 9.718 -26.937 1.00 79.94 665 ASN A O 1
ATOM 5179 N N . THR A 1 666 ? 17.846 10.827 -25.295 1.00 84.00 666 THR A N 1
ATOM 5180 C CA . THR A 1 666 ? 19.175 10.326 -25.665 1.00 84.00 666 THR A CA 1
ATOM 5181 C C . THR A 1 666 ? 19.267 8.811 -25.445 1.00 84.00 666 THR A C 1
ATOM 5183 O O . THR A 1 666 ? 18.645 8.253 -24.537 1.00 84.00 666 THR A O 1
ATOM 5186 N N . ALA A 1 667 ? 20.096 8.121 -26.240 1.00 83.94 667 ALA A N 1
ATOM 5187 C CA . ALA A 1 667 ? 20.359 6.695 -26.022 1.00 83.94 667 ALA A CA 1
ATOM 5188 C C . ALA A 1 667 ? 20.871 6.421 -24.593 1.00 83.94 667 ALA A C 1
ATOM 5190 O O . ALA A 1 667 ? 20.576 5.376 -24.016 1.00 83.94 667 ALA A O 1
ATOM 5191 N N . GLU A 1 668 ? 21.580 7.384 -23.992 1.00 85.31 668 GLU A N 1
ATOM 5192 C CA . GLU A 1 668 ? 22.069 7.335 -22.615 1.00 85.31 668 GLU A CA 1
ATOM 5193 C C . GLU A 1 668 ? 20.926 7.253 -21.587 1.00 85.31 668 GLU A C 1
ATOM 5195 O O . GLU A 1 668 ? 20.926 6.375 -20.718 1.00 85.31 668 GLU A O 1
ATOM 5200 N N . VAL A 1 669 ? 19.921 8.124 -21.712 1.00 84.38 669 VAL A N 1
ATOM 5201 C CA . VAL A 1 669 ? 18.762 8.166 -20.810 1.00 84.38 669 VAL A CA 1
ATOM 5202 C C . VAL A 1 669 ? 17.863 6.956 -21.011 1.00 84.38 669 VAL A C 1
ATOM 5204 O O . VAL A 1 669 ? 17.494 6.312 -20.030 1.00 84.38 669 VAL A O 1
ATOM 5207 N N . ILE A 1 670 ? 17.577 6.574 -22.258 1.00 87.00 670 ILE A N 1
ATOM 5208 C CA . ILE A 1 670 ? 16.701 5.431 -22.554 1.00 87.00 670 ILE A CA 1
ATOM 5209 C C . ILE A 1 670 ? 17.326 4.113 -22.076 1.00 87.00 670 ILE A C 1
ATOM 5211 O O . ILE A 1 670 ? 16.636 3.288 -21.475 1.00 87.00 670 ILE A O 1
ATOM 5215 N N . THR A 1 671 ? 18.636 3.914 -22.276 1.00 89.19 671 THR A N 1
ATOM 5216 C CA . THR A 1 671 ? 19.336 2.721 -21.758 1.00 89.19 671 THR A CA 1
ATOM 5217 C C . THR A 1 671 ? 19.359 2.686 -20.236 1.00 89.19 671 THR A C 1
ATOM 5219 O O . THR A 1 671 ? 19.138 1.629 -19.646 1.00 89.19 671 THR A O 1
ATOM 5222 N N . THR A 1 672 ? 19.562 3.835 -19.585 1.00 88.12 672 THR A N 1
ATOM 5223 C CA . THR A 1 672 ? 19.522 3.931 -18.119 1.00 88.12 672 THR A CA 1
ATOM 5224 C C . THR A 1 672 ? 18.112 3.671 -17.585 1.00 88.12 672 THR A C 1
ATOM 5226 O O . THR A 1 672 ? 17.958 2.957 -16.599 1.00 88.12 672 THR A O 1
ATOM 5229 N N . HIS A 1 673 ? 17.072 4.164 -18.259 1.00 86.75 673 HIS A N 1
ATOM 5230 C CA . HIS A 1 673 ? 15.676 3.906 -17.902 1.00 86.75 673 HIS A CA 1
ATOM 5231 C C . HIS A 1 673 ? 15.346 2.410 -17.996 1.00 86.75 673 HIS A C 1
ATOM 5233 O O . HIS A 1 673 ? 14.855 1.817 -17.035 1.00 86.75 673 HIS A O 1
ATOM 5239 N N . ALA A 1 674 ? 15.731 1.765 -19.101 1.00 89.62 674 ALA A N 1
ATOM 5240 C CA . ALA A 1 674 ? 15.600 0.320 -19.273 1.00 89.62 674 ALA A CA 1
ATOM 5241 C C . ALA A 1 674 ? 16.379 -0.480 -18.206 1.00 89.62 674 ALA A C 1
ATOM 5243 O O . ALA A 1 674 ? 15.895 -1.511 -17.726 1.00 89.62 674 ALA A O 1
ATOM 5244 N N . MET A 1 675 ? 17.555 0.010 -17.789 1.00 90.81 675 MET A N 1
ATOM 5245 C CA . MET A 1 675 ? 18.324 -0.560 -16.679 1.00 90.81 675 MET A CA 1
ATOM 5246 C C . MET A 1 675 ? 17.562 -0.463 -15.352 1.00 90.81 675 MET A C 1
ATOM 5248 O O . MET A 1 675 ? 17.514 -1.448 -14.619 1.00 90.81 675 MET A O 1
ATOM 5252 N N . MET A 1 676 ? 16.946 0.685 -15.041 1.00 89.06 676 MET A N 1
ATOM 5253 C CA . MET A 1 676 ? 16.167 0.850 -13.806 1.00 89.06 676 MET A CA 1
ATOM 5254 C C . MET A 1 676 ? 14.960 -0.090 -13.783 1.00 89.06 676 MET A C 1
ATOM 5256 O O . MET A 1 676 ? 14.769 -0.779 -12.782 1.00 89.06 676 MET A O 1
ATOM 5260 N N . ARG A 1 677 ? 14.231 -0.229 -14.900 1.00 86.62 677 ARG A N 1
ATOM 5261 C CA . ARG A 1 677 ? 13.159 -1.232 -15.044 1.00 86.62 677 ARG A CA 1
ATOM 5262 C C . ARG A 1 677 ? 13.664 -2.654 -14.766 1.00 86.62 677 ARG A C 1
ATOM 5264 O O . ARG A 1 677 ? 13.059 -3.397 -13.994 1.00 86.62 677 ARG A O 1
ATOM 5271 N N . ALA A 1 678 ? 14.832 -3.011 -15.307 1.00 87.44 678 ALA A N 1
ATOM 5272 C CA . ALA A 1 678 ? 15.417 -4.340 -15.105 1.00 87.44 678 ALA A CA 1
ATOM 5273 C C . ALA A 1 678 ? 15.804 -4.569 -13.637 1.00 87.44 678 ALA A C 1
ATOM 5275 O O . ALA A 1 678 ? 15.718 -5.692 -13.122 1.00 87.44 678 ALA A O 1
ATOM 5276 N N . CYS A 1 679 ? 16.256 -3.508 -12.965 1.00 87.81 679 CYS A N 1
ATOM 5277 C CA . CYS A 1 679 ? 16.520 -3.524 -11.537 1.00 87.81 679 CYS A CA 1
ATOM 5278 C C . CYS A 1 679 ? 15.230 -3.747 -10.756 1.00 87.81 679 CYS A C 1
ATOM 5280 O O . CYS A 1 679 ? 15.237 -4.675 -9.953 1.00 87.81 679 CYS A O 1
ATOM 5282 N N . VAL A 1 680 ? 14.150 -2.994 -11.028 1.00 86.12 680 VAL A N 1
ATOM 5283 C CA . VAL A 1 680 ? 12.821 -3.143 -10.393 1.00 86.12 680 VAL A CA 1
ATOM 5284 C C . VAL A 1 680 ? 12.353 -4.598 -10.426 1.00 86.12 680 VAL A C 1
ATOM 5286 O O . VAL A 1 680 ? 12.072 -5.177 -9.377 1.00 86.12 680 VAL A O 1
ATOM 5289 N N . GLU A 1 681 ? 12.358 -5.243 -11.594 1.00 85.25 681 GLU A N 1
ATOM 5290 C CA . GLU A 1 681 ? 11.994 -6.662 -11.698 1.00 85.25 681 GLU A CA 1
ATOM 5291 C C . GLU A 1 681 ? 12.873 -7.569 -10.827 1.00 85.25 681 GLU A C 1
ATOM 5293 O O . GLU A 1 681 ? 12.411 -8.550 -10.233 1.00 85.25 681 GLU A O 1
ATOM 5298 N N . LYS A 1 682 ? 14.181 -7.289 -10.791 1.00 86.94 682 LYS A N 1
ATOM 5299 C CA . LYS A 1 682 ? 15.137 -8.086 -10.027 1.00 86.94 682 LYS A CA 1
ATOM 5300 C C . LYS A 1 682 ? 14.909 -7.940 -8.527 1.00 86.94 682 LYS A C 1
ATOM 5302 O O . LYS A 1 682 ? 14.938 -8.967 -7.844 1.00 86.94 682 LYS A O 1
ATOM 5307 N N . VAL A 1 683 ? 14.699 -6.726 -8.015 1.00 87.19 683 VAL A N 1
ATOM 5308 C CA . VAL A 1 683 ? 14.399 -6.505 -6.588 1.00 87.19 683 VAL A CA 1
ATOM 5309 C C . VAL A 1 683 ? 13.056 -7.100 -6.216 1.00 87.19 683 VAL A C 1
ATOM 5311 O O . VAL A 1 683 ? 12.992 -7.813 -5.220 1.00 87.19 683 VAL A O 1
ATOM 5314 N N . PHE A 1 684 ? 12.038 -6.921 -7.061 1.00 87.88 684 PHE A N 1
ATOM 5315 C CA . PHE A 1 684 ? 10.724 -7.527 -6.876 1.00 87.88 684 PHE A CA 1
ATOM 5316 C C . PHE A 1 684 ? 10.834 -9.046 -6.712 1.00 87.88 684 PHE A C 1
ATOM 5318 O O . PHE A 1 684 ? 10.433 -9.591 -5.693 1.00 87.88 684 PHE A O 1
ATOM 5325 N N . GLN A 1 685 ? 11.495 -9.742 -7.644 1.00 87.06 685 GLN A N 1
ATOM 5326 C CA . GLN A 1 685 ? 11.720 -11.188 -7.515 1.00 87.06 685 GLN A CA 1
ATOM 5327 C C . GLN A 1 685 ? 12.567 -11.543 -6.285 1.00 87.06 685 GLN A C 1
ATOM 5329 O O . GLN A 1 685 ? 12.283 -12.526 -5.608 1.00 87.06 685 GLN A O 1
ATOM 5334 N N . SER A 1 686 ? 13.615 -10.767 -5.994 1.00 89.56 686 SER A N 1
ATOM 5335 C CA . SER A 1 686 ? 14.519 -11.059 -4.874 1.00 89.56 686 SER A CA 1
ATOM 5336 C C . SER A 1 686 ? 13.815 -10.965 -3.522 1.00 89.56 686 SER A C 1
ATOM 5338 O O . SER A 1 686 ? 14.147 -11.748 -2.642 1.00 89.56 686 SER A O 1
ATOM 5340 N N . TYR A 1 687 ? 12.829 -10.074 -3.376 1.00 91.50 687 TYR A N 1
ATOM 5341 C CA . TYR A 1 687 ? 12.012 -9.953 -2.169 1.00 91.50 687 TYR A CA 1
ATOM 5342 C C . TYR A 1 687 ? 11.303 -11.275 -1.843 1.00 91.50 687 TYR A C 1
ATOM 5344 O O . TYR A 1 687 ? 11.531 -11.864 -0.788 1.00 91.50 687 TYR A O 1
ATOM 5352 N N . TYR A 1 688 ? 10.534 -11.811 -2.794 1.00 92.75 688 TYR A N 1
ATOM 5353 C CA . TYR A 1 688 ? 9.799 -13.065 -2.596 1.00 92.75 688 TYR A CA 1
ATOM 5354 C C . TYR A 1 688 ? 10.716 -14.280 -2.458 1.00 92.75 688 TYR A C 1
ATOM 5356 O O . TYR A 1 688 ? 10.394 -15.218 -1.733 1.00 92.75 688 TYR A O 1
ATOM 5364 N N . GLN A 1 689 ? 11.876 -14.280 -3.121 1.00 91.94 689 GLN A N 1
ATOM 5365 C CA . GLN A 1 689 ? 12.881 -15.326 -2.915 1.00 91.94 689 GLN A CA 1
ATOM 5366 C C . GLN A 1 689 ? 13.534 -15.228 -1.524 1.00 91.94 689 GLN A C 1
ATOM 5368 O O . GLN A 1 689 ? 13.923 -16.247 -0.964 1.00 91.94 689 GLN A O 1
ATOM 5373 N N . GLU A 1 690 ? 13.645 -14.039 -0.929 1.00 92.44 690 GLU A N 1
ATOM 5374 C CA . GLU A 1 690 ? 14.128 -13.906 0.450 1.00 92.44 690 GLU A CA 1
ATOM 5375 C C . GLU A 1 690 ? 13.101 -14.450 1.455 1.00 92.44 690 GLU A C 1
ATOM 5377 O O . GLU A 1 690 ? 13.479 -15.200 2.357 1.00 92.44 690 GLU A O 1
ATOM 5382 N N . LEU A 1 691 ? 11.805 -14.182 1.237 1.00 94.12 691 LEU A N 1
ATOM 5383 C CA . LEU A 1 691 ? 10.714 -14.821 1.989 1.00 94.12 691 LEU A CA 1
ATOM 5384 C C . LEU A 1 691 ? 10.729 -16.348 1.821 1.00 94.12 691 LEU A C 1
ATOM 5386 O O . LEU A 1 691 ? 10.603 -17.085 2.796 1.00 94.12 691 LEU A O 1
ATOM 5390 N N . GLY A 1 692 ? 10.976 -16.833 0.604 1.00 94.31 692 GLY A N 1
ATOM 5391 C CA . GLY A 1 692 ? 11.184 -18.253 0.317 1.00 94.31 692 GLY A CA 1
ATOM 5392 C C . GLY A 1 692 ? 12.294 -18.895 1.144 1.00 94.31 692 GLY A C 1
ATOM 5393 O O . GLY A 1 692 ? 12.156 -20.021 1.608 1.00 94.31 692 GLY A O 1
ATOM 5394 N N . GLY A 1 693 ? 13.369 -18.153 1.411 1.00 93.44 693 GLY A N 1
ATOM 5395 C CA . GLY A 1 693 ? 14.440 -18.612 2.291 1.00 93.44 693 GLY A CA 1
ATOM 5396 C C . GLY A 1 693 ? 14.025 -18.758 3.757 1.00 93.44 693 GLY A C 1
ATOM 5397 O O . GLY A 1 693 ? 14.601 -19.586 4.455 1.00 93.44 693 GLY A O 1
ATOM 5398 N N . ILE A 1 694 ? 13.045 -17.982 4.235 1.00 94.81 694 ILE A N 1
ATOM 5399 C CA . ILE A 1 694 ? 12.440 -18.173 5.567 1.00 94.81 694 ILE A CA 1
ATOM 5400 C C . ILE A 1 694 ? 11.572 -19.433 5.559 1.00 94.81 694 ILE A C 1
ATOM 5402 O O . ILE A 1 694 ? 11.668 -20.254 6.470 1.00 94.81 694 ILE A O 1
ATOM 5406 N N . PHE A 1 695 ? 10.768 -19.605 4.510 1.00 94.38 695 PHE A N 1
ATOM 5407 C CA . PHE A 1 695 ? 9.925 -20.782 4.337 1.00 94.38 695 PHE A CA 1
ATOM 5408 C C . PHE A 1 695 ? 10.745 -22.078 4.300 1.00 94.38 695 PHE A C 1
ATOM 5410 O O . PHE A 1 695 ? 10.395 -23.040 4.979 1.00 94.38 695 PHE A O 1
ATOM 5417 N N . ASP A 1 696 ? 11.865 -22.091 3.573 1.00 92.56 696 ASP A N 1
ATOM 5418 C CA . ASP A 1 696 ? 12.785 -23.230 3.532 1.00 92.56 696 ASP A CA 1
ATOM 5419 C C . ASP A 1 696 ? 13.324 -23.589 4.923 1.00 92.56 696 ASP A C 1
ATOM 5421 O O . ASP A 1 696 ? 13.317 -24.764 5.275 1.00 92.56 696 ASP A O 1
ATOM 5425 N N . LEU A 1 697 ? 13.705 -22.603 5.746 1.00 92.50 697 LEU A N 1
ATOM 5426 C CA . LEU A 1 697 ? 14.178 -22.856 7.115 1.00 92.50 697 LEU A CA 1
ATOM 5427 C C . LEU A 1 697 ? 13.108 -23.541 7.977 1.00 92.50 697 LEU A C 1
ATOM 5429 O O . LEU A 1 697 ? 13.412 -24.492 8.690 1.00 92.50 697 LEU A O 1
ATOM 5433 N N . LEU A 1 698 ? 11.859 -23.073 7.903 1.00 91.56 698 LEU A N 1
ATOM 5434 C CA . LEU A 1 698 ? 10.738 -23.659 8.651 1.00 91.56 698 LEU A CA 1
ATOM 5435 C C . LEU A 1 698 ? 10.346 -25.046 8.121 1.00 91.56 698 LEU A C 1
ATOM 5437 O O . LEU A 1 698 ? 9.895 -25.897 8.883 1.00 91.56 698 LEU A O 1
ATOM 5441 N N . ARG A 1 699 ? 10.516 -25.276 6.816 1.00 88.00 699 ARG A N 1
ATOM 5442 C CA . ARG A 1 699 ? 10.255 -26.564 6.166 1.00 88.00 699 ARG A CA 1
ATOM 5443 C C . ARG A 1 699 ? 11.306 -27.611 6.511 1.00 88.00 699 ARG A C 1
ATOM 5445 O O . ARG A 1 699 ? 10.959 -28.774 6.696 1.00 88.00 699 ARG A O 1
ATOM 5452 N N . GLU A 1 700 ? 12.573 -27.213 6.540 1.00 88.94 700 GLU A N 1
ATOM 5453 C CA . GLU A 1 700 ? 13.698 -28.089 6.871 1.00 88.94 700 GLU A CA 1
ATOM 5454 C C . GLU A 1 700 ? 13.701 -28.468 8.355 1.00 88.94 700 GLU A C 1
ATOM 5456 O O . GLU A 1 700 ? 13.996 -29.618 8.680 1.00 88.94 700 GLU A O 1
ATOM 5461 N N . ASP A 1 701 ? 13.323 -27.538 9.238 1.00 88.38 701 ASP A N 1
ATOM 5462 C CA . ASP A 1 701 ? 13.178 -27.791 10.670 1.00 88.38 701 ASP A CA 1
ATOM 5463 C C . ASP A 1 701 ? 11.896 -27.147 11.243 1.00 88.38 701 ASP A C 1
ATOM 5465 O O . ASP A 1 701 ? 11.903 -25.988 11.681 1.00 88.38 701 ASP A O 1
ATOM 5469 N N . PRO A 1 702 ? 10.782 -27.906 11.311 1.00 86.12 702 PRO A N 1
ATOM 5470 C CA . PRO A 1 702 ? 9.537 -27.438 11.916 1.00 86.12 702 PRO A CA 1
ATOM 5471 C C . PRO A 1 702 ? 9.664 -27.036 13.394 1.00 86.12 702 PRO A C 1
ATOM 5473 O O . PRO A 1 702 ? 8.824 -26.281 13.890 1.00 86.12 702 PRO A O 1
ATOM 5476 N N . ALA A 1 703 ? 10.710 -27.476 14.110 1.00 89.25 703 ALA A N 1
ATOM 5477 C CA . ALA A 1 703 ? 10.940 -27.057 15.492 1.00 89.25 703 ALA A CA 1
ATOM 5478 C C . ALA A 1 703 ? 11.240 -25.553 15.593 1.00 89.25 703 ALA A C 1
ATOM 5480 O O . ALA A 1 703 ? 10.979 -24.945 16.634 1.00 89.25 703 ALA A O 1
ATOM 5481 N N . PHE A 1 704 ? 11.709 -24.916 14.513 1.00 91.88 704 PHE A N 1
ATOM 5482 C CA . PHE A 1 704 ? 11.879 -23.463 14.469 1.00 91.88 704 PHE A CA 1
ATOM 5483 C C . PHE A 1 704 ? 10.547 -22.725 14.618 1.00 91.88 704 PHE A C 1
ATOM 5485 O O . PHE A 1 704 ? 10.518 -21.676 15.260 1.00 91.88 704 PHE A O 1
ATOM 5492 N N . ALA A 1 705 ? 9.444 -23.271 14.091 1.00 92.69 705 ALA A N 1
ATOM 5493 C CA . ALA A 1 705 ? 8.116 -22.681 14.255 1.00 92.69 705 ALA A CA 1
ATOM 5494 C C . ALA A 1 705 ? 7.681 -22.692 15.729 1.00 92.69 705 ALA A C 1
ATOM 5496 O O . ALA A 1 705 ? 7.210 -21.675 16.241 1.00 92.69 705 ALA A O 1
ATOM 5497 N N . VAL A 1 706 ? 7.908 -23.813 16.426 1.00 93.44 706 VAL A N 1
ATOM 5498 C CA . VAL A 1 706 ? 7.618 -23.958 17.863 1.00 93.44 706 VAL A CA 1
ATOM 5499 C C . VAL A 1 706 ? 8.495 -23.014 18.685 1.00 93.44 706 VAL A C 1
ATOM 5501 O O . VAL A 1 706 ? 7.976 -22.230 19.476 1.00 93.44 706 VAL A O 1
ATOM 5504 N N . ALA A 1 707 ? 9.810 -23.003 18.441 1.00 94.56 707 ALA A N 1
ATOM 5505 C CA . ALA A 1 707 ? 10.752 -22.141 19.155 1.00 94.56 707 ALA A CA 1
ATOM 5506 C C . ALA A 1 707 ? 10.442 -20.646 18.969 1.00 94.56 707 ALA A C 1
ATOM 5508 O O . ALA A 1 707 ? 10.506 -19.871 19.925 1.00 94.56 707 ALA A O 1
ATOM 5509 N N . LEU A 1 708 ? 10.086 -20.232 17.748 1.00 95.44 708 LEU A N 1
ATOM 5510 C CA . LEU A 1 708 ? 9.702 -18.853 17.456 1.00 95.44 708 LEU A CA 1
ATOM 5511 C C . LEU A 1 708 ? 8.446 -18.481 18.236 1.00 95.44 708 LEU A C 1
ATOM 5513 O O . LEU A 1 708 ? 8.416 -17.455 18.921 1.00 95.44 708 LEU A O 1
ATOM 5517 N N . ALA A 1 709 ? 7.425 -19.331 18.165 1.00 95.06 709 ALA A N 1
ATOM 5518 C CA . ALA A 1 709 ? 6.186 -19.087 18.868 1.00 95.06 709 ALA A CA 1
ATOM 5519 C C . ALA A 1 709 ? 6.401 -19.054 20.392 1.00 95.06 709 ALA A C 1
ATOM 5521 O O . ALA A 1 709 ? 5.774 -18.236 21.073 1.00 95.06 709 ALA A O 1
ATOM 5522 N N . ASP A 1 710 ? 7.298 -19.889 20.936 1.00 95.12 710 ASP A N 1
ATOM 5523 C CA . ASP A 1 710 ? 7.633 -19.941 22.366 1.00 95.12 710 ASP A CA 1
ATOM 5524 C C . ASP A 1 710 ? 8.263 -18.646 22.841 1.00 95.12 710 ASP A C 1
ATOM 5526 O O . ASP A 1 710 ? 7.814 -18.073 23.834 1.00 95.12 710 ASP A O 1
ATOM 5530 N N . VAL A 1 711 ? 9.252 -18.149 22.102 1.00 95.31 711 VAL A N 1
ATOM 5531 C CA . VAL A 1 711 ? 9.905 -16.876 22.403 1.00 95.31 711 VAL A CA 1
ATOM 5532 C C . VAL A 1 711 ? 8.899 -15.725 22.350 1.00 95.31 711 VAL A C 1
ATOM 5534 O O . VAL A 1 711 ? 8.846 -14.919 23.280 1.00 95.31 711 VAL A O 1
ATOM 5537 N N . VAL A 1 712 ? 8.060 -15.669 21.311 1.00 94.50 712 VAL A N 1
ATOM 5538 C CA . VAL A 1 712 ? 7.028 -14.629 21.168 1.00 94.50 712 VAL A CA 1
ATOM 5539 C C . VAL A 1 712 ? 6.027 -14.680 22.322 1.00 94.50 712 VAL A C 1
ATOM 5541 O O . VAL A 1 712 ? 5.721 -13.652 22.921 1.00 94.50 712 VAL A O 1
ATOM 5544 N N . GLN A 1 713 ? 5.530 -15.868 22.671 1.00 93.50 713 GLN A N 1
ATOM 5545 C CA . GLN A 1 713 ? 4.533 -16.031 23.727 1.00 93.50 713 GLN A CA 1
ATOM 5546 C C . GLN A 1 713 ? 5.111 -15.800 25.126 1.00 93.50 713 GLN A C 1
ATOM 5548 O O . GLN A 1 713 ? 4.416 -15.275 25.995 1.00 93.50 713 GLN A O 1
ATOM 5553 N N . ALA A 1 714 ? 6.358 -16.203 25.369 1.00 93.75 714 ALA A N 1
ATOM 5554 C CA . ALA A 1 714 ? 7.044 -15.920 26.622 1.00 93.75 714 ALA A CA 1
ATOM 5555 C C . ALA A 1 714 ? 7.246 -14.411 26.807 1.00 93.75 714 ALA A C 1
ATOM 5557 O O . ALA A 1 714 ? 7.051 -13.897 27.907 1.00 93.75 714 ALA A O 1
ATOM 5558 N N . ASP A 1 715 ? 7.588 -13.700 25.732 1.00 93.25 715 ASP A N 1
ATOM 5559 C CA . ASP A 1 715 ? 7.762 -12.252 25.755 1.00 93.25 715 ASP A CA 1
ATOM 5560 C C . ASP A 1 715 ? 6.435 -11.494 25.912 1.00 93.25 715 ASP A C 1
ATOM 5562 O O . ASP A 1 715 ? 6.357 -10.584 26.730 1.00 93.25 715 ASP A O 1
ATOM 5566 N N . ALA A 1 716 ? 5.366 -11.931 25.236 1.00 92.69 716 ALA A N 1
ATOM 5567 C CA . ALA A 1 716 ? 4.023 -11.348 25.349 1.00 92.69 716 ALA A CA 1
ATOM 5568 C C . ALA A 1 716 ? 3.421 -11.431 26.766 1.00 92.69 716 ALA A C 1
ATOM 5570 O O . ALA A 1 716 ? 2.540 -10.652 27.112 1.00 92.69 716 ALA A O 1
ATOM 5571 N N . LYS A 1 717 ? 3.892 -12.372 27.597 1.00 92.50 717 LYS A N 1
ATOM 5572 C CA . LYS A 1 717 ? 3.474 -12.525 29.003 1.00 92.50 717 LYS A CA 1
ATOM 5573 C C . LYS A 1 717 ? 4.238 -11.621 29.973 1.00 92.50 717 LYS A C 1
ATOM 5575 O O . LYS A 1 717 ? 3.931 -11.620 31.166 1.00 92.50 717 LYS A O 1
ATOM 5580 N N . LYS A 1 718 ? 5.272 -10.912 29.512 1.00 90.06 718 LYS A N 1
ATOM 5581 C CA . LYS A 1 718 ? 5.989 -9.943 30.346 1.00 90.06 718 LYS A CA 1
ATOM 5582 C C . LYS A 1 718 ? 5.090 -8.741 30.626 1.00 90.06 718 LYS A C 1
ATOM 5584 O O . LYS A 1 718 ? 4.143 -8.472 29.901 1.00 90.06 718 LYS A O 1
ATOM 5589 N N . VAL A 1 719 ? 5.437 -7.984 31.668 1.00 86.12 719 VAL A N 1
ATOM 5590 C CA . VAL A 1 719 ? 4.770 -6.704 31.970 1.00 86.12 719 VAL A CA 1
ATOM 5591 C C . VAL A 1 719 ? 4.889 -5.741 30.786 1.00 86.12 719 VAL A C 1
ATOM 5593 O O . VAL A 1 719 ? 3.939 -5.044 30.454 1.00 86.12 719 VAL A O 1
ATOM 5596 N N . THR A 1 720 ? 6.050 -5.731 30.133 1.00 86.94 720 THR A N 1
ATOM 5597 C CA . THR A 1 720 ? 6.313 -4.948 28.925 1.00 86.94 720 THR A CA 1
ATOM 5598 C C . THR A 1 720 ? 6.899 -5.850 27.853 1.00 86.94 720 THR A C 1
ATOM 5600 O O . THR A 1 720 ? 7.895 -6.539 28.108 1.00 86.94 720 THR A O 1
ATOM 5603 N N . VAL A 1 721 ? 6.306 -5.818 26.663 1.00 90.69 721 VAL A N 1
ATOM 5604 C CA . VAL A 1 721 ? 6.821 -6.515 25.481 1.00 90.69 721 VAL A CA 1
ATOM 5605 C C . VAL A 1 721 ? 8.155 -5.898 25.053 1.00 90.69 721 VAL A C 1
ATOM 5607 O O . VAL A 1 721 ? 8.338 -4.678 25.116 1.00 90.69 721 VAL A O 1
ATOM 5610 N N . SER A 1 722 ? 9.104 -6.744 24.643 1.00 88.88 722 SER A N 1
ATOM 5611 C CA . SER A 1 722 ? 10.424 -6.295 24.190 1.00 88.88 722 SER A CA 1
ATOM 5612 C C . SER A 1 722 ? 10.319 -5.475 22.902 1.00 88.88 722 SER A C 1
ATOM 5614 O O . SER A 1 722 ? 9.497 -5.772 22.036 1.00 88.88 722 SER A O 1
ATOM 5616 N N . GLU A 1 723 ? 11.186 -4.471 22.748 1.00 86.50 723 GLU A N 1
ATOM 5617 C CA . GLU A 1 723 ? 11.162 -3.592 21.574 1.00 86.50 723 GLU A CA 1
ATOM 5618 C C . GLU A 1 723 ? 11.298 -4.375 20.259 1.00 86.50 723 GLU A C 1
ATOM 5620 O O . GLU A 1 723 ? 12.145 -5.263 20.131 1.00 86.50 723 GLU A O 1
ATOM 5625 N N . GLY A 1 724 ? 10.454 -4.043 19.284 1.00 85.00 724 GLY A N 1
ATOM 5626 C CA . GLY A 1 724 ? 10.432 -4.663 17.965 1.00 85.00 724 GLY A CA 1
ATOM 5627 C C . GLY A 1 724 ? 9.660 -5.984 17.889 1.00 85.00 724 GLY A C 1
ATOM 5628 O O . GLY A 1 724 ? 9.387 -6.449 16.785 1.00 85.00 724 GLY A O 1
ATOM 5629 N N . ASN A 1 725 ? 9.244 -6.588 19.008 1.00 91.50 725 ASN A N 1
ATOM 5630 C CA . ASN A 1 725 ? 8.444 -7.817 18.993 1.00 91.50 725 ASN A CA 1
ATOM 5631 C C . ASN A 1 725 ? 6.965 -7.533 18.665 1.00 91.50 725 ASN A C 1
ATOM 5633 O O . ASN A 1 725 ? 6.084 -7.639 19.519 1.00 91.50 725 ASN A O 1
ATOM 5637 N N . PHE A 1 726 ? 6.683 -7.180 17.409 1.00 91.69 726 PHE A N 1
ATOM 5638 C CA . PHE A 1 726 ? 5.336 -6.824 16.953 1.00 91.69 726 PHE A CA 1
ATOM 5639 C C . PHE A 1 726 ? 4.312 -7.953 17.157 1.00 91.69 726 PHE A C 1
ATOM 5641 O O . PHE A 1 726 ? 3.212 -7.701 17.641 1.00 91.69 726 PHE A O 1
ATOM 5648 N N . ILE A 1 727 ? 4.669 -9.210 16.862 1.00 94.12 727 ILE A N 1
ATOM 5649 C CA . ILE A 1 727 ? 3.753 -10.347 17.074 1.00 94.12 727 ILE A CA 1
ATOM 5650 C C . ILE A 1 727 ? 3.445 -10.503 18.572 1.00 94.12 727 ILE A C 1
ATOM 5652 O O . ILE A 1 727 ? 2.297 -10.734 18.956 1.00 94.12 727 ILE A O 1
ATOM 5656 N N . GLY A 1 728 ? 4.455 -10.331 19.432 1.00 94.12 728 GLY A N 1
ATOM 5657 C CA . GLY A 1 728 ? 4.276 -10.335 20.882 1.00 94.12 728 GLY A CA 1
ATOM 5658 C C . GLY A 1 728 ? 3.395 -9.191 21.375 1.00 94.12 728 GLY A C 1
ATOM 5659 O O . GLY A 1 728 ? 2.562 -9.419 22.246 1.00 94.12 728 GLY A O 1
ATOM 5660 N N . LEU A 1 729 ? 3.515 -7.998 20.786 1.00 92.94 729 LEU A N 1
ATOM 5661 C CA . LEU A 1 729 ? 2.661 -6.844 21.077 1.00 92.94 729 LEU A CA 1
ATOM 5662 C C . LEU A 1 729 ? 1.199 -7.133 20.730 1.00 92.94 729 LEU A C 1
ATOM 5664 O O . LEU A 1 729 ? 0.327 -6.951 21.578 1.00 92.94 729 LEU A O 1
ATOM 5668 N N . VAL A 1 730 ? 0.934 -7.634 19.518 1.00 93.56 730 VAL A N 1
ATOM 5669 C CA . VAL A 1 730 ? -0.418 -8.034 19.097 1.00 93.56 730 VAL A CA 1
ATOM 5670 C C . VAL A 1 730 ? -0.993 -9.055 20.079 1.00 93.56 730 VAL A C 1
ATOM 5672 O O . VAL A 1 730 ? -2.132 -8.912 20.521 1.00 93.56 730 VAL A O 1
ATOM 5675 N N . LYS A 1 731 ? -0.194 -10.054 20.475 1.00 92.38 731 LYS A N 1
ATOM 5676 C CA . LYS A 1 731 ? -0.626 -11.076 21.432 1.00 92.38 731 LYS A CA 1
ATOM 5677 C C . LYS A 1 731 ? -0.874 -10.519 22.837 1.00 92.38 731 LYS A C 1
ATOM 5679 O O . LYS A 1 731 ? -1.876 -10.877 23.447 1.00 92.38 731 LYS A O 1
ATOM 5684 N N . ALA A 1 732 ? -0.005 -9.651 23.346 1.00 91.62 732 ALA A N 1
ATOM 5685 C CA . ALA A 1 732 ? -0.166 -9.045 24.665 1.00 91.62 732 ALA A CA 1
ATOM 5686 C C . ALA A 1 732 ? -1.463 -8.225 24.741 1.00 91.62 732 ALA A C 1
ATOM 5688 O O . ALA A 1 732 ? -2.240 -8.384 25.681 1.00 91.62 732 ALA A O 1
ATOM 5689 N N . VAL A 1 733 ? -1.745 -7.421 23.709 1.00 90.38 733 VAL A N 1
ATOM 5690 C CA . VAL A 1 733 ? -2.995 -6.652 23.602 1.00 90.38 733 VAL A CA 1
ATOM 5691 C C . VAL A 1 733 ? -4.211 -7.578 23.492 1.00 90.38 733 VAL A C 1
ATOM 5693 O O . VAL A 1 733 ? -5.217 -7.357 24.168 1.00 90.38 733 VAL A O 1
ATOM 5696 N N . TYR A 1 734 ? -4.107 -8.650 22.701 1.00 88.81 734 TYR A N 1
ATOM 5697 C CA . TYR A 1 734 ? -5.160 -9.657 22.564 1.00 88.81 734 TYR A CA 1
ATOM 5698 C C . TYR A 1 734 ? -5.496 -10.345 23.899 1.00 88.81 734 TYR A C 1
ATOM 5700 O O . TYR A 1 734 ? -6.673 -10.477 24.250 1.00 88.81 734 TYR A O 1
ATOM 5708 N N . ASP A 1 735 ? -4.472 -10.751 24.655 1.00 85.94 735 ASP A N 1
ATOM 5709 C CA . ASP A 1 735 ? -4.610 -11.473 25.924 1.00 85.94 735 ASP A CA 1
ATOM 5710 C C . ASP A 1 735 ? -5.084 -10.556 27.076 1.00 85.94 735 ASP A C 1
ATOM 5712 O O . ASP A 1 735 ? -5.740 -11.031 28.006 1.00 85.94 735 ASP A O 1
ATOM 5716 N N . HIS A 1 736 ? -4.810 -9.244 27.021 1.00 80.31 736 HIS A N 1
ATOM 5717 C CA . HIS A 1 736 ? -5.149 -8.280 28.082 1.00 80.31 736 HIS A CA 1
ATOM 5718 C C . HIS A 1 736 ? -6.649 -7.922 28.168 1.00 80.31 736 HIS A C 1
ATOM 5720 O O . HIS A 1 736 ? -7.087 -7.290 29.129 1.00 80.31 736 HIS A O 1
ATOM 5726 N N . ARG A 1 737 ? -7.477 -8.296 27.184 1.00 69.25 737 ARG A N 1
ATOM 5727 C CA . ARG A 1 737 ? -8.836 -7.744 27.051 1.00 69.25 737 ARG A CA 1
ATOM 5728 C C . ARG A 1 737 ? -9.750 -8.023 28.258 1.00 69.25 737 ARG A C 1
ATOM 5730 O O . ARG A 1 737 ? -10.108 -9.166 28.552 1.00 69.25 737 ARG A O 1
ATOM 5737 N N . GLU A 1 738 ? -10.281 -6.950 28.845 1.00 64.81 738 GLU A N 1
ATOM 5738 C CA . GLU A 1 738 ? -11.361 -7.014 29.833 1.00 64.81 738 GLU A CA 1
ATOM 5739 C C . GLU A 1 738 ? -12.691 -7.505 29.224 1.00 64.81 738 GLU A C 1
ATOM 5741 O O . GLU A 1 738 ? -13.070 -7.176 28.093 1.00 64.81 738 GLU A O 1
ATOM 5746 N N . LYS A 1 739 ? -13.470 -8.273 29.996 1.00 58.94 739 LYS A N 1
ATOM 5747 C CA . LYS A 1 739 ? -14.834 -8.659 29.598 1.00 58.94 739 LYS A CA 1
ATOM 5748 C C . LYS A 1 739 ? -15.703 -7.390 29.490 1.00 58.94 739 LYS A C 1
ATOM 5750 O O . LYS A 1 739 ? -15.703 -6.573 30.402 1.00 58.94 739 LYS A O 1
ATOM 5755 N N . ASN A 1 740 ? -16.471 -7.246 28.403 1.00 62.69 740 ASN A N 1
ATOM 5756 C CA . ASN A 1 740 ? -17.378 -6.110 28.124 1.00 62.69 740 ASN A CA 1
ATOM 5757 C C . ASN A 1 740 ? -16.703 -4.768 27.742 1.00 62.69 740 ASN A C 1
ATOM 5759 O O . ASN A 1 740 ? -17.189 -3.694 28.106 1.00 62.69 740 ASN A O 1
ATOM 5763 N N . THR A 1 741 ? -15.588 -4.800 27.007 1.00 72.19 741 THR A N 1
ATOM 5764 C CA . THR A 1 741 ? -15.039 -3.599 26.337 1.00 72.19 741 THR A CA 1
ATOM 5765 C C . THR A 1 741 ? -15.544 -3.458 24.895 1.00 72.19 741 THR A C 1
ATOM 5767 O O . THR A 1 741 ? -15.766 -4.471 24.219 1.00 72.19 741 THR A O 1
ATOM 5770 N N . THR A 1 742 ? -15.699 -2.212 24.432 1.00 77.94 742 THR A N 1
ATOM 5771 C CA . THR A 1 742 ? -15.994 -1.859 23.032 1.00 77.94 742 THR A CA 1
ATOM 5772 C C . THR A 1 742 ? -14.770 -1.950 22.125 1.00 77.94 742 THR A C 1
ATOM 5774 O O . THR A 1 742 ? -14.934 -1.859 20.910 1.00 77.94 742 THR A O 1
ATOM 5777 N N . GLN A 1 743 ? -13.568 -2.161 22.672 1.00 90.19 743 GLN A N 1
ATOM 5778 C CA . GLN A 1 743 ? -12.332 -2.284 21.895 1.00 90.19 743 GLN A CA 1
ATOM 5779 C C . GLN A 1 743 ? -12.193 -3.637 21.186 1.00 90.19 743 GLN A C 1
ATOM 5781 O O . GLN A 1 743 ? -12.729 -4.661 21.633 1.00 90.19 743 GLN A O 1
ATOM 5786 N N . ASP A 1 744 ? -11.457 -3.627 20.072 1.00 87.12 744 ASP A N 1
ATOM 5787 C CA . ASP A 1 744 ? -11.085 -4.832 19.333 1.00 87.12 744 ASP A CA 1
ATOM 5788 C C . ASP A 1 744 ? -10.082 -5.679 20.112 1.00 87.12 744 ASP A C 1
ATOM 5790 O O . ASP A 1 744 ? -9.286 -5.177 20.901 1.00 87.12 744 ASP A O 1
ATOM 5794 N N . ARG A 1 745 ? -10.111 -6.992 19.870 1.00 83.38 745 ARG A N 1
ATOM 5795 C CA . ARG A 1 745 ? -9.067 -7.894 20.378 1.00 83.38 745 ARG A CA 1
ATOM 5796 C C . ARG A 1 745 ? -7.744 -7.705 19.638 1.00 83.38 745 ARG A C 1
ATOM 5798 O O . ARG A 1 745 ? -6.689 -7.901 20.221 1.00 83.38 745 ARG A O 1
ATOM 5805 N N . VAL A 1 746 ? -7.821 -7.335 18.364 1.00 90.44 746 VAL A N 1
ATOM 5806 C CA . VAL A 1 746 ? -6.679 -6.996 17.519 1.00 90.44 746 VAL A CA 1
ATOM 5807 C C . VAL A 1 746 ? -6.945 -5.591 16.979 1.00 90.44 746 VAL A C 1
ATOM 5809 O O . VAL A 1 746 ? -7.651 -5.456 15.984 1.00 90.44 746 VAL A O 1
ATOM 5812 N N . PRO A 1 747 ? -6.461 -4.530 17.649 1.00 91.62 747 PRO A N 1
ATOM 5813 C CA . PRO A 1 747 ? -6.703 -3.148 17.237 1.00 91.62 747 PRO A CA 1
ATOM 5814 C C . PRO A 1 747 ? -5.673 -2.671 16.196 1.00 91.62 747 PRO A C 1
ATOM 5816 O O . PRO A 1 747 ? -5.302 -1.499 16.170 1.00 91.62 747 PRO A O 1
ATOM 5819 N N . PHE A 1 748 ? -5.193 -3.596 15.366 1.00 92.69 748 PHE A N 1
ATOM 5820 C CA . PHE A 1 748 ? -4.256 -3.356 14.276 1.00 92.69 748 PHE A CA 1
ATOM 5821 C C . PHE A 1 748 ? -4.948 -3.755 12.980 1.00 92.69 748 PHE A C 1
ATOM 5823 O O . PHE A 1 748 ? -5.442 -4.878 12.884 1.00 92.69 748 PHE A O 1
ATOM 5830 N N . VAL A 1 749 ? -4.979 -2.853 12.006 1.00 91.62 749 VAL A N 1
ATOM 5831 C CA . VAL A 1 749 ? -5.553 -3.116 10.684 1.00 91.62 749 VAL A CA 1
ATOM 5832 C C . VAL A 1 749 ? -4.517 -2.890 9.593 1.00 91.62 749 VAL A C 1
ATOM 5834 O O . VAL A 1 749 ? -3.636 -2.043 9.720 1.00 91.62 749 VAL A O 1
ATOM 5837 N N . TRP A 1 750 ? -4.606 -3.648 8.511 1.00 90.50 750 TRP A N 1
ATOM 5838 C CA . TRP A 1 750 ? -3.733 -3.455 7.367 1.00 90.50 750 TRP A CA 1
ATOM 5839 C C . TRP A 1 750 ? -4.178 -2.254 6.525 1.00 90.50 750 TRP A C 1
ATOM 5841 O O . TRP A 1 750 ? -5.369 -2.033 6.282 1.00 90.50 750 TRP A O 1
ATOM 5851 N N . GLY A 1 751 ? -3.195 -1.506 6.036 1.00 85.81 751 GLY A N 1
ATOM 5852 C CA . GLY A 1 751 ? -3.375 -0.500 5.004 1.00 85.81 751 GLY A CA 1
ATOM 5853 C C . GLY A 1 751 ? -2.159 -0.472 4.084 1.00 85.81 751 GLY A C 1
ATOM 5854 O O . GLY A 1 751 ? -1.025 -0.686 4.525 1.00 85.81 751 GLY A O 1
ATOM 5855 N N . ALA A 1 752 ? -2.388 -0.189 2.805 1.00 74.69 752 ALA A N 1
ATOM 5856 C CA . ALA A 1 752 ? -1.322 -0.107 1.813 1.00 74.69 752 ALA A CA 1
ATOM 5857 C C . ALA A 1 752 ? -0.655 1.271 1.772 1.00 74.69 752 ALA A C 1
ATOM 5859 O O . ALA A 1 752 ? 0.471 1.362 1.275 1.00 74.69 752 ALA A O 1
ATOM 5860 N N . ASP A 1 753 ? -1.359 2.324 2.216 1.00 71.44 753 ASP A N 1
ATOM 5861 C CA . ASP A 1 753 ? -1.122 3.742 1.893 1.00 71.44 753 ASP A CA 1
ATOM 5862 C C . ASP A 1 753 ? -1.293 3.986 0.371 1.00 71.44 753 ASP A C 1
ATOM 5864 O O . ASP A 1 753 ? -2.115 4.773 -0.075 1.00 71.44 753 ASP A O 1
ATOM 5868 N N . GLY A 1 754 ? -0.713 3.140 -0.487 1.00 63.62 754 GLY A N 1
ATOM 5869 C CA . GLY A 1 754 ? -1.187 2.977 -1.862 1.00 63.62 754 GLY A CA 1
ATOM 5870 C C . GLY A 1 754 ? -0.767 4.111 -2.794 1.00 63.62 754 GLY A C 1
ATOM 5871 O O . GLY A 1 754 ? -1.463 4.394 -3.761 1.00 63.62 754 GLY A O 1
ATOM 5872 N N . LEU A 1 755 ? 0.411 4.715 -2.576 1.00 64.69 755 LEU A N 1
ATOM 5873 C CA . LEU A 1 755 ? 1.028 5.712 -3.479 1.00 64.69 755 LEU A CA 1
ATOM 5874 C C . LEU A 1 755 ? 1.501 5.182 -4.830 1.00 64.69 755 LEU A C 1
ATOM 5876 O O . LEU A 1 755 ? 2.454 5.679 -5.450 1.00 64.69 755 LEU A O 1
ATOM 5880 N N . THR A 1 756 ? 0.886 4.112 -5.274 1.00 64.44 756 THR A N 1
ATOM 5881 C CA . THR A 1 756 ? 1.172 3.537 -6.560 1.00 64.44 756 THR A CA 1
ATOM 5882 C C . THR A 1 756 ? 0.533 4.409 -7.621 1.00 64.44 756 THR A C 1
ATOM 5884 O O . THR A 1 756 ? -0.663 4.682 -7.582 1.00 64.44 756 THR A O 1
ATOM 5887 N N . GLN A 1 757 ? 1.326 4.870 -8.583 1.00 61.94 757 GLN A N 1
ATOM 5888 C CA . GLN A 1 757 ? 0.745 5.601 -9.698 1.00 61.94 757 GLN A CA 1
ATOM 5889 C C . GLN A 1 757 ? 0.236 4.571 -10.700 1.00 61.94 757 GLN A C 1
ATOM 5891 O O . GLN A 1 757 ? 1.011 3.764 -11.206 1.00 61.94 757 GLN A O 1
ATOM 5896 N N . PHE A 1 758 ? -1.045 4.613 -11.052 1.00 60.78 758 PHE A N 1
ATOM 5897 C CA . PHE A 1 758 ? -1.575 3.793 -12.149 1.00 60.78 758 PHE A CA 1
ATOM 5898 C C . PHE A 1 758 ? -0.926 4.153 -13.510 1.00 60.78 758 PHE A C 1
ATOM 5900 O O . PHE A 1 758 ? -1.074 3.417 -14.483 1.00 60.78 758 PHE A O 1
ATOM 5907 N N . THR A 1 759 ? -0.211 5.286 -13.593 1.00 57.81 759 THR A N 1
ATOM 5908 C CA . THR A 1 759 ? 0.658 5.668 -14.717 1.00 57.81 759 THR A CA 1
ATOM 5909 C C . THR A 1 759 ? 2.103 5.174 -14.591 1.00 57.81 759 THR A C 1
ATOM 5911 O O . THR A 1 759 ? 2.849 5.268 -15.559 1.00 57.81 759 THR A O 1
ATOM 5914 N N . GLU A 1 760 ? 2.551 4.676 -13.436 1.00 67.75 760 GLU A N 1
ATOM 5915 C CA . GLU A 1 760 ? 3.907 4.128 -13.300 1.00 67.75 760 GLU A CA 1
ATOM 5916 C C . GLU A 1 760 ? 4.005 2.799 -14.065 1.00 67.75 760 GLU A C 1
ATOM 5918 O O . GLU A 1 760 ? 3.157 1.915 -13.928 1.00 67.75 760 GLU A O 1
ATOM 5923 N N . ARG A 1 761 ? 5.087 2.620 -14.836 1.00 71.19 761 ARG A N 1
ATOM 5924 C CA . ARG A 1 761 ? 5.377 1.351 -15.532 1.00 71.19 761 ARG A CA 1
ATOM 5925 C C . ARG A 1 761 ? 5.549 0.186 -14.558 1.00 71.19 761 ARG A C 1
ATOM 5927 O O . ARG A 1 761 ? 5.227 -0.944 -14.897 1.00 71.19 761 ARG A O 1
ATOM 5934 N N . SER A 1 762 ? 6.036 0.469 -13.352 1.00 73.06 762 SER A N 1
ATOM 5935 C CA . SER A 1 762 ? 6.146 -0.469 -12.232 1.00 73.06 762 SER A CA 1
ATOM 5936 C C . SER A 1 762 ? 4.946 -0.460 -11.283 1.00 73.06 762 SER A C 1
ATOM 5938 O O . SER A 1 762 ? 5.027 -1.005 -10.181 1.00 73.06 762 SER A O 1
ATOM 5940 N N . GLY A 1 763 ? 3.826 0.150 -11.691 1.00 75.00 763 GLY A N 1
ATOM 5941 C CA . GLY A 1 763 ? 2.657 0.338 -10.840 1.00 75.00 763 GLY A CA 1
ATOM 5942 C C . GLY A 1 763 ? 2.125 -0.976 -10.267 1.00 75.00 763 GLY A C 1
ATOM 5943 O O . GLY A 1 763 ? 1.934 -1.097 -9.067 1.00 75.00 763 GLY A O 1
ATOM 5944 N N . VAL A 1 764 ? 1.953 -2.023 -11.070 1.00 76.69 764 VAL A N 1
ATOM 5945 C CA . VAL A 1 764 ? 1.388 -3.281 -10.548 1.00 76.69 764 VAL A CA 1
ATOM 5946 C C . VAL A 1 764 ? 2.357 -4.032 -9.642 1.00 76.69 764 VAL A C 1
ATOM 5948 O O . VAL A 1 764 ? 1.938 -4.552 -8.607 1.00 76.69 764 VAL A O 1
ATOM 5951 N N . GLU A 1 765 ? 3.655 -4.059 -9.964 1.00 80.50 765 GLU A N 1
ATOM 5952 C CA . GLU A 1 765 ? 4.654 -4.624 -9.054 1.00 80.50 765 GLU A CA 1
ATOM 5953 C C . GLU A 1 765 ? 4.687 -3.858 -7.730 1.00 80.50 765 GLU A C 1
ATOM 5955 O O . GLU A 1 765 ? 4.791 -4.472 -6.672 1.00 80.50 765 GLU A O 1
ATOM 5960 N N . LYS A 1 766 ? 4.546 -2.530 -7.776 1.00 80.94 766 LYS A N 1
ATOM 5961 C CA . LYS A 1 766 ? 4.518 -1.674 -6.589 1.00 80.94 766 LYS A CA 1
ATOM 5962 C C . LYS A 1 766 ? 3.257 -1.891 -5.763 1.00 80.94 766 LYS A C 1
ATOM 5964 O O . LYS A 1 766 ? 3.370 -2.026 -4.551 1.00 80.94 766 LYS A O 1
ATOM 5969 N N . PHE A 1 767 ? 2.090 -2.008 -6.398 1.00 82.25 767 PHE A N 1
ATOM 5970 C CA . PHE A 1 767 ? 0.834 -2.343 -5.722 1.00 82.25 767 PHE A CA 1
ATOM 5971 C C . PHE A 1 767 ? 0.954 -3.676 -4.983 1.00 82.25 767 PHE A C 1
ATOM 5973 O O . PHE A 1 767 ? 0.704 -3.758 -3.780 1.00 82.25 767 PHE A O 1
ATOM 5980 N N . LYS A 1 768 ? 1.404 -4.718 -5.690 1.00 85.75 768 LYS A N 1
ATOM 5981 C CA . LYS A 1 768 ? 1.561 -6.050 -5.107 1.00 85.75 768 LYS A CA 1
ATOM 5982 C C . LYS A 1 768 ? 2.617 -6.064 -4.000 1.00 85.75 768 LYS A C 1
ATOM 5984 O O . LYS A 1 768 ? 2.404 -6.678 -2.958 1.00 85.75 768 LYS A O 1
ATOM 5989 N N . LEU A 1 769 ? 3.724 -5.344 -4.181 1.00 85.12 769 LEU A N 1
ATOM 5990 C CA . LEU A 1 769 ? 4.725 -5.204 -3.132 1.00 85.12 769 LEU A CA 1
ATOM 5991 C C . LEU A 1 769 ? 4.165 -4.449 -1.921 1.00 85.12 769 LEU A C 1
ATOM 5993 O O . LEU A 1 769 ? 4.434 -4.865 -0.808 1.00 85.12 769 LEU A O 1
ATOM 5997 N N . TYR A 1 770 ? 3.364 -3.396 -2.091 1.00 82.75 770 TYR A N 1
ATOM 5998 C CA . TYR A 1 770 ? 2.730 -2.699 -0.966 1.00 82.75 770 TYR A CA 1
ATOM 5999 C C . TYR A 1 770 ? 1.760 -3.573 -0.181 1.00 82.75 770 TYR A C 1
ATOM 6001 O O . TYR A 1 770 ? 1.719 -3.468 1.044 1.00 82.75 770 TYR A O 1
ATOM 6009 N N . ARG A 1 771 ? 1.044 -4.467 -0.866 1.00 87.31 771 ARG A N 1
ATOM 6010 C CA . ARG A 1 771 ? 0.268 -5.524 -0.216 1.00 87.31 771 ARG A CA 1
ATOM 6011 C C . ARG A 1 771 ? 1.157 -6.440 0.626 1.00 87.31 771 ARG A C 1
ATOM 6013 O O . ARG A 1 771 ? 0.860 -6.668 1.792 1.00 87.31 771 ARG A O 1
ATOM 6020 N N . ASP A 1 772 ? 2.264 -6.917 0.061 1.00 88.06 772 ASP A N 1
ATOM 6021 C CA . ASP A 1 772 ? 3.067 -7.983 0.676 1.00 88.06 772 ASP A CA 1
ATOM 6022 C C . ASP A 1 772 ? 4.177 -7.501 1.622 1.00 88.06 772 ASP A C 1
ATOM 6024 O O . ASP A 1 772 ? 4.655 -8.287 2.436 1.00 88.06 772 ASP A O 1
ATOM 6028 N N . GLN A 1 773 ? 4.601 -6.233 1.541 1.00 82.69 773 GLN A N 1
ATOM 6029 C CA . GLN A 1 773 ? 5.844 -5.720 2.145 1.00 82.69 773 GLN A CA 1
ATOM 6030 C C . GLN A 1 773 ? 5.921 -5.863 3.668 1.00 82.69 773 GLN A C 1
ATOM 6032 O O . GLN A 1 773 ? 7.022 -5.799 4.223 1.00 82.69 773 GLN A O 1
ATOM 6037 N N . LEU A 1 774 ? 4.794 -6.073 4.356 1.00 87.69 774 LEU A N 1
ATOM 6038 C CA . LEU A 1 774 ? 4.775 -6.425 5.772 1.00 87.69 774 LEU A CA 1
ATOM 6039 C C . LEU A 1 774 ? 5.193 -7.896 5.942 1.00 87.69 774 LEU A C 1
ATOM 6041 O O . LEU A 1 774 ? 4.383 -8.779 6.206 1.00 87.69 774 LEU A O 1
ATOM 6045 N N . ALA A 1 775 ? 6.493 -8.166 5.793 1.00 90.56 775 ALA A N 1
ATOM 6046 C CA . ALA A 1 775 ? 7.083 -9.505 5.818 1.00 90.56 775 ALA A CA 1
ATOM 6047 C C . ALA A 1 775 ? 6.748 -10.300 7.096 1.00 90.56 775 ALA A C 1
ATOM 6049 O O . ALA A 1 775 ? 6.715 -11.531 7.070 1.00 90.56 775 ALA A O 1
ATOM 6050 N N . VAL A 1 776 ? 6.459 -9.615 8.207 1.00 91.88 776 VAL A N 1
ATOM 6051 C CA . VAL A 1 776 ? 5.978 -10.245 9.447 1.00 91.88 776 VAL A CA 1
ATOM 6052 C C . VAL A 1 776 ? 4.643 -10.976 9.257 1.00 91.88 776 VAL A C 1
ATOM 6054 O O . VAL A 1 776 ? 4.460 -12.034 9.852 1.00 91.88 776 VAL A O 1
ATOM 6057 N N . GLU A 1 777 ? 3.748 -10.510 8.383 1.00 92.94 777 GLU A N 1
ATOM 6058 C CA . GLU A 1 777 ? 2.530 -11.255 8.034 1.00 92.94 777 GLU A CA 1
ATOM 6059 C C . GLU A 1 777 ? 2.859 -12.586 7.358 1.00 92.94 777 GLU A C 1
ATOM 6061 O O . GLU A 1 777 ? 2.285 -13.620 7.699 1.00 92.94 777 GLU A O 1
ATOM 6066 N N . SER A 1 778 ? 3.826 -12.574 6.436 1.00 93.94 778 SER A N 1
ATOM 6067 C CA . SER A 1 778 ? 4.300 -13.792 5.770 1.00 93.94 778 SER A CA 1
ATOM 6068 C C . SER A 1 778 ? 4.912 -14.760 6.783 1.00 93.94 778 SER A C 1
ATO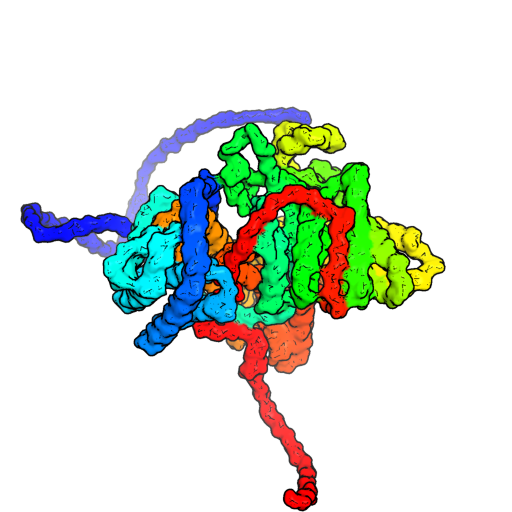M 6070 O O . SER A 1 778 ? 4.653 -15.958 6.730 1.00 93.94 778 SER A O 1
ATOM 6072 N N . LEU A 1 779 ? 5.675 -14.251 7.755 1.00 95.94 779 LEU A N 1
ATOM 6073 C CA . LEU A 1 779 ? 6.208 -15.062 8.850 1.00 95.94 779 LEU A CA 1
ATOM 6074 C C . LEU A 1 779 ? 5.089 -15.694 9.690 1.00 95.94 779 LEU A C 1
ATOM 6076 O O . LEU A 1 779 ? 5.147 -16.892 9.967 1.00 95.94 779 LEU A O 1
ATOM 6080 N N . MET A 1 780 ? 4.074 -14.914 10.081 1.00 96.06 780 MET A N 1
ATOM 6081 C CA . MET A 1 780 ? 2.914 -15.419 10.826 1.00 96.06 780 MET A CA 1
ATOM 6082 C C . MET A 1 780 ? 2.177 -16.507 10.043 1.00 96.06 780 MET A C 1
ATOM 6084 O O . MET A 1 780 ? 1.803 -17.525 10.622 1.00 96.06 780 MET A O 1
ATOM 6088 N N . GLU A 1 781 ? 2.014 -16.322 8.731 1.00 95.69 781 GLU A N 1
ATOM 6089 C CA . GLU A 1 781 ? 1.397 -17.302 7.838 1.00 95.69 781 GLU A CA 1
ATOM 6090 C C . GLU A 1 781 ? 2.201 -18.610 7.805 1.00 95.69 781 GLU A C 1
ATOM 6092 O O . GLU A 1 781 ? 1.641 -19.688 8.015 1.00 95.69 781 GLU A O 1
ATOM 6097 N N . MET A 1 782 ? 3.518 -18.537 7.584 1.00 95.56 782 MET A N 1
ATOM 6098 C CA . MET A 1 782 ? 4.382 -19.720 7.525 1.00 95.56 782 MET A CA 1
ATOM 6099 C C . MET A 1 782 ? 4.413 -20.476 8.859 1.00 95.56 782 MET A C 1
ATOM 6101 O O . MET A 1 782 ? 4.236 -21.696 8.883 1.00 95.56 782 MET A O 1
ATOM 6105 N N . VAL A 1 783 ? 4.606 -19.764 9.974 1.00 95.50 783 VAL A N 1
ATOM 6106 C CA . VAL A 1 783 ? 4.656 -20.360 11.318 1.00 95.50 783 VAL A CA 1
ATOM 6107 C C . VAL A 1 783 ? 3.300 -20.950 11.695 1.00 95.50 783 VAL A C 1
ATOM 6109 O O . VAL A 1 783 ? 3.239 -22.108 12.101 1.00 95.50 783 VAL A O 1
ATOM 6112 N N . GLY A 1 784 ? 2.206 -20.208 11.497 1.00 95.00 784 GLY A N 1
ATOM 6113 C CA . GLY A 1 784 ? 0.852 -20.667 11.806 1.00 95.00 784 GLY A CA 1
ATOM 6114 C C . GLY A 1 784 ? 0.482 -21.952 11.063 1.00 95.00 784 GLY A C 1
ATOM 6115 O O . GLY A 1 784 ? 0.014 -22.903 11.686 1.00 95.00 784 GLY A O 1
ATOM 6116 N N . ASN A 1 785 ? 0.776 -22.031 9.760 1.00 94.12 785 ASN A N 1
ATOM 6117 C CA . ASN A 1 785 ? 0.542 -23.242 8.962 1.00 94.12 785 ASN A CA 1
ATOM 6118 C C . ASN A 1 785 ? 1.437 -24.420 9.386 1.00 94.12 785 ASN A C 1
ATOM 6120 O O . ASN A 1 785 ? 0.980 -25.567 9.409 1.00 94.12 785 ASN A O 1
ATOM 6124 N N . THR A 1 786 ? 2.698 -24.151 9.742 1.00 93.44 786 THR A N 1
ATOM 6125 C CA . THR A 1 786 ? 3.626 -25.184 10.236 1.00 93.44 786 THR A CA 1
ATOM 6126 C C . THR A 1 786 ? 3.121 -25.775 11.554 1.00 93.44 786 THR A C 1
ATOM 6128 O O . THR A 1 786 ? 3.034 -26.993 11.691 1.00 93.44 786 THR A O 1
ATOM 6131 N N . LEU A 1 787 ? 2.700 -24.924 12.495 1.00 93.81 787 LEU A N 1
ATOM 6132 C CA . LEU A 1 787 ? 2.132 -25.337 13.782 1.00 93.81 787 LEU A CA 1
ATOM 6133 C C . LEU A 1 787 ? 0.786 -26.059 13.627 1.00 93.81 787 LEU A C 1
ATOM 6135 O O . LEU A 1 787 ? 0.540 -27.054 14.302 1.00 93.81 787 LEU A O 1
ATOM 6139 N N . GLN A 1 788 ? -0.075 -25.613 12.707 1.00 92.81 788 GLN A N 1
ATOM 6140 C CA . GLN A 1 788 ? -1.354 -26.275 12.422 1.00 92.81 788 GLN A CA 1
ATOM 6141 C C . GLN A 1 788 ? -1.173 -27.699 11.872 1.00 92.81 788 GLN A C 1
ATOM 6143 O O . GLN A 1 788 ? -2.044 -28.546 12.053 1.00 92.81 788 GLN A O 1
ATOM 6148 N N . SER A 1 789 ? -0.038 -27.964 11.224 1.00 88.19 789 SER A N 1
ATOM 6149 C CA . SER A 1 789 ? 0.315 -29.280 10.680 1.00 88.19 789 SER A CA 1
ATOM 6150 C C . SER A 1 789 ? 1.093 -30.155 11.672 1.00 88.19 789 SER A C 1
ATOM 6152 O O . SER A 1 789 ? 1.507 -31.253 11.316 1.00 88.19 789 SER A O 1
ATOM 6154 N N . HIS A 1 790 ? 1.328 -29.676 12.895 1.00 89.69 790 HIS A N 1
ATOM 6155 C CA . HIS A 1 790 ? 2.106 -30.378 13.913 1.00 89.69 790 HIS A CA 1
ATOM 6156 C C . HIS A 1 790 ? 1.294 -31.513 14.569 1.00 89.69 790 HIS A C 1
ATOM 6158 O O . HIS A 1 790 ? 0.078 -31.410 14.700 1.00 89.69 790 HIS A O 1
ATOM 6164 N N . ASP A 1 791 ? 1.947 -32.576 15.050 1.00 88.69 791 ASP A N 1
ATOM 6165 C CA . ASP A 1 791 ? 1.261 -33.744 15.643 1.00 88.69 791 ASP A CA 1
ATOM 6166 C C . ASP A 1 791 ? 0.595 -33.448 17.002 1.00 88.69 791 ASP A C 1
ATOM 6168 O O . ASP A 1 791 ? -0.367 -34.101 17.406 1.00 88.69 791 ASP A O 1
ATOM 6172 N N . SER A 1 792 ? 1.118 -32.461 17.731 1.00 92.56 792 SER A N 1
ATOM 6173 C CA . SER A 1 792 ? 0.602 -32.024 19.037 1.00 92.56 792 SER A CA 1
ATOM 6174 C C . SER A 1 792 ? -0.669 -31.173 18.889 1.00 92.56 792 SER A C 1
ATOM 6176 O O . SER A 1 792 ? -0.582 -30.084 18.314 1.00 92.56 792 SER A O 1
ATOM 6178 N N . PRO A 1 793 ? -1.817 -31.566 19.482 1.00 93.94 793 PRO A N 1
ATOM 6179 C CA . PRO A 1 793 ? -3.040 -30.757 19.470 1.00 93.94 793 PRO A CA 1
ATOM 6180 C C . PRO A 1 793 ? -2.854 -29.349 20.050 1.00 93.94 793 PRO A C 1
ATOM 6182 O O . PRO A 1 793 ? -3.523 -28.405 19.631 1.00 93.94 793 PRO A O 1
ATOM 6185 N N . GLN A 1 794 ? -1.939 -29.194 21.010 1.00 93.88 794 GLN A N 1
ATOM 6186 C CA . GLN A 1 794 ? -1.603 -27.904 21.607 1.00 93.88 794 GLN A CA 1
ATOM 6187 C C . GLN A 1 794 ? -0.957 -26.967 20.578 1.00 93.88 794 GLN A C 1
ATOM 6189 O O . GLN A 1 794 ? -1.351 -25.805 20.484 1.00 93.88 794 GLN A O 1
ATOM 6194 N N . GLU A 1 795 ? -0.027 -27.477 19.766 1.00 94.31 795 GLU A N 1
ATOM 6195 C CA . GLU A 1 795 ? 0.597 -26.686 18.699 1.00 94.31 795 GLU A CA 1
ATOM 6196 C C . GLU A 1 795 ? -0.386 -26.419 17.554 1.00 94.31 795 GLU A C 1
ATOM 6198 O O . GLU A 1 795 ? -0.414 -25.312 17.023 1.00 94.31 795 GLU A O 1
ATOM 6203 N N . GLN A 1 796 ? -1.281 -27.361 17.238 1.00 94.69 796 GLN A N 1
ATOM 6204 C CA . GLN A 1 796 ? -2.330 -27.132 16.236 1.00 94.69 796 GLN A CA 1
ATOM 6205 C C . GLN A 1 796 ? -3.275 -25.989 16.633 1.00 94.69 796 GLN A C 1
ATOM 6207 O O . GLN A 1 796 ? -3.612 -25.123 15.815 1.00 94.69 796 GLN A O 1
ATOM 6212 N N . ALA A 1 797 ? -3.693 -25.963 17.903 1.00 95.06 797 ALA A N 1
ATOM 6213 C CA . ALA A 1 797 ? -4.525 -24.896 18.449 1.00 95.06 797 ALA A CA 1
ATOM 6214 C C . ALA A 1 797 ? -3.795 -23.546 18.410 1.00 95.06 797 ALA A C 1
ATOM 6216 O O . ALA A 1 797 ? -4.376 -22.535 18.017 1.00 95.06 797 ALA A O 1
ATOM 6217 N N . ARG A 1 798 ? -2.502 -23.546 18.741 1.00 92.69 798 ARG A N 1
ATOM 6218 C CA . ARG A 1 798 ? -1.642 -22.364 18.678 1.00 92.69 798 ARG A CA 1
ATOM 6219 C C . ARG A 1 798 ? -1.463 -21.839 17.253 1.00 92.69 798 ARG A C 1
ATOM 6221 O O . ARG A 1 798 ? -1.584 -20.638 17.033 1.00 92.69 798 ARG A O 1
ATOM 6228 N N . GLY A 1 799 ? -1.240 -22.723 16.281 1.00 94.56 799 GLY A N 1
ATOM 6229 C CA . GLY A 1 799 ? -1.190 -22.362 14.863 1.00 94.56 799 GLY A CA 1
ATOM 6230 C C . GLY A 1 799 ? -2.499 -21.732 14.387 1.00 94.56 799 GLY A C 1
ATOM 6231 O O . GLY A 1 799 ? -2.488 -20.709 13.705 1.00 94.56 799 GLY A O 1
ATOM 6232 N N . SER A 1 800 ? -3.636 -22.274 14.831 1.00 95.25 800 SER A N 1
ATOM 6233 C CA . SER A 1 800 ? -4.964 -21.725 14.521 1.00 95.25 800 SER A CA 1
ATOM 6234 C C . SER A 1 800 ? -5.189 -20.336 15.137 1.00 95.25 800 SER A C 1
ATOM 6236 O O . SER A 1 800 ? -5.767 -19.463 14.491 1.00 95.25 800 SER A O 1
ATOM 6238 N N . GLU A 1 801 ? -4.706 -20.100 16.361 1.00 93.19 801 GLU A N 1
ATOM 6239 C CA . GLU A 1 801 ? -4.720 -18.771 16.990 1.00 93.19 801 GLU A CA 1
ATOM 6240 C C . GLU A 1 801 ? -3.893 -17.768 16.174 1.00 93.19 801 GLU A C 1
ATOM 6242 O O . GLU A 1 801 ? -4.381 -16.686 15.861 1.00 93.19 801 GLU A O 1
ATOM 6247 N N . TRP A 1 802 ? -2.679 -18.142 15.760 1.00 93.56 802 TRP A N 1
ATOM 6248 C CA . TRP A 1 802 ? -1.796 -17.286 14.959 1.00 93.56 802 TRP A CA 1
ATOM 6249 C C . TRP A 1 802 ? -2.418 -16.878 13.626 1.00 93.56 802 TRP A C 1
ATOM 6251 O O . TRP A 1 802 ? -2.401 -15.700 13.270 1.00 93.56 802 TRP A O 1
ATOM 6261 N N . LEU A 1 803 ? -3.005 -17.837 12.910 1.00 94.69 803 LEU A N 1
ATOM 6262 C CA . LEU A 1 803 ? -3.692 -17.570 11.647 1.00 94.69 803 LEU A CA 1
ATOM 6263 C C . LEU A 1 803 ? -4.946 -16.702 11.851 1.00 94.69 803 LEU A C 1
ATOM 6265 O O . LEU A 1 803 ? -5.255 -15.871 11.002 1.00 94.69 803 LEU A O 1
ATOM 6269 N N . SER A 1 804 ? -5.635 -16.835 12.989 1.00 93.38 804 SER A N 1
ATOM 6270 C CA . SER A 1 804 ? -6.769 -15.973 13.353 1.00 93.38 804 SER A CA 1
ATOM 6271 C C . SER A 1 804 ? -6.344 -14.532 13.665 1.00 93.38 804 SER A C 1
ATOM 6273 O O . SER A 1 804 ? -7.014 -13.587 13.243 1.00 93.38 804 SER A O 1
ATOM 6275 N N . LEU A 1 805 ? -5.218 -14.342 14.362 1.00 93.56 805 LEU A N 1
ATOM 6276 C CA . LEU A 1 805 ? -4.635 -13.014 14.585 1.00 93.56 805 LEU A CA 1
ATOM 6277 C C . LEU A 1 805 ? -4.224 -12.371 13.256 1.00 93.56 805 LEU A C 1
ATOM 6279 O O . LEU A 1 805 ? -4.570 -11.221 13.005 1.00 93.56 805 LEU A O 1
ATOM 6283 N N . LEU A 1 806 ? -3.552 -13.131 12.386 1.00 94.94 806 LEU A N 1
ATOM 6284 C CA . LEU A 1 806 ? -3.163 -12.677 11.050 1.00 94.94 806 LEU A CA 1
ATOM 6285 C C . LEU A 1 806 ? -4.376 -12.247 10.215 1.00 94.94 806 LEU A C 1
ATOM 6287 O O . LEU A 1 806 ? -4.359 -11.174 9.620 1.00 94.94 806 LEU A O 1
ATOM 6291 N N . ALA A 1 807 ? -5.440 -13.055 10.194 1.00 93.94 807 ALA A N 1
ATOM 6292 C CA . ALA A 1 807 ? -6.661 -12.723 9.465 1.00 93.94 807 ALA A CA 1
ATOM 6293 C C . ALA A 1 807 ? -7.278 -11.405 9.963 1.00 93.94 807 ALA A C 1
ATOM 6295 O O . ALA A 1 807 ? -7.660 -10.566 9.153 1.00 93.94 807 ALA A O 1
ATOM 6296 N N . GLN A 1 808 ? -7.313 -11.185 11.282 1.00 92.56 808 GLN A N 1
ATOM 6297 C CA . GLN A 1 808 ? -7.817 -9.933 11.854 1.00 92.56 808 GLN A CA 1
ATOM 6298 C C . GLN A 1 808 ? -6.938 -8.722 11.520 1.00 92.56 808 GLN A C 1
ATOM 6300 O O . GLN A 1 808 ? -7.487 -7.651 11.285 1.00 92.56 808 GLN A O 1
ATOM 6305 N N . ILE A 1 809 ? -5.610 -8.875 11.440 1.00 93.12 809 ILE A N 1
ATOM 6306 C CA . ILE A 1 809 ? -4.724 -7.797 10.965 1.00 93.12 809 ILE A CA 1
ATOM 6307 C C . ILE A 1 809 ? -5.058 -7.454 9.507 1.00 93.12 809 ILE A C 1
ATOM 6309 O O . ILE A 1 809 ? -5.297 -6.293 9.183 1.00 93.12 809 ILE A O 1
ATOM 6313 N N . ARG A 1 810 ? -5.143 -8.462 8.631 1.00 92.62 810 ARG A N 1
ATOM 6314 C CA . ARG A 1 810 ? -5.335 -8.260 7.185 1.00 92.62 810 ARG A CA 1
ATOM 6315 C C . ARG A 1 810 ? -6.717 -7.729 6.812 1.00 92.62 810 ARG A C 1
ATOM 6317 O O . ARG A 1 810 ? -6.820 -6.881 5.930 1.00 92.62 810 ARG A O 1
ATOM 6324 N N . THR A 1 811 ? -7.780 -8.222 7.449 1.00 92.31 811 THR A N 1
ATOM 6325 C CA . THR A 1 811 ? -9.169 -7.872 7.086 1.00 92.31 811 THR A CA 1
ATOM 6326 C C . THR A 1 811 ? -9.848 -6.917 8.064 1.00 92.31 811 THR A C 1
ATOM 6328 O O . THR A 1 811 ? -10.976 -6.493 7.820 1.00 92.31 811 THR A O 1
ATOM 6331 N N . GLY A 1 812 ? -9.193 -6.592 9.178 1.00 91.56 812 GLY A N 1
ATOM 6332 C CA . GLY A 1 812 ? -9.830 -5.948 10.320 1.00 91.56 812 GLY A CA 1
ATOM 6333 C C . GLY A 1 812 ? -10.671 -6.921 11.162 1.00 91.56 812 GLY A C 1
ATOM 6334 O O . GLY A 1 812 ? -10.764 -8.119 10.858 1.00 91.56 812 GLY A O 1
ATOM 6335 N N . PRO A 1 813 ? -11.290 -6.427 12.247 1.00 88.50 813 PRO A N 1
ATOM 6336 C CA . PRO A 1 813 ? -12.074 -7.250 13.162 1.00 88.50 813 PRO A CA 1
ATOM 6337 C C . PRO A 1 813 ? -13.345 -7.787 12.489 1.00 88.50 813 PRO A C 1
ATOM 6339 O O . PRO A 1 813 ? -14.012 -7.084 11.734 1.00 88.50 813 PRO A O 1
ATOM 6342 N N . ASP A 1 814 ? -13.760 -9.011 12.836 1.00 88.31 814 ASP A N 1
ATOM 6343 C CA . ASP A 1 814 ? -14.926 -9.673 12.218 1.00 88.31 814 ASP A CA 1
ATOM 6344 C C . ASP A 1 814 ? -16.220 -8.845 12.274 1.00 88.31 814 ASP A C 1
ATOM 6346 O O . ASP A 1 814 ? -17.070 -8.955 11.390 1.00 88.31 814 ASP A O 1
ATOM 6350 N N . ARG A 1 815 ? -16.374 -7.994 13.298 1.00 88.88 815 ARG A N 1
ATOM 6351 C CA . ARG A 1 815 ? -17.538 -7.107 13.445 1.00 88.88 815 ARG A CA 1
ATOM 6352 C C . ARG A 1 815 ? -17.631 -6.013 12.380 1.00 88.88 815 ARG A C 1
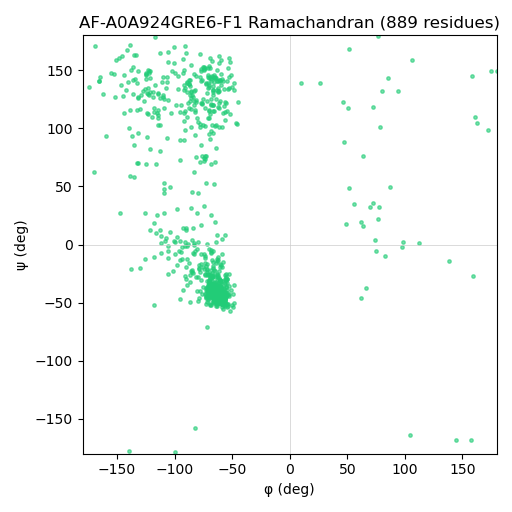ATOM 6354 O O . ARG A 1 815 ? -18.724 -5.488 12.188 1.00 88.88 815 ARG A O 1
ATOM 6361 N N . ASP A 1 816 ? -16.529 -5.691 11.702 1.00 91.62 816 ASP A N 1
ATOM 6362 C CA . ASP A 1 816 ? -16.501 -4.692 10.632 1.00 91.62 816 ASP A CA 1
ATOM 6363 C C . ASP A 1 816 ? -16.931 -5.285 9.280 1.00 91.62 816 ASP A C 1
ATOM 6365 O O . ASP A 1 816 ? -17.471 -4.565 8.444 1.00 91.62 816 ASP A O 1
ATOM 6369 N N . LYS A 1 817 ? -16.800 -6.607 9.079 1.00 90.25 817 LYS A N 1
ATOM 6370 C CA . LYS A 1 817 ? -17.135 -7.290 7.811 1.00 90.25 817 LYS A CA 1
ATOM 6371 C C . LYS A 1 817 ? -18.523 -6.937 7.249 1.00 90.25 817 LYS A C 1
ATOM 6373 O O . LYS A 1 817 ? -18.614 -6.694 6.047 1.00 90.25 817 LYS A O 1
ATOM 6378 N N . PRO A 1 818 ? -19.607 -6.854 8.051 1.00 92.25 818 PRO A N 1
ATOM 6379 C CA . PRO A 1 818 ? -20.921 -6.466 7.538 1.00 92.25 818 PRO A CA 1
ATOM 6380 C C . PRO A 1 818 ? -20.986 -5.053 6.939 1.00 92.25 818 PRO A C 1
ATOM 6382 O O . PRO A 1 818 ? -21.824 -4.817 6.075 1.00 92.25 818 PRO A O 1
ATOM 6385 N N . PHE A 1 819 ? -20.129 -4.119 7.368 1.00 92.19 819 PHE A N 1
ATOM 6386 C CA . PHE A 1 819 ? -20.090 -2.752 6.831 1.00 92.19 819 PHE A CA 1
ATOM 6387 C C . PHE A 1 819 ? -19.440 -2.672 5.442 1.00 92.19 819 PHE A C 1
ATOM 6389 O O . PHE A 1 819 ? -19.686 -1.711 4.708 1.00 92.19 819 PHE A O 1
ATOM 6396 N N . TRP A 1 820 ? -18.658 -3.694 5.081 1.00 88.62 820 TRP A N 1
ATOM 6397 C CA . TRP A 1 820 ? -17.976 -3.847 3.790 1.00 88.62 820 TRP A CA 1
ATOM 6398 C C . TRP A 1 820 ? -18.712 -4.806 2.846 1.00 88.62 820 TRP A C 1
ATOM 6400 O O . TRP A 1 820 ? -18.230 -5.099 1.754 1.00 88.62 820 TRP A O 1
ATOM 6410 N N . ALA A 1 821 ? -19.869 -5.327 3.264 1.00 85.50 821 ALA A N 1
ATOM 6411 C CA . ALA A 1 821 ? -20.642 -6.264 2.467 1.00 85.50 821 ALA A CA 1
ATOM 6412 C C . ALA A 1 821 ? -21.145 -5.607 1.165 1.00 85.50 821 ALA A C 1
ATOM 6414 O O . ALA A 1 821 ? -21.538 -4.435 1.169 1.00 85.50 821 ALA A O 1
ATOM 6415 N N . PRO A 1 822 ? -21.181 -6.356 0.048 1.00 83.00 822 PRO A N 1
ATOM 6416 C CA . PRO A 1 822 ? -21.600 -5.824 -1.240 1.00 83.00 822 PRO A CA 1
ATOM 6417 C C . PRO A 1 822 ? -23.053 -5.347 -1.201 1.00 83.00 822 PRO A C 1
ATOM 6419 O O . PRO A 1 822 ? -23.932 -6.010 -0.645 1.00 83.00 822 PRO A O 1
ATOM 6422 N N . ALA A 1 823 ? -23.329 -4.225 -1.861 1.00 82.44 823 ALA A N 1
ATOM 6423 C CA . ALA A 1 823 ? -24.688 -3.726 -1.996 1.00 82.44 823 ALA A CA 1
ATOM 6424 C C . ALA A 1 823 ? -25.492 -4.572 -3.002 1.00 82.44 823 ALA A C 1
ATOM 6426 O O . ALA A 1 823 ? -24.963 -5.125 -3.975 1.00 82.44 823 ALA A O 1
ATOM 6427 N N . ASN A 1 824 ? -26.814 -4.636 -2.818 1.00 80.19 824 ASN A N 1
ATOM 6428 C CA . ASN A 1 824 ? -27.707 -5.344 -3.744 1.00 80.19 824 ASN A CA 1
ATOM 6429 C C . ASN A 1 824 ? -27.822 -4.635 -5.100 1.00 80.19 824 ASN A C 1
ATOM 6431 O O . ASN A 1 824 ? -28.059 -5.278 -6.126 1.00 80.19 824 ASN A O 1
ATOM 6435 N N . GLN A 1 825 ? -27.600 -3.325 -5.127 1.00 87.69 825 GLN A N 1
ATOM 6436 C CA . GLN A 1 825 ? -27.715 -2.474 -6.307 1.00 87.69 825 GLN A CA 1
ATOM 6437 C C . GLN A 1 825 ? -26.501 -1.547 -6.411 1.00 87.69 825 GLN A C 1
ATOM 6439 O O . GLN A 1 825 ? -25.762 -1.380 -5.444 1.00 87.69 825 GLN A O 1
ATOM 6444 N N . LYS A 1 826 ? -26.289 -0.970 -7.598 1.00 91.75 826 LYS A N 1
ATOM 6445 C CA . LYS A 1 826 ? -25.274 0.068 -7.808 1.00 91.75 826 LYS A CA 1
ATOM 6446 C C . LYS A 1 826 ? -25.621 1.288 -6.943 1.00 91.75 826 LYS A C 1
ATOM 6448 O O . LYS A 1 826 ? -26.780 1.702 -6.920 1.00 91.75 826 LYS A O 1
ATOM 6453 N N . LEU A 1 827 ? -24.636 1.857 -6.254 1.00 91.94 827 LEU A N 1
ATOM 6454 C CA . LEU A 1 827 ? -24.814 3.071 -5.463 1.00 91.94 827 LEU A CA 1
ATOM 6455 C C . LEU A 1 827 ? -24.751 4.311 -6.362 1.00 91.94 827 LEU A C 1
ATOM 6457 O O . LEU A 1 827 ? -23.987 4.358 -7.330 1.00 91.94 827 LEU A O 1
ATOM 6461 N N . ASN A 1 828 ? -25.554 5.314 -6.010 1.00 93.62 828 ASN A N 1
ATOM 6462 C CA . ASN A 1 828 ? -25.509 6.649 -6.594 1.00 93.62 828 ASN A CA 1
ATOM 6463 C C . ASN A 1 828 ? -25.517 7.677 -5.458 1.00 93.62 828 ASN A C 1
ATOM 6465 O O . ASN A 1 828 ? -26.572 7.973 -4.891 1.00 93.62 828 ASN A O 1
ATOM 6469 N N . ILE A 1 829 ? -24.329 8.138 -5.075 1.00 95.31 829 ILE A N 1
ATOM 6470 C CA . ILE A 1 829 ? -24.130 9.075 -3.964 1.00 95.31 829 ILE A CA 1
ATOM 6471 C C . ILE A 1 829 ? -24.306 10.502 -4.497 1.00 95.31 829 ILE A C 1
ATOM 6473 O O . ILE A 1 829 ? -23.734 10.836 -5.530 1.00 95.31 829 ILE A O 1
ATOM 6477 N N . SER A 1 830 ? -25.106 11.329 -3.818 1.00 94.75 830 SER A N 1
ATOM 6478 C CA . SER A 1 830 ? -25.253 12.748 -4.176 1.00 94.75 830 SER A CA 1
ATOM 6479 C C . SER A 1 830 ? -23.955 13.510 -3.901 1.00 94.75 830 SER A C 1
ATOM 6481 O O . SER A 1 830 ? -23.300 13.254 -2.889 1.00 94.75 830 SER A O 1
ATOM 6483 N N . ASP A 1 831 ? -23.605 14.456 -4.768 1.00 90.50 831 ASP A N 1
ATOM 6484 C CA . ASP A 1 831 ? -22.504 15.398 -4.553 1.00 90.50 831 ASP A CA 1
ATOM 6485 C C . ASP A 1 831 ? -22.967 16.768 -4.015 1.00 90.50 831 ASP A C 1
ATOM 6487 O O . ASP A 1 831 ? -22.169 17.692 -3.863 1.00 90.50 831 ASP A O 1
ATOM 6491 N N . GLU A 1 832 ? -24.254 16.896 -3.679 1.00 90.31 832 GLU A N 1
ATOM 6492 C CA . GLU A 1 832 ? -24.839 18.106 -3.102 1.00 90.31 832 GLU A CA 1
ATOM 6493 C C . GLU A 1 832 ? -24.214 18.449 -1.742 1.00 90.31 832 GLU A C 1
ATOM 6495 O O . GLU A 1 832 ? -24.099 17.595 -0.861 1.00 90.31 832 GLU A O 1
ATOM 6500 N N . GLY A 1 833 ? -23.830 19.716 -1.566 1.00 83.06 833 GLY A N 1
ATOM 6501 C CA . GLY A 1 833 ? -23.217 20.208 -0.330 1.00 83.06 833 GLY A CA 1
ATOM 6502 C C . GLY A 1 833 ? -21.762 19.776 -0.124 1.00 83.06 833 GLY A C 1
ATOM 6503 O O . GLY A 1 833 ? -21.197 20.091 0.918 1.00 83.06 833 GLY A O 1
ATOM 6504 N N . LEU A 1 834 ? -21.148 19.080 -1.092 1.00 85.62 834 LEU A N 1
ATOM 6505 C CA . LEU A 1 834 ? -19.725 18.745 -1.053 1.00 85.62 834 LEU A CA 1
ATOM 6506 C C . LEU A 1 834 ? -18.879 19.879 -1.641 1.00 85.62 834 LEU A C 1
ATOM 6508 O O . LEU A 1 834 ? -19.247 20.495 -2.646 1.00 85.62 834 LEU A O 1
ATOM 6512 N N . ARG A 1 835 ? -17.724 20.132 -1.023 1.00 74.44 835 ARG A N 1
ATOM 6513 C CA . ARG A 1 835 ? -16.758 21.137 -1.474 1.00 74.44 835 ARG A CA 1
ATOM 6514 C C . ARG A 1 835 ? -16.063 20.683 -2.763 1.00 74.44 835 ARG A C 1
ATOM 6516 O O . ARG A 1 835 ? -15.780 19.501 -2.955 1.00 74.44 835 ARG A O 1
ATOM 6523 N N . GLU A 1 836 ? -15.783 21.643 -3.637 1.00 68.38 836 GLU A N 1
ATOM 6524 C CA . GLU A 1 836 ? -14.993 21.468 -4.857 1.00 68.38 836 GLU A CA 1
ATOM 6525 C C . GLU A 1 836 ? -13.951 22.579 -4.909 1.00 68.38 836 GLU A C 1
ATOM 6527 O O . GLU A 1 836 ? -14.297 23.758 -4.799 1.00 68.38 836 GLU A O 1
ATOM 6532 N N . THR A 1 837 ? -12.683 22.211 -5.052 1.00 63.91 837 THR A N 1
ATOM 6533 C CA . THR A 1 837 ? -11.676 23.148 -5.548 1.00 63.91 837 THR A CA 1
ATOM 6534 C C . THR A 1 837 ? -11.679 23.051 -7.080 1.00 63.91 837 THR A C 1
ATOM 6536 O O . THR A 1 837 ? -11.750 21.952 -7.621 1.00 63.91 837 THR A O 1
ATOM 6539 N N . ASP A 1 838 ? -11.587 24.173 -7.802 1.00 52.78 838 ASP A N 1
ATOM 6540 C CA . ASP A 1 838 ? -11.399 24.145 -9.259 1.00 52.78 838 ASP A CA 1
ATOM 6541 C C . ASP A 1 838 ? -10.141 23.340 -9.627 1.00 52.78 838 ASP A C 1
ATOM 6543 O O . ASP A 1 838 ? -9.025 23.655 -9.198 1.00 52.78 838 ASP A O 1
ATOM 6547 N N . HIS A 1 839 ? -10.313 22.299 -10.445 1.00 52.44 839 HIS A N 1
ATOM 6548 C CA . HIS A 1 839 ? -9.224 21.436 -10.887 1.00 52.44 839 HIS A CA 1
ATOM 6549 C C . HIS A 1 839 ? -9.127 21.395 -12.412 1.00 52.44 839 HIS A C 1
ATOM 6551 O O . HIS A 1 839 ? -10.109 21.151 -13.115 1.00 52.44 839 HIS A O 1
ATOM 6557 N N . ASN A 1 840 ? -7.904 21.518 -12.932 1.00 42.31 840 ASN A N 1
ATOM 6558 C CA . ASN A 1 840 ? -7.612 21.118 -14.304 1.00 42.31 840 ASN A CA 1
ATOM 6559 C C . ASN A 1 840 ? -7.582 19.584 -14.359 1.00 42.31 840 ASN A C 1
ATOM 6561 O O . ASN A 1 840 ? -6.611 18.950 -13.944 1.00 42.31 840 ASN A O 1
ATOM 6565 N N . THR A 1 841 ? -8.653 18.968 -14.859 1.00 42.12 841 THR A N 1
ATOM 6566 C CA . THR A 1 841 ? -8.636 17.543 -15.205 1.00 42.12 841 THR A CA 1
ATOM 6567 C C . THR A 1 841 ? -7.750 17.357 -16.431 1.00 42.12 841 THR A C 1
ATOM 6569 O O . THR A 1 841 ? -8.025 17.875 -17.512 1.00 42.12 841 THR A O 1
ATOM 6572 N N . VAL A 1 842 ? -6.642 16.636 -16.270 1.00 38.47 842 VAL A N 1
ATOM 6573 C CA . VAL A 1 842 ? -5.776 16.293 -17.399 1.00 38.47 842 VAL A CA 1
ATOM 6574 C C . VAL A 1 842 ? -6.202 14.919 -17.890 1.00 38.47 842 VAL A C 1
ATOM 6576 O O . VAL A 1 842 ? -6.135 13.943 -17.144 1.00 38.47 842 VAL A O 1
ATOM 6579 N N . SER A 1 843 ? -6.619 14.827 -19.155 1.00 34.03 843 SER A N 1
ATOM 6580 C CA . SER A 1 843 ? -6.994 13.573 -19.818 1.00 34.03 843 SER A CA 1
ATOM 6581 C C . SER A 1 843 ? -5.763 12.710 -20.132 1.00 34.03 843 SER A C 1
ATOM 6583 O O . SER A 1 843 ? -5.520 12.323 -21.278 1.00 34.03 843 SER A O 1
ATOM 6585 N N . ASN A 1 844 ? -4.925 12.437 -19.137 1.00 40.38 844 ASN A N 1
ATOM 6586 C CA . ASN A 1 844 ? -3.836 11.492 -19.296 1.00 40.38 844 ASN A CA 1
ATOM 6587 C C . ASN A 1 844 ? -4.425 10.094 -19.159 1.00 40.38 844 ASN A C 1
ATOM 6589 O O . ASN A 1 844 ? -4.779 9.657 -18.070 1.00 40.38 844 ASN A O 1
ATOM 6593 N N . LYS A 1 845 ? -4.564 9.388 -20.282 1.00 37.12 845 LYS A N 1
ATOM 6594 C CA . LYS A 1 845 ? -4.984 7.987 -20.250 1.00 37.12 845 LYS A CA 1
ATOM 6595 C C . LYS A 1 845 ? -3.984 7.184 -19.398 1.00 37.12 845 LYS A C 1
ATOM 6597 O O . LYS A 1 845 ? -2.782 7.438 -19.503 1.00 37.12 845 LYS A O 1
ATOM 6602 N N . PRO A 1 846 ? -4.453 6.218 -18.587 1.00 39.38 846 PRO A N 1
ATOM 6603 C CA . PRO A 1 846 ? -3.586 5.324 -17.828 1.00 39.38 846 PRO A CA 1
ATOM 6604 C C . PRO A 1 846 ? -2.493 4.738 -18.721 1.00 39.38 846 PRO A C 1
ATOM 6606 O O . PRO A 1 846 ? -2.792 4.305 -19.838 1.00 39.38 846 PRO A O 1
ATOM 6609 N N . ILE A 1 847 ? -1.261 4.649 -18.218 1.00 40.09 847 ILE A N 1
ATOM 6610 C CA . ILE A 1 847 ? -0.227 3.812 -18.836 1.00 40.09 847 ILE A CA 1
ATOM 6611 C C . ILE A 1 847 ? -0.612 2.352 -18.504 1.00 40.09 847 ILE A C 1
ATOM 6613 O O . ILE A 1 847 ? -0.067 1.710 -17.617 1.00 40.09 847 ILE A O 1
ATOM 6617 N N . ARG A 1 848 ? -1.628 1.822 -19.205 1.00 38.19 848 ARG A N 1
ATOM 6618 C CA . ARG A 1 848 ? -2.293 0.504 -19.042 1.00 38.19 848 ARG A CA 1
ATOM 6619 C C . ARG A 1 848 ? -1.413 -0.765 -19.108 1.00 38.19 848 ARG A C 1
ATOM 6621 O O . ARG A 1 848 ? -1.959 -1.862 -19.148 1.00 38.19 848 ARG A O 1
ATOM 6628 N N . SER A 1 849 ? -0.085 -0.693 -19.144 1.00 34.56 849 SER A N 1
ATOM 6629 C CA . SER A 1 849 ? 0.744 -1.854 -19.520 1.00 34.56 849 SER A CA 1
ATOM 6630 C C . SER A 1 849 ? 1.596 -2.412 -18.389 1.00 34.56 849 SER A C 1
ATOM 6632 O O . SER A 1 849 ? 2.446 -3.265 -18.607 1.00 34.56 849 SER A O 1
ATOM 6634 N N . ALA A 1 850 ? 1.342 -2.008 -17.154 1.00 40.16 850 ALA A N 1
ATOM 6635 C CA . ALA A 1 850 ? 1.818 -2.793 -16.024 1.00 40.16 850 ALA A CA 1
ATOM 6636 C C . ALA A 1 850 ? 0.803 -3.867 -15.598 1.00 40.16 850 ALA A C 1
ATOM 6638 O O . ALA A 1 850 ? 1.090 -4.596 -14.667 1.00 40.16 850 ALA A O 1
ATOM 6639 N N . THR A 1 851 ? -0.377 -3.983 -16.233 1.00 42.16 851 THR A N 1
ATOM 6640 C CA . THR A 1 851 ? -1.583 -4.694 -15.728 1.00 42.16 851 THR A CA 1
ATOM 6641 C C . THR A 1 851 ? -1.431 -6.187 -15.404 1.00 42.16 851 THR A C 1
ATOM 6643 O O . THR A 1 851 ? -2.401 -6.831 -15.014 1.00 42.16 851 THR A O 1
ATOM 6646 N N . ARG A 1 852 ? -0.231 -6.764 -15.498 1.00 47.38 852 ARG A N 1
ATOM 6647 C CA . ARG A 1 852 ? 0.100 -8.041 -14.866 1.00 47.38 852 ARG A CA 1
ATOM 6648 C C . ARG A 1 852 ? 1.416 -7.921 -14.119 1.00 47.38 852 ARG A C 1
ATOM 6650 O O . ARG A 1 852 ? 2.427 -7.559 -14.713 1.00 47.38 852 ARG A O 1
ATOM 6657 N N . ALA A 1 853 ? 1.399 -8.299 -12.842 1.00 51.31 853 ALA A N 1
ATOM 6658 C CA . ALA A 1 853 ? 2.600 -8.359 -12.022 1.00 51.31 853 ALA A CA 1
ATOM 6659 C C . ALA A 1 853 ? 3.700 -9.150 -12.743 1.00 51.31 853 ALA A C 1
ATOM 6661 O O . ALA A 1 853 ? 3.437 -10.235 -13.282 1.00 51.31 853 ALA A O 1
ATOM 6662 N N . ALA A 1 854 ? 4.932 -8.630 -12.721 1.00 56.97 854 ALA A N 1
ATOM 6663 C CA . ALA A 1 854 ? 6.090 -9.376 -13.186 1.00 56.97 854 ALA A CA 1
ATOM 6664 C C . ALA A 1 854 ? 6.077 -10.784 -12.560 1.00 56.97 854 ALA A C 1
ATOM 6666 O O . ALA A 1 854 ? 5.867 -10.930 -11.351 1.00 56.97 854 ALA A O 1
ATOM 6667 N N . PRO A 1 855 ? 6.297 -11.854 -13.343 1.00 60.38 855 PRO A N 1
ATOM 6668 C CA . PRO A 1 855 ? 6.310 -13.196 -12.787 1.00 60.38 855 PRO A CA 1
ATOM 6669 C C . PRO A 1 855 ? 7.408 -13.316 -11.721 1.00 60.38 855 PRO A C 1
ATOM 6671 O O . PRO A 1 855 ? 8.551 -12.879 -11.919 1.00 60.38 855 PRO A O 1
ATOM 6674 N N . LEU A 1 856 ? 7.072 -13.975 -10.607 1.00 61.34 856 LEU A N 1
ATOM 6675 C CA . LEU A 1 856 ? 7.946 -14.150 -9.436 1.00 61.34 856 LEU A CA 1
ATOM 6676 C C . LEU A 1 856 ? 9.234 -14.938 -9.730 1.00 61.34 856 LEU A C 1
ATOM 6678 O O . LEU A 1 856 ? 10.174 -14.945 -8.937 1.00 61.34 856 LEU A O 1
ATOM 6682 N N . GLY A 1 857 ? 9.339 -15.563 -10.902 1.00 60.38 857 GLY A N 1
ATOM 6683 C CA . GLY A 1 857 ? 10.548 -16.240 -11.338 1.00 60.38 857 GLY A CA 1
ATOM 6684 C C . GLY A 1 857 ? 10.285 -17.302 -12.398 1.00 60.38 857 GLY A C 1
ATOM 6685 O O . GLY A 1 857 ? 9.217 -17.363 -12.996 1.00 60.38 857 GLY A O 1
ATOM 6686 N N . ASN A 1 858 ? 11.310 -18.123 -12.656 1.00 55.78 858 ASN A N 1
ATOM 6687 C CA . ASN A 1 858 ? 11.172 -19.363 -13.438 1.00 55.78 858 ASN A CA 1
ATOM 6688 C C . ASN A 1 858 ? 10.775 -20.540 -12.549 1.00 55.78 858 ASN A C 1
ATOM 6690 O O . ASN A 1 858 ? 10.398 -21.591 -13.052 1.00 55.78 858 ASN A O 1
ATOM 6694 N N . ARG A 1 859 ? 10.930 -20.369 -11.235 1.00 65.38 859 ARG A N 1
ATOM 6695 C CA . ARG A 1 859 ? 10.554 -21.360 -10.244 1.00 65.38 859 ARG A CA 1
ATOM 6696 C C . ARG A 1 859 ? 9.123 -21.069 -9.798 1.00 65.38 859 ARG A C 1
ATOM 6698 O O . ARG A 1 859 ? 8.797 -19.886 -9.654 1.00 65.38 859 ARG A O 1
ATOM 6705 N N . PRO A 1 860 ? 8.278 -22.100 -9.655 1.00 71.81 860 PRO A N 1
ATOM 6706 C CA . PRO A 1 860 ? 6.912 -21.908 -9.198 1.00 71.81 860 PRO A CA 1
ATOM 6707 C C . PRO A 1 860 ? 6.930 -21.301 -7.790 1.00 71.81 860 PRO A C 1
ATOM 6709 O O . PRO A 1 860 ? 7.803 -21.661 -6.997 1.00 71.81 860 PRO A O 1
ATOM 6712 N N . PRO A 1 861 ? 6.012 -20.374 -7.477 1.00 80.50 861 PRO A N 1
ATOM 6713 C CA . PRO A 1 861 ? 5.892 -19.883 -6.121 1.00 80.50 861 PRO A CA 1
ATOM 6714 C C . PRO A 1 861 ? 5.447 -21.000 -5.176 1.00 80.50 861 PRO A C 1
ATOM 6716 O O . PRO A 1 861 ? 4.643 -21.866 -5.537 1.00 80.50 861 PRO A O 1
ATOM 6719 N N . VAL A 1 862 ? 5.985 -20.966 -3.961 1.00 85.56 862 VAL A N 1
ATOM 6720 C CA . VAL A 1 862 ? 5.589 -21.838 -2.856 1.00 85.56 862 VAL A CA 1
ATOM 6721 C C . VAL A 1 862 ? 4.593 -21.108 -1.960 1.00 85.56 862 VAL A C 1
ATOM 6723 O O . VAL A 1 862 ? 4.679 -19.894 -1.770 1.00 85.56 862 VAL A O 1
ATOM 6726 N N . ALA A 1 863 ? 3.644 -21.863 -1.412 1.00 81.62 863 ALA A N 1
ATOM 6727 C CA . ALA A 1 863 ? 2.640 -21.367 -0.477 1.00 81.62 863 ALA A CA 1
ATOM 6728 C C . ALA A 1 863 ? 2.729 -22.139 0.840 1.00 81.62 863 ALA A C 1
ATOM 6730 O O . ALA A 1 863 ? 3.064 -23.327 0.852 1.00 81.62 863 ALA A O 1
ATOM 6731 N N . ALA A 1 864 ? 2.386 -21.486 1.952 1.00 75.31 864 ALA A N 1
ATOM 6732 C CA . ALA A 1 864 ? 2.518 -22.081 3.280 1.00 75.31 864 ALA A CA 1
ATOM 6733 C C . ALA A 1 864 ? 1.699 -23.378 3.440 1.00 75.31 864 ALA A C 1
ATOM 6735 O O . ALA A 1 864 ? 2.151 -24.338 4.059 1.00 75.31 864 ALA A O 1
ATOM 6736 N N . ASN A 1 865 ? 0.536 -23.455 2.789 1.00 69.88 865 ASN A N 1
ATOM 6737 C CA . ASN A 1 865 ? -0.326 -24.639 2.775 1.00 69.88 865 ASN A CA 1
ATOM 6738 C C . ASN A 1 865 ? 0.256 -25.854 2.015 1.00 69.88 865 ASN A C 1
ATOM 6740 O O . ASN A 1 865 ? -0.340 -26.928 2.041 1.00 69.88 865 ASN A O 1
ATOM 6744 N N . GLN A 1 866 ? 1.397 -25.722 1.328 1.00 65.19 866 GLN A N 1
ATOM 6745 C CA . GLN A 1 866 ? 2.066 -26.850 0.672 1.00 65.19 866 GLN A CA 1
ATOM 6746 C C . GLN A 1 866 ? 2.860 -27.713 1.666 1.00 65.19 866 GLN A C 1
ATOM 6748 O O . GLN A 1 866 ? 3.067 -28.897 1.394 1.00 65.19 866 GLN A O 1
ATOM 6753 N N . LEU A 1 867 ? 3.224 -27.171 2.839 1.00 58.56 867 LEU A N 1
ATOM 6754 C CA . LEU A 1 867 ? 3.837 -27.929 3.941 1.00 58.56 867 LEU A CA 1
ATOM 6755 C C . LEU A 1 867 ? 2.936 -29.077 4.414 1.00 58.56 867 LEU A C 1
ATOM 6757 O O . LEU A 1 867 ? 3.397 -30.209 4.557 1.00 58.56 867 LEU A O 1
ATOM 6761 N N . SER A 1 868 ? 1.634 -28.817 4.571 1.00 49.88 868 SER A N 1
ATOM 6762 C CA . SER A 1 868 ? 0.666 -29.798 5.083 1.00 49.88 868 SER A CA 1
ATOM 6763 C C . SER A 1 868 ? 0.412 -30.969 4.127 1.00 49.88 868 SER A C 1
ATOM 6765 O O . SER A 1 868 ? 0.005 -32.045 4.556 1.00 49.88 868 SER A O 1
ATOM 6767 N N . ARG A 1 869 ? 0.682 -30.795 2.825 1.00 47.22 869 ARG A N 1
ATOM 6768 C CA . ARG A 1 869 ? 0.533 -31.858 1.814 1.00 47.22 869 ARG A CA 1
ATOM 6769 C C . ARG A 1 869 ? 1.760 -32.762 1.691 1.00 47.22 869 ARG A C 1
ATOM 6771 O O . ARG A 1 869 ? 1.620 -33.876 1.193 1.00 47.22 869 ARG A O 1
ATOM 6778 N N . GLN A 1 870 ? 2.942 -32.296 2.097 1.00 45.50 870 GLN A N 1
ATOM 6779 C CA . GLN A 1 870 ? 4.195 -33.055 1.984 1.00 45.50 870 GLN A CA 1
ATOM 6780 C C . GLN A 1 870 ? 4.635 -33.708 3.300 1.00 45.50 870 GLN A C 1
ATOM 6782 O O . GLN A 1 870 ? 5.311 -34.734 3.258 1.00 45.50 870 GLN A O 1
ATOM 6787 N N . LEU A 1 871 ? 4.187 -33.200 4.451 1.00 45.22 871 LEU A N 1
ATOM 6788 C CA . LEU A 1 871 ? 4.362 -33.821 5.772 1.00 45.22 871 LEU A CA 1
ATOM 6789 C C . LEU A 1 871 ? 3.349 -34.962 6.019 1.00 45.22 871 LEU A C 1
ATOM 6791 O O . LEU A 1 871 ? 2.723 -35.031 7.071 1.00 45.22 871 LEU A O 1
ATOM 6795 N N . GLY A 1 872 ? 3.133 -35.833 5.024 1.00 34.94 872 GLY A N 1
ATOM 6796 C CA . GLY A 1 872 ? 2.124 -36.899 5.069 1.00 34.94 872 GLY A CA 1
ATOM 6797 C C . GLY A 1 872 ? 2.202 -37.790 6.325 1.00 34.94 872 GLY A C 1
ATOM 6798 O O . GLY A 1 872 ? 3.258 -37.907 6.946 1.00 34.94 872 GLY A O 1
ATOM 6799 N N . PRO A 1 873 ? 1.095 -38.458 6.701 1.00 37.31 873 PRO A N 1
ATOM 6800 C CA . PRO A 1 873 ? 0.972 -39.119 7.992 1.00 37.31 873 PRO A CA 1
ATOM 6801 C C . PRO A 1 873 ? 1.886 -40.343 8.082 1.00 37.31 873 PRO A C 1
ATOM 6803 O O . PRO A 1 873 ? 1.636 -41.382 7.464 1.00 37.31 873 PRO A O 1
ATOM 6806 N N . THR A 1 874 ? 2.903 -40.271 8.936 1.00 37.50 874 THR A N 1
ATOM 6807 C CA . THR A 1 874 ? 3.512 -41.472 9.508 1.00 37.50 874 THR A CA 1
ATOM 6808 C C . THR A 1 874 ? 2.492 -42.079 10.467 1.00 37.50 874 THR A C 1
ATOM 6810 O O . THR A 1 874 ? 2.404 -41.659 11.612 1.00 37.50 874 THR A O 1
ATOM 6813 N N . THR A 1 875 ? 1.644 -42.986 9.973 1.00 30.61 875 THR A N 1
ATOM 6814 C CA . THR A 1 875 ? 1.165 -44.233 10.614 1.00 30.61 875 THR A CA 1
ATOM 6815 C C . THR A 1 875 ? -0.090 -44.706 9.876 1.00 30.61 875 THR A C 1
ATOM 6817 O O . THR A 1 875 ? -1.188 -44.183 10.054 1.00 30.61 875 THR A O 1
ATOM 6820 N N . THR A 1 876 ? 0.050 -45.750 9.060 1.00 27.88 876 THR A N 1
ATOM 6821 C CA . THR A 1 876 ? -1.085 -46.534 8.567 1.00 27.88 876 THR A CA 1
ATOM 6822 C C . THR A 1 876 ? -1.717 -47.272 9.749 1.00 27.88 876 THR A C 1
ATOM 6824 O O . THR A 1 876 ? -1.266 -48.352 10.121 1.00 27.88 876 THR A O 1
ATOM 6827 N N . ILE A 1 877 ? -2.770 -46.717 10.352 1.00 29.50 877 ILE A N 1
ATOM 6828 C CA . ILE A 1 877 ? -3.682 -47.518 11.174 1.00 29.50 877 ILE A CA 1
ATOM 6829 C C . ILE A 1 877 ? -4.583 -48.276 10.198 1.00 29.50 877 ILE A C 1
ATOM 6831 O O . ILE A 1 877 ? -5.485 -47.706 9.587 1.00 29.50 877 ILE A O 1
ATOM 6835 N N . GLN A 1 878 ? -4.312 -49.572 10.027 1.00 28.11 878 GLN A N 1
ATOM 6836 C CA . GLN A 1 878 ? -5.245 -50.503 9.401 1.00 28.11 878 GLN A CA 1
ATOM 6837 C C . GLN A 1 878 ? -6.548 -50.512 10.211 1.00 28.11 878 GLN A C 1
ATOM 6839 O O . GLN A 1 878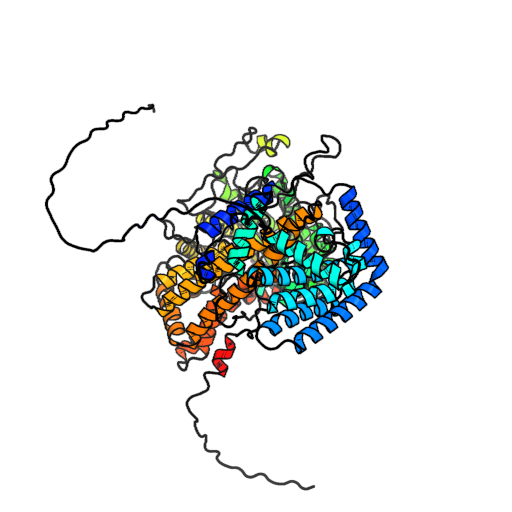 ? -6.641 -51.168 11.248 1.00 28.11 878 GLN A O 1
ATOM 6844 N N . GLN A 1 879 ? -7.574 -49.807 9.736 1.00 28.34 879 GLN A N 1
ATOM 6845 C CA . GLN A 1 879 ? -8.942 -50.112 10.133 1.00 28.34 879 GLN A CA 1
ATOM 6846 C C . GLN A 1 879 ? -9.335 -51.444 9.488 1.00 28.34 879 GLN A C 1
ATOM 6848 O O . GLN A 1 879 ? -9.504 -51.547 8.273 1.00 28.34 879 GLN A O 1
ATOM 6853 N N . GLN A 1 880 ? -9.453 -52.479 10.322 1.00 27.77 880 GLN A N 1
ATOM 6854 C CA . GLN A 1 880 ? -10.147 -53.712 9.978 1.00 27.77 880 GLN A CA 1
ATOM 6855 C C . GLN A 1 880 ? -11.593 -53.381 9.600 1.00 27.77 880 GLN A C 1
ATOM 6857 O O . GLN A 1 880 ? -12.397 -52.970 10.433 1.00 27.77 880 GLN A O 1
ATOM 6862 N N . VAL A 1 881 ? -11.908 -53.586 8.325 1.00 30.12 881 VAL A N 1
ATOM 6863 C CA . VAL A 1 881 ? -13.267 -53.579 7.791 1.00 30.12 881 VAL A CA 1
ATOM 6864 C C . VAL A 1 881 ? -13.978 -54.836 8.293 1.00 30.12 881 VAL A C 1
ATOM 6866 O O . VAL A 1 881 ? -13.671 -55.948 7.861 1.00 30.12 881 VAL A O 1
ATOM 6869 N N . THR A 1 882 ? -14.934 -54.680 9.208 1.00 30.48 882 THR A N 1
ATOM 6870 C CA . THR A 1 882 ? -15.950 -55.702 9.473 1.00 30.48 882 THR A CA 1
ATOM 6871 C C . THR A 1 882 ? -16.993 -55.643 8.360 1.00 30.48 882 THR A C 1
ATOM 6873 O O . THR A 1 882 ? -17.568 -54.600 8.059 1.00 30.48 882 THR A O 1
ATOM 6876 N N . GLY A 1 883 ? -17.159 -56.771 7.672 1.00 29.11 883 GLY A N 1
ATOM 6877 C CA . GLY A 1 883 ? -17.911 -56.857 6.430 1.00 29.11 883 GLY A CA 1
ATOM 6878 C C . GLY A 1 883 ? -19.429 -56.794 6.582 1.00 29.11 883 GLY A C 1
ATOM 6879 O O . GLY A 1 883 ? -20.005 -57.335 7.522 1.00 29.11 883 GLY A O 1
ATOM 6880 N N . GLN A 1 884 ? -20.067 -56.256 5.545 1.00 28.84 884 GLN A N 1
ATOM 6881 C CA . GLN A 1 884 ? -21.388 -56.673 5.084 1.00 28.84 884 GLN A CA 1
ATOM 6882 C C . GLN A 1 884 ? -21.360 -56.780 3.552 1.00 28.84 884 GLN A C 1
ATOM 6884 O O . GLN A 1 884 ? -20.856 -55.899 2.859 1.00 28.84 884 GLN A O 1
ATOM 6889 N N . LYS A 1 885 ? -21.833 -57.926 3.049 1.00 30.64 885 LYS A N 1
ATOM 6890 C CA . LYS A 1 885 ? -21.945 -58.272 1.624 1.00 30.64 885 LYS A CA 1
ATOM 6891 C C . LYS A 1 885 ? -23.058 -57.459 0.938 1.00 30.64 885 LYS A C 1
ATOM 6893 O O . LYS A 1 885 ? -24.047 -57.153 1.600 1.00 30.64 885 LYS A O 1
ATOM 6898 N N . PRO A 1 886 ? -22.949 -57.200 -0.378 1.00 34.47 886 PRO A N 1
ATOM 6899 C CA . PRO A 1 886 ? -23.989 -56.545 -1.164 1.00 34.47 886 PRO A CA 1
ATOM 6900 C C . PRO A 1 886 ? -25.002 -57.558 -1.727 1.00 34.47 886 PRO A C 1
ATOM 6902 O O . PRO A 1 886 ? -24.615 -58.621 -2.216 1.00 34.47 886 PRO A O 1
ATOM 6905 N N . GLU A 1 887 ? -26.290 -57.213 -1.680 1.00 29.83 887 GLU A N 1
ATOM 6906 C CA . GLU A 1 887 ? -27.346 -57.879 -2.449 1.00 29.83 887 GLU A CA 1
ATOM 6907 C C . GLU A 1 887 ? -27.468 -57.243 -3.841 1.00 29.83 887 GLU A C 1
ATOM 6909 O O . GLU A 1 887 ? -27.573 -56.026 -3.997 1.00 29.83 887 GLU A O 1
ATOM 6914 N N . GLU A 1 888 ? -27.434 -58.109 -4.850 1.00 32.16 888 GLU A N 1
ATOM 6915 C CA . GLU A 1 888 ? -27.643 -57.829 -6.265 1.00 32.16 888 GLU A CA 1
ATOM 6916 C C . GLU A 1 888 ? -29.101 -57.437 -6.552 1.00 32.16 888 GLU A C 1
ATOM 6918 O O . GLU A 1 888 ? -30.036 -58.086 -6.081 1.00 32.16 888 GLU A O 1
ATOM 6923 N N . SER A 1 889 ? -29.312 -56.462 -7.443 1.00 30.62 889 SER A N 1
ATOM 6924 C CA . SER A 1 889 ? -30.573 -56.358 -8.183 1.00 30.62 889 SER A CA 1
ATOM 6925 C C . SER A 1 889 ? -30.306 -56.359 -9.688 1.00 30.62 889 SER A C 1
ATOM 6927 O O . SER A 1 889 ? -29.417 -55.683 -10.199 1.00 30.62 889 SER A O 1
ATOM 6929 N N . LYS A 1 890 ? -31.062 -57.224 -10.361 1.00 37.75 890 LYS A N 1
ATOM 6930 C CA . LYS A 1 890 ? -30.982 -57.612 -11.769 1.00 37.75 890 LYS A CA 1
ATOM 6931 C C . LYS A 1 890 ? -31.377 -56.467 -12.711 1.00 37.75 890 LYS A C 1
ATOM 6933 O O . LYS A 1 890 ? -32.535 -56.054 -12.673 1.00 37.75 890 LYS A O 1
ATOM 6938 N N . ARG A 1 891 ? -30.506 -56.111 -13.656 1.00 33.47 891 ARG A N 1
ATOM 6939 C CA . ARG A 1 891 ? -30.679 -56.295 -15.115 1.00 33.47 891 ARG A CA 1
ATOM 6940 C C . ARG A 1 891 ? -29.511 -55.709 -15.889 1.00 33.47 891 ARG A C 1
ATOM 6942 O O . ARG A 1 891 ? -29.065 -54.609 -15.511 1.00 33.47 891 ARG A O 1
#

Sequence (891 aa):
MYFGSKFFPHERIDSKATVVTPVTHDAPPTTVVHISLPQETPNALNVARPSTFVARPTSGRFSNLIDGVEFEEKMKMALAQARGTVRREALPDEKAAMNRCTEYCQGNEARLREGLEHFAGYLGGLGREASGDDMNYVTRLARHVEAACRSPGTITHDMDIVTSEMLSFIVRKLERHPDDPKHLDLVTKILEGYCGTFSDYLENSHTYANVFPAGRSPVTAAQNALRALIDGLRAKAVLPVIDSLRYVGHTTLTSSKPAHDPFEPQGEWVNHHGHGLNNYHAGRLVEGGVSWEATQGLDNQVTHAMLMPIPHGNVMKEAGEHTGHCDDHEDYSYYADEDIHHTKFDSYDKTLVQEYNKLHKEHQNALTPCATGIEMLNTPSTLAATRDEAKAFAKNVTAAKLKAGVTHIAVVFGELTANKPHVPQEMLGVDWANFVTNVEAIQKAIFEAAHEGMLEAMAEMPEATAVKLQVRICFHNDTQAENDLELRTANTAKLSDQGIAEDLQIDPVGKHKNLRQPTIEHVLAYAGGVNKGMADYLSQKFPDHLEEARSRCSFEPVLQVGHLLGVNIDNWHPGPSARTTSIQRFFEGVSQYKTLRVQTDTSWLTASARYVNQGMGKFLQFQSHPGLQQIGERLVRADRISNIGFMAFASAERALQQRIVAGDNTAEVITTHAMMRACVEKVFQSYYQELGGIFDLLREDPAFAVALADVVQADAKKVTVSEGNFIGLVKAVYDHREKNTTQDRVPFVWGADGLTQFTERSGVEKFKLYRDQLAVESLMEMVGNTLQSHDSPQEQARGSEWLSLLAQIRTGPDRDKPFWAPANQKLNISDEGLRETDHNTVSNKPIRSATRAAPLGNRPPVAANQLSRQLGPTTTIQQQVTGQKPEESKR

pLDDT: mean 72.51, std 22.07, range [19.12, 97.56]

Radius of gyration: 31.22 Å; Cα contacts (8 Å, |Δi|>4): 1468; chains: 1; bounding box: 107×96×80 Å

Nearest PDB structures (foldseek):
  8gel-assembly1_A  TM=1.265E-01  e=1.185E-01  synthetic construct

Secondary structure (DSSP, 8-state):
---------------------------PPPPP-----------S----------------BHHHHHT-HHHHHHHHHHHHHHHHT------HHHHHHHHHHHHHHHHTHHHHHHHHHHHHHHHHHHHHH--STTHHHHHHHHHHHHHHHHS---HHHHHHHHHHHHHHHHHHHHHHSTT-HHHHHHHHHHHHHHHHHHHHHHHH-TTTTTTS---SSHHHHHHHHHHHHHHHHHSPPSSHHHHHHHHHHHHHHHSBPP-SPPB---S-EEEEEE--S--S-TT---TTHHHHHHHHHHHTTEEEEEE----EEE-PPPTTS-TTSSSS-----TTSTTSGGGEEE---HHHHHHHHHHS-HHHHHTEEEEE-------SHHHHHHHHHHHHHHHHHHHHHHHHTT-SEEEEEEEEEEE--TTS-S--TTSSGGGHHHHHHHHHHHHHHHHHHHHHHHHHT-TT---EEEEEEEEEEE----TT----EE---TTTTTTSHHHHTT--TTT--EEEPPP-HHHHHHHHHHHHHHHHHHHHHHS-TT-HHHHHHEEEEEEEEEETTT-SSTTTTS-SSS-HHHHHHHHHHHHTT-SS-EEEEES-STTHHHHHHHHHHHHHHHTSS-HHHHHHHHHHHHHHHIIIIIIHHHHHHHHHHHHHHHTT---HHHHHHHHHHHHHHHHHHHHHHHHHHHHHHHHHH-THHHHHHHHHHHHHHTSSSPPTT-HHHHHHHHHHTPPTT-SS-SS-EE---B----TTSTTHHHHHHHHHH--HHHHHHHHHHHHHHTSSSHHHHHHHHHHHHHHHHHHH--GGGGGGGPPPSS------TT--------------GGG-SPPPS-SSPPB-GGGHHHHS--S----------PPPP---

Solvent-accessible surface area (backbone atoms only — not comparable to full-atom values): 48150 Å² total; per-residue (Å²): 133,89,80,91,82,88,84,88,81,90,87,88,82,89,81,87,84,85,90,88,88,83,92,86,89,88,85,89,84,84,84,85,81,89,82,90,84,84,92,84,88,91,90,76,92,76,79,78,78,74,87,74,85,71,74,72,82,74,91,44,51,39,66,62,46,72,69,29,68,68,49,52,51,40,50,53,52,19,51,56,44,46,58,78,66,57,71,53,68,43,47,73,68,41,52,52,37,48,47,50,27,43,52,50,30,63,77,37,36,72,62,53,51,52,34,44,54,51,47,24,51,49,32,52,49,53,39,65,73,52,81,64,89,72,27,66,53,42,47,48,54,22,49,56,35,46,45,45,67,77,60,65,59,58,56,50,53,40,51,53,42,50,51,46,54,52,43,10,53,46,46,50,45,46,69,62,38,72,84,41,67,70,58,51,52,52,48,42,55,53,37,24,54,48,38,59,61,39,47,71,55,33,70,48,29,60,64,48,24,61,36,40,44,93,46,101,42,34,63,53,19,19,53,46,21,51,48,35,48,52,49,26,75,66,50,80,55,93,45,74,34,57,42,34,48,45,52,55,32,50,56,55,63,60,30,44,67,59,93,42,49,20,36,52,84,83,72,65,30,26,29,71,31,26,18,33,53,33,53,83,57,66,70,51,54,36,71,58,30,55,60,45,43,32,50,54,25,57,78,67,37,27,62,29,35,32,34,29,37,64,38,56,33,58,66,69,77,67,95,82,72,73,98,75,73,66,86,48,66,80,71,62,51,95,89,52,85,80,59,36,78,46,41,37,76,35,31,51,40,31,58,51,46,55,58,54,46,69,48,56,53,70,48,42,38,25,46,42,79,26,46,22,55,59,68,49,49,84,45,80,67,42,46,50,50,36,25,53,42,32,15,31,54,26,18,26,51,42,38,25,38,47,75,35,70,46,45,42,45,65,42,43,34,18,68,38,55,36,49,53,57,76,47,43,50,83,39,45,35,82,56,62,93,48,26,47,62,42,52,22,52,51,55,43,40,36,56,54,25,21,51,52,17,35,52,53,33,45,67,78,44,81,85,65,68,63,30,40,40,34,44,35,39,35,36,35,39,57,35,39,46,89,89,57,64,61,65,38,64,34,55,43,60,66,43,43,77,71,60,54,19,71,82,69,72,47,70,64,82,36,64,53,64,52,47,75,55,50,35,68,65,51,52,51,52,21,52,52,49,31,27,49,53,52,44,55,49,49,49,68,78,55,44,88,88,46,60,72,58,56,65,42,44,47,80,42,48,32,42,32,35,29,25,71,70,17,68,41,80,66,58,44,54,96,54,102,58,48,51,47,38,53,53,50,52,44,54,60,60,54,46,74,35,78,53,42,27,60,34,30,40,50,24,47,70,58,16,20,33,38,22,42,22,40,10,32,11,50,46,28,47,72,44,92,48,68,69,45,23,51,45,10,52,38,38,37,44,29,42,44,29,49,58,57,43,27,51,47,28,51,52,50,28,50,47,42,51,51,34,37,64,30,57,51,33,46,33,52,47,53,45,47,31,19,32,25,51,38,39,31,57,49,30,56,29,33,28,28,8,33,49,14,48,46,50,49,53,40,69,77,37,58,64,50,36,54,55,50,52,48,53,36,54,58,37,25,70,41,97,61,38,56,59,20,36,49,71,18,44,51,48,32,54,39,72,65,62,64,90,93,44,62,48,61,58,55,43,41,27,31,25,41,35,39,77,48,44,66,58,36,72,58,18,38,49,46,47,54,42,46,70,55,58,46,51,56,56,48,48,41,48,42,34,15,42,53,26,47,60,41,92,48,69,68,43,22,52,49,11,50,51,42,45,51,54,49,47,24,28,27,52,32,50,79,86,51,52,63,50,60,54,67,61,83,47,69,65,64,55,64,58,70,74,50,58,74,57,96,71,67,71,45,90,54,72,60,43,66,72,18,84,63,59,74,74,65,58,95,52,71,70,44,48,55,75,55,54,61,71,69,66,58,83,92,69,88,77,82,75,80,80,81,85,80,85,85,85,88,79,93,130

Mean predicted aligned error: 13.67 Å

Foldseek 3Di:
DDDYDDDDDDDDDDDDDDDDDDDDDDDDDDDDDDDDDDDDDDDDDDPDDDDDPPPPQPQDALLVVLVDPLLLVLLVVLLVQLQVPLQFFQDPVLVVLQVQLLVVCQVCVVLLLVLLVQLLVLLVVLLVPDDDPVSVLSPQLSVLSVCCNVPPDRRSLSVVLNVLLLLLSLLLLCLQPVPDPVSVVSQLSSQLSNCQSQVVSCCSDLFRCQLQPHDPHSSRSSVSNNVLLSCLLPDPDPGSSLVSLSVSLSSLSNHDFQPFFFADADDAFAAAFAAQQDFQQAFAREQCSLVVCLLLCVVQRHQAYEHAHQQKHFDDDDPDPDPDPDVSNSNRDLVDLDPLQGMEGHWCQLVQLVSLLPDDQSSVLRYDYAGANQQLDQDPVSLVLLLLQLLQQLLLQLLLQVVLVAQEAEYEHEPAEADPLSHLYDHQQLPVVCSLVSNLSSLLSNQLSSVVSNVVSCVVPVPDAAHEYEYEYAYEFAADFPVPQPFRWHFNCVCLVVVNCVVVVNDNPRTPGGRGGHHLVSVLRSLVSNLVSQVVSCCVVCPPVPVVVCNRYHYAYEYEYEQLLHDALCLLPPDPGQSLQSVLVSLVSCLPRAHYEYFYECDDQLTSLSQQQLLCLVLQCPDPDVLSVLLSSLSNSLSSLLRSQQVSLLSLLVSLVSCSSSSVSHSNSSSSSSSSVSSNLSSLLSSSSSLSVNLVSCLVPVVSLVVSLVSLCVQLPDPGRDRNSVSSSLVVQLVPRDPNGPYDSRRYAYHLSHSQALQRLCRSSSSSCSLCSSSVLSVLQLSLLSQCLDPDPVSVVVSVVSVVSSNCRRYNDPVCVSNSGRRSDSGNGDSPSHDRDDGDHDNDDGSNSSSDHSPSDPRDHDYSNVSNVVVDDPDPPPDDDDDDDDDDDDD